Protein 6C6K (pdb70)

GO terms:
  GO:0003723 RNA binding (F, IDA)
  GO:0140374 antiviral innate immune response (P, IDA)
  GO:0140374 antiviral innate immune response (P, IEP)
  GO:0005737 cytoplasm (C, IDA)
  GO:1904972 negative regulation of viral translation (P, IDA)
  GO:0140610 RNA sequestering activity (F, IDA)
  GO:0045071 negative regulation of viral genome replication (P, IMP)
  GO:0009615 response to virus (P, IMP)
  GO:0005515 protein binding (F, IPI)
  GO:0005829 cytosol (C, TAS)
  GO:0004857 enzyme inhibitor activity (F, IDA)
  GO:0045070 positive regulation of viral genome replication (P, IDA)
  GO:0009615 response to virus (P, IDA)
  GO:0019060 intracellular transport of viral protein in host cell (P, IDA)
  GO:0071357 cellular response to type I interferon (P, IDA)
  GO:0071360 cellular response to exogenous dsRNA (P, IDA)
  GO:0005829 cytosol (C, IDA)

B-factor: mean 41.69, std 18.38, range [1.69, 133.26]

Structure (mmCIF, N/CA/C/O backbone):
data_6C6K
#
_entry.id   6C6K
#
_cell.length_a   51.957
_cell.length_b   80.484
_cell.length_c   88.054
_cell.angle_alpha   79.820
_cell.angle_beta   78.810
_cell.angle_gamma   90.040
#
_symmetry.space_group_name_H-M   'P 1'
#
loop_
_entity.id
_entity.type
_entity.pdbx_description
1 polymer 'Interferon-induced protein with tetratricopeptide repeats 1'
2 polymer 'Interferon-induced protein with tetratricopeptide repeats 3'
3 polymer "RNA (5'-R((M7G)*P*AP*UP*AP*GP*GP*CP*GP*GP*CP*G)-3')"
4 non-polymer 'MAGNESIUM ION'
5 water water
#
loop_
_atom_site.group_PDB
_atom_site.id
_atom_site.type_symbol
_atom_site.label_atom_id
_atom_site.label_alt_id
_atom_site.label_comp_id
_atom_site.label_asym_id
_atom_site.label_entity_id
_atom_site.label_seq_id
_atom_site.pdbx_PDB_ins_code
_atom_site.Cartn_x
_atom_site.Cartn_y
_atom_site.Cartn_z
_atom_site.occupancy
_atom_site.B_iso_or_equiv
_atom_site.auth_seq_id
_atom_site.auth_comp_id
_atom_site.auth_asym_id
_atom_site.auth_atom_id
_atom_site.pdbx_PDB_model_num
ATOM 1 N N . GLN A 1 3 ? 43.080 81.982 19.148 1.00 80.48 11 GLN A N 1
ATOM 2 C CA . GLN A 1 3 ? 43.582 83.301 18.645 1.00 86.24 11 GLN A CA 1
ATOM 3 C C . GLN A 1 3 ? 44.715 83.851 19.563 1.00 86.94 11 GLN A C 1
ATOM 4 O O . GLN A 1 3 ? 45.849 83.383 19.468 1.00 84.04 11 GLN A O 1
ATOM 10 N N . VAL A 1 4 ? 44.422 84.844 20.416 1.00 85.78 12 VAL A N 1
ATOM 11 C CA . VAL A 1 4 ? 45.244 85.138 21.612 1.00 83.48 12 VAL A CA 1
ATOM 12 C C . VAL A 1 4 ? 45.182 83.988 22.653 1.00 76.98 12 VAL A C 1
ATOM 13 O O . VAL A 1 4 ? 46.122 83.800 23.429 1.00 65.39 12 VAL A O 1
ATOM 17 N N . LYS A 1 5 ? 44.083 83.223 22.643 1.00 74.00 13 LYS A N 1
ATOM 18 C CA . LYS A 1 5 ? 43.848 82.115 23.591 1.00 72.77 13 LYS A CA 1
ATOM 19 C C . LYS A 1 5 ? 44.872 80.975 23.541 1.00 77.29 13 LYS A C 1
ATOM 20 O O . LYS A 1 5 ? 45.101 80.308 24.546 1.00 79.90 13 LYS A O 1
ATOM 26 N N . ASP A 1 6 ? 45.468 80.740 22.377 1.00 78.63 14 ASP A N 1
ATOM 27 C CA . ASP A 1 6 ? 46.549 79.758 22.255 1.00 76.50 14 ASP A CA 1
ATOM 28 C C . ASP A 1 6 ? 47.863 80.335 22.786 1.00 69.11 14 ASP A C 1
ATOM 29 O O . ASP A 1 6 ? 48.729 79.584 23.212 1.00 69.83 14 ASP A O 1
ATOM 34 N N . SER A 1 7 ? 48.024 81.657 22.724 1.00 66.22 15 SER A N 1
ATOM 35 C CA . SER A 1 7 ? 49.150 82.332 23.361 1.00 64.66 15 SER A CA 1
ATOM 36 C C . SER A 1 7 ? 49.070 82.207 24.888 1.00 68.18 15 SER A C 1
ATOM 37 O O . SER A 1 7 ? 50.091 81.980 25.570 1.00 65.54 15 SER A O 1
ATOM 40 N N . LEU A 1 8 ? 47.851 82.383 25.411 1.00 66.23 16 LEU A N 1
ATOM 41 C CA . LEU A 1 8 ? 47.580 82.344 26.858 1.00 60.92 16 LEU A CA 1
ATOM 42 C C . LEU A 1 8 ? 47.940 80.970 27.450 1.00 58.16 16 LEU A C 1
ATOM 43 O O . LEU A 1 8 ? 48.642 80.883 28.461 1.00 57.50 16 LEU A O 1
ATOM 48 N N . GLU A 1 9 ? 47.500 79.914 26.767 1.00 53.05 17 GLU A N 1
ATOM 49 C CA . GLU A 1 9 ? 47.775 78.533 27.150 1.00 48.96 17 GLU A CA 1
ATOM 50 C C . GLU A 1 9 ? 49.271 78.160 27.193 1.00 47.62 17 GLU A C 1
ATOM 51 O O . GLU A 1 9 ? 49.608 77.127 27.729 1.00 51.86 17 GLU A O 1
ATOM 57 N N . GLN A 1 10 ? 50.162 78.972 26.635 1.00 47.57 18 GLN A N 1
ATOM 58 C CA . GLN A 1 10 ? 51.600 78.748 26.756 1.00 48.01 18 GLN A CA 1
ATOM 59 C C . GLN A 1 10 ? 52.165 79.403 28.006 1.00 46.58 18 GLN A C 1
ATOM 60 O O . GLN A 1 10 ? 53.293 79.120 28.365 1.00 46.31 18 GLN A O 1
ATOM 66 N N . LEU A 1 11 ? 51.407 80.289 28.656 1.00 48.46 19 LEU A N 1
ATOM 67 C CA . LEU A 1 11 ? 51.903 81.044 29.822 1.00 49.65 19 LEU A CA 1
ATOM 68 C C . LEU A 1 11 ? 52.022 80.184 31.066 1.00 51.85 19 LEU A C 1
ATOM 69 O O . LEU A 1 11 ? 51.080 79.444 31.387 1.00 51.85 19 LEU A O 1
ATOM 74 N N . ARG A 1 12 ? 53.135 80.331 31.790 1.00 49.07 20 ARG A N 1
ATOM 75 C CA . ARG A 1 12 ? 53.303 79.675 33.080 1.00 46.74 20 ARG A CA 1
ATOM 76 C C . ARG A 1 12 ? 52.819 80.575 34.226 1.00 45.11 20 ARG A C 1
ATOM 77 O O . ARG A 1 12 ? 53.506 81.504 34.652 1.00 48.45 20 ARG A O 1
ATOM 85 N N . CYS A 1 13 ? 51.621 80.273 34.701 1.00 41.24 21 CYS A N 1
ATOM 86 C CA . CYS A 1 13 ? 50.949 81.031 35.731 1.00 44.08 21 CYS A CA 1
ATOM 87 C C . CYS A 1 13 ? 49.754 80.203 36.306 1.00 43.34 21 CYS A C 1
ATOM 88 O O . CYS A 1 13 ? 49.499 79.059 35.897 1.00 42.13 21 CYS A O 1
ATOM 91 N N . HIS A 1 14 ? 49.017 80.793 37.240 1.00 41.38 22 HIS A N 1
ATOM 92 C CA . HIS A 1 14 ? 47.963 80.067 37.960 1.00 39.98 22 HIS A CA 1
ATOM 93 C C . HIS A 1 14 ? 46.913 79.493 37.033 1.00 38.75 22 HIS A C 1
ATOM 94 O O . HIS A 1 14 ? 46.477 78.380 37.247 1.00 40.72 22 HIS A O 1
ATOM 101 N N . PHE A 1 15 ? 46.575 80.213 35.972 1.00 39.70 23 PHE A N 1
ATOM 102 C CA . PHE A 1 15 ? 45.517 79.784 35.059 1.00 40.87 23 PHE A CA 1
ATOM 103 C C . PHE A 1 15 ? 45.845 78.532 34.262 1.00 40.96 23 PHE A C 1
ATOM 104 O O . PHE A 1 15 ? 44.935 77.866 33.787 1.00 41.13 23 PHE A O 1
ATOM 112 N N . THR A 1 16 ? 47.125 78.208 34.112 1.00 40.73 24 THR A N 1
ATOM 113 C CA . THR A 1 16 ? 47.522 77.033 33.337 1.00 41.17 24 THR A CA 1
ATOM 114 C C . THR A 1 16 ? 48.109 75.879 34.145 1.00 43.74 24 THR A C 1
ATOM 115 O O . THR A 1 16 ? 48.492 74.851 33.563 1.00 47.88 24 THR A O 1
ATOM 119 N N . TRP A 1 17 ? 48.189 76.044 35.467 1.00 44.05 25 TRP A N 1
ATOM 120 C CA . TRP A 1 17 ? 48.803 75.052 36.352 1.00 40.51 25 TRP A CA 1
ATOM 121 C C . TRP A 1 17 ? 47.828 74.007 36.849 1.00 39.86 25 TRP A C 1
ATOM 122 O O . TRP A 1 17 ? 48.243 73.123 37.575 1.00 39.54 25 TRP A O 1
ATOM 133 N N . GLU A 1 18 ? 46.560 74.073 36.447 1.00 44.12 26 GLU A N 1
ATOM 134 C CA . GLU A 1 18 ? 45.570 73.070 36.846 1.00 48.82 26 GLU A CA 1
ATOM 135 C C . GLU A 1 18 ? 45.738 72.818 38.337 1.00 47.88 26 GLU A C 1
ATOM 136 O O . GLU A 1 18 ? 46.180 71.736 38.742 1.00 51.97 26 GLU A O 1
ATOM 142 N N . LEU A 1 19 ? 45.449 73.831 39.147 1.00 44.73 27 LEU A N 1
ATOM 143 C CA . LEU A 1 19 ? 45.452 73.678 40.616 1.00 39.29 27 LEU A CA 1
ATOM 144 C C . LEU A 1 19 ? 44.104 73.047 41.014 1.00 39.33 27 LEU A C 1
ATOM 145 O O . LEU A 1 19 ? 43.047 73.482 40.596 1.00 39.82 27 LEU A O 1
ATOM 150 N N . SER A 1 20 ? 44.152 71.991 41.802 1.00 42.66 28 SER A N 1
ATOM 151 C CA . SER A 1 20 ? 42.983 71.182 42.052 1.00 46.69 28 SER A CA 1
ATOM 152 C C . SER A 1 20 ? 42.243 71.884 43.185 1.00 45.01 28 SER A C 1
ATOM 153 O O . SER A 1 20 ? 42.689 71.855 44.355 1.00 43.88 28 SER A O 1
ATOM 156 N N . ILE A 1 21 ? 41.166 72.591 42.824 1.00 46.87 29 ILE A N 1
ATOM 157 C CA . ILE A 1 21 ? 40.418 73.415 43.790 1.00 44.95 29 ILE A CA 1
ATOM 158 C C . ILE A 1 21 ? 38.939 73.117 43.679 1.00 45.19 29 ILE A C 1
ATOM 159 O O . ILE A 1 21 ? 38.256 73.700 42.825 1.00 46.55 29 ILE A O 1
ATOM 164 N N . ASP A 1 22 ? 38.458 72.217 44.552 1.00 45.64 30 ASP A N 1
ATOM 165 C CA . ASP A 1 22 ? 37.017 71.973 44.738 1.00 46.74 30 ASP A CA 1
ATOM 166 C C . ASP A 1 22 ? 36.342 73.290 45.044 1.00 48.47 30 ASP A C 1
ATOM 167 O O . ASP A 1 22 ? 36.996 74.183 45.560 1.00 52.34 30 ASP A O 1
ATOM 172 N N . ASP A 1 23 ? 35.052 73.423 44.736 1.00 50.31 31 ASP A N 1
ATOM 173 C CA . ASP A 1 23 ? 34.270 74.615 45.139 1.00 49.72 31 ASP A CA 1
ATOM 174 C C . ASP A 1 23 ? 34.109 74.665 46.639 1.00 45.87 31 ASP A C 1
ATOM 175 O O . ASP A 1 23 ? 33.979 75.725 47.250 1.00 47.23 31 ASP A O 1
ATOM 180 N N . ASP A 1 24 ? 34.048 73.481 47.209 1.00 45.82 32 ASP A N 1
ATOM 181 C CA . ASP A 1 24 ? 33.875 73.293 48.628 1.00 45.50 32 ASP A CA 1
ATOM 182 C C . ASP A 1 24 ? 35.029 73.819 49.464 1.00 39.44 32 ASP A C 1
ATOM 183 O O . ASP A 1 24 ? 34.793 74.222 50.598 1.00 37.32 32 ASP A O 1
ATOM 188 N N . GLU A 1 25 ? 36.242 73.809 48.906 1.00 33.77 33 GLU A N 1
ATOM 189 C CA . GLU A 1 25 ? 37.463 74.247 49.584 1.00 33.80 33 GLU A CA 1
ATOM 190 C C . GLU A 1 25 ? 37.821 75.727 49.406 1.00 32.96 33 GLU A C 1
ATOM 191 O O . GLU A 1 25 ? 38.901 76.178 49.854 1.00 32.27 33 GLU A O 1
ATOM 197 N N . MET A 1 26 ? 36.936 76.480 48.743 1.00 33.21 34 MET A N 1
ATOM 198 C CA . MET A 1 26 ? 37.222 77.866 48.319 1.00 32.33 34 MET A CA 1
ATOM 199 C C . MET A 1 26 ? 37.156 78.894 49.455 1.00 28.04 34 MET A C 1
ATOM 200 O O . MET A 1 26 ? 38.075 79.688 49.615 1.00 26.47 34 MET A O 1
ATOM 205 N N . PRO A 1 27 ? 36.080 78.887 50.247 1.00 25.51 35 PRO A N 1
ATOM 206 C CA . PRO A 1 27 ? 36.096 79.757 51.416 1.00 25.23 35 PRO A CA 1
ATOM 207 C C . PRO A 1 27 ? 37.349 79.575 52.253 1.00 23.25 35 PRO A C 1
ATOM 208 O O . PRO A 1 27 ? 37.961 80.549 52.662 1.00 24.25 35 PRO A O 1
ATOM 212 N N . ASP A 1 28 ? 37.697 78.340 52.525 1.00 21.90 36 ASP A N 1
ATOM 213 C CA . ASP A 1 28 ? 38.856 78.039 53.352 1.00 24.88 36 ASP A CA 1
ATOM 214 C C . ASP A 1 28 ? 40.182 78.474 52.746 1.00 25.08 36 ASP A C 1
ATOM 215 O O . ASP A 1 28 ? 41.045 79.014 53.449 1.00 22.59 36 ASP A O 1
ATOM 220 N N . LEU A 1 29 ? 40.346 78.210 51.452 1.00 26.06 37 LEU A N 1
ATOM 221 C CA . LEU A 1 29 ? 41.576 78.562 50.772 1.00 26.88 37 LEU A CA 1
ATOM 222 C C . LEU A 1 29 ? 41.814 80.090 50.801 1.00 27.26 37 LEU A C 1
ATOM 223 O O . LEU A 1 29 ? 42.958 80.532 50.993 1.00 28.02 37 LEU A O 1
ATOM 228 N N . GLU A 1 30 ? 40.751 80.870 50.629 1.00 26.27 38 GLU A N 1
ATOM 229 C CA . GLU A 1 30 ? 40.859 82.320 50.588 1.00 28.51 38 GLU A CA 1
ATOM 230 C C . GLU A 1 30 ? 41.279 82.813 51.942 1.00 27.51 38 GLU A C 1
ATOM 231 O O . GLU A 1 30 ? 42.140 83.690 52.061 1.00 30.85 38 GLU A O 1
ATOM 237 N N . ASN A 1 31 ? 40.667 82.237 52.960 1.00 25.21 39 ASN A N 1
ATOM 238 C CA . ASN A 1 31 ? 41.014 82.526 54.337 1.00 23.64 39 ASN A CA 1
ATOM 239 C C . ASN A 1 31 ? 42.482 82.213 54.663 1.00 22.79 39 ASN A C 1
ATOM 240 O O . ASN A 1 31 ? 43.161 82.976 55.332 1.00 22.12 39 ASN A O 1
ATOM 245 N N . ARG A 1 32 ? 42.964 81.079 54.190 1.00 23.12 40 ARG A N 1
ATOM 246 C CA . ARG A 1 32 ? 44.367 80.762 54.322 1.00 23.62 40 ARG A CA 1
ATOM 247 C C . ARG A 1 32 ? 45.282 81.646 53.485 1.00 23.26 40 ARG A C 1
ATOM 248 O O . ARG A 1 32 ? 46.456 81.857 53.849 1.00 20.63 40 ARG A O 1
ATOM 256 N N . VAL A 1 33 ? 44.779 82.141 52.356 1.00 23.89 41 VAL A N 1
ATOM 257 C CA . VAL A 1 33 ? 45.595 83.059 51.557 1.00 25.01 41 VAL A CA 1
ATOM 258 C C . VAL A 1 33 ? 45.750 84.372 52.349 1.00 24.69 41 VAL A C 1
ATOM 259 O O . VAL A 1 33 ? 46.859 84.800 52.633 1.00 22.73 41 VAL A O 1
ATOM 263 N N . LEU A 1 34 ? 44.640 84.918 52.827 1.00 27.52 42 LEU A N 1
ATOM 264 C CA . LEU A 1 34 ? 44.665 86.176 53.602 1.00 26.65 42 LEU A CA 1
ATOM 265 C C . LEU A 1 34 ? 45.556 86.136 54.844 1.00 27.76 42 LEU A C 1
ATOM 266 O O . LEU A 1 34 ? 46.288 87.120 55.141 1.00 26.33 42 LEU A O 1
ATOM 271 N N . ASP A 1 35 ? 45.504 84.998 55.538 1.00 26.96 43 ASP A N 1
ATOM 272 C CA . ASP A 1 35 ? 46.334 84.743 56.720 1.00 27.60 43 ASP A CA 1
ATOM 273 C C . ASP A 1 35 ? 47.815 84.740 56.390 1.00 26.80 43 ASP A C 1
ATOM 274 O O . ASP A 1 35 ? 48.617 85.275 57.131 1.00 29.79 43 ASP A O 1
ATOM 279 N N . GLN A 1 36 ? 48.180 84.086 55.299 1.00 26.45 44 GLN A N 1
ATOM 280 C CA . GLN A 1 36 ? 49.565 84.007 54.857 1.00 24.65 44 GLN A CA 1
ATOM 281 C C . GLN A 1 36 ? 50.111 85.362 54.525 1.00 22.32 44 GLN A C 1
ATOM 282 O O . GLN A 1 36 ? 51.184 85.719 54.977 1.00 21.17 44 GLN A O 1
ATOM 288 N N . ILE A 1 37 ? 49.342 86.110 53.751 1.00 21.13 45 ILE A N 1
ATOM 289 C CA . ILE A 1 37 ? 49.627 87.503 53.457 1.00 21.54 45 ILE A CA 1
ATOM 290 C C . ILE A 1 37 ? 49.898 88.366 54.683 1.00 22.02 45 ILE A C 1
ATOM 291 O O . ILE A 1 37 ? 50.820 89.176 54.671 1.00 20.07 45 ILE A O 1
ATOM 296 N N . GLU A 1 38 ? 49.057 88.227 55.709 1.00 24.79 46 GLU A N 1
ATOM 297 C CA . GLU A 1 38 ? 49.215 88.947 56.990 1.00 24.63 46 GLU A CA 1
ATOM 298 C C . GLU A 1 38 ? 50.318 88.429 57.890 1.00 21.94 46 GLU A C 1
ATOM 299 O O . GLU A 1 38 ? 50.975 89.231 58.501 1.00 21.33 46 GLU A O 1
ATOM 305 N N . PHE A 1 39 ? 50.505 87.107 57.989 1.00 20.88 47 PHE A N 1
ATOM 306 C CA . PHE A 1 39 ? 51.299 86.488 59.075 1.00 21.49 47 PHE A CA 1
ATOM 307 C C . PHE A 1 39 ? 52.549 85.638 58.702 1.00 22.52 47 PHE A C 1
ATOM 308 O O . PHE A 1 39 ? 53.348 85.299 59.591 1.00 20.56 47 PHE A O 1
ATOM 316 N N . LEU A 1 40 ? 52.709 85.251 57.432 1.00 22.76 48 LEU A N 1
ATOM 317 C CA . LEU A 1 40 ? 53.854 84.436 57.052 1.00 24.96 48 LEU A CA 1
ATOM 318 C C . LEU A 1 40 ? 55.036 85.320 56.727 1.00 25.35 48 LEU A C 1
ATOM 319 O O . LEU A 1 40 ? 54.885 86.215 55.938 1.00 26.09 48 LEU A O 1
ATOM 324 N N . ASP A 1 41 ? 56.188 85.051 57.342 1.00 26.49 49 ASP A N 1
ATOM 325 C CA A ASP A 1 41 ? 57.379 85.840 57.041 0.50 29.13 49 ASP A CA 1
ATOM 326 C CA B ASP A 1 41 ? 57.457 85.745 57.096 0.50 29.18 49 ASP A CA 1
ATOM 327 C C . ASP A 1 41 ? 58.129 85.125 55.902 1.00 31.73 49 ASP A C 1
ATOM 328 O O . ASP A 1 41 ? 58.782 84.110 56.076 1.00 33.80 49 ASP A O 1
ATOM 337 N N . THR A 1 42 ? 57.973 85.679 54.701 1.00 36.90 50 THR A N 1
ATOM 338 C CA . THR A 1 42 ? 58.743 85.207 53.562 1.00 39.77 50 THR A CA 1
ATOM 339 C C . THR A 1 42 ? 59.461 86.328 52.809 1.00 44.31 50 THR A C 1
ATOM 340 O O . THR A 1 42 ? 59.185 87.504 52.992 1.00 51.77 50 THR A O 1
ATOM 344 N N . LYS A 1 43 ? 60.389 85.941 51.955 1.00 52.81 51 LYS A N 1
ATOM 345 C CA . LYS A 1 43 ? 61.216 86.889 51.206 1.00 55.67 51 LYS A CA 1
ATOM 346 C C . LYS A 1 43 ? 60.403 87.609 50.115 1.00 51.41 51 LYS A C 1
ATOM 347 O O . LYS A 1 43 ? 60.509 88.814 49.975 1.00 54.26 51 LYS A O 1
ATOM 353 N N . TYR A 1 44 ? 59.585 86.880 49.364 1.00 51.61 52 TYR A N 1
ATOM 354 C CA . TYR A 1 44 ? 58.723 87.479 48.328 1.00 54.59 52 TYR A CA 1
ATOM 355 C C . TYR A 1 44 ? 57.249 87.106 48.586 1.00 48.29 52 TYR A C 1
ATOM 356 O O . TYR A 1 44 ? 56.880 85.929 48.651 1.00 44.39 52 TYR A O 1
ATOM 365 N N . SER A 1 45 ? 56.415 88.129 48.719 1.00 46.86 53 SER A N 1
ATOM 366 C CA . SER A 1 45 ? 54.978 87.959 48.931 1.00 46.41 53 SER A CA 1
ATOM 367 C C . SER A 1 45 ? 54.180 88.134 47.649 1.00 42.69 53 SER A C 1
ATOM 368 O O . SER A 1 45 ? 52.958 88.246 47.702 1.00 44.13 53 SER A O 1
ATOM 371 N N . VAL A 1 46 ? 54.867 88.130 46.508 1.00 39.20 54 VAL A N 1
ATOM 372 C CA . VAL A 1 46 ? 54.228 88.298 45.200 1.00 39.05 54 VAL A CA 1
ATOM 373 C C . VAL A 1 46 ? 53.366 87.064 44.843 1.00 37.07 54 VAL A C 1
ATOM 374 O O . VAL A 1 46 ? 52.222 87.199 44.366 1.00 35.37 54 VAL A O 1
ATOM 378 N N . GLY A 1 47 ? 53.929 85.877 45.091 1.00 35.75 55 GLY A N 1
ATOM 379 C CA . GLY A 1 47 ? 53.270 84.595 44.843 1.00 34.18 55 GLY A CA 1
ATOM 380 C C . GLY A 1 47 ? 51.883 84.477 45.428 1.00 33.67 55 GLY A C 1
ATOM 381 O O . GLY A 1 47 ? 50.911 84.205 44.707 1.00 33.31 55 GLY A O 1
ATOM 382 N N . ILE A 1 48 ? 51.791 84.730 46.731 1.00 31.45 56 ILE A N 1
ATOM 383 C CA . ILE A 1 48 ? 50.530 84.584 47.450 1.00 29.63 56 ILE A CA 1
ATOM 384 C C . ILE A 1 48 ? 49.422 85.562 47.008 1.00 30.27 56 ILE A C 1
ATOM 385 O O . ILE A 1 48 ? 48.238 85.180 47.007 1.00 32.75 56 ILE A O 1
ATOM 390 N N . HIS A 1 49 ? 49.787 86.794 46.633 1.00 28.95 57 HIS A N 1
ATOM 391 C CA . HIS A 1 49 ? 48.813 87.746 46.043 1.00 30.28 57 HIS A CA 1
ATOM 392 C C . HIS A 1 49 ? 48.390 87.321 44.639 1.00 30.88 57 HIS A C 1
ATOM 393 O O . HIS A 1 49 ? 47.249 87.566 44.226 1.00 29.49 57 HIS A O 1
ATOM 400 N N . ASN A 1 50 ? 49.314 86.718 43.888 1.00 32.60 58 ASN A N 1
ATOM 401 C CA . ASN A 1 50 ? 48.933 86.127 42.590 1.00 32.49 58 ASN A CA 1
ATOM 402 C C . ASN A 1 50 ? 47.915 85.048 42.820 1.00 31.40 58 ASN A C 1
ATOM 403 O O . ASN A 1 50 ? 46.882 85.010 42.151 1.00 34.27 58 ASN A O 1
ATOM 408 N N . LEU A 1 51 ? 48.162 84.202 43.818 1.00 31.22 59 LEU A N 1
ATOM 409 C CA . LEU A 1 51 ? 47.153 83.224 44.204 1.00 29.42 59 LEU A CA 1
ATOM 410 C C . LEU A 1 51 ? 45.882 83.898 44.739 1.00 27.79 59 LEU A C 1
ATOM 411 O O . LEU A 1 51 ? 44.785 83.477 44.359 1.00 25.63 59 LEU A O 1
ATOM 416 N N . LEU A 1 52 ? 45.983 84.966 45.541 1.00 26.85 60 LEU A N 1
ATOM 417 C CA . LEU A 1 52 ? 44.719 85.618 45.972 1.00 28.90 60 LEU A CA 1
ATOM 418 C C . LEU A 1 52 ? 43.865 86.033 44.770 1.00 29.25 60 LEU A C 1
ATOM 419 O O . LEU A 1 52 ? 42.635 85.840 44.765 1.00 26.87 60 LEU A O 1
ATOM 424 N N . ALA A 1 53 ? 44.545 86.577 43.757 1.00 30.44 61 ALA A N 1
ATOM 425 C CA . ALA A 1 53 ? 43.924 86.978 42.491 1.00 31.57 61 ALA A CA 1
ATOM 426 C C . ALA A 1 53 ? 43.182 85.831 41.846 1.00 32.48 61 ALA A C 1
ATOM 427 O O . ALA A 1 53 ? 41.995 85.922 41.571 1.00 29.93 61 ALA A O 1
ATOM 429 N N . TYR A 1 54 ? 43.875 84.722 41.649 1.00 36.33 62 TYR A N 1
ATOM 430 C CA . TYR A 1 54 ? 43.228 83.533 41.066 1.00 37.88 62 TYR A CA 1
ATOM 431 C C . TYR A 1 54 ? 41.939 83.112 41.821 1.00 36.32 62 TYR A C 1
ATOM 432 O O . TYR A 1 54 ? 40.887 82.829 41.211 1.00 36.84 62 TYR A O 1
ATOM 441 N N . VAL A 1 55 ? 42.011 83.105 43.146 1.00 33.79 63 VAL A N 1
ATOM 442 C CA . VAL A 1 55 ? 40.870 82.689 43.959 1.00 31.77 63 VAL A CA 1
ATOM 443 C C . VAL A 1 55 ? 39.713 83.679 43.750 1.00 32.32 63 VAL A C 1
ATOM 444 O O . VAL A 1 55 ? 38.572 83.277 43.606 1.00 32.38 63 VAL A O 1
ATOM 448 N N . LYS A 1 56 ? 39.997 84.975 43.737 1.00 34.77 64 LYS A N 1
ATOM 449 C CA . LYS A 1 56 ? 38.958 85.973 43.455 1.00 34.21 64 LYS A CA 1
ATOM 450 C C . LYS A 1 56 ? 38.308 85.699 42.113 1.00 33.63 64 LYS A C 1
ATOM 451 O O . LYS A 1 56 ? 37.071 85.669 41.999 1.00 31.25 64 LYS A O 1
ATOM 457 N N . HIS A 1 57 ? 39.144 85.450 41.100 1.00 35.70 65 HIS A N 1
ATOM 458 C CA . HIS A 1 57 ? 38.640 85.094 39.781 1.00 36.35 65 HIS A CA 1
ATOM 459 C C . HIS A 1 57 ? 37.741 83.873 39.781 1.00 36.18 65 HIS A C 1
ATOM 460 O O . HIS A 1 57 ? 36.670 83.910 39.176 1.00 39.63 65 HIS A O 1
ATOM 467 N N . LEU A 1 58 ? 38.127 82.807 40.477 1.00 37.42 66 LEU A N 1
ATOM 468 C CA . LEU A 1 58 ? 37.205 81.652 40.646 1.00 37.01 66 LEU A CA 1
ATOM 469 C C . LEU A 1 58 ? 35.927 81.963 41.446 1.00 37.88 66 LEU A C 1
ATOM 470 O O . LEU A 1 58 ? 34.924 81.289 41.298 1.00 38.58 66 LEU A O 1
ATOM 475 N N . LYS A 1 59 ? 35.954 82.982 42.293 1.00 44.14 67 LYS A N 1
ATOM 476 C CA . LYS A 1 59 ? 34.763 83.377 43.051 1.00 47.58 67 LYS A CA 1
ATOM 477 C C . LYS A 1 59 ? 33.772 84.184 42.232 1.00 45.70 67 LYS A C 1
ATOM 478 O O . LYS A 1 59 ? 32.643 84.310 42.636 1.00 39.15 67 LYS A O 1
ATOM 484 N N . GLY A 1 60 ? 34.207 84.737 41.101 1.00 49.79 68 GLY A N 1
ATOM 485 C CA . GLY A 1 60 ? 33.383 85.623 40.277 1.00 49.56 68 GLY A CA 1
ATOM 486 C C . GLY A 1 60 ? 33.543 87.085 40.653 1.00 48.56 68 GLY A C 1
ATOM 487 O O . GLY A 1 60 ? 32.601 87.844 40.534 1.00 51.42 68 GLY A O 1
ATOM 488 N N . GLN A 1 61 ? 34.745 87.474 41.083 1.00 49.26 69 GLN A N 1
ATOM 489 C CA . GLN A 1 61 ? 35.048 88.835 41.542 1.00 46.77 69 GLN A CA 1
ATOM 490 C C . GLN A 1 61 ? 36.302 89.355 40.861 1.00 45.39 69 GLN A C 1
ATOM 491 O O . GLN A 1 61 ? 37.359 89.518 41.489 1.00 45.94 69 GLN A O 1
ATOM 497 N N . ASN A 1 62 ? 36.164 89.674 39.581 1.00 46.14 70 ASN A N 1
ATOM 498 C CA . ASN A 1 62 ? 37.318 90.006 38.731 1.00 47.46 70 ASN A CA 1
ATOM 499 C C . ASN A 1 62 ? 38.045 91.324 39.029 1.00 47.02 70 ASN A C 1
ATOM 500 O O . ASN A 1 62 ? 39.257 91.438 38.774 1.00 44.64 70 ASN A O 1
ATOM 505 N N . GLU A 1 63 ? 37.326 92.299 39.584 1.00 47.47 71 GLU A N 1
ATOM 506 C CA . GLU A 1 63 ? 37.902 93.607 39.858 1.00 48.95 71 GLU A CA 1
ATOM 507 C C . GLU A 1 63 ? 38.719 93.487 41.139 1.00 47.84 71 GLU A C 1
ATOM 508 O O . GLU A 1 63 ? 39.770 94.113 41.267 1.00 47.47 71 GLU A O 1
ATOM 514 N N . GLU A 1 64 ? 38.246 92.670 42.081 1.00 44.83 72 GLU A N 1
ATOM 515 C CA . GLU A 1 64 ? 39.048 92.310 43.248 1.00 44.31 72 GLU A CA 1
ATOM 516 C C . GLU A 1 64 ? 40.291 91.517 42.827 1.00 40.66 72 GLU A C 1
ATOM 517 O O . GLU A 1 64 ? 41.419 91.822 43.250 1.00 39.93 72 GLU A O 1
ATOM 523 N N . ALA A 1 65 ? 40.102 90.522 41.965 1.00 37.16 73 ALA A N 1
ATOM 524 C CA . ALA A 1 65 ? 41.254 89.826 41.364 1.00 35.36 73 ALA A CA 1
ATOM 525 C C . ALA A 1 65 ? 42.226 90.802 40.752 1.00 35.09 73 ALA A C 1
ATOM 526 O O . ALA A 1 65 ? 43.439 90.701 40.967 1.00 33.40 73 ALA A O 1
ATOM 528 N N . LEU A 1 66 ? 41.705 91.762 39.991 1.00 36.06 74 LEU A N 1
ATOM 529 C CA . LEU A 1 66 ? 42.589 92.781 39.418 1.00 39.08 74 LEU A CA 1
ATOM 530 C C . LEU A 1 66 ? 43.323 93.570 40.486 1.00 36.82 74 LEU A C 1
ATOM 531 O O . LEU A 1 66 ? 44.531 93.756 40.365 1.00 40.02 74 LEU A O 1
ATOM 536 N N . LYS A 1 67 ? 42.608 93.998 41.531 1.00 35.58 75 LYS A N 1
ATOM 537 C CA . LYS A 1 67 ? 43.228 94.672 42.669 1.00 34.00 75 LYS A CA 1
ATOM 538 C C . LYS A 1 67 ? 44.425 93.867 43.167 1.00 34.75 75 LYS A C 1
ATOM 539 O O . LYS A 1 67 ? 45.501 94.452 43.330 1.00 30.52 75 LYS A O 1
ATOM 545 N N . SER A 1 68 ? 44.262 92.536 43.358 1.00 33.17 76 SER A N 1
ATOM 546 C CA . SER A 1 68 ? 45.362 91.700 43.928 1.00 32.65 76 SER A CA 1
ATOM 547 C C . SER A 1 68 ? 46.577 91.613 43.005 1.00 32.23 76 SER A C 1
ATOM 548 O O . SER A 1 68 ? 47.733 91.634 43.464 1.00 31.70 76 SER A O 1
ATOM 551 N N . LEU A 1 69 ? 46.325 91.524 41.701 1.00 33.09 77 LEU A N 1
ATOM 552 C CA . LEU A 1 69 ? 47.417 91.550 40.727 1.00 32.48 77 LEU A CA 1
ATOM 553 C C . LEU A 1 69 ? 48.131 92.890 40.755 1.00 32.50 77 LEU A C 1
ATOM 554 O O . LEU A 1 69 ? 49.356 92.902 40.718 1.00 28.76 77 LEU A O 1
ATOM 559 N N . LYS A 1 70 ? 47.388 94.007 40.869 1.00 35.68 78 LYS A N 1
ATOM 560 C CA . LYS A 1 70 ? 48.033 95.350 40.988 1.00 38.26 78 LYS A CA 1
ATOM 561 C C . LYS A 1 70 ? 48.857 95.482 42.285 1.00 37.89 78 LYS A C 1
ATOM 562 O O . LYS A 1 70 ? 49.922 96.089 42.287 1.00 38.62 78 LYS A O 1
ATOM 568 N N . GLU A 1 71 ? 48.401 94.871 43.371 1.00 38.70 79 GLU A N 1
ATOM 569 C CA . GLU A 1 71 ? 49.197 94.854 44.583 1.00 41.95 79 GLU A CA 1
ATOM 570 C C . GLU A 1 71 ? 50.488 94.031 44.432 1.00 40.68 79 GLU A C 1
ATOM 571 O O . GLU A 1 71 ? 51.530 94.407 44.966 1.00 40.86 79 GLU A O 1
ATOM 577 N N . ALA A 1 72 ? 50.411 92.909 43.731 1.00 40.06 80 ALA A N 1
ATOM 578 C CA . ALA A 1 72 ? 51.603 92.089 43.439 1.00 39.57 80 ALA A CA 1
ATOM 579 C C . ALA A 1 72 ? 52.605 92.808 42.540 1.00 41.20 80 ALA A C 1
ATOM 580 O O . ALA A 1 72 ? 53.814 92.673 42.722 1.00 40.07 80 ALA A O 1
ATOM 582 N N . GLU A 1 73 ? 52.083 93.557 41.568 1.00 45.40 81 GLU A N 1
ATOM 583 C CA . GLU A 1 73 ? 52.888 94.358 40.643 1.00 49.64 81 GLU A CA 1
ATOM 584 C C . GLU A 1 73 ? 53.641 95.442 41.400 1.00 51.77 81 GLU A C 1
ATOM 585 O O . GLU A 1 73 ? 54.837 95.625 41.169 1.00 51.96 81 GLU A O 1
ATOM 591 N N . ASN A 1 74 ? 52.925 96.123 42.316 1.00 53.68 82 ASN A N 1
ATOM 592 C CA . ASN A 1 74 ? 53.464 97.174 43.220 1.00 50.63 82 ASN A CA 1
ATOM 593 C C . ASN A 1 74 ? 54.570 96.719 44.169 1.00 45.69 82 ASN A C 1
ATOM 594 O O . ASN A 1 74 ? 55.344 97.535 44.657 1.00 45.78 82 ASN A O 1
ATOM 599 N N . LEU A 1 75 ? 54.618 95.432 44.457 1.00 45.69 83 LEU A N 1
ATOM 600 C CA . LEU A 1 75 ? 55.753 94.837 45.154 1.00 51.11 83 LEU A CA 1
ATOM 601 C C . LEU A 1 75 ? 56.915 94.463 44.209 1.00 56.95 83 LEU A C 1
ATOM 602 O O . LEU A 1 75 ? 58.066 94.543 44.609 1.00 53.73 83 LEU A O 1
ATOM 607 N N . MET A 1 76 ? 56.617 94.063 42.971 1.00 63.78 84 MET A N 1
ATOM 608 C CA . MET A 1 76 ? 57.657 93.846 41.958 1.00 69.91 84 MET A CA 1
ATOM 609 C C . MET A 1 76 ? 57.916 95.116 41.163 1.00 74.59 84 MET A C 1
ATOM 610 O O . MET A 1 76 ? 58.820 95.884 41.484 1.00 80.70 84 MET A O 1
ATOM 615 N N . ALA A 1 84 ? 64.006 87.224 41.959 1.00 119.04 92 ALA A N 1
ATOM 616 C CA . ALA A 1 84 ? 64.316 88.298 41.018 1.00 117.88 92 ALA A CA 1
ATOM 617 C C . ALA A 1 84 ? 63.069 88.777 40.249 1.00 114.19 92 ALA A C 1
ATOM 618 O O . ALA A 1 84 ? 61.965 88.242 40.429 1.00 109.95 92 ALA A O 1
ATOM 620 N N . ASN A 1 85 ? 63.273 89.799 39.413 1.00 105.06 93 ASN A N 1
ATOM 621 C CA . ASN A 1 85 ? 62.253 90.343 38.484 1.00 98.06 93 ASN A CA 1
ATOM 622 C C . ASN A 1 85 ? 61.474 89.320 37.623 1.00 88.28 93 ASN A C 1
ATOM 623 O O . ASN A 1 85 ? 60.325 89.579 37.263 1.00 81.40 93 ASN A O 1
ATOM 628 N N . VAL A 1 86 ? 62.089 88.180 37.298 1.00 80.07 94 VAL A N 1
ATOM 629 C CA . VAL A 1 86 ? 61.438 87.109 36.502 1.00 76.68 94 VAL A CA 1
ATOM 630 C C . VAL A 1 86 ? 60.100 86.590 37.061 1.00 76.77 94 VAL A C 1
ATOM 631 O O . VAL A 1 86 ? 59.239 86.152 36.283 1.00 65.85 94 VAL A O 1
ATOM 635 N N . ARG A 1 87 ? 59.935 86.632 38.394 1.00 77.93 95 ARG A N 1
ATOM 636 C CA . ARG A 1 87 ? 58.660 86.248 39.069 1.00 76.93 95 ARG A CA 1
ATOM 637 C C . ARG A 1 87 ? 57.460 87.127 38.665 1.00 72.28 95 ARG A C 1
ATOM 638 O O . ARG A 1 87 ? 56.297 86.704 38.773 1.00 65.19 95 ARG A O 1
ATOM 646 N N . SER A 1 88 ? 57.755 88.347 38.209 1.00 65.64 96 SER A N 1
ATOM 647 C CA . SER A 1 88 ? 56.751 89.222 37.610 1.00 64.57 96 SER A CA 1
ATOM 648 C C . SER A 1 88 ? 56.007 88.552 36.448 1.00 56.90 96 SER A C 1
ATOM 649 O O . SER A 1 88 ? 54.822 88.825 36.239 1.00 54.33 96 SER A O 1
ATOM 652 N N . LEU A 1 89 ? 56.682 87.655 35.728 1.00 49.66 97 LEU A N 1
ATOM 653 C CA . LEU A 1 89 ? 56.053 86.912 34.625 1.00 49.35 97 LEU A CA 1
ATOM 654 C C . LEU A 1 89 ? 54.783 86.173 34.981 1.00 43.26 97 LEU A C 1
ATOM 655 O O . LEU A 1 89 ? 53.928 86.037 34.125 1.00 43.15 97 LEU A O 1
ATOM 660 N N . VAL A 1 90 ? 54.671 85.679 36.222 1.00 42.37 98 VAL A N 1
ATOM 661 C CA . VAL A 1 90 ? 53.444 84.997 36.704 1.00 41.24 98 VAL A CA 1
ATOM 662 C C . VAL A 1 90 ? 52.334 86.047 36.850 1.00 38.75 98 VAL A C 1
ATOM 663 O O . VAL A 1 90 ? 51.164 85.830 36.432 1.00 29.64 98 VAL A O 1
ATOM 667 N N . THR A 1 91 ? 52.718 87.185 37.454 1.00 38.94 99 THR A N 1
ATOM 668 C CA . THR A 1 91 ? 51.808 88.311 37.558 1.00 39.33 99 THR A CA 1
ATOM 669 C C . THR A 1 91 ? 51.275 88.720 36.187 1.00 40.04 99 THR A C 1
ATOM 670 O O . THR A 1 91 ? 50.055 88.828 35.995 1.00 39.24 99 THR A O 1
ATOM 674 N N . TRP A 1 92 ? 52.189 88.876 35.229 1.00 41.98 100 TRP A N 1
ATOM 675 C CA . TRP A 1 92 ? 51.835 89.325 33.865 1.00 42.87 100 TRP A CA 1
ATOM 676 C C . TRP A 1 92 ? 50.975 88.330 33.099 1.00 41.44 100 TRP A C 1
ATOM 677 O O . TRP A 1 92 ? 49.986 88.729 32.470 1.00 43.70 100 TRP A O 1
ATOM 688 N N . GLY A 1 93 ? 51.294 87.041 33.201 1.00 37.42 101 GLY A N 1
ATOM 689 C CA . GLY A 1 93 ? 50.425 86.005 32.650 1.00 35.81 101 GLY A CA 1
ATOM 690 C C . GLY A 1 93 ? 49.040 85.914 33.280 1.00 35.92 101 GLY A C 1
ATOM 691 O O . GLY A 1 93 ? 48.051 85.622 32.599 1.00 34.07 101 GLY A O 1
ATOM 692 N N . ASN A 1 94 ? 48.965 86.138 34.592 1.00 37.10 102 ASN A N 1
ATOM 693 C CA . ASN A 1 94 ? 47.669 86.233 35.267 1.00 38.97 102 ASN A CA 1
ATOM 694 C C . ASN A 1 94 ? 46.892 87.461 34.798 1.00 36.05 102 ASN A C 1
ATOM 695 O O . ASN A 1 94 ? 45.673 87.406 34.641 1.00 35.45 102 ASN A O 1
ATOM 700 N N . PHE A 1 95 ? 47.598 88.559 34.571 1.00 34.41 103 PHE A N 1
ATOM 701 C CA . PHE A 1 95 ? 46.961 89.758 34.026 1.00 39.08 103 PHE A CA 1
ATOM 702 C C . PHE A 1 95 ? 46.364 89.492 32.653 1.00 40.56 103 PHE A C 1
ATOM 703 O O . PHE A 1 95 ? 45.186 89.802 32.384 1.00 38.21 103 PHE A O 1
ATOM 711 N N . ALA A 1 96 ? 47.192 88.916 31.789 1.00 41.26 104 ALA A N 1
ATOM 712 C CA . ALA A 1 96 ? 46.743 88.489 30.474 1.00 42.68 104 ALA A CA 1
ATOM 713 C C . ALA A 1 96 ? 45.451 87.662 30.539 1.00 43.14 104 ALA A C 1
ATOM 714 O O . ALA A 1 96 ? 44.490 87.914 29.802 1.00 46.38 104 ALA A O 1
ATOM 716 N N . TRP A 1 97 ? 45.404 86.687 31.430 1.00 41.83 105 TRP A N 1
ATOM 717 C CA . TRP A 1 97 ? 44.204 85.875 31.517 1.00 42.64 105 TRP A CA 1
ATOM 718 C C . TRP A 1 97 ? 43.051 86.665 32.108 1.00 46.89 105 TRP A C 1
ATOM 719 O O . TRP A 1 97 ? 41.891 86.511 31.684 1.00 43.99 105 TRP A O 1
ATOM 730 N N . MET A 1 98 ? 43.362 87.499 33.099 1.00 51.81 106 MET A N 1
ATOM 731 C CA . MET A 1 98 ? 42.325 88.319 33.699 1.00 54.01 106 MET A CA 1
ATOM 732 C C . MET A 1 98 ? 41.637 89.116 32.618 1.00 50.56 106 MET A C 1
ATOM 733 O O . MET A 1 98 ? 40.436 88.960 32.413 1.00 47.63 106 MET A O 1
ATOM 738 N N . TYR A 1 99 ? 42.417 89.912 31.889 1.00 51.10 107 TYR A N 1
ATOM 739 C CA . TYR A 1 99 ? 41.842 90.835 30.903 1.00 48.64 107 TYR A CA 1
ATOM 740 C C . TYR A 1 99 ? 41.092 90.077 29.822 1.00 53.67 107 TYR A C 1
ATOM 741 O O . TYR A 1 99 ? 40.018 90.521 29.423 1.00 54.19 107 TYR A O 1
ATOM 750 N N . TYR A 1 100 ? 41.617 88.917 29.399 1.00 56.22 108 TYR A N 1
ATOM 751 C CA . TYR A 1 100 ? 40.890 88.030 28.493 1.00 56.22 108 TYR A CA 1
ATOM 752 C C . TYR A 1 100 ? 39.497 87.730 29.044 1.00 58.61 108 TYR A C 1
ATOM 753 O O . TYR A 1 100 ? 38.507 87.978 28.365 1.00 59.50 108 TYR A O 1
ATOM 762 N N . HIS A 1 101 ? 39.423 87.193 30.264 1.00 63.71 109 HIS A N 1
ATOM 763 C CA . HIS A 1 101 ? 38.143 86.675 30.805 1.00 63.51 109 HIS A CA 1
ATOM 764 C C . HIS A 1 101 ? 37.088 87.770 30.966 1.00 64.43 109 HIS A C 1
ATOM 765 O O . HIS A 1 101 ? 35.888 87.533 30.754 1.00 62.49 109 HIS A O 1
ATOM 772 N N . MET A 1 102 ? 37.557 88.966 31.312 1.00 68.94 110 MET A N 1
ATOM 773 C CA . MET A 1 102 ? 36.726 90.172 31.351 1.00 74.66 110 MET A CA 1
ATOM 774 C C . MET A 1 102 ? 36.297 90.626 29.934 1.00 77.75 110 MET A C 1
ATOM 775 O O . MET A 1 102 ? 35.119 90.933 29.704 1.00 78.39 110 MET A O 1
ATOM 780 N N . GLY A 1 103 ? 37.250 90.629 28.998 1.00 72.56 111 GLY A N 1
ATOM 781 C CA . GLY A 1 103 ? 37.013 90.981 27.600 1.00 64.63 111 GLY A CA 1
ATOM 782 C C . GLY A 1 103 ? 37.678 92.293 27.235 1.00 66.03 111 GLY A C 1
ATOM 783 O O . GLY A 1 103 ? 37.033 93.183 26.684 1.00 74.83 111 GLY A O 1
ATOM 784 N N . ARG A 1 104 ? 38.971 92.405 27.539 1.00 63.02 112 ARG A N 1
ATOM 785 C CA . ARG A 1 104 ? 39.798 93.561 27.187 1.00 62.22 112 ARG A CA 1
ATOM 786 C C . ARG A 1 104 ? 40.976 93.018 26.366 1.00 63.99 112 ARG A C 1
ATOM 787 O O . ARG A 1 104 ? 42.144 93.135 26.752 1.00 62.95 112 ARG A O 1
ATOM 795 N N . LEU A 1 105 ? 40.626 92.435 25.214 1.00 64.23 113 LEU A N 1
ATOM 796 C CA . LEU A 1 105 ? 41.560 91.713 24.330 1.00 64.80 113 LEU A CA 1
ATOM 797 C C . LEU A 1 105 ? 42.831 92.483 23.970 1.00 63.64 113 LEU A C 1
ATOM 798 O O . LEU A 1 105 ? 43.877 91.870 23.728 1.00 67.03 113 LEU A O 1
ATOM 803 N N . ALA A 1 106 ? 42.743 93.811 23.932 1.00 63.35 114 ALA A N 1
ATOM 804 C CA . ALA A 1 106 ? 43.920 94.664 23.729 1.00 66.46 114 ALA A CA 1
ATOM 805 C C . ALA A 1 106 ? 44.829 94.655 24.952 1.00 65.07 114 ALA A C 1
ATOM 806 O O . ALA A 1 106 ? 46.043 94.558 24.822 1.00 64.88 114 ALA A O 1
ATOM 808 N N . GLU A 1 107 ? 44.233 94.771 26.134 1.00 65.86 115 GLU A N 1
ATOM 809 C CA . GLU A 1 107 ? 45.001 94.770 27.380 1.00 68.67 115 GLU A CA 1
ATOM 810 C C . GLU A 1 107 ? 45.665 93.400 27.672 1.00 70.20 115 GLU A C 1
ATOM 811 O O . GLU A 1 107 ? 46.849 93.342 28.040 1.00 65.80 115 GLU A O 1
ATOM 817 N N . ALA A 1 108 ? 44.912 92.311 27.484 1.00 67.80 116 ALA A N 1
ATOM 818 C CA . ALA A 1 108 ? 45.476 90.950 27.519 1.00 65.78 116 ALA A CA 1
ATOM 819 C C . ALA A 1 108 ? 46.718 90.877 26.649 1.00 64.63 116 ALA A C 1
ATOM 820 O O . ALA A 1 108 ? 47.819 90.547 27.120 1.00 61.25 116 ALA A O 1
ATOM 822 N N . GLN A 1 109 ? 46.531 91.241 25.383 1.00 66.35 117 GLN A N 1
ATOM 823 C CA . GLN A 1 109 ? 47.620 91.234 24.413 1.00 70.37 117 GLN A CA 1
ATOM 824 C C . GLN A 1 109 ? 48.790 92.078 24.892 1.00 66.49 117 GLN A C 1
ATOM 825 O O . GLN A 1 109 ? 49.923 91.621 24.784 1.00 73.02 117 GLN A O 1
ATOM 831 N N . THR A 1 110 ? 48.523 93.275 25.430 1.00 62.80 118 THR A N 1
ATOM 832 C CA . THR A 1 110 ? 49.590 94.144 25.985 1.00 68.48 118 THR A CA 1
ATOM 833 C C . THR A 1 110 ? 50.507 93.337 26.903 1.00 71.13 118 THR A C 1
ATOM 834 O O . THR A 1 110 ? 51.746 93.391 26.782 1.00 67.52 118 THR A O 1
ATOM 838 N N . TYR A 1 111 ? 49.866 92.576 27.799 1.00 70.15 119 TYR A N 1
ATOM 839 C CA . TYR A 1 111 ? 50.567 91.810 28.832 1.00 63.96 119 TYR A CA 1
ATOM 840 C C . TYR A 1 111 ? 51.258 90.550 28.250 1.00 59.78 119 TYR A C 1
ATOM 841 O O . TYR A 1 111 ? 52.408 90.265 28.616 1.00 53.57 119 TYR A O 1
ATOM 850 N N . LEU A 1 112 ? 50.605 89.847 27.316 1.00 53.18 120 LEU A N 1
ATOM 851 C CA . LEU A 1 112 ? 51.293 88.780 26.558 1.00 53.49 120 LEU A CA 1
ATOM 852 C C . LEU A 1 112 ? 52.624 89.280 25.952 1.00 57.74 120 LEU A C 1
ATOM 853 O O . LEU A 1 112 ? 53.672 88.623 26.095 1.00 53.74 120 LEU A O 1
ATOM 858 N N . ASP A 1 113 ? 52.576 90.459 25.320 1.00 60.44 121 ASP A N 1
ATOM 859 C CA . ASP A 1 113 ? 53.757 91.056 24.655 1.00 65.58 121 ASP A CA 1
ATOM 860 C C . ASP A 1 113 ? 54.875 91.387 25.638 1.00 64.83 121 ASP A C 1
ATOM 861 O O . ASP A 1 113 ? 56.050 91.291 25.278 1.00 65.03 121 ASP A O 1
ATOM 866 N N . LYS A 1 114 ? 54.511 91.786 26.857 1.00 65.07 122 LYS A N 1
ATOM 867 C CA . LYS A 1 114 ? 55.495 92.014 27.923 1.00 68.73 122 LYS A CA 1
ATOM 868 C C . LYS A 1 114 ? 56.184 90.718 28.367 1.00 67.97 122 LYS A C 1
ATOM 869 O O . LYS A 1 114 ? 57.403 90.705 28.646 1.00 58.35 122 LYS A O 1
ATOM 875 N N . VAL A 1 115 ? 55.391 89.640 28.436 1.00 67.85 123 VAL A N 1
ATOM 876 C CA . VAL A 1 115 ? 55.906 88.297 28.756 1.00 70.25 123 VAL A CA 1
ATOM 877 C C . VAL A 1 115 ? 56.903 87.852 27.679 1.00 70.15 123 VAL A C 1
ATOM 878 O O . VAL A 1 115 ? 58.036 87.464 27.999 1.00 62.55 123 VAL A O 1
ATOM 882 N N . GLU A 1 116 ? 56.476 87.940 26.416 1.00 73.39 124 GLU A N 1
ATOM 883 C CA . GLU A 1 116 ? 57.319 87.583 25.266 1.00 79.55 124 GLU A CA 1
ATOM 884 C C . GLU A 1 116 ? 58.673 88.321 25.262 1.00 79.19 124 GLU A C 1
ATOM 885 O O . GLU A 1 116 ? 59.709 87.700 24.999 1.00 80.05 124 GLU A O 1
ATOM 891 N N . ASN A 1 117 ? 58.669 89.615 25.579 1.00 77.66 125 ASN A N 1
ATOM 892 C CA . ASN A 1 117 ? 59.897 90.427 25.499 1.00 81.09 125 ASN A CA 1
ATOM 893 C C . ASN A 1 117 ? 60.918 90.015 26.560 1.00 82.15 125 ASN A C 1
ATOM 894 O O . ASN A 1 117 ? 62.127 90.038 26.312 1.00 86.74 125 ASN A O 1
ATOM 899 N N . ILE A 1 118 ? 60.425 89.617 27.728 1.00 82.17 126 ILE A N 1
ATOM 900 C CA . ILE A 1 118 ? 61.283 89.089 28.787 1.00 77.74 126 ILE A CA 1
ATOM 901 C C . ILE A 1 118 ? 61.705 87.652 28.456 1.00 75.07 126 ILE A C 1
ATOM 902 O O . ILE A 1 118 ? 62.802 87.232 28.800 1.00 60.54 126 ILE A O 1
ATOM 907 N N . CYS A 1 119 ? 60.839 86.916 27.764 1.00 84.31 127 CYS A N 1
ATOM 908 C CA . CYS A 1 119 ? 61.175 85.576 27.238 1.00 91.70 127 CYS A CA 1
ATOM 909 C C . CYS A 1 119 ? 62.163 85.541 26.041 1.00 97.21 127 CYS A C 1
ATOM 910 O O . CYS A 1 119 ? 62.334 84.485 25.423 1.00 99.52 127 CYS A O 1
ATOM 913 N N . LYS A 1 120 ? 62.788 86.672 25.694 1.00 101.99 128 LYS A N 1
ATOM 914 C CA . LYS A 1 120 ? 63.884 86.696 24.721 1.00 94.84 128 LYS A CA 1
ATOM 915 C C . LYS A 1 120 ? 65.208 87.045 25.399 1.00 92.23 128 LYS A C 1
ATOM 916 O O . LYS A 1 120 ? 65.946 87.865 24.891 1.00 89.10 128 LYS A O 1
ATOM 922 N N . LYS A 1 121 ? 65.498 86.421 26.546 1.00 94.61 129 LYS A N 1
ATOM 923 C CA . LYS A 1 121 ? 66.804 86.558 27.230 1.00 95.36 129 LYS A CA 1
ATOM 924 C C . LYS A 1 121 ? 67.075 85.358 28.181 1.00 93.57 129 LYS A C 1
ATOM 925 O O . LYS A 1 121 ? 67.021 85.534 29.399 1.00 90.51 129 LYS A O 1
ATOM 931 N N . LEU A 1 122 ? 67.375 84.150 27.691 1.00 92.09 130 LEU A N 1
ATOM 932 C CA . LEU A 1 122 ? 67.457 83.762 26.276 1.00 91.27 130 LEU A CA 1
ATOM 933 C C . LEU A 1 122 ? 66.674 82.429 26.142 1.00 85.27 130 LEU A C 1
ATOM 934 O O . LEU A 1 122 ? 67.262 81.341 26.077 1.00 77.06 130 LEU A O 1
ATOM 939 N N . SER A 1 123 ? 65.343 82.532 26.125 1.00 79.80 131 SER A N 1
ATOM 940 C CA . SER A 1 123 ? 64.465 81.385 26.421 1.00 82.25 131 SER A CA 1
ATOM 941 C C . SER A 1 123 ? 64.239 80.457 25.219 1.00 86.77 131 SER A C 1
ATOM 942 O O . SER A 1 123 ? 64.160 80.899 24.073 1.00 82.06 131 SER A O 1
ATOM 945 N N . ASN A 1 124 ? 64.088 79.170 25.515 1.00 89.32 132 ASN A N 1
ATOM 946 C CA . ASN A 1 124 ? 64.091 78.130 24.498 1.00 90.83 132 ASN A CA 1
ATOM 947 C C . ASN A 1 124 ? 62.714 78.022 23.822 1.00 91.27 132 ASN A C 1
ATOM 948 O O . ASN A 1 124 ? 62.626 78.272 22.619 1.00 81.57 132 ASN A O 1
ATOM 953 N N . PRO A 1 125 ? 61.639 77.641 24.568 1.00 107.57 133 PRO A N 1
ATOM 954 C CA . PRO A 1 125 ? 60.363 78.137 24.041 1.00 107.09 133 PRO A CA 1
ATOM 955 C C . PRO A 1 125 ? 60.368 79.661 24.185 1.00 107.97 133 PRO A C 1
ATOM 956 O O . PRO A 1 125 ? 60.195 80.185 25.278 1.00 100.04 133 PRO A O 1
ATOM 960 N N . PHE A 1 126 ? 60.642 80.355 23.081 1.00 128.27 134 PHE A N 1
ATOM 961 C CA . PHE A 1 126 ? 60.839 81.822 23.099 1.00 133.26 134 PHE A CA 1
ATOM 962 C C . PHE A 1 126 ? 59.531 82.586 23.345 1.00 127.07 134 PHE A C 1
ATOM 963 O O . PHE A 1 126 ? 59.563 83.761 23.752 1.00 123.84 134 PHE A O 1
ATOM 971 N N . ARG A 1 127 ? 58.396 81.912 23.122 1.00 108.23 135 ARG A N 1
ATOM 972 C CA . ARG A 1 127 ? 57.131 82.598 22.953 1.00 104.15 135 ARG A CA 1
ATOM 973 C C . ARG A 1 127 ? 56.602 83.128 24.293 1.00 101.28 135 ARG A C 1
ATOM 974 O O . ARG A 1 127 ? 56.696 84.326 24.545 1.00 111.16 135 ARG A O 1
ATOM 982 N N . TYR A 1 128 ? 56.098 82.257 25.161 1.00 90.03 136 TYR A N 1
ATOM 983 C CA . TYR A 1 128 ? 55.404 82.706 26.382 1.00 84.02 136 TYR A CA 1
ATOM 984 C C . TYR A 1 128 ? 55.804 81.974 27.667 1.00 78.78 136 TYR A C 1
ATOM 985 O O . TYR A 1 128 ? 55.893 82.579 28.733 1.00 86.29 136 TYR A O 1
ATOM 994 N N . ARG A 1 129 ? 55.994 80.665 27.564 1.00 75.32 137 ARG A N 1
ATOM 995 C CA . ARG A 1 129 ? 56.647 79.859 28.595 1.00 68.66 137 ARG A CA 1
ATOM 996 C C . ARG A 1 129 ? 58.086 80.361 28.802 1.00 64.95 137 ARG A C 1
ATOM 997 O O . ARG A 1 129 ? 58.719 80.813 27.849 1.00 67.49 137 ARG A O 1
ATOM 1005 N N . MET A 1 130 ? 58.584 80.355 30.037 1.00 62.18 138 MET A N 1
ATOM 1006 C CA . MET A 1 130 ? 60.030 80.500 30.270 1.00 66.18 138 MET A CA 1
ATOM 1007 C C . MET A 1 130 ? 60.402 79.608 31.409 1.00 65.75 138 MET A C 1
ATOM 1008 O O . MET A 1 130 ? 59.686 79.565 32.406 1.00 75.71 138 MET A O 1
ATOM 1013 N N . GLU A 1 131 ? 61.548 78.944 31.264 1.00 62.21 139 GLU A N 1
ATOM 1014 C CA . GLU A 1 131 ? 61.971 77.886 32.159 1.00 63.47 139 GLU A CA 1
ATOM 1015 C C . GLU A 1 131 ? 63.086 78.425 33.025 1.00 62.42 139 GLU A C 1
ATOM 1016 O O . GLU A 1 131 ? 64.181 78.672 32.529 1.00 63.34 139 GLU A O 1
ATOM 1022 N N . CYS A 1 132 ? 62.788 78.634 34.310 1.00 61.50 140 CYS A N 1
ATOM 1023 C CA . CYS A 1 132 ? 63.786 79.068 35.315 1.00 59.40 140 CYS A CA 1
ATOM 1024 C C . CYS A 1 132 ? 63.441 78.533 36.697 1.00 53.39 140 CYS A C 1
ATOM 1025 O O . CYS A 1 132 ? 62.298 78.193 36.946 1.00 52.39 140 CYS A O 1
ATOM 1028 N N . PRO A 1 133 ? 64.417 78.479 37.610 1.00 55.72 141 PRO A N 1
ATOM 1029 C CA . PRO A 1 133 ? 64.074 77.969 38.946 1.00 57.90 141 PRO A CA 1
ATOM 1030 C C . PRO A 1 133 ? 62.894 78.705 39.602 1.00 56.61 141 PRO A C 1
ATOM 1031 O O . PRO A 1 133 ? 61.996 78.064 40.165 1.00 54.11 141 PRO A O 1
ATOM 1035 N N . GLU A 1 134 ? 62.882 80.028 39.481 1.00 53.52 142 GLU A N 1
ATOM 1036 C CA . GLU A 1 134 ? 61.896 80.862 40.167 1.00 54.64 142 GLU A CA 1
ATOM 1037 C C . GLU A 1 134 ? 60.440 80.507 39.833 1.00 51.62 142 GLU A C 1
ATOM 1038 O O . GLU A 1 134 ? 59.623 80.420 40.745 1.00 51.11 142 GLU A O 1
ATOM 1044 N N . ILE A 1 135 ? 60.128 80.278 38.552 1.00 47.12 143 ILE A N 1
ATOM 1045 C CA . ILE A 1 135 ? 58.752 79.981 38.123 1.00 43.81 143 ILE A CA 1
ATOM 1046 C C . ILE A 1 135 ? 58.426 78.543 38.534 1.00 44.31 143 ILE A C 1
ATOM 1047 O O . ILE A 1 135 ? 57.242 78.230 38.766 1.00 47.04 143 ILE A O 1
ATOM 1052 N N . ASP A 1 136 ? 59.447 77.678 38.632 1.00 40.12 144 ASP A N 1
ATOM 1053 C CA . ASP A 1 136 ? 59.256 76.321 39.169 1.00 42.33 144 ASP A CA 1
ATOM 1054 C C . ASP A 1 136 ? 58.782 76.339 40.632 1.00 41.21 144 ASP A C 1
ATOM 1055 O O . ASP A 1 136 ? 57.714 75.803 40.924 1.00 41.51 144 ASP A O 1
ATOM 1060 N N . CYS A 1 137 ? 59.574 76.963 41.513 1.00 41.59 145 CYS A N 1
ATOM 1061 C CA . CYS A 1 137 ? 59.196 77.275 42.909 1.00 40.80 145 CYS A CA 1
ATOM 1062 C C . CYS A 1 137 ? 57.830 77.907 42.994 1.00 41.46 145 CYS A C 1
ATOM 1063 O O . CYS A 1 137 ? 57.014 77.503 43.823 1.00 42.00 145 CYS A O 1
ATOM 1066 N N . GLU A 1 138 ? 57.569 78.895 42.141 1.00 40.64 146 GLU A N 1
ATOM 1067 C CA . GLU A 1 138 ? 56.254 79.547 42.134 1.00 42.23 146 GLU A CA 1
ATOM 1068 C C . GLU A 1 138 ? 55.100 78.577 41.850 1.00 39.31 146 GLU A C 1
ATOM 1069 O O . GLU A 1 138 ? 54.014 78.752 42.394 1.00 42.38 146 GLU A O 1
ATOM 1075 N N . GLU A 1 139 ? 55.326 77.563 41.020 1.00 35.40 147 GLU A N 1
ATOM 1076 C CA . GLU A 1 139 ? 54.306 76.560 40.785 1.00 34.92 147 GLU A CA 1
ATOM 1077 C C . GLU A 1 139 ? 54.213 75.630 41.988 1.00 31.98 147 GLU A C 1
ATOM 1078 O O . GLU A 1 139 ? 53.130 75.190 42.366 1.00 30.67 147 GLU A O 1
ATOM 1084 N N . GLY A 1 140 ? 55.361 75.313 42.564 1.00 29.08 148 GLY A N 1
ATOM 1085 C CA . GLY A 1 140 ? 55.425 74.537 43.792 1.00 28.14 148 GLY A CA 1
ATOM 1086 C C . GLY A 1 140 ? 54.552 75.095 44.916 1.00 25.76 148 GLY A C 1
ATOM 1087 O O . GLY A 1 140 ? 53.633 74.415 45.380 1.00 24.54 148 GLY A O 1
ATOM 1088 N N . TRP A 1 141 ? 54.836 76.333 45.325 1.00 24.08 149 TRP A N 1
ATOM 1089 C CA . TRP A 1 141 ? 54.074 76.982 46.393 1.00 24.88 149 TRP A CA 1
ATOM 1090 C C . TRP A 1 141 ? 52.551 77.072 46.061 1.00 23.99 149 TRP A C 1
ATOM 1091 O O . TRP A 1 141 ? 51.731 76.719 46.911 1.00 22.80 149 TRP A O 1
ATOM 1102 N N . ALA A 1 142 ? 52.161 77.433 44.843 1.00 22.96 150 ALA A N 1
ATOM 1103 C CA . ALA A 1 142 ? 50.720 77.448 44.550 1.00 25.31 150 ALA A CA 1
ATOM 1104 C C . ALA A 1 142 ? 50.092 76.068 44.746 1.00 25.06 150 ALA A C 1
ATOM 1105 O O . ALA A 1 142 ? 49.017 75.951 45.313 1.00 24.84 150 ALA A O 1
ATOM 1107 N N . LEU A 1 143 ? 50.761 75.031 44.263 1.00 24.79 151 LEU A N 1
ATOM 1108 C CA . LEU A 1 143 ? 50.240 73.677 44.397 1.00 24.94 151 LEU A CA 1
ATOM 1109 C C . LEU A 1 143 ? 50.237 73.314 45.859 1.00 23.35 151 LEU A C 1
ATOM 1110 O O . LEU A 1 143 ? 49.300 72.748 46.346 1.00 23.26 151 LEU A O 1
ATOM 1115 N N . LEU A 1 144 ? 51.281 73.691 46.567 1.00 21.35 152 LEU A N 1
ATOM 1116 C CA . LEU A 1 144 ? 51.403 73.335 47.971 1.00 21.01 152 LEU A CA 1
ATOM 1117 C C . LEU A 1 144 ? 50.338 73.994 48.878 1.00 21.47 152 LEU A C 1
ATOM 1118 O O . LEU A 1 144 ? 49.989 73.450 49.910 1.00 22.21 152 LEU A O 1
ATOM 1123 N N . LYS A 1 145 ? 49.787 75.131 48.467 1.00 22.30 153 LYS A N 1
ATOM 1124 C CA . LYS A 1 145 ? 48.689 75.836 49.182 1.00 22.35 153 LYS A CA 1
ATOM 1125 C C . LYS A 1 145 ? 47.262 75.360 48.779 1.00 23.10 153 LYS A C 1
ATOM 1126 O O . LYS A 1 145 ? 46.274 75.678 49.459 1.00 23.57 153 LYS A O 1
ATOM 1132 N N . CYS A 1 146 ? 47.140 74.620 47.681 1.00 24.83 154 CYS A N 1
ATOM 1133 C CA . CYS A 1 146 ? 45.828 74.251 47.149 1.00 27.23 154 CYS A CA 1
ATOM 1134 C C . CYS A 1 146 ? 45.319 72.846 47.587 1.00 28.26 154 CYS A C 1
ATOM 1135 O O . CYS A 1 146 ? 44.351 72.292 47.038 1.00 35.28 154 CYS A O 1
ATOM 1138 N N . GLY A 1 147 ? 45.903 72.305 48.634 1.00 27.21 155 GLY A N 1
ATOM 1139 C CA . GLY A 1 147 ? 45.418 71.063 49.195 1.00 27.67 155 GLY A CA 1
ATOM 1140 C C . GLY A 1 147 ? 46.247 69.837 48.796 1.00 28.77 155 GLY A C 1
ATOM 1141 O O . GLY A 1 147 ? 46.966 69.799 47.762 1.00 27.02 155 GLY A O 1
ATOM 1142 N N . GLY A 1 148 ? 46.109 68.832 49.645 1.00 27.81 156 GLY A N 1
ATOM 1143 C CA . GLY A 1 148 ? 46.857 67.606 49.586 1.00 30.32 156 GLY A CA 1
ATOM 1144 C C . GLY A 1 148 ? 46.970 66.865 48.283 1.00 28.47 156 GLY A C 1
ATOM 1145 O O . GLY A 1 148 ? 48.005 66.297 48.020 1.00 29.05 156 GLY A O 1
ATOM 1146 N N . LYS A 1 149 ? 45.919 66.853 47.485 1.00 29.60 157 LYS A N 1
ATOM 1147 C CA . LYS A 1 149 ? 46.009 66.216 46.185 1.00 32.98 157 LYS A CA 1
ATOM 1148 C C . LYS A 1 149 ? 47.079 66.807 45.231 1.00 28.41 157 LYS A C 1
ATOM 1149 O O . LYS A 1 149 ? 47.597 66.102 44.400 1.00 25.19 157 LYS A O 1
ATOM 1155 N N . ASN A 1 150 ? 47.482 68.059 45.417 1.00 29.38 158 ASN A N 1
ATOM 1156 C CA . ASN A 1 150 ? 48.502 68.705 44.570 1.00 27.46 158 ASN A CA 1
ATOM 1157 C C . ASN A 1 150 ? 49.930 68.495 45.086 1.00 25.17 158 ASN A C 1
ATOM 1158 O O . ASN A 1 150 ? 50.879 69.081 44.575 1.00 27.37 158 ASN A O 1
ATOM 1163 N N . TYR A 1 151 ? 50.114 67.666 46.087 1.00 24.62 159 TYR A N 1
ATOM 1164 C CA . TYR A 1 151 ? 51.383 67.660 46.830 1.00 25.85 159 TYR A CA 1
ATOM 1165 C C . TYR A 1 151 ? 52.513 66.912 46.130 1.00 26.52 159 TYR A C 1
ATOM 1166 O O . TYR A 1 151 ? 53.681 67.377 46.154 1.00 28.34 159 TYR A O 1
ATOM 1175 N N . GLU A 1 152 ? 52.191 65.779 45.515 1.00 27.57 160 GLU A N 1
ATOM 1176 C CA . GLU A 1 152 ? 53.202 65.048 44.738 1.00 30.05 160 GLU A CA 1
ATOM 1177 C C . GLU A 1 152 ? 53.735 65.978 43.633 1.00 30.51 160 GLU A C 1
ATOM 1178 O O . GLU A 1 152 ? 54.946 66.084 43.455 1.00 30.38 160 GLU A O 1
ATOM 1184 N N . ARG A 1 153 ? 52.841 66.682 42.941 1.00 30.46 161 ARG A N 1
ATOM 1185 C CA . ARG A 1 153 ? 53.258 67.655 41.939 1.00 33.28 161 ARG A CA 1
ATOM 1186 C C . ARG A 1 153 ? 54.112 68.781 42.501 1.00 33.74 161 ARG A C 1
ATOM 1187 O O . ARG A 1 153 ? 55.132 69.140 41.902 1.00 33.61 161 ARG A O 1
ATOM 1195 N N . ALA A 1 154 ? 53.705 69.347 43.639 1.00 33.07 162 ALA A N 1
ATOM 1196 C CA . ALA A 1 154 ? 54.460 70.457 44.222 1.00 31.18 162 ALA A CA 1
ATOM 1197 C C . ALA A 1 154 ? 55.869 69.992 44.584 1.00 31.14 162 ALA A C 1
ATOM 1198 O O . ALA A 1 154 ? 56.851 70.714 44.375 1.00 30.53 162 ALA A O 1
ATOM 1200 N N . LYS A 1 155 ? 55.969 68.785 45.138 1.00 32.70 163 LYS A N 1
ATOM 1201 C CA . LYS A 1 155 ? 57.292 68.185 45.481 1.00 31.74 163 LYS A CA 1
ATOM 1202 C C . LYS A 1 155 ? 58.189 68.062 44.272 1.00 28.85 163 LYS A C 1
ATOM 1203 O O . LYS A 1 155 ? 59.367 68.335 44.353 1.00 26.41 163 LYS A O 1
ATOM 1209 N N . ALA A 1 156 ? 57.605 67.635 43.161 1.00 30.25 164 ALA A N 1
ATOM 1210 C CA . ALA A 1 156 ? 58.341 67.435 41.933 1.00 30.12 164 ALA A CA 1
ATOM 1211 C C . ALA A 1 156 ? 58.853 68.786 41.472 1.00 29.90 164 ALA A C 1
ATOM 1212 O O . ALA A 1 156 ? 60.036 68.881 41.211 1.00 33.89 164 ALA A O 1
ATOM 1214 N N . CYS A 1 157 ? 58.015 69.843 41.450 1.00 30.43 165 CYS A N 1
ATOM 1215 C CA . CYS A 1 157 ? 58.502 71.212 41.115 1.00 29.43 165 CYS A CA 1
ATOM 1216 C C . CYS A 1 157 ? 59.752 71.607 41.889 1.00 31.01 165 CYS A C 1
ATOM 1217 O O . CYS A 1 157 ? 60.731 72.008 41.291 1.00 32.94 165 CYS A O 1
ATOM 1220 N N . PHE A 1 158 ? 59.728 71.519 43.212 1.00 31.59 166 PHE A N 1
ATOM 1221 C CA . PHE A 1 158 ? 60.881 71.967 43.985 1.00 33.82 166 PHE A CA 1
ATOM 1222 C C . PHE A 1 158 ? 62.088 71.086 43.707 1.00 38.07 166 PHE A C 1
ATOM 1223 O O . PHE A 1 158 ? 63.227 71.551 43.692 1.00 37.42 166 PHE A O 1
ATOM 1231 N N . GLU A 1 159 ? 61.809 69.800 43.527 1.00 43.47 167 GLU A N 1
ATOM 1232 C CA . GLU A 1 159 ? 62.822 68.766 43.330 1.00 45.74 167 GLU A CA 1
ATOM 1233 C C . GLU A 1 159 ? 63.547 68.972 41.996 1.00 45.12 167 GLU A C 1
ATOM 1234 O O . GLU A 1 159 ? 64.773 68.832 41.919 1.00 42.75 167 GLU A O 1
ATOM 1240 N N . LYS A 1 160 ? 62.782 69.342 40.970 1.00 43.22 168 LYS A N 1
ATOM 1241 C CA . LYS A 1 160 ? 63.321 69.748 39.670 1.00 45.24 168 LYS A CA 1
ATOM 1242 C C . LYS A 1 160 ? 64.447 70.762 39.855 1.00 45.22 168 LYS A C 1
ATOM 1243 O O . LYS A 1 160 ? 65.560 70.576 39.357 1.00 48.88 168 LYS A O 1
ATOM 1249 N N . VAL A 1 161 ? 64.167 71.792 40.643 1.00 41.27 169 VAL A N 1
ATOM 1250 C CA . VAL A 1 161 ? 65.121 72.855 40.896 1.00 39.28 169 VAL A CA 1
ATOM 1251 C C . VAL A 1 161 ? 66.299 72.387 41.729 1.00 41.71 169 VAL A C 1
ATOM 1252 O O . VAL A 1 161 ? 67.387 72.904 41.556 1.00 52.58 169 VAL A O 1
ATOM 1256 N N . LEU A 1 162 ? 66.098 71.470 42.669 1.00 44.09 170 LEU A N 1
ATOM 1257 C CA . LEU A 1 162 ? 67.222 70.961 43.491 1.00 46.60 170 LEU A CA 1
ATOM 1258 C C . LEU A 1 162 ? 68.116 69.916 42.780 1.00 50.88 170 LEU A C 1
ATOM 1259 O O . LEU A 1 162 ? 69.250 69.649 43.239 1.00 40.46 170 LEU A O 1
ATOM 1264 N N . GLU A 1 163 ? 67.569 69.306 41.711 1.00 57.48 171 GLU A N 1
ATOM 1265 C CA . GLU A 1 163 ? 68.338 68.458 40.760 1.00 63.67 171 GLU A CA 1
ATOM 1266 C C . GLU A 1 163 ? 69.469 69.307 40.142 1.00 65.55 171 GLU A C 1
ATOM 1267 O O . GLU A 1 163 ? 70.637 68.924 40.212 1.00 62.08 171 GLU A O 1
ATOM 1273 N N . VAL A 1 164 ? 69.106 70.479 39.607 1.00 68.38 172 VAL A N 1
ATOM 1274 C CA . VAL A 1 164 ? 70.078 71.485 39.121 1.00 66.79 172 VAL A CA 1
ATOM 1275 C C . VAL A 1 164 ? 70.898 72.090 40.285 1.00 66.02 172 VAL A C 1
ATOM 1276 O O . VAL A 1 164 ? 72.086 71.815 40.397 1.00 70.49 172 VAL A O 1
ATOM 1280 N N . ASP A 1 165 ? 70.261 72.887 41.150 1.00 66.04 173 ASP A N 1
ATOM 1281 C CA . ASP A 1 165 ? 70.944 73.634 42.235 1.00 62.66 173 ASP A CA 1
ATOM 1282 C C . ASP A 1 165 ? 70.560 73.027 43.592 1.00 59.16 173 ASP A C 1
ATOM 1283 O O . ASP A 1 165 ? 69.595 73.453 44.209 1.00 56.41 173 ASP A O 1
ATOM 1288 N N . PRO A 1 166 ? 71.332 72.043 44.066 1.00 60.06 174 PRO A N 1
ATOM 1289 C CA . PRO A 1 166 ? 71.010 71.398 45.337 1.00 59.59 174 PRO A CA 1
ATOM 1290 C C . PRO A 1 166 ? 71.115 72.239 46.628 1.00 60.19 174 PRO A C 1
ATOM 1291 O O . PRO A 1 166 ? 70.739 71.752 47.693 1.00 69.30 174 PRO A O 1
ATOM 1295 N N . GLU A 1 167 ? 71.618 73.466 46.557 1.00 56.21 175 GLU A N 1
ATOM 1296 C CA . GLU A 1 167 ? 71.737 74.328 47.737 1.00 52.05 175 GLU A CA 1
ATOM 1297 C C . GLU A 1 167 ? 70.874 75.576 47.615 1.00 46.43 175 GLU A C 1
ATOM 1298 O O . GLU A 1 167 ? 71.087 76.551 48.334 1.00 44.56 175 GLU A O 1
ATOM 1304 N N . ASN A 1 168 ? 69.924 75.554 46.689 1.00 41.48 176 ASN A N 1
ATOM 1305 C CA . ASN A 1 168 ? 68.954 76.610 46.577 1.00 41.46 176 ASN A CA 1
ATOM 1306 C C . ASN A 1 168 ? 68.161 76.671 47.893 1.00 41.37 176 ASN A C 1
ATOM 1307 O O . ASN A 1 168 ? 67.533 75.677 48.267 1.00 38.42 176 ASN A O 1
ATOM 1312 N N . PRO A 1 169 ? 68.232 77.811 48.630 1.00 42.50 177 PRO A N 1
ATOM 1313 C CA . PRO A 1 169 ? 67.466 77.880 49.885 1.00 39.74 177 PRO A CA 1
ATOM 1314 C C . PRO A 1 169 ? 65.945 77.802 49.717 1.00 36.73 177 PRO A C 1
ATOM 1315 O O . PRO A 1 169 ? 65.308 76.981 50.366 1.00 36.68 177 PRO A O 1
ATOM 1319 N N . GLU A 1 170 ? 65.371 78.585 48.822 1.00 34.92 178 GLU A N 1
ATOM 1320 C CA . GLU A 1 170 ? 63.930 78.525 48.615 1.00 35.85 178 GLU A CA 1
ATOM 1321 C C . GLU A 1 170 ? 63.389 77.121 48.351 1.00 39.49 178 GLU A C 1
ATOM 1322 O O . GLU A 1 170 ? 62.534 76.648 49.087 1.00 44.66 178 GLU A O 1
ATOM 1328 N N . SER A 1 171 ? 63.884 76.465 47.305 1.00 42.03 179 SER A N 1
ATOM 1329 C CA . SER A 1 171 ? 63.316 75.185 46.829 1.00 37.66 179 SER A CA 1
ATOM 1330 C C . SER A 1 171 ? 63.622 74.030 47.784 1.00 31.87 179 SER A C 1
ATOM 1331 O O . SER A 1 171 ? 62.889 73.064 47.867 1.00 30.89 179 SER A O 1
ATOM 1334 N N . SER A 1 172 ? 64.721 74.132 48.497 1.00 29.83 180 SER A N 1
ATOM 1335 C CA . SER A 1 172 ? 64.988 73.227 49.601 1.00 30.41 180 SER A CA 1
ATOM 1336 C C . SER A 1 172 ? 63.859 73.309 50.715 1.00 31.26 180 SER A C 1
ATOM 1337 O O . SER A 1 172 ? 63.468 72.294 51.324 1.00 28.29 180 SER A O 1
ATOM 1340 N N . ALA A 1 173 ? 63.344 74.522 50.958 1.00 28.88 181 ALA A N 1
ATOM 1341 C CA . ALA A 1 173 ? 62.244 74.717 51.889 1.00 28.50 181 ALA A CA 1
ATOM 1342 C C . ALA A 1 173 ? 60.978 74.064 51.346 1.00 26.87 181 ALA A C 1
ATOM 1343 O O . ALA A 1 173 ? 60.370 73.216 52.019 1.00 24.71 181 ALA A O 1
ATOM 1345 N N . GLY A 1 174 ? 60.617 74.454 50.130 1.00 24.71 182 GLY A N 1
ATOM 1346 C CA . GLY A 1 174 ? 59.460 73.916 49.452 1.00 25.84 182 GLY A CA 1
ATOM 1347 C C . GLY A 1 174 ? 59.472 72.394 49.383 1.00 26.66 182 GLY A C 1
ATOM 1348 O O . GLY A 1 174 ? 58.421 71.720 49.530 1.00 25.06 182 GLY A O 1
ATOM 1349 N N . TYR A 1 175 ? 60.667 71.851 49.174 1.00 27.12 183 TYR A N 1
ATOM 1350 C CA . TYR A 1 175 ? 60.806 70.421 48.968 1.00 27.07 183 TYR A CA 1
ATOM 1351 C C . TYR A 1 175 ? 60.571 69.756 50.314 1.00 24.74 183 TYR A C 1
ATOM 1352 O O . TYR A 1 175 ? 59.756 68.839 50.409 1.00 22.01 183 TYR A O 1
ATOM 1361 N N . ALA A 1 176 ? 61.243 70.276 51.339 1.00 24.01 184 ALA A N 1
ATOM 1362 C CA . ALA A 1 176 ? 61.131 69.751 52.717 1.00 25.79 184 ALA A CA 1
ATOM 1363 C C . ALA A 1 176 ? 59.731 69.817 53.341 1.00 24.97 184 ALA A C 1
ATOM 1364 O O . ALA A 1 176 ? 59.398 68.958 54.149 1.00 25.79 184 ALA A O 1
ATOM 1366 N N . ILE A 1 177 ? 58.933 70.825 52.971 1.00 24.09 185 ILE A N 1
ATOM 1367 C CA . ILE A 1 177 ? 57.572 70.978 53.493 1.00 22.42 185 ILE A CA 1
ATOM 1368 C C . ILE A 1 177 ? 56.593 70.051 52.819 1.00 23.49 185 ILE A C 1
ATOM 1369 O O . ILE A 1 177 ? 55.773 69.410 53.519 1.00 25.35 185 ILE A O 1
ATOM 1374 N N . SER A 1 178 ? 56.666 69.982 51.484 1.00 23.67 186 SER A N 1
ATOM 1375 C CA . SER A 1 178 ? 55.948 68.965 50.698 1.00 24.86 186 SER A CA 1
ATOM 1376 C C . SER A 1 178 ? 56.242 67.517 51.178 1.00 24.15 186 SER A C 1
ATOM 1377 O O . SER A 1 178 ? 55.328 66.697 51.357 1.00 26.03 186 SER A O 1
ATOM 1380 N N . ALA A 1 179 ? 57.511 67.223 51.402 1.00 22.86 187 ALA A N 1
ATOM 1381 C CA . ALA A 1 179 ? 57.909 65.914 51.876 1.00 23.73 187 ALA A CA 1
ATOM 1382 C C . ALA A 1 179 ? 57.342 65.636 53.262 1.00 23.59 187 ALA A C 1
ATOM 1383 O O . ALA A 1 179 ? 56.906 64.485 53.538 1.00 23.13 187 ALA A O 1
ATOM 1385 N N . TYR A 1 180 ? 57.359 66.651 54.137 1.00 22.63 188 TYR A N 1
ATOM 1386 C CA . TYR A 1 180 ? 56.880 66.438 55.531 1.00 22.16 188 TYR A CA 1
ATOM 1387 C C . TYR A 1 180 ? 55.387 66.150 55.492 1.00 21.43 188 TYR A C 1
ATOM 1388 O O . TYR A 1 180 ? 54.899 65.286 56.220 1.00 21.24 188 TYR A O 1
ATOM 1397 N N . ARG A 1 181 ? 54.680 66.835 54.600 1.00 20.43 189 ARG A N 1
ATOM 1398 C CA . ARG A 1 181 ? 53.281 66.635 54.503 1.00 21.79 189 ARG A CA 1
ATOM 1399 C C . ARG A 1 181 ? 52.943 65.295 53.876 1.00 24.53 189 ARG A C 1
ATOM 1400 O O . ARG A 1 181 ? 51.995 64.634 54.321 1.00 25.93 189 ARG A O 1
ATOM 1408 N N . LEU A 1 182 ? 53.678 64.884 52.853 1.00 25.52 190 LEU A N 1
ATOM 1409 C CA . LEU A 1 182 ? 53.501 63.502 52.314 1.00 27.76 190 LEU A CA 1
ATOM 1410 C C . LEU A 1 182 ? 53.871 62.419 53.325 1.00 26.98 190 LEU A C 1
ATOM 1411 O O . LEU A 1 182 ? 53.162 61.440 53.443 1.00 28.78 190 LEU A O 1
ATOM 1416 N N . ASP A 1 183 ? 54.970 62.593 54.056 1.00 29.01 191 ASP A N 1
ATOM 1417 C CA . ASP A 1 183 ? 55.263 61.745 55.229 1.00 30.70 191 ASP A CA 1
ATOM 1418 C C . ASP A 1 183 ? 54.055 61.647 56.131 1.00 28.39 191 ASP A C 1
ATOM 1419 O O . ASP A 1 183 ? 53.781 60.598 56.664 1.00 26.04 191 ASP A O 1
ATOM 1424 N N . GLY A 1 184 ? 53.382 62.776 56.330 1.00 29.00 192 GLY A N 1
ATOM 1425 C CA . GLY A 1 184 ? 52.163 62.857 57.148 1.00 26.87 192 GLY A CA 1
ATOM 1426 C C . GLY A 1 184 ? 51.085 61.884 56.781 1.00 24.48 192 GLY A C 1
ATOM 1427 O O . GLY A 1 184 ? 50.420 61.319 57.640 1.00 24.83 192 GLY A O 1
ATOM 1428 N N . PHE A 1 185 ? 50.947 61.658 55.499 1.00 24.16 193 PHE A N 1
ATOM 1429 C CA . PHE A 1 185 ? 49.908 60.800 54.986 1.00 25.76 193 PHE A CA 1
ATOM 1430 C C . PHE A 1 185 ? 50.185 59.331 55.259 1.00 27.97 193 PHE A C 1
ATOM 1431 O O . PHE A 1 185 ? 49.252 58.497 55.247 1.00 33.17 193 PHE A O 1
ATOM 1439 N N . LYS A 1 186 ? 51.457 59.014 55.481 1.00 28.79 194 LYS A N 1
ATOM 1440 C CA . LYS A 1 186 ? 51.921 57.651 55.775 1.00 31.99 194 LYS A CA 1
ATOM 1441 C C . LYS A 1 186 ? 52.194 57.348 57.245 1.00 31.72 194 LYS A C 1
ATOM 1442 O O . LYS A 1 186 ? 52.607 56.234 57.573 1.00 30.53 194 LYS A O 1
ATOM 1448 N N . LEU A 1 187 ? 51.957 58.281 58.157 1.00 32.60 195 LEU A N 1
ATOM 1449 C CA . LEU A 1 187 ? 52.184 57.937 59.568 1.00 35.65 195 LEU A CA 1
ATOM 1450 C C . LEU A 1 187 ? 51.291 56.809 60.061 1.00 39.18 195 LEU A C 1
ATOM 1451 O O . LEU A 1 187 ? 51.680 56.094 60.966 1.00 49.02 195 LEU A O 1
ATOM 1456 N N . ALA A 1 188 ? 50.110 56.654 59.465 1.00 41.84 196 ALA A N 1
ATOM 1457 C CA . ALA A 1 188 ? 49.180 55.590 59.812 1.00 43.64 196 ALA A CA 1
ATOM 1458 C C . ALA A 1 188 ? 49.567 54.226 59.185 1.00 48.95 196 ALA A C 1
ATOM 1459 O O . ALA A 1 188 ? 49.381 53.163 59.803 1.00 53.94 196 ALA A O 1
ATOM 1461 N N . THR A 1 189 ? 50.133 54.238 57.983 1.00 49.21 197 THR A N 1
ATOM 1462 C CA . THR A 1 189 ? 50.700 53.020 57.417 1.00 50.13 197 THR A CA 1
ATOM 1463 C C . THR A 1 189 ? 51.784 52.441 58.322 1.00 50.07 197 THR A C 1
ATOM 1464 O O . THR A 1 189 ? 52.466 53.174 59.040 1.00 52.22 197 THR A O 1
ATOM 1468 N N . LYS A 1 190 ? 51.923 51.120 58.300 1.00 50.78 198 LYS A N 1
ATOM 1469 C CA . LYS A 1 190 ? 53.110 50.465 58.844 1.00 54.27 198 LYS A CA 1
ATOM 1470 C C . LYS A 1 190 ? 54.309 50.770 57.952 1.00 63.03 198 LYS A C 1
ATOM 1471 O O . LYS A 1 190 ? 54.151 51.086 56.768 1.00 66.49 198 LYS A O 1
ATOM 1477 N N . ASN A 1 191 ? 55.504 50.662 58.537 1.00 65.78 199 ASN A N 1
ATOM 1478 C CA . ASN A 1 191 ? 56.788 50.775 57.823 1.00 64.93 199 ASN A CA 1
ATOM 1479 C C . ASN A 1 191 ? 56.957 52.106 57.089 1.00 64.78 199 ASN A C 1
ATOM 1480 O O . ASN A 1 191 ? 57.594 52.184 56.014 1.00 61.60 199 ASN A O 1
ATOM 1485 N N . HIS A 1 192 ? 56.375 53.143 57.689 1.00 62.68 200 HIS A N 1
ATOM 1486 C CA . HIS A 1 192 ? 56.649 54.518 57.318 1.00 58.40 200 HIS A CA 1
ATOM 1487 C C . HIS A 1 192 ? 58.094 54.890 57.730 1.00 57.86 200 HIS A C 1
ATOM 1488 O O . HIS A 1 192 ? 58.557 54.558 58.833 1.00 52.75 200 HIS A O 1
ATOM 1495 N N . LYS A 1 193 ? 58.802 55.542 56.807 1.00 60.84 201 LYS A N 1
ATOM 1496 C CA . LYS A 1 193 ? 60.164 56.026 57.027 1.00 60.72 201 LYS A CA 1
ATOM 1497 C C . LYS A 1 193 ? 60.165 57.560 57.025 1.00 57.92 201 LYS A C 1
ATOM 1498 O O . LYS A 1 193 ? 59.395 58.201 56.272 1.00 49.86 201 LYS A O 1
ATOM 1504 N N . PRO A 1 194 ? 61.036 58.161 57.857 1.00 51.98 202 PRO A N 1
ATOM 1505 C CA . PRO A 1 194 ? 61.149 59.606 57.908 1.00 48.28 202 PRO A CA 1
ATOM 1506 C C . PRO A 1 194 ? 61.917 60.181 56.703 1.00 46.38 202 PRO A C 1
ATOM 1507 O O . PRO A 1 194 ? 63.030 60.675 56.857 1.00 44.48 202 PRO A O 1
ATOM 1511 N N . PHE A 1 195 ? 61.279 60.131 55.523 1.00 47.05 203 PHE A N 1
ATOM 1512 C CA . PHE A 1 195 ? 61.815 60.618 54.236 1.00 45.20 203 PHE A CA 1
ATOM 1513 C C . PHE A 1 195 ? 62.092 62.147 54.250 1.00 45.63 203 PHE A C 1
ATOM 1514 O O . PHE A 1 195 ? 62.941 62.630 53.500 1.00 45.28 203 PHE A O 1
ATOM 1522 N N . SER A 1 196 ? 61.375 62.895 55.098 1.00 40.65 204 SER A N 1
ATOM 1523 C CA . SER A 1 196 ? 61.525 64.341 55.224 1.00 35.47 204 SER A CA 1
ATOM 1524 C C . SER A 1 196 ? 62.515 64.784 56.282 1.00 32.48 204 SER A C 1
ATOM 1525 O O . SER A 1 196 ? 62.829 65.960 56.332 1.00 34.32 204 SER A O 1
ATOM 1528 N N . LEU A 1 197 ? 63.032 63.889 57.110 1.00 33.71 205 LEU A N 1
ATOM 1529 C CA . LEU A 1 197 ? 63.983 64.311 58.153 1.00 35.84 205 LEU A CA 1
ATOM 1530 C C . LEU A 1 197 ? 65.234 64.977 57.558 1.00 37.58 205 LEU A C 1
ATOM 1531 O O . LEU A 1 197 ? 65.537 66.130 57.899 1.00 40.05 205 LEU A O 1
ATOM 1536 N N . LEU A 1 198 ? 65.937 64.309 56.644 1.00 38.79 206 LEU A N 1
ATOM 1537 C CA . LEU A 1 198 ? 67.165 64.933 56.083 1.00 38.25 206 LEU A CA 1
ATOM 1538 C C . LEU A 1 198 ? 66.892 66.209 55.255 1.00 33.19 206 LEU A C 1
ATOM 1539 O O . LEU A 1 198 ? 67.626 67.186 55.384 1.00 30.98 206 LEU A O 1
ATOM 1544 N N . PRO A 1 199 ? 65.811 66.222 54.460 1.00 30.36 207 PRO A N 1
ATOM 1545 C CA . PRO A 1 199 ? 65.430 67.479 53.762 1.00 29.74 207 PRO A CA 1
ATOM 1546 C C . PRO A 1 199 ? 65.135 68.663 54.676 1.00 30.22 207 PRO A C 1
ATOM 1547 O O . PRO A 1 199 ? 65.563 69.782 54.382 1.00 27.98 207 PRO A O 1
ATOM 1551 N N . LEU A 1 200 ? 64.435 68.411 55.787 1.00 30.57 208 LEU A N 1
ATOM 1552 C CA . LEU A 1 200 ? 64.167 69.473 56.755 1.00 30.49 208 LEU A CA 1
ATOM 1553 C C . LEU A 1 200 ? 65.463 69.997 57.393 1.00 29.57 208 LEU A C 1
ATOM 1554 O O . LEU A 1 200 ? 65.636 71.196 57.500 1.00 26.89 208 LEU A O 1
ATOM 1559 N N . ARG A 1 201 ? 66.366 69.110 57.804 1.00 28.58 209 ARG A N 1
ATOM 1560 C CA . ARG A 1 201 ? 67.717 69.544 58.254 1.00 27.81 209 ARG A CA 1
ATOM 1561 C C . ARG A 1 201 ? 68.457 70.386 57.191 1.00 26.52 209 ARG A C 1
ATOM 1562 O O . ARG A 1 201 ? 68.951 71.499 57.437 1.00 23.57 209 ARG A O 1
ATOM 1570 N N . GLN A 1 202 ? 68.473 69.885 55.982 1.00 29.60 210 GLN A N 1
ATOM 1571 C CA . GLN A 1 202 ? 68.961 70.709 54.905 1.00 33.70 210 GLN A CA 1
ATOM 1572 C C . GLN A 1 202 ? 68.263 72.079 54.895 1.00 35.22 210 GLN A C 1
ATOM 1573 O O . GLN A 1 202 ? 68.949 73.111 54.907 1.00 36.44 210 GLN A O 1
ATOM 1579 N N . ALA A 1 203 ? 66.919 72.083 54.887 1.00 33.72 211 ALA A N 1
ATOM 1580 C CA . ALA A 1 203 ? 66.138 73.321 54.772 1.00 30.67 211 ALA A CA 1
ATOM 1581 C C . ALA A 1 203 ? 66.406 74.353 55.893 1.00 29.85 211 ALA A C 1
ATOM 1582 O O . ALA A 1 203 ? 66.476 75.554 55.608 1.00 33.08 211 ALA A O 1
ATOM 1584 N N . VAL A 1 204 ? 66.570 73.895 57.136 1.00 28.81 212 VAL A N 1
ATOM 1585 C CA . VAL A 1 204 ? 66.885 74.760 58.286 1.00 30.19 212 VAL A CA 1
ATOM 1586 C C . VAL A 1 204 ? 68.306 75.350 58.148 1.00 32.45 212 VAL A C 1
ATOM 1587 O O . VAL A 1 204 ? 68.516 76.527 58.412 1.00 32.48 212 VAL A O 1
ATOM 1591 N N . ARG A 1 205 ? 69.262 74.522 57.722 1.00 34.77 213 ARG A N 1
ATOM 1592 C CA . ARG A 1 205 ? 70.624 74.970 57.452 1.00 35.74 213 ARG A CA 1
ATOM 1593 C C . ARG A 1 205 ? 70.643 76.118 56.506 1.00 34.60 213 ARG A C 1
ATOM 1594 O O . ARG A 1 205 ? 71.296 77.116 56.783 1.00 41.11 213 ARG A O 1
ATOM 1602 N N . LEU A 1 206 ? 69.919 75.999 55.405 1.00 32.46 214 LEU A N 1
ATOM 1603 C CA . LEU A 1 206 ? 69.926 77.039 54.368 1.00 33.71 214 LEU A CA 1
ATOM 1604 C C . LEU A 1 206 ? 68.964 78.215 54.539 1.00 35.86 214 LEU A C 1
ATOM 1605 O O . LEU A 1 206 ? 69.049 79.215 53.793 1.00 36.14 214 LEU A O 1
ATOM 1610 N N . ASN A 1 207 ? 68.015 78.069 55.461 1.00 35.91 215 ASN A N 1
ATOM 1611 C CA . ASN A 1 207 ? 67.064 79.120 55.791 1.00 34.07 215 ASN A CA 1
ATOM 1612 C C . ASN A 1 207 ? 67.080 79.179 57.297 1.00 39.16 215 ASN A C 1
ATOM 1613 O O . ASN A 1 207 ? 66.121 78.748 57.951 1.00 42.07 215 ASN A O 1
ATOM 1618 N N . PRO A 1 208 ? 68.180 79.692 57.861 1.00 40.81 216 PRO A N 1
ATOM 1619 C CA . PRO A 1 208 ? 68.396 79.619 59.303 1.00 39.87 216 PRO A CA 1
ATOM 1620 C C . PRO A 1 208 ? 67.465 80.538 60.097 1.00 39.54 216 PRO A C 1
ATOM 1621 O O . PRO A 1 208 ? 67.368 80.381 61.308 1.00 42.44 216 PRO A O 1
ATOM 1625 N N . ASP A 1 209 ? 66.840 81.512 59.439 1.00 39.91 217 ASP A N 1
ATOM 1626 C CA . ASP A 1 209 ? 65.918 82.435 60.104 1.00 46.05 217 ASP A CA 1
ATOM 1627 C C . ASP A 1 209 ? 64.420 81.985 60.063 1.00 41.04 217 ASP A C 1
ATOM 1628 O O . ASP A 1 209 ? 63.560 82.587 60.715 1.00 41.09 217 ASP A O 1
ATOM 1633 N N . ASN A 1 210 ? 64.123 80.928 59.314 1.00 36.16 218 ASN A N 1
ATOM 1634 C CA . ASN A 1 210 ? 62.751 80.551 58.989 1.00 33.75 218 ASN A CA 1
ATOM 1635 C C . ASN A 1 210 ? 62.135 79.633 60.048 1.00 30.10 218 ASN A C 1
ATOM 1636 O O . ASN A 1 210 ? 62.352 78.431 60.040 1.00 26.21 218 ASN A O 1
ATOM 1641 N N . GLY A 1 211 ? 61.368 80.219 60.959 1.00 29.29 219 GLY A N 1
ATOM 1642 C CA . GLY A 1 211 ? 60.741 79.462 62.042 1.00 29.26 219 GLY A CA 1
ATOM 1643 C C . GLY A 1 211 ? 59.723 78.409 61.589 1.00 27.49 219 GLY A C 1
ATOM 1644 O O . GLY A 1 211 ? 59.612 77.344 62.218 1.00 24.97 219 GLY A O 1
ATOM 1645 N N . TYR A 1 212 ? 59.008 78.676 60.494 1.00 25.40 220 TYR A N 1
ATOM 1646 C CA . TYR A 1 212 ? 58.050 77.714 59.980 1.00 25.94 220 TYR A CA 1
ATOM 1647 C C . TYR A 1 212 ? 58.758 76.387 59.817 1.00 24.92 220 TYR A C 1
ATOM 1648 O O . TYR A 1 212 ? 58.325 75.384 60.369 1.00 26.17 220 TYR A O 1
ATOM 1657 N N . ILE A 1 213 ? 59.878 76.393 59.129 1.00 25.09 221 ILE A N 1
ATOM 1658 C CA . ILE A 1 213 ? 60.626 75.155 58.886 1.00 27.08 221 ILE A CA 1
ATOM 1659 C C . ILE A 1 213 ? 61.265 74.522 60.151 1.00 24.19 221 ILE A C 1
ATOM 1660 O O . ILE A 1 213 ? 61.415 73.322 60.241 1.00 24.57 221 ILE A O 1
ATOM 1665 N N . LYS A 1 214 ? 61.624 75.319 61.127 1.00 23.43 222 LYS A N 1
ATOM 1666 C CA . LYS A 1 214 ? 62.136 74.792 62.393 1.00 24.08 222 LYS A CA 1
ATOM 1667 C C . LYS A 1 214 ? 61.145 73.959 63.150 1.00 21.79 222 LYS A C 1
ATOM 1668 O O . LYS A 1 214 ? 61.514 72.979 63.744 1.00 20.94 222 LYS A O 1
ATOM 1674 N N . VAL A 1 215 ? 59.889 74.371 63.139 1.00 22.02 223 VAL A N 1
ATOM 1675 C CA . VAL A 1 215 ? 58.864 73.728 63.944 1.00 20.61 223 VAL A CA 1
ATOM 1676 C C . VAL A 1 215 ? 58.462 72.420 63.311 1.00 20.20 223 VAL A C 1
ATOM 1677 O O . VAL A 1 215 ? 58.244 71.457 64.055 1.00 20.71 223 VAL A O 1
ATOM 1681 N N . LEU A 1 216 ? 58.423 72.344 61.977 1.00 19.63 224 LEU A N 1
ATOM 1682 C CA . LEU A 1 216 ? 58.175 71.051 61.301 1.00 20.28 224 LEU A CA 1
ATOM 1683 C C . LEU A 1 216 ? 59.308 70.081 61.525 1.00 23.52 224 LEU A C 1
ATOM 1684 O O . LEU A 1 216 ? 59.072 68.897 61.681 1.00 27.37 224 LEU A O 1
ATOM 1689 N N . LEU A 1 217 ? 60.543 70.576 61.545 1.00 25.93 225 LEU A N 1
ATOM 1690 C CA . LEU A 1 217 ? 61.689 69.745 61.879 1.00 26.44 225 LEU A CA 1
ATOM 1691 C C . LEU A 1 217 ? 61.540 69.215 63.308 1.00 25.36 225 LEU A C 1
ATOM 1692 O O . LEU A 1 217 ? 61.715 68.033 63.570 1.00 26.08 225 LEU A O 1
ATOM 1697 N N . ALA A 1 218 ? 61.172 70.087 64.233 1.00 25.05 226 ALA A N 1
ATOM 1698 C CA . ALA A 1 218 ? 60.933 69.653 65.613 1.00 24.92 226 ALA A CA 1
ATOM 1699 C C . ALA A 1 218 ? 59.855 68.551 65.683 1.00 25.32 226 ALA A C 1
ATOM 1700 O O . ALA A 1 218 ? 59.956 67.645 66.509 1.00 25.20 226 ALA A O 1
ATOM 1702 N N . LEU A 1 219 ? 58.821 68.654 64.837 1.00 23.71 227 LEU A N 1
ATOM 1703 C CA . LEU A 1 219 ? 57.759 67.686 64.860 1.00 23.39 227 LEU A CA 1
ATOM 1704 C C . LEU A 1 219 ? 58.256 66.374 64.288 1.00 24.14 227 LEU A C 1
ATOM 1705 O O . LEU A 1 219 ? 57.841 65.329 64.763 1.00 20.52 227 LEU A O 1
ATOM 1710 N N . LYS A 1 220 ? 59.125 66.436 63.270 1.00 25.90 228 LYS A N 1
ATOM 1711 C CA . LYS A 1 220 ? 59.664 65.217 62.672 1.00 28.21 228 LYS A CA 1
ATOM 1712 C C . LYS A 1 220 ? 60.593 64.521 63.648 1.00 28.30 228 LYS A C 1
ATOM 1713 O O . LYS A 1 220 ? 60.473 63.310 63.880 1.00 27.87 228 LYS A O 1
ATOM 1719 N N . LEU A 1 221 ? 61.448 65.304 64.286 1.00 28.50 229 LEU A N 1
ATOM 1720 C CA . LEU A 1 221 ? 62.309 64.776 65.341 1.00 27.07 229 LEU A CA 1
ATOM 1721 C C . LEU A 1 221 ? 61.479 64.048 66.416 1.00 27.36 229 LEU A C 1
ATOM 1722 O O . LEU A 1 221 ? 61.758 62.897 66.749 1.00 29.10 229 LEU A O 1
ATOM 1727 N N . GLN A 1 222 ? 60.429 64.693 66.908 1.00 26.91 230 GLN A N 1
ATOM 1728 C CA . GLN A 1 222 ? 59.531 64.084 67.878 1.00 26.32 230 GLN A CA 1
ATOM 1729 C C . GLN A 1 222 ? 58.930 62.754 67.417 1.00 27.57 230 GLN A C 1
ATOM 1730 O O . GLN A 1 222 ? 58.838 61.821 68.223 1.00 27.77 230 GLN A O 1
ATOM 1736 N N . ASP A 1 223 ? 58.517 62.665 66.145 1.00 28.82 231 ASP A N 1
ATOM 1737 C CA . ASP A 1 223 ? 57.973 61.425 65.595 1.00 32.43 231 ASP A CA 1
ATOM 1738 C C . ASP A 1 223 ? 59.013 60.329 65.644 1.00 34.96 231 ASP A C 1
ATOM 1739 O O . ASP A 1 223 ? 58.709 59.226 65.998 1.00 37.93 231 ASP A O 1
ATOM 1744 N N . GLU A 1 224 ? 60.251 60.647 65.301 1.00 38.16 232 GLU A N 1
ATOM 1745 C CA . GLU A 1 224 ? 61.334 59.691 65.418 1.00 38.44 232 GLU A CA 1
ATOM 1746 C C . GLU A 1 224 ? 61.899 59.546 66.831 1.00 39.99 232 GLU A C 1
ATOM 1747 O O . GLU A 1 224 ? 63.014 59.054 66.953 1.00 48.79 232 GLU A O 1
ATOM 1753 N N . GLY A 1 225 ? 61.174 59.934 67.893 1.00 39.18 233 GLY A N 1
ATOM 1754 C CA . GLY A 1 225 ? 61.651 59.733 69.300 1.00 39.49 233 GLY A CA 1
ATOM 1755 C C . GLY A 1 225 ? 62.667 60.724 69.907 1.00 38.66 233 GLY A C 1
ATOM 1756 O O . GLY A 1 225 ? 62.976 60.660 71.112 1.00 36.48 233 GLY A O 1
ATOM 1757 N N . GLN A 1 226 ? 63.109 61.684 69.098 1.00 38.22 234 GLN A N 1
ATOM 1758 C CA . GLN A 1 226 ? 64.105 62.673 69.483 1.00 40.15 234 GLN A CA 1
ATOM 1759 C C . GLN A 1 226 ? 63.515 63.975 70.131 1.00 38.39 234 GLN A C 1
ATOM 1760 O O . GLN A 1 226 ? 63.664 65.100 69.639 1.00 34.90 234 GLN A O 1
ATOM 1766 N N . GLU A 1 227 ? 62.868 63.811 71.281 1.00 39.64 235 GLU A N 1
ATOM 1767 C CA . GLU A 1 227 ? 62.105 64.916 71.887 1.00 38.75 235 GLU A CA 1
ATOM 1768 C C . GLU A 1 227 ? 62.979 66.112 72.293 1.00 35.77 235 GLU A C 1
ATOM 1769 O O . GLU A 1 227 ? 62.520 67.264 72.149 1.00 36.68 235 GLU A O 1
ATOM 1775 N N . ALA A 1 228 ? 64.189 65.852 72.810 1.00 31.00 236 ALA A N 1
ATOM 1776 C CA . ALA A 1 228 ? 65.079 66.925 73.332 1.00 29.61 236 ALA A CA 1
ATOM 1777 C C . ALA A 1 228 ? 65.530 67.882 72.260 1.00 26.63 236 ALA A C 1
ATOM 1778 O O . ALA A 1 228 ? 65.492 69.093 72.414 1.00 26.46 236 ALA A O 1
ATOM 1780 N N . GLU A 1 229 ? 65.980 67.306 71.169 1.00 26.45 237 GLU A N 1
ATOM 1781 C CA . GLU A 1 229 ? 66.417 68.072 70.048 1.00 27.65 237 GLU A CA 1
ATOM 1782 C C . GLU A 1 229 ? 65.269 68.869 69.461 1.00 25.66 237 GLU A C 1
ATOM 1783 O O . GLU A 1 229 ? 65.448 70.047 69.166 1.00 25.77 237 GLU A O 1
ATOM 1789 N N . GLY A 1 230 ? 64.119 68.220 69.268 1.00 24.02 238 GLY A N 1
ATOM 1790 C CA . GLY A 1 230 ? 62.930 68.895 68.757 1.00 23.06 238 GLY A CA 1
ATOM 1791 C C . GLY A 1 230 ? 62.515 70.075 69.622 1.00 23.22 238 GLY A C 1
ATOM 1792 O O . GLY A 1 230 ? 62.222 71.157 69.107 1.00 21.30 238 GLY A O 1
ATOM 1793 N N . GLU A 1 231 ? 62.511 69.867 70.942 1.00 25.47 239 GLU A N 1
ATOM 1794 C CA . GLU A 1 231 ? 62.115 70.913 71.869 1.00 27.32 239 GLU A CA 1
ATOM 1795 C C . GLU A 1 231 ? 63.014 72.150 71.795 1.00 30.77 239 GLU A C 1
ATOM 1796 O O . GLU A 1 231 ? 62.505 73.284 71.941 1.00 32.04 239 GLU A O 1
ATOM 1802 N N . LYS A 1 232 ? 64.321 71.961 71.514 1.00 34.87 240 LYS A N 1
ATOM 1803 C CA . LYS A 1 232 ? 65.237 73.101 71.280 1.00 35.25 240 LYS A CA 1
ATOM 1804 C C . LYS A 1 232 ? 64.775 73.918 70.083 1.00 30.14 240 LYS A C 1
ATOM 1805 O O . LYS A 1 232 ? 64.749 75.123 70.156 1.00 29.10 240 LYS A O 1
ATOM 1811 N N . TYR A 1 233 ? 64.421 73.255 68.985 1.00 30.35 241 TYR A N 1
ATOM 1812 C CA . TYR A 1 233 ? 63.864 73.931 67.797 1.00 31.09 241 TYR A CA 1
ATOM 1813 C C . TYR A 1 233 ? 62.531 74.675 68.107 1.00 30.31 241 TYR A C 1
ATOM 1814 O O . TYR A 1 233 ? 62.331 75.779 67.601 1.00 28.58 241 TYR A O 1
ATOM 1823 N N . ILE A 1 234 ? 61.652 74.091 68.949 1.00 27.57 242 ILE A N 1
ATOM 1824 C CA . ILE A 1 234 ? 60.404 74.766 69.359 1.00 25.91 242 ILE A CA 1
ATOM 1825 C C . ILE A 1 234 ? 60.758 76.022 70.128 1.00 26.32 242 ILE A C 1
ATOM 1826 O O . ILE A 1 234 ? 60.312 77.124 69.767 1.00 25.60 242 ILE A O 1
ATOM 1831 N N . GLU A 1 235 ? 61.577 75.861 71.160 1.00 26.59 243 GLU A N 1
ATOM 1832 C CA . GLU A 1 235 ? 62.032 77.018 71.921 1.00 29.26 243 GLU A CA 1
ATOM 1833 C C . GLU A 1 235 ? 62.751 78.094 71.083 1.00 27.46 243 GLU A C 1
ATOM 1834 O O . GLU A 1 235 ? 62.483 79.291 71.252 1.00 27.93 243 GLU A O 1
ATOM 1840 N N . GLU A 1 236 ? 63.593 77.683 70.148 1.00 25.33 244 GLU A N 1
ATOM 1841 C CA . GLU A 1 236 ? 64.198 78.647 69.258 1.00 26.29 244 GLU A CA 1
ATOM 1842 C C . GLU A 1 236 ? 63.113 79.412 68.497 1.00 23.45 244 GLU A C 1
ATOM 1843 O O . GLU A 1 236 ? 63.032 80.617 68.575 1.00 21.80 244 GLU A O 1
ATOM 1849 N N . ALA A 1 237 ? 62.287 78.674 67.772 1.00 24.27 245 ALA A N 1
ATOM 1850 C CA . ALA A 1 237 ? 61.255 79.217 66.876 1.00 24.57 245 ALA A CA 1
ATOM 1851 C C . ALA A 1 237 ? 60.326 80.206 67.570 1.00 23.28 245 ALA A C 1
ATOM 1852 O O . ALA A 1 237 ? 59.994 81.254 66.991 1.00 20.61 245 ALA A O 1
ATOM 1854 N N . LEU A 1 238 ? 59.935 79.848 68.800 1.00 22.43 246 LEU A N 1
ATOM 1855 C CA . LEU A 1 238 ? 59.097 80.704 69.664 1.00 23.66 246 LEU A CA 1
ATOM 1856 C C . LEU A 1 238 ? 59.743 82.004 70.128 1.00 25.72 246 LEU A C 1
ATOM 1857 O O . LEU A 1 238 ? 59.043 82.928 70.504 1.00 26.05 246 LEU A O 1
ATOM 1862 N N . ALA A 1 239 ? 61.069 82.053 70.150 1.00 28.89 247 ALA A N 1
ATOM 1863 C CA . ALA A 1 239 ? 61.805 83.245 70.521 1.00 29.14 247 ALA A CA 1
ATOM 1864 C C . ALA A 1 239 ? 62.054 84.216 69.349 1.00 31.31 247 ALA A C 1
ATOM 1865 O O . ALA A 1 239 ? 62.521 85.317 69.604 1.00 33.87 247 ALA A O 1
ATOM 1867 N N . ASN A 1 240 ? 61.762 83.828 68.090 1.00 30.94 248 ASN A N 1
ATOM 1868 C CA . ASN A 1 240 ? 61.885 84.719 66.903 1.00 28.07 248 ASN A CA 1
ATOM 1869 C C . ASN A 1 240 ? 60.540 85.173 66.319 1.00 28.98 248 ASN A C 1
ATOM 1870 O O . ASN A 1 240 ? 59.569 84.425 66.381 1.00 29.12 248 ASN A O 1
ATOM 1875 N N . MET A 1 241 ? 60.480 86.390 65.760 1.00 29.98 249 MET A N 1
ATOM 1876 C CA A MET A 1 241 ? 59.275 86.889 65.122 0.50 30.18 249 MET A CA 1
ATOM 1877 C CA B MET A 1 241 ? 59.256 86.874 65.129 0.50 30.23 249 MET A CA 1
ATOM 1878 C C . MET A 1 241 ? 58.824 85.975 63.991 1.00 30.98 249 MET A C 1
ATOM 1879 O O . MET A 1 241 ? 57.622 85.760 63.823 1.00 34.50 249 MET A O 1
ATOM 1888 N N . SER A 1 242 ? 59.783 85.470 63.199 1.00 30.93 250 SER A N 1
ATOM 1889 C CA . SER A 1 242 ? 59.438 84.732 61.974 1.00 30.81 250 SER A CA 1
ATOM 1890 C C . SER A 1 242 ? 58.208 83.811 62.148 1.00 27.76 250 SER A C 1
ATOM 1891 O O . SER A 1 242 ? 58.250 82.842 62.901 1.00 24.76 250 SER A O 1
ATOM 1894 N N . SER A 1 243 ? 57.139 84.157 61.448 1.00 24.07 251 SER A N 1
ATOM 1895 C CA . SER A 1 243 ? 55.924 83.362 61.377 1.00 25.10 251 SER A CA 1
ATOM 1896 C C . SER A 1 243 ? 55.364 82.967 62.735 1.00 25.15 251 SER A C 1
ATOM 1897 O O . SER A 1 243 ? 54.883 81.841 62.895 1.00 27.94 251 SER A O 1
ATOM 1900 N N . GLN A 1 244 ? 55.411 83.891 63.698 1.00 24.54 252 GLN A N 1
ATOM 1901 C CA A GLN A 1 244 ? 54.932 83.649 65.079 0.50 25.39 252 GLN A CA 1
ATOM 1902 C CA B GLN A 1 244 ? 55.008 83.571 65.053 0.50 25.20 252 GLN A CA 1
ATOM 1903 C C . GLN A 1 244 ? 53.673 82.756 65.067 1.00 24.53 252 GLN A C 1
ATOM 1904 O O . GLN A 1 244 ? 53.643 81.680 65.652 1.00 23.51 252 GLN A O 1
ATOM 1915 N N . THR A 1 245 ? 52.628 83.212 64.374 1.00 22.33 253 THR A N 1
ATOM 1916 C CA . THR A 1 245 ? 51.319 82.547 64.423 1.00 22.16 253 THR A CA 1
ATOM 1917 C C . THR A 1 245 ? 51.366 81.064 63.988 1.00 21.74 253 THR A C 1
ATOM 1918 O O . THR A 1 245 ? 50.756 80.200 64.638 1.00 19.37 253 THR A O 1
ATOM 1922 N N . TYR A 1 246 ? 52.132 80.772 62.927 1.00 22.81 254 TYR A N 1
ATOM 1923 C CA . TYR A 1 246 ? 52.364 79.377 62.462 1.00 22.91 254 TYR A CA 1
ATOM 1924 C C . TYR A 1 246 ? 53.223 78.549 63.457 1.00 22.36 254 TYR A C 1
ATOM 1925 O O . TYR A 1 246 ? 52.918 77.378 63.754 1.00 23.14 254 TYR A O 1
ATOM 1934 N N . VAL A 1 247 ? 54.247 79.171 64.017 1.00 21.04 255 VAL A N 1
ATOM 1935 C CA . VAL A 1 247 ? 55.091 78.519 65.026 1.00 20.92 255 VAL A CA 1
ATOM 1936 C C . VAL A 1 247 ? 54.230 78.113 66.208 1.00 21.93 255 VAL A C 1
ATOM 1937 O O . VAL A 1 247 ? 54.389 77.034 66.754 1.00 24.20 255 VAL A O 1
ATOM 1941 N N . PHE A 1 248 ? 53.309 78.985 66.597 1.00 24.08 256 PHE A N 1
ATOM 1942 C CA . PHE A 1 248 ? 52.280 78.653 67.602 1.00 24.50 256 PHE A CA 1
ATOM 1943 C C . PHE A 1 248 ? 51.506 77.389 67.345 1.00 22.40 256 PHE A C 1
ATOM 1944 O O . PHE A 1 248 ? 51.229 76.687 68.290 1.00 23.69 256 PHE A O 1
ATOM 1952 N N . ARG A 1 249 ? 51.169 77.075 66.106 1.00 22.35 257 ARG A N 1
ATOM 1953 C CA . ARG A 1 249 ? 50.322 75.876 65.809 1.00 21.45 257 ARG A CA 1
ATOM 1954 C C . ARG A 1 249 ? 51.103 74.590 66.002 1.00 21.68 257 ARG A C 1
ATOM 1955 O O . ARG A 1 249 ? 50.585 73.626 66.561 1.00 23.25 257 ARG A O 1
ATOM 1963 N N . TYR A 1 250 ? 52.348 74.580 65.520 1.00 20.46 258 TYR A N 1
ATOM 1964 C CA . TYR A 1 250 ? 53.162 73.358 65.493 1.00 19.42 258 TYR A CA 1
ATOM 1965 C C . TYR A 1 250 ? 53.840 73.196 66.836 1.00 19.01 258 TYR A C 1
ATOM 1966 O O . TYR A 1 250 ? 54.016 72.089 67.319 1.00 19.96 258 TYR A O 1
ATOM 1975 N N . ALA A 1 251 ? 54.144 74.291 67.490 1.00 18.92 259 ALA A N 1
ATOM 1976 C CA . ALA A 1 251 ? 54.628 74.203 68.874 1.00 19.80 259 ALA A CA 1
ATOM 1977 C C . ALA A 1 251 ? 53.537 73.575 69.741 1.00 18.49 259 ALA A C 1
ATOM 1978 O O . ALA A 1 251 ? 53.813 72.680 70.525 1.00 19.17 259 ALA A O 1
ATOM 1980 N N . ALA A 1 252 ? 52.295 74.003 69.545 1.00 18.30 260 ALA A N 1
ATOM 1981 C CA . ALA A 1 252 ? 51.139 73.452 70.282 1.00 17.57 260 ALA A CA 1
ATOM 1982 C C . ALA A 1 252 ? 51.000 71.983 70.001 1.00 16.28 260 ALA A C 1
ATOM 1983 O O . ALA A 1 252 ? 50.807 71.201 70.927 1.00 15.94 260 ALA A O 1
ATOM 1985 N N . LYS A 1 253 ? 51.118 71.588 68.739 1.00 15.20 261 LYS A N 1
ATOM 1986 C CA . LYS A 1 253 ? 51.054 70.148 68.437 1.00 15.25 261 LYS A CA 1
ATOM 1987 C C . LYS A 1 253 ? 52.177 69.376 69.153 1.00 17.16 261 LYS A C 1
ATOM 1988 O O . LYS A 1 253 ? 51.935 68.313 69.710 1.00 15.99 261 LYS A O 1
ATOM 1994 N N . PHE A 1 254 ? 53.409 69.920 69.120 1.00 19.53 262 PHE A N 1
ATOM 1995 C CA . PHE A 1 254 ? 54.543 69.330 69.823 1.00 20.71 262 PHE A CA 1
ATOM 1996 C C . PHE A 1 254 ? 54.240 69.134 71.309 1.00 22.24 262 PHE A C 1
ATOM 1997 O O . PHE A 1 254 ? 54.480 68.033 71.845 1.00 21.53 262 PHE A O 1
ATOM 2005 N N . TYR A 1 255 ? 53.751 70.180 71.984 1.00 22.64 263 TYR A N 1
ATOM 2006 C CA . TYR A 1 255 ? 53.531 70.050 73.430 1.00 23.82 263 TYR A CA 1
ATOM 2007 C C . TYR A 1 255 ? 52.347 69.120 73.725 1.00 24.43 263 TYR A C 1
ATOM 2008 O O . TYR A 1 255 ? 52.392 68.392 74.681 1.00 27.37 263 TYR A O 1
ATOM 2017 N N . ARG A 1 256 ? 51.310 69.089 72.904 1.00 23.22 264 ARG A N 1
ATOM 2018 C CA . ARG A 1 256 ? 50.255 68.126 73.128 1.00 22.75 264 ARG A CA 1
ATOM 2019 C C . ARG A 1 256 ? 50.763 66.668 73.076 1.00 22.83 264 ARG A C 1
ATOM 2020 O O . ARG A 1 256 ? 50.475 65.867 73.977 1.00 20.73 264 ARG A O 1
ATOM 2028 N N . ARG A 1 257 ? 51.460 66.321 72.005 1.00 22.47 265 ARG A N 1
ATOM 2029 C CA . ARG A 1 257 ? 52.015 65.005 71.884 1.00 24.73 265 ARG A CA 1
ATOM 2030 C C . ARG A 1 257 ? 53.048 64.644 72.922 1.00 26.37 265 ARG A C 1
ATOM 2031 O O . ARG A 1 257 ? 53.366 63.495 73.066 1.00 31.00 265 ARG A O 1
ATOM 2039 N N . LYS A 1 258 ? 53.629 65.630 73.577 1.00 29.46 266 LYS A N 1
ATOM 2040 C CA . LYS A 1 258 ? 54.510 65.437 74.719 1.00 30.65 266 LYS A CA 1
ATOM 2041 C C . LYS A 1 258 ? 53.689 65.217 76.009 1.00 30.13 266 LYS A C 1
ATOM 2042 O O . LYS A 1 258 ? 54.168 64.663 76.978 1.00 31.17 266 LYS A O 1
ATOM 2048 N N . GLY A 1 259 ? 52.440 65.661 76.008 1.00 31.43 267 GLY A N 1
ATOM 2049 C CA . GLY A 1 259 ? 51.529 65.520 77.136 1.00 29.60 267 GLY A CA 1
ATOM 2050 C C . GLY A 1 259 ? 51.380 66.783 77.958 1.00 29.17 267 GLY A C 1
ATOM 2051 O O . GLY A 1 259 ? 50.836 66.705 79.051 1.00 31.95 267 GLY A O 1
ATOM 2052 N N . SER A 1 260 ? 51.885 67.925 77.464 1.00 25.42 268 SER A N 1
ATOM 2053 C CA . SER A 1 260 ? 51.590 69.233 78.024 1.00 24.77 268 SER A CA 1
ATOM 2054 C C . SER A 1 260 ? 50.387 69.801 77.293 1.00 24.45 268 SER A C 1
ATOM 2055 O O . SER A 1 260 ? 50.514 70.729 76.507 1.00 24.09 268 SER A O 1
ATOM 2058 N N . VAL A 1 261 ? 49.216 69.258 77.566 1.00 24.05 269 VAL A N 1
ATOM 2059 C CA . VAL A 1 261 ? 48.009 69.710 76.900 1.00 26.31 269 VAL A CA 1
ATOM 2060 C C . VAL A 1 261 ? 47.630 71.160 77.250 1.00 29.91 269 VAL A C 1
ATOM 2061 O O . VAL A 1 261 ? 47.273 71.919 76.358 1.00 30.44 269 VAL A O 1
ATOM 2065 N N . ASP A 1 262 ? 47.752 71.568 78.510 1.00 33.32 270 ASP A N 1
ATOM 2066 C CA . ASP A 1 262 ? 47.382 72.941 78.879 1.00 34.10 270 ASP A CA 1
ATOM 2067 C C . ASP A 1 262 ? 48.278 73.968 78.208 1.00 32.60 270 ASP A C 1
ATOM 2068 O O . ASP A 1 262 ? 47.814 74.993 77.773 1.00 33.70 270 ASP A O 1
ATOM 2073 N N . LYS A 1 263 ? 49.570 73.695 78.150 1.00 30.56 271 LYS A N 1
ATOM 2074 C CA . LYS A 1 263 ? 50.520 74.543 77.426 1.00 29.29 271 LYS A CA 1
ATOM 2075 C C . LYS A 1 263 ? 50.149 74.679 75.939 1.00 27.21 271 LYS A C 1
ATOM 2076 O O . LYS A 1 263 ? 50.247 75.755 75.352 1.00 28.94 271 LYS A O 1
ATOM 2082 N N . ALA A 1 264 ? 49.718 73.582 75.341 1.00 25.40 272 ALA A N 1
ATOM 2083 C CA . ALA A 1 264 ? 49.217 73.576 73.985 1.00 24.38 272 ALA A CA 1
ATOM 2084 C C . ALA A 1 264 ? 48.029 74.485 73.813 1.00 25.37 272 ALA A C 1
ATOM 2085 O O . ALA A 1 264 ? 47.983 75.262 72.861 1.00 27.75 272 ALA A O 1
ATOM 2087 N N . LEU A 1 265 ? 47.048 74.365 74.702 1.00 25.47 273 LEU A N 1
ATOM 2088 C CA . LEU A 1 265 ? 45.850 75.155 74.592 1.00 25.59 273 LEU A CA 1
ATOM 2089 C C . LEU A 1 265 ? 46.179 76.612 74.607 1.00 26.33 273 LEU A C 1
ATOM 2090 O O . LEU A 1 265 ? 45.610 77.337 73.836 1.00 30.18 273 LEU A O 1
ATOM 2095 N N . GLU A 1 266 ? 47.107 77.015 75.471 1.00 27.10 274 GLU A N 1
ATOM 2096 C CA . GLU A 1 266 ? 47.511 78.410 75.637 1.00 29.09 274 GLU A CA 1
ATOM 2097 C C . GLU A 1 266 ? 48.002 78.964 74.328 1.00 25.25 274 GLU A C 1
ATOM 2098 O O . GLU A 1 266 ? 47.653 80.065 73.958 1.00 26.85 274 GLU A O 1
ATOM 2104 N N . LEU A 1 267 ? 48.837 78.194 73.647 1.00 22.20 275 LEU A N 1
ATOM 2105 C CA . LEU A 1 267 ? 49.419 78.617 72.395 1.00 19.34 275 LEU A CA 1
ATOM 2106 C C . LEU A 1 267 ? 48.365 78.693 71.320 1.00 18.09 275 LEU A C 1
ATOM 2107 O O . LEU A 1 267 ? 48.365 79.640 70.531 1.00 16.65 275 LEU A O 1
ATOM 2112 N N . LEU A 1 268 ? 47.479 77.695 71.296 1.00 18.10 276 LEU A N 1
ATOM 2113 C CA . LEU A 1 268 ? 46.454 77.609 70.284 1.00 18.72 276 LEU A CA 1
ATOM 2114 C C . LEU A 1 268 ? 45.449 78.754 70.407 1.00 18.79 276 LEU A C 1
ATOM 2115 O O . LEU A 1 268 ? 45.109 79.426 69.407 1.00 17.34 276 LEU A O 1
ATOM 2120 N N . LYS A 1 269 ? 45.020 78.994 71.630 1.00 19.69 277 LYS A N 1
ATOM 2121 C CA . LYS A 1 269 ? 44.108 80.099 71.917 1.00 21.92 277 LYS A CA 1
ATOM 2122 C C . LY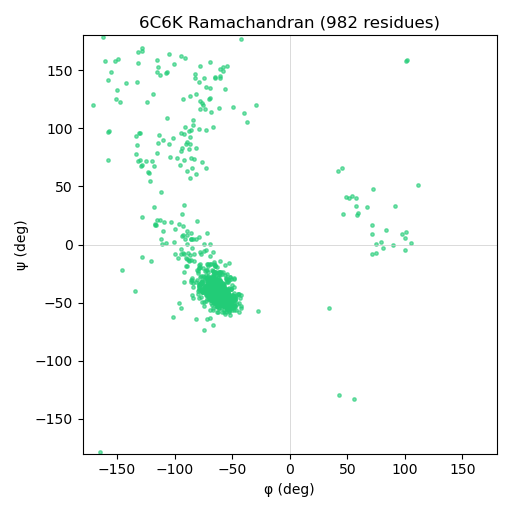S A 1 269 ? 44.711 81.463 71.592 1.00 24.47 277 LYS A C 1
ATOM 2123 O O . LYS A 1 269 ? 44.062 82.264 70.884 1.00 23.45 277 LYS A O 1
ATOM 2129 N N . LYS A 1 270 ? 45.967 81.715 72.010 1.00 29.35 278 LYS A N 1
ATOM 2130 C CA . LYS A 1 270 ? 46.705 82.918 71.515 1.00 29.32 278 LYS A CA 1
ATOM 2131 C C . LYS A 1 270 ? 46.729 82.989 69.975 1.00 24.98 278 LYS A C 1
ATOM 2132 O O . LYS A 1 270 ? 46.453 84.035 69.397 1.00 24.70 278 LYS A O 1
ATOM 2138 N N . ALA A 1 271 ? 47.014 81.879 69.304 1.00 21.96 279 ALA A N 1
ATOM 2139 C CA . ALA A 1 271 ? 47.044 81.898 67.825 1.00 20.87 279 ALA A CA 1
ATOM 2140 C C . ALA A 1 271 ? 45.656 82.145 67.188 1.00 20.09 279 ALA A C 1
ATOM 2141 O O . ALA A 1 271 ? 45.566 82.717 66.102 1.00 18.52 279 ALA A O 1
ATOM 2143 N N . LEU A 1 272 ? 44.594 81.728 67.873 1.00 19.35 280 LEU A N 1
ATOM 2144 C CA . LEU A 1 272 ? 43.239 81.946 67.406 1.00 20.73 280 LEU A CA 1
ATOM 2145 C C . LEU A 1 272 ? 42.841 83.426 67.344 1.00 21.68 280 LEU A C 1
ATOM 2146 O O . LEU A 1 272 ? 41.908 83.776 66.647 1.00 22.55 280 LEU A O 1
ATOM 2151 N N . GLN A 1 273 ? 43.567 84.313 68.015 1.00 24.43 281 GLN A N 1
ATOM 2152 C CA . GLN A 1 273 ? 43.296 85.762 67.923 1.00 26.74 281 GLN A CA 1
ATOM 2153 C C . GLN A 1 273 ? 43.748 86.331 66.596 1.00 25.03 281 GLN A C 1
ATOM 2154 O O . GLN A 1 273 ? 43.094 87.166 65.988 1.00 23.84 281 GLN A O 1
ATOM 2160 N N . GLU A 1 274 ? 44.885 85.858 66.158 1.00 26.69 282 GLU A N 1
ATOM 2161 C CA . GLU A 1 274 ? 45.449 86.255 64.882 1.00 29.75 282 GLU A CA 1
ATOM 2162 C C . GLU A 1 274 ? 44.668 85.653 63.711 1.00 24.65 282 GLU A C 1
ATOM 2163 O O . GLU A 1 274 ? 44.407 86.315 62.730 1.00 22.01 282 GLU A O 1
ATOM 2169 N N . THR A 1 275 ? 44.230 84.412 63.866 1.00 24.11 283 THR A N 1
ATOM 2170 C CA A THR A 1 275 ? 43.734 83.635 62.733 0.50 23.47 283 THR A CA 1
ATOM 2171 C CA B THR A 1 275 ? 43.781 83.606 62.745 0.50 23.20 283 THR A CA 1
ATOM 2172 C C . THR A 1 275 ? 42.478 82.844 63.090 1.00 21.58 283 THR A C 1
ATOM 2173 O O . THR A 1 275 ? 42.439 81.643 62.986 1.00 22.00 283 THR A O 1
ATOM 2180 N N . PRO A 1 276 ? 41.402 83.546 63.477 1.00 19.84 284 PRO A N 1
ATOM 2181 C CA . PRO A 1 276 ? 40.142 82.886 63.997 1.00 20.72 284 PRO A CA 1
ATOM 2182 C C . PRO A 1 276 ? 39.483 81.796 63.162 1.00 19.63 284 PRO A C 1
ATOM 2183 O O . PRO A 1 276 ? 38.705 80.976 63.676 1.00 19.84 284 PRO A O 1
ATOM 2187 N N . THR A 1 277 ? 39.892 81.765 61.907 1.00 19.74 285 THR A N 1
ATOM 2188 C CA . THR A 1 277 ? 39.292 81.073 60.799 1.00 19.58 285 THR A CA 1
ATOM 2189 C C . THR A 1 277 ? 40.007 79.724 60.486 1.00 19.21 285 THR A C 1
ATOM 2190 O O . THR A 1 277 ? 39.530 78.923 59.674 1.00 21.72 285 THR A O 1
ATOM 2194 N N . SER A 1 278 ? 41.143 79.455 61.143 1.00 17.52 286 SER A N 1
ATOM 2195 C CA . SER A 1 278 ? 42.014 78.361 60.771 1.00 16.07 286 SER A CA 1
ATOM 2196 C C . SER A 1 278 ? 41.432 77.022 61.172 1.00 14.94 286 SER A C 1
ATOM 2197 O O . SER A 1 278 ? 41.221 76.735 62.349 1.00 14.72 286 SER A O 1
ATOM 2200 N N . VAL A 1 279 ? 41.138 76.194 60.194 1.00 14.64 287 VAL A N 1
ATOM 2201 C CA . VAL A 1 279 ? 40.577 74.884 60.520 1.00 14.53 287 VAL A CA 1
ATOM 2202 C C . VAL A 1 279 ? 41.648 74.053 61.213 1.00 14.36 287 VAL A C 1
ATOM 2203 O O . VAL A 1 279 ? 41.318 73.268 62.090 1.00 13.80 287 VAL A O 1
ATOM 2207 N N . LEU A 1 280 ? 42.939 74.302 60.903 1.00 14.55 288 LEU A N 1
ATOM 2208 C CA . LEU A 1 280 ? 44.026 73.661 61.639 1.00 13.89 288 LEU A CA 1
ATOM 2209 C C . LEU A 1 280 ? 43.910 73.941 63.125 1.00 15.31 288 LEU A C 1
ATOM 2210 O O . LEU A 1 280 ? 43.971 73.001 63.960 1.00 16.76 288 LEU A O 1
ATOM 2215 N N . LEU A 1 281 ? 43.707 75.210 63.474 1.00 15.23 289 LEU A N 1
ATOM 2216 C CA . LEU A 1 281 ? 43.567 75.575 64.862 1.00 15.13 289 LEU A CA 1
ATOM 2217 C C . LEU A 1 281 ? 42.388 74.872 65.468 1.00 15.58 289 LEU A C 1
ATOM 2218 O O . LEU A 1 281 ? 42.534 74.273 66.528 1.00 15.55 289 LEU A O 1
ATOM 2223 N N . HIS A 1 282 ? 41.220 74.972 64.841 1.00 15.34 290 HIS A N 1
ATOM 2224 C CA . HIS A 1 282 ? 40.027 74.436 65.472 1.00 15.48 290 HIS A CA 1
ATOM 2225 C C . HIS A 1 282 ? 40.135 72.974 65.727 1.00 15.31 290 HIS A C 1
ATOM 2226 O O . HIS A 1 282 ? 39.886 72.508 66.870 1.00 15.81 290 HIS A O 1
ATOM 2233 N N . HIS A 1 283 ? 40.541 72.256 64.687 1.00 16.07 291 HIS A N 1
ATOM 2234 C CA . HIS A 1 283 ? 40.837 70.832 64.831 1.00 16.55 291 HIS A CA 1
ATOM 2235 C C . HIS A 1 283 ? 41.811 70.552 65.959 1.00 16.17 291 HIS A C 1
ATOM 2236 O O . HIS A 1 283 ? 41.519 69.703 66.769 1.00 17.59 291 HIS A O 1
ATOM 2243 N N . GLN A 1 284 ? 42.937 71.258 66.023 1.00 16.05 292 GLN A N 1
ATOM 2244 C CA . GLN A 1 284 ? 43.955 70.949 67.029 1.00 17.61 292 GLN A CA 1
ATOM 2245 C C . GLN A 1 284 ? 43.503 71.288 68.464 1.00 18.20 292 GLN A C 1
ATOM 2246 O O . GLN A 1 284 ? 43.938 70.649 69.437 1.00 18.56 292 GLN A O 1
ATOM 2252 N N . ILE A 1 285 ? 42.695 72.338 68.587 1.00 17.07 293 ILE A N 1
ATOM 2253 C CA . ILE A 1 285 ? 42.086 72.705 69.834 1.00 16.98 293 ILE A CA 1
ATOM 2254 C C . ILE A 1 285 ? 41.061 71.639 70.188 1.00 17.39 293 ILE A C 1
ATOM 2255 O O . ILE A 1 285 ? 40.980 71.241 71.332 1.00 17.95 293 ILE A O 1
ATOM 2260 N N . GLY A 1 286 ? 40.310 71.138 69.224 1.00 17.15 294 GLY A N 1
ATOM 2261 C CA . GLY A 1 286 ? 39.502 69.948 69.495 1.00 18.31 294 GLY A CA 1
ATOM 2262 C C . GLY A 1 286 ? 40.302 68.817 70.120 1.00 18.21 294 GLY A C 1
ATOM 2263 O O . GLY A 1 286 ? 39.906 68.236 71.131 1.00 17.92 294 GLY A O 1
ATOM 2264 N N . LEU A 1 287 ? 41.441 68.501 69.518 1.00 19.08 295 LEU A N 1
ATOM 2265 C CA . LEU A 1 287 ? 42.312 67.414 70.031 1.00 18.73 295 LEU A CA 1
ATOM 2266 C C . LEU A 1 287 ? 42.829 67.642 71.453 1.00 17.99 295 LEU A C 1
ATOM 2267 O O . LEU A 1 287 ? 43.037 66.680 72.184 1.00 18.06 295 LEU A O 1
ATOM 2272 N N . CYS A 1 288 ? 43.019 68.897 71.846 1.00 18.74 296 CYS A N 1
ATOM 2273 C CA . CYS A 1 288 ? 43.413 69.226 73.220 1.00 19.53 296 CYS A CA 1
ATOM 2274 C C . CYS A 1 288 ? 42.324 68.861 74.204 1.00 19.91 296 CYS A C 1
ATOM 2275 O O . CYS A 1 288 ? 42.615 68.200 75.212 1.00 17.59 296 CYS A O 1
ATOM 2278 N N . TYR A 1 289 ? 41.078 69.242 73.875 1.00 21.18 297 TYR A N 1
ATOM 2279 C CA . TYR A 1 289 ? 39.911 68.924 74.703 1.00 22.17 297 TYR A CA 1
ATOM 2280 C C . TYR A 1 289 ? 39.646 67.437 74.722 1.00 21.93 297 TYR A C 1
ATOM 2281 O O . TYR A 1 289 ? 39.403 66.863 75.765 1.00 19.77 297 TYR A O 1
ATOM 2290 N N . LYS A 1 290 ? 39.756 66.798 73.576 1.00 24.50 298 LYS A N 1
ATOM 2291 C CA . LYS A 1 290 ? 39.675 65.349 73.535 1.00 27.92 298 LYS A CA 1
ATOM 2292 C C . LYS A 1 290 ? 40.706 64.706 74.514 1.00 31.01 298 LYS A C 1
ATOM 2293 O O . LYS A 1 290 ? 40.343 63.770 75.265 1.00 33.55 298 LYS A O 1
ATOM 2299 N N . ALA A 1 291 ? 41.958 65.188 74.514 1.00 29.29 299 ALA A N 1
ATOM 2300 C CA . ALA A 1 291 ? 43.002 64.587 75.366 1.00 31.11 299 ALA A CA 1
ATOM 2301 C C . ALA A 1 291 ? 42.713 64.833 76.856 1.00 32.18 299 ALA A C 1
ATOM 2302 O O . ALA A 1 291 ? 43.022 63.990 77.691 1.00 35.24 299 ALA A O 1
ATOM 2304 N N . GLN A 1 292 ? 42.103 65.970 77.178 1.00 32.17 300 GLN A N 1
ATOM 2305 C CA . GLN A 1 292 ? 41.724 66.285 78.550 1.00 33.53 300 GLN A CA 1
ATOM 2306 C C . GLN A 1 292 ? 40.514 65.434 78.980 1.00 34.36 300 GLN A C 1
ATOM 2307 O O . GLN A 1 292 ? 40.471 64.968 80.120 1.00 35.77 300 GLN A O 1
ATOM 2313 N N . MET A 1 293 ? 39.562 65.217 78.072 1.00 33.73 301 MET A N 1
ATOM 2314 C CA . MET A 1 293 ? 38.463 64.263 78.284 1.00 35.73 301 MET A CA 1
ATOM 2315 C C . MET A 1 293 ? 39.017 62.857 78.607 1.00 35.10 301 MET A C 1
ATOM 2316 O O . MET A 1 293 ? 38.634 62.234 79.601 1.00 39.39 301 MET A O 1
ATOM 2321 N N . ILE A 1 294 ? 39.950 62.381 77.809 1.00 33.41 302 ILE A N 1
ATOM 2322 C CA . ILE A 1 294 ? 40.617 61.108 78.097 1.00 31.57 302 ILE A CA 1
ATOM 2323 C C . ILE A 1 294 ? 41.372 61.098 79.443 1.00 32.89 302 ILE A C 1
ATOM 2324 O O . ILE A 1 294 ? 41.435 60.068 80.065 1.00 36.24 302 ILE A O 1
ATOM 2329 N N . GLN A 1 295 ? 41.958 62.212 79.885 1.00 35.43 303 GLN A N 1
ATOM 2330 C CA . GLN A 1 295 ? 42.682 62.216 81.173 1.00 38.29 303 GLN A CA 1
ATOM 2331 C C . GLN A 1 295 ? 41.665 61.939 82.280 1.00 38.17 303 GLN A C 1
ATOM 2332 O O . GLN A 1 295 ? 41.849 61.002 83.053 1.00 37.39 303 GLN A O 1
ATOM 2338 N N . ILE A 1 296 ? 40.580 62.722 82.301 1.00 38.20 304 ILE A N 1
ATOM 2339 C CA . ILE A 1 296 ? 39.524 62.621 83.323 1.00 39.57 304 ILE A CA 1
ATOM 2340 C C . ILE A 1 296 ? 38.854 61.268 83.327 1.00 40.39 304 ILE A C 1
ATOM 2341 O O . ILE A 1 296 ? 38.647 60.677 84.403 1.00 35.62 304 ILE A O 1
ATOM 2346 N N . LYS A 1 297 ? 38.486 60.797 82.139 1.00 40.82 305 LYS A N 1
ATOM 2347 C CA . LYS A 1 297 ? 37.942 59.453 82.024 1.00 47.01 305 LYS A CA 1
ATOM 2348 C C . LYS A 1 297 ? 38.900 58.397 82.631 1.00 49.64 305 LYS A C 1
ATOM 2349 O O . LYS A 1 297 ? 38.421 57.478 83.286 1.00 53.36 305 LYS A O 1
ATOM 2355 N N . GLU A 1 298 ? 40.218 58.536 82.438 1.00 46.44 306 GLU A N 1
ATOM 2356 C CA . GLU A 1 298 ? 41.181 57.593 83.029 1.00 47.24 306 GLU A CA 1
ATOM 2357 C C . GLU A 1 298 ? 41.254 57.763 84.553 1.00 45.57 306 GLU A C 1
ATOM 2358 O O . GLU A 1 298 ? 41.176 56.783 85.285 1.00 51.09 306 GLU A O 1
ATOM 2364 N N . ALA A 1 299 ? 41.360 58.996 85.034 1.00 40.71 307 ALA A N 1
ATOM 2365 C CA . ALA A 1 299 ? 41.514 59.254 86.481 1.00 37.77 307 ALA A CA 1
ATOM 2366 C C . ALA A 1 299 ? 40.275 58.932 87.315 1.00 39.82 307 ALA A C 1
ATOM 2367 O O . ALA A 1 299 ? 40.368 58.876 88.524 1.00 39.04 307 ALA A O 1
ATOM 2369 N N . THR A 1 300 ? 39.118 58.798 86.675 1.00 42.51 308 THR A N 1
ATOM 2370 C CA . THR A 1 300 ? 37.861 58.524 87.363 1.00 45.88 308 THR A CA 1
ATOM 2371 C C . THR A 1 300 ? 37.303 57.171 86.923 1.00 51.02 308 THR A C 1
ATOM 2372 O O . THR A 1 300 ? 36.108 56.906 87.098 1.00 54.76 308 THR A O 1
ATOM 2376 N N . LYS A 1 301 ? 38.156 56.345 86.319 1.00 54.74 309 LYS A N 1
ATOM 2377 C CA . LYS A 1 301 ? 37.822 54.958 85.970 1.00 60.58 309 LYS A CA 1
ATOM 2378 C C . LYS A 1 301 ? 36.470 54.816 85.244 1.00 54.80 309 LYS A C 1
ATOM 2379 O O . LYS A 1 301 ? 35.672 53.911 85.514 1.00 49.11 309 LYS A O 1
ATOM 2385 N N . GLY A 1 302 ? 36.229 55.756 84.329 1.00 52.79 310 GLY A N 1
ATOM 2386 C CA . GLY A 1 302 ? 34.987 55.827 83.575 1.00 52.13 310 GLY A CA 1
ATOM 2387 C C . GLY A 1 302 ? 33.756 56.338 84.304 1.00 51.61 310 GLY A C 1
ATOM 2388 O O . GLY A 1 302 ? 32.730 56.565 83.646 1.00 50.57 310 GLY A O 1
ATOM 2389 N N . GLN A 1 303 ? 33.850 56.554 85.627 1.00 52.17 311 GLN A N 1
ATOM 2390 C CA . GLN A 1 303 ? 32.710 56.980 86.458 1.00 56.99 311 GLN A CA 1
ATOM 2391 C C . GLN A 1 303 ? 32.928 58.355 87.121 1.00 52.63 311 GLN A C 1
ATOM 2392 O O . GLN A 1 303 ? 33.045 58.460 88.347 1.00 56.25 311 GLN A O 1
ATOM 2398 N N . PRO A 1 304 ? 32.961 59.419 86.304 1.00 44.55 312 PRO A N 1
ATOM 2399 C CA . PRO A 1 304 ? 33.152 60.732 86.867 1.00 43.35 312 PRO A CA 1
ATOM 2400 C C . PRO A 1 304 ? 31.850 61.232 87.454 1.00 41.97 312 PRO A C 1
ATOM 2401 O O . PRO A 1 304 ? 30.776 61.026 86.853 1.00 39.63 312 PRO A O 1
ATOM 2405 N N . ARG A 1 305 ? 31.965 61.881 88.616 1.00 39.92 313 ARG A N 1
ATOM 2406 C CA . ARG A 1 305 ? 30.826 62.437 89.344 1.00 37.89 313 ARG A CA 1
ATOM 2407 C C . ARG A 1 305 ? 31.115 63.867 89.755 1.00 35.07 313 ARG A C 1
ATOM 2408 O O . ARG A 1 305 ? 32.274 64.316 89.699 1.00 34.52 313 ARG A O 1
ATOM 2416 N N . GLY A 1 306 ? 30.071 64.587 90.166 1.00 33.22 314 GLY A N 1
ATOM 2417 C CA . GLY A 1 306 ? 30.253 65.927 90.723 1.00 34.29 314 GLY A CA 1
ATOM 2418 C C . GLY A 1 306 ? 31.006 66.815 89.750 1.00 34.77 314 GLY A C 1
ATOM 2419 O O . GLY A 1 306 ? 30.685 66.782 88.570 1.00 30.40 314 GLY A O 1
ATOM 2420 N N . GLN A 1 307 ? 32.021 67.542 90.249 1.00 37.85 315 GLN A N 1
ATOM 2421 C CA . GLN A 1 307 ? 32.858 68.480 89.460 1.00 43.61 315 GLN A CA 1
ATOM 2422 C C . GLN A 1 307 ? 33.567 67.793 88.283 1.00 42.42 315 GLN A C 1
ATOM 2423 O O . GLN A 1 307 ? 33.641 68.370 87.189 1.00 38.86 315 GLN A O 1
ATOM 2429 N N . ASN A 1 308 ? 34.088 66.583 88.491 1.00 40.16 316 ASN A N 1
ATOM 2430 C CA . ASN A 1 308 ? 34.730 65.872 87.394 1.00 38.08 316 ASN A CA 1
ATOM 2431 C C . ASN A 1 308 ? 33.805 65.690 86.207 1.00 33.94 316 ASN A C 1
ATOM 2432 O O . ASN A 1 308 ? 34.186 65.989 85.095 1.00 30.81 316 ASN A O 1
ATOM 2437 N N . ARG A 1 309 ? 32.577 65.255 86.449 1.00 35.04 317 ARG A N 1
ATOM 2438 C CA . ARG A 1 309 ? 31.585 65.100 85.384 1.00 34.42 317 ARG A CA 1
ATOM 2439 C C . ARG A 1 309 ? 31.297 66.413 84.684 1.00 31.67 317 ARG A C 1
ATOM 2440 O O . ARG A 1 309 ? 31.320 66.474 83.466 1.00 32.66 317 ARG A O 1
ATOM 2448 N N . GLU A 1 310 ? 31.032 67.448 85.461 1.00 30.30 318 GLU A N 1
ATOM 2449 C CA . GLU A 1 310 ? 30.969 68.845 84.987 1.00 33.26 318 GLU A CA 1
ATOM 2450 C C . GLU A 1 310 ? 32.109 69.197 83.997 1.00 32.19 318 GLU A C 1
ATOM 2451 O O . GLU A 1 310 ? 31.837 69.663 82.897 1.00 28.11 318 GLU A O 1
ATOM 2457 N N . LYS A 1 311 ? 33.367 68.943 84.388 1.00 32.03 319 LYS A N 1
ATOM 2458 C CA . LYS A 1 311 ? 34.520 69.255 83.557 1.00 32.84 319 LYS A CA 1
ATOM 2459 C C . LYS A 1 311 ? 34.600 68.380 82.319 1.00 30.67 319 LYS A C 1
ATOM 2460 O O . LYS A 1 311 ? 34.849 68.877 81.240 1.00 28.60 319 LYS A O 1
ATOM 2466 N N . LEU A 1 312 ? 34.367 67.081 82.467 1.00 29.73 320 LEU A N 1
ATOM 2467 C CA . LEU A 1 312 ? 34.248 66.179 81.334 1.00 28.28 320 LEU A CA 1
ATOM 2468 C C . LEU A 1 312 ? 33.183 66.660 80.352 1.00 29.44 320 LEU A C 1
ATOM 2469 O O . LEU A 1 312 ? 33.446 66.729 79.159 1.00 30.71 320 LEU A O 1
ATOM 2474 N N . ASP A 1 313 ? 31.975 66.973 80.829 1.00 32.14 321 ASP A N 1
ATOM 2475 C CA . ASP A 1 313 ? 30.917 67.515 79.941 1.00 33.30 321 ASP A CA 1
ATOM 2476 C C . ASP A 1 313 ? 31.375 68.788 79.191 1.00 31.30 321 ASP A C 1
ATOM 2477 O O . ASP A 1 313 ? 31.212 68.880 77.987 1.00 31.36 321 ASP A O 1
ATOM 2482 N N . LYS A 1 314 ? 31.979 69.744 79.887 1.00 30.64 322 LYS A N 1
ATOM 2483 C CA . LYS A 1 314 ? 32.461 70.977 79.259 1.00 34.21 322 LYS A CA 1
ATOM 2484 C C . LYS A 1 314 ? 33.496 70.679 78.128 1.00 33.46 322 LYS A C 1
ATOM 2485 O O . LYS A 1 314 ? 33.502 71.304 77.064 1.00 32.51 322 LYS A O 1
ATOM 2491 N N . MET A 1 315 ? 34.338 69.683 78.340 1.00 30.41 323 MET A N 1
ATOM 2492 C CA . MET A 1 315 ? 35.340 69.387 77.379 1.00 30.54 323 MET A CA 1
ATOM 2493 C C . MET A 1 315 ? 34.847 68.649 76.186 1.00 31.65 323 MET A C 1
ATOM 2494 O O . MET A 1 315 ? 35.370 68.854 75.087 1.00 30.52 323 MET A O 1
ATOM 2499 N N . ILE A 1 316 ? 33.831 67.815 76.390 1.00 32.30 324 ILE A N 1
ATOM 2500 C CA . ILE A 1 316 ? 33.119 67.187 75.279 1.00 32.09 324 ILE A CA 1
ATOM 2501 C C . ILE A 1 316 ? 32.396 68.246 74.432 1.00 31.58 324 ILE A C 1
ATOM 2502 O O . ILE A 1 316 ? 32.477 68.194 73.202 1.00 31.17 324 ILE A O 1
ATOM 2507 N N . ARG A 1 317 ? 31.692 69.181 75.076 1.00 32.94 325 ARG A N 1
ATOM 2508 C CA . ARG A 1 317 ? 31.068 70.312 74.350 1.00 35.80 325 ARG A CA 1
ATOM 2509 C C . ARG A 1 317 ? 32.124 71.159 73.600 1.00 32.06 325 ARG A C 1
ATOM 2510 O O . ARG A 1 317 ? 31.929 71.554 72.430 1.00 26.34 325 ARG A O 1
ATOM 2518 N N . SER A 1 318 ? 33.260 71.390 74.257 1.00 30.14 326 SER A N 1
ATOM 2519 C CA . SER A 1 318 ? 34.300 72.219 73.671 1.00 27.80 326 SER A CA 1
ATOM 2520 C C . SER A 1 318 ? 34.909 71.561 72.429 1.00 25.58 326 SER A C 1
ATOM 2521 O O . SER A 1 318 ? 35.006 72.220 71.384 1.00 25.89 326 SER A O 1
ATOM 2524 N N . ALA A 1 319 ? 35.210 70.269 72.498 1.00 21.75 327 ALA A N 1
ATOM 2525 C CA . ALA A 1 319 ? 35.732 69.560 71.343 1.00 20.77 327 ALA A CA 1
ATOM 2526 C C . ALA A 1 319 ? 34.766 69.578 70.171 1.00 21.15 327 ALA A C 1
ATOM 2527 O O . ALA A 1 319 ? 35.176 69.859 69.032 1.00 22.00 327 ALA A O 1
ATOM 2529 N N . ILE A 1 320 ? 33.487 69.285 70.455 1.00 22.37 328 ILE A N 1
ATOM 2530 C CA . ILE A 1 320 ? 32.420 69.296 69.471 1.00 21.15 328 ILE A CA 1
ATOM 2531 C C . ILE A 1 320 ? 32.326 70.687 68.880 1.00 20.58 328 ILE A C 1
ATOM 2532 O O . ILE A 1 320 ? 32.263 70.842 67.658 1.00 21.15 328 ILE A O 1
ATOM 2537 N N . PHE A 1 321 ? 32.344 71.714 69.713 1.00 19.61 329 PHE A N 1
ATOM 2538 C CA . PHE A 1 321 ? 32.338 73.099 69.154 1.00 20.17 329 PHE A CA 1
ATOM 2539 C C . PHE A 1 321 ? 33.424 73.360 68.086 1.00 18.14 329 PHE A C 1
ATOM 2540 O O . PHE A 1 321 ? 33.144 73.906 67.028 1.00 16.76 329 PHE A O 1
ATOM 2548 N N . HIS A 1 322 ? 34.649 72.945 68.382 1.00 16.63 330 HIS A N 1
ATOM 2549 C CA . HIS A 1 322 ? 35.783 73.203 67.523 1.00 15.56 330 HIS A CA 1
ATOM 2550 C C . HIS A 1 322 ? 35.883 72.275 66.324 1.00 15.85 330 HIS A C 1
ATOM 2551 O O . HIS A 1 322 ? 36.351 72.725 65.243 1.00 14.17 330 HIS A O 1
ATOM 2558 N N . PHE A 1 323 ? 35.484 70.994 66.499 1.00 16.49 331 PHE A N 1
ATOM 2559 C CA . PHE A 1 323 ? 35.438 70.078 65.353 1.00 16.94 331 PHE A CA 1
ATOM 2560 C C . PHE A 1 323 ? 34.313 70.537 64.426 1.00 17.92 331 PHE A C 1
ATOM 2561 O O . PHE A 1 323 ? 34.529 70.632 63.213 1.00 18.82 331 PHE A O 1
ATOM 2569 N N . GLU A 1 324 ? 33.121 70.816 64.961 1.00 19.04 332 GLU A N 1
ATOM 2570 C CA . GLU A 1 324 ? 32.086 71.565 64.175 1.00 20.29 332 GLU A CA 1
ATOM 2571 C C . GLU A 1 324 ? 32.621 72.842 63.502 1.00 18.13 332 GLU A C 1
ATOM 2572 O O . GLU A 1 324 ? 32.329 73.123 62.330 1.00 16.04 332 GLU A O 1
ATOM 2578 N N . SER A 1 325 ? 33.394 73.632 64.228 1.00 18.07 333 SER A N 1
ATOM 2579 C CA . SER A 1 325 ? 33.893 74.857 63.617 1.00 19.33 333 SER A CA 1
ATOM 2580 C C . SER A 1 325 ? 34.845 74.484 62.417 1.00 20.66 333 SER A C 1
ATOM 2581 O O . SER A 1 325 ? 34.684 74.974 61.288 1.00 20.43 333 SER A O 1
ATOM 2584 N N . ALA A 1 326 ? 35.753 73.539 62.637 1.00 21.29 334 ALA A N 1
ATOM 2585 C CA . ALA A 1 326 ? 36.556 73.000 61.549 1.00 22.73 334 ALA A CA 1
ATOM 2586 C C . ALA A 1 326 ? 35.774 72.539 60.294 1.00 24.88 334 ALA A C 1
ATOM 2587 O O . ALA A 1 326 ? 36.117 72.992 59.206 1.00 26.76 334 ALA A O 1
ATOM 2589 N N . VAL A 1 327 ? 34.773 71.648 60.399 1.00 26.94 335 VAL A N 1
ATOM 2590 C CA . VAL A 1 327 ? 34.087 71.142 59.162 1.00 28.68 335 VAL A CA 1
ATOM 2591 C C . VAL A 1 327 ? 33.130 72.126 58.518 1.00 28.69 335 VAL A C 1
ATOM 2592 O O . VAL A 1 327 ? 32.884 72.032 57.330 1.00 31.23 335 VAL A O 1
ATOM 2596 N N . GLU A 1 328 ? 32.551 73.041 59.277 1.00 30.70 336 GLU A N 1
ATOM 2597 C CA . GLU A 1 328 ? 31.802 74.119 58.654 1.00 32.57 336 GLU A CA 1
ATOM 2598 C C . GLU A 1 328 ? 32.732 74.882 57.713 1.00 30.03 336 GLU A C 1
ATOM 2599 O O . GLU A 1 328 ? 32.364 75.177 56.586 1.00 30.14 336 GLU A O 1
ATOM 2605 N N . LYS A 1 329 ? 33.939 75.184 58.163 1.00 27.11 337 LYS A N 1
ATOM 2606 C CA . LYS A 1 329 ? 34.828 75.961 57.361 1.00 27.85 337 LYS A CA 1
ATOM 2607 C C . LYS A 1 329 ? 35.452 75.166 56.227 1.00 25.98 337 LYS A C 1
ATOM 2608 O O . LYS A 1 329 ? 35.709 75.730 55.188 1.00 25.88 337 LYS A O 1
ATOM 2614 N N . LYS A 1 330 ? 35.710 73.873 56.439 1.00 27.07 338 LYS A N 1
ATOM 2615 C CA . LYS A 1 330 ? 36.247 72.959 55.417 1.00 26.22 338 LYS A CA 1
ATOM 2616 C C . LYS A 1 330 ? 35.480 71.649 55.369 1.00 25.27 338 LYS A C 1
ATOM 2617 O O . LYS A 1 330 ? 35.878 70.705 55.999 1.00 26.03 338 LYS A O 1
ATOM 2623 N N . PRO A 1 331 ? 34.365 71.586 54.621 1.00 25.83 339 PRO A N 1
ATOM 2624 C CA . PRO A 1 331 ? 33.556 70.371 54.508 1.00 26.32 339 PRO A CA 1
ATOM 2625 C C . PRO A 1 331 ? 34.276 69.075 54.068 1.00 27.77 339 PRO A C 1
ATOM 2626 O O . PRO A 1 331 ? 33.834 67.986 54.424 1.00 30.80 339 PRO A O 1
ATOM 2630 N N . THR A 1 332 ? 35.383 69.192 53.344 1.00 31.20 340 THR A N 1
ATOM 2631 C CA . THR A 1 332 ? 36.211 68.034 52.922 1.00 33.16 340 THR A CA 1
ATOM 2632 C C . THR A 1 332 ? 37.333 67.617 53.923 1.00 31.13 340 THR A C 1
ATOM 2633 O O . THR A 1 332 ? 38.218 66.798 53.604 1.00 27.77 340 THR A O 1
ATOM 2637 N N . PHE A 1 333 ? 37.272 68.166 55.129 1.00 29.59 341 PHE A N 1
ATOM 2638 C CA . PHE A 1 333 ? 38.266 67.912 56.144 1.00 28.38 341 PHE A CA 1
ATOM 2639 C C . PHE A 1 333 ? 37.908 66.584 56.778 1.00 27.16 341 PHE A C 1
ATOM 2640 O O . PHE A 1 333 ? 37.341 66.544 57.840 1.00 27.67 341 PHE A O 1
ATOM 2648 N N . GLU A 1 334 ? 38.315 65.493 56.151 1.00 26.94 342 GLU A N 1
ATOM 2649 C CA . GLU A 1 334 ? 37.870 64.172 56.616 1.00 28.44 342 GLU A CA 1
ATOM 2650 C C . GLU A 1 334 ? 38.162 63.854 58.118 1.00 25.58 342 GLU A C 1
ATOM 2651 O O . GLU A 1 334 ? 37.261 63.527 58.885 1.00 25.94 342 GLU A O 1
ATOM 2657 N N . VAL A 1 335 ? 39.395 64.025 58.548 1.00 22.43 343 VAL A N 1
ATOM 2658 C CA . VAL A 1 335 ? 39.793 63.612 59.871 1.00 21.31 343 VAL A CA 1
ATOM 2659 C C . VAL A 1 335 ? 39.009 64.345 60.934 1.00 21.50 343 VAL A C 1
ATOM 2660 O O . VAL A 1 335 ? 38.688 63.762 61.971 1.00 22.36 343 VAL A O 1
ATOM 2664 N N . ALA A 1 336 ? 38.736 65.629 60.682 1.00 21.51 344 ALA A N 1
ATOM 2665 C CA . ALA A 1 336 ? 37.916 66.474 61.559 1.00 19.52 344 ALA A CA 1
ATOM 2666 C C . ALA A 1 336 ? 36.455 65.985 61.613 1.00 19.51 344 ALA A C 1
ATOM 2667 O O . ALA A 1 336 ? 35.853 65.925 62.683 1.00 19.48 344 ALA A O 1
ATOM 2669 N N . HIS A 1 337 ? 35.891 65.567 60.489 1.00 20.86 345 HIS A N 1
ATOM 2670 C CA . HIS A 1 337 ? 34.582 64.888 60.546 1.00 24.11 345 HIS A CA 1
ATOM 2671 C C . HIS A 1 337 ? 34.532 63.597 61.394 1.00 23.20 345 HIS A C 1
ATOM 2672 O O . HIS A 1 337 ? 33.513 63.258 61.972 1.00 21.20 345 HIS A O 1
ATOM 2679 N N . LEU A 1 338 ? 35.621 62.846 61.388 1.00 24.17 346 LEU A N 1
ATOM 2680 C CA . LEU A 1 338 ? 35.671 61.549 62.048 1.00 25.16 346 LEU A CA 1
ATOM 2681 C C . LEU A 1 338 ? 35.786 61.741 63.545 1.00 25.55 346 LEU A C 1
ATOM 2682 O O . LEU A 1 338 ? 35.136 61.031 64.338 1.00 28.33 346 LEU A O 1
ATOM 2687 N N . ASP A 1 339 ? 36.603 62.711 63.928 1.00 23.79 347 ASP A N 1
ATOM 2688 C CA . ASP A 1 339 ? 36.757 63.101 65.298 1.00 24.76 347 ASP A CA 1
ATOM 2689 C C . ASP A 1 339 ? 35.454 63.662 65.857 1.00 24.70 347 ASP A C 1
ATOM 2690 O O . ASP A 1 339 ? 35.094 63.368 66.986 1.00 24.92 347 ASP A O 1
ATOM 2695 N N . LEU A 1 340 ? 34.759 64.481 65.074 1.00 23.45 348 LEU A N 1
ATOM 2696 C CA . LEU A 1 340 ? 33.426 64.946 65.441 1.00 23.46 348 LEU A CA 1
ATOM 2697 C C . LEU A 1 340 ? 32.453 63.759 65.567 1.00 22.05 348 LEU A C 1
ATOM 2698 O O . LEU A 1 340 ? 31.785 63.618 66.583 1.00 20.79 348 LEU A O 1
ATOM 2703 N N . ALA A 1 341 ? 32.427 62.848 64.597 1.00 23.36 349 ALA A N 1
ATOM 2704 C CA . ALA A 1 341 ? 31.535 61.668 64.724 1.00 24.96 349 ALA A CA 1
ATOM 2705 C C . ALA A 1 341 ? 31.724 61.008 66.075 1.00 26.50 349 ALA A C 1
ATOM 2706 O O . ALA A 1 341 ? 30.752 60.776 66.811 1.00 26.19 349 ALA A O 1
ATOM 2708 N N . ARG A 1 342 ? 32.988 60.785 66.407 1.00 27.56 350 ARG A N 1
ATOM 2709 C CA . ARG A 1 342 ? 33.383 60.071 67.616 1.00 27.68 350 ARG A CA 1
ATOM 2710 C C . ARG A 1 342 ? 33.143 60.868 68.885 1.00 24.33 350 ARG A C 1
ATOM 2711 O O . ARG A 1 342 ? 32.825 60.280 69.893 1.00 22.48 350 ARG A O 1
ATOM 2719 N N . MET A 1 343 ? 33.317 62.188 68.854 1.00 22.94 351 MET A N 1
ATOM 2720 C CA . MET A 1 343 ? 32.902 63.002 69.990 1.00 24.55 351 MET A CA 1
ATOM 2721 C C . MET A 1 343 ? 31.398 62.953 70.235 1.00 23.60 351 MET A C 1
ATOM 2722 O O . MET A 1 343 ? 30.983 62.948 71.408 1.00 21.21 351 MET A O 1
ATOM 2727 N N . TYR A 1 344 ? 30.621 62.964 69.145 1.00 21.54 352 TYR A N 1
ATOM 2728 C CA . TYR A 1 344 ? 29.177 62.789 69.230 1.00 22.58 352 TYR A CA 1
ATOM 2729 C C . TYR A 1 344 ? 28.774 61.473 69.908 1.00 24.70 352 TYR A C 1
ATOM 2730 O O . TYR A 1 344 ? 27.914 61.480 70.801 1.00 24.96 352 TYR A O 1
ATOM 2739 N N . ILE A 1 345 ? 29.452 60.371 69.535 1.00 27.39 353 ILE A N 1
ATOM 2740 C CA . ILE A 1 345 ? 29.278 59.032 70.171 1.00 25.27 353 ILE A CA 1
ATOM 2741 C C . ILE A 1 345 ? 29.551 59.194 71.640 1.00 27.20 353 ILE A C 1
ATOM 2742 O O . ILE A 1 345 ? 28.748 58.821 72.466 1.00 30.03 353 ILE A O 1
ATOM 2747 N N . GLU A 1 346 ? 30.672 59.809 71.959 1.00 29.08 354 GLU A N 1
ATOM 2748 C CA . GLU A 1 346 ? 31.055 59.993 73.345 1.00 30.29 354 GLU A CA 1
ATOM 2749 C C . GLU A 1 346 ? 29.975 60.753 74.129 1.00 30.51 354 GLU A C 1
ATOM 2750 O O . GLU A 1 346 ? 29.664 60.387 75.258 1.00 31.87 354 GLU A O 1
ATOM 2756 N N . ALA A 1 347 ? 29.398 61.786 73.509 1.00 29.47 355 ALA A N 1
ATOM 2757 C CA . ALA A 1 347 ? 28.342 62.601 74.117 1.00 27.57 355 ALA A CA 1
ATOM 2758 C C . ALA A 1 347 ? 26.943 61.944 74.104 1.00 28.43 355 ALA A C 1
ATOM 2759 O O . ALA A 1 347 ? 26.012 62.509 74.658 1.00 26.94 355 ALA A O 1
ATOM 2761 N N . GLY A 1 348 ? 26.783 60.792 73.450 1.00 29.56 356 GLY A N 1
ATOM 2762 C CA . GLY A 1 348 ? 25.485 60.123 73.390 1.00 30.96 356 GLY A CA 1
ATOM 2763 C C . GLY A 1 348 ? 24.585 60.504 72.227 1.00 30.97 356 GLY A C 1
ATOM 2764 O O . GLY A 1 348 ? 23.519 59.934 72.077 1.00 34.49 356 GLY A O 1
ATOM 2765 N N . ASN A 1 349 ? 25.041 61.406 71.372 1.00 31.97 357 ASN A N 1
ATOM 2766 C CA . ASN A 1 349 ? 24.311 61.812 70.191 1.00 32.76 357 ASN A CA 1
ATOM 2767 C C . ASN A 1 349 ? 24.561 60.929 68.946 1.00 32.58 357 ASN A C 1
ATOM 2768 O O . ASN A 1 349 ? 25.345 61.282 68.088 1.00 34.34 357 ASN A O 1
ATOM 2773 N N . HIS A 1 350 ? 23.814 59.831 68.802 1.00 33.79 358 HIS A N 1
ATOM 2774 C CA . HIS A 1 350 ? 24.021 58.894 67.707 1.00 32.29 358 HIS A CA 1
ATOM 2775 C C . HIS A 1 350 ? 23.547 59.367 66.331 1.00 32.71 358 HIS A C 1
ATOM 2776 O O . HIS A 1 350 ? 24.118 58.962 65.309 1.00 29.23 358 HIS A O 1
ATOM 2783 N N . ARG A 1 351 ? 22.513 60.202 66.267 1.00 36.40 359 ARG A N 1
ATOM 2784 C CA . ARG A 1 351 ? 22.076 60.710 64.962 1.00 37.97 359 ARG A CA 1
ATOM 2785 C C . ARG A 1 351 ? 23.151 61.644 64.457 1.00 37.01 359 ARG A C 1
ATOM 2786 O O . ARG A 1 351 ? 23.519 61.569 63.279 1.00 34.32 359 ARG A O 1
ATOM 2794 N N . LYS A 1 352 ? 23.641 62.530 65.331 1.00 34.08 360 LYS A N 1
ATOM 2795 C CA . LYS A 1 352 ? 24.706 63.444 64.903 1.00 36.36 360 LYS A CA 1
ATOM 2796 C C . LYS A 1 352 ? 25.963 62.659 64.485 1.00 33.01 360 LYS A C 1
ATOM 2797 O O . LYS A 1 352 ? 26.585 63.000 63.463 1.00 30.17 360 LYS A O 1
ATOM 2803 N N . ALA A 1 353 ? 26.287 61.591 65.221 1.00 29.24 361 ALA A N 1
ATOM 2804 C CA . ALA A 1 353 ? 27.376 60.703 64.825 1.00 31.52 361 ALA A CA 1
ATOM 2805 C C . ALA A 1 353 ? 27.176 60.197 63.433 1.00 32.38 361 ALA A C 1
ATOM 2806 O O . ALA A 1 353 ? 28.053 60.346 62.606 1.00 33.48 361 ALA A O 1
ATOM 2808 N N . GLU A 1 354 ? 25.996 59.615 63.217 1.00 37.13 362 GLU A N 1
ATOM 2809 C CA . GLU A 1 354 ? 25.582 58.943 61.999 1.00 38.59 362 GLU A CA 1
ATOM 2810 C C . GLU A 1 354 ? 25.632 59.872 60.821 1.00 38.62 362 GLU A C 1
ATOM 2811 O O . GLU A 1 354 ? 26.107 59.511 59.730 1.00 38.87 362 GLU A O 1
ATOM 2817 N N . GLU A 1 355 ? 25.118 61.070 61.043 1.00 39.86 363 GLU A N 1
ATOM 2818 C CA . GLU A 1 355 ? 25.047 62.087 59.996 1.00 41.10 363 GLU A CA 1
ATOM 2819 C C . GLU A 1 355 ? 26.451 62.406 59.502 1.00 36.00 363 GLU A C 1
ATOM 2820 O O . GLU A 1 355 ? 26.695 62.393 58.312 1.00 41.29 363 GLU A O 1
ATOM 2826 N N . ASN A 1 356 ? 27.382 62.635 60.417 1.00 33.67 364 ASN A N 1
ATOM 2827 C CA . ASN A 1 356 ? 28.807 62.791 60.074 1.00 30.98 364 ASN A CA 1
ATOM 2828 C C . ASN A 1 356 ? 29.440 61.545 59.448 1.00 30.25 364 ASN A C 1
ATOM 2829 O O . ASN A 1 356 ? 30.247 61.649 58.523 1.00 32.33 364 ASN A O 1
ATOM 2834 N N . PHE A 1 357 ? 29.075 60.361 59.919 1.00 29.72 365 PHE A N 1
ATOM 2835 C CA . PHE A 1 357 ? 29.491 59.120 59.216 1.00 28.44 365 PHE A CA 1
ATOM 2836 C C . PHE A 1 357 ? 29.007 59.005 57.751 1.00 30.54 365 PHE A C 1
ATOM 2837 O O . PHE A 1 357 ? 29.752 58.534 56.916 1.00 32.96 365 PHE A O 1
ATOM 2845 N N . GLN A 1 358 ? 27.797 59.468 57.432 1.00 33.52 366 GLN A N 1
ATOM 2846 C CA . GLN A 1 358 ? 27.267 59.380 56.052 1.00 35.06 366 GLN A CA 1
ATOM 2847 C C . GLN A 1 358 ? 27.964 60.336 55.091 1.00 34.25 366 GLN A C 1
ATOM 2848 O O . GLN A 1 358 ? 28.137 60.013 53.918 1.00 36.25 366 GLN A O 1
ATOM 2854 N N . LYS A 1 359 ? 28.357 61.514 55.574 1.00 36.08 367 LYS A N 1
ATOM 2855 C CA . LYS A 1 359 ? 29.152 62.454 54.768 1.00 35.07 367 LYS A CA 1
ATOM 2856 C C . LYS A 1 359 ? 30.535 61.915 54.538 1.00 33.97 367 LYS A C 1
ATOM 2857 O O . LYS A 1 359 ? 31.122 62.151 53.472 1.00 37.37 367 LYS A O 1
ATOM 2863 N N . LEU A 1 360 ? 31.069 61.227 55.549 1.00 31.96 368 LEU A N 1
ATOM 2864 C CA . LEU A 1 360 ? 32.392 60.579 55.460 1.00 31.24 368 LEU A CA 1
ATOM 2865 C C . LEU A 1 360 ? 32.445 59.465 54.386 1.00 32.79 368 LEU A C 1
ATOM 2866 O O . LEU A 1 360 ? 33.471 59.310 53.650 1.00 31.58 368 LEU A O 1
ATOM 2871 N N . LEU A 1 361 ? 31.331 58.754 54.257 1.00 31.17 369 LEU A N 1
ATOM 2872 C CA . LEU A 1 361 ? 31.232 57.654 53.293 1.00 33.32 369 LEU A CA 1
ATOM 2873 C C . LEU A 1 361 ? 31.219 58.043 51.822 1.00 33.94 369 LEU A C 1
ATOM 2874 O O . LEU A 1 361 ? 31.333 57.168 51.003 1.00 35.88 369 LEU A O 1
ATOM 2879 N N . CYS A 1 362 ? 31.090 59.331 51.502 1.00 38.59 370 CYS A N 1
ATOM 2880 C CA . CYS A 1 362 ? 31.004 59.841 50.119 1.00 41.80 370 CYS A CA 1
ATOM 2881 C C . CYS A 1 362 ? 32.252 60.610 49.710 1.00 41.57 370 CYS A C 1
ATOM 2882 O O . CYS A 1 362 ? 32.260 61.255 48.670 1.00 42.06 370 CYS A O 1
ATOM 2885 N N . MET A 1 363 ? 33.317 60.522 50.499 1.00 41.01 371 MET A N 1
ATOM 2886 C CA . MET A 1 363 ? 34.465 61.377 50.273 1.00 38.97 371 MET A CA 1
ATOM 2887 C C . MET A 1 363 ? 35.475 60.565 49.555 1.00 35.50 371 MET A C 1
ATOM 2888 O O . MET A 1 363 ? 35.434 59.362 49.629 1.00 33.87 371 MET A O 1
ATOM 2893 N N . LYS A 1 364 ? 36.355 61.230 48.824 1.00 34.54 372 LYS A N 1
ATOM 2894 C CA A LYS A 1 364 ? 37.448 60.573 48.137 0.50 35.64 372 LYS A CA 1
ATOM 2895 C CA B LYS A 1 364 ? 37.457 60.549 48.154 0.50 35.44 372 LYS A CA 1
ATOM 2896 C C . LYS A 1 364 ? 38.755 61.061 48.786 1.00 34.84 372 LYS A C 1
ATOM 2897 O O . LYS A 1 364 ? 39.360 61.979 48.283 1.00 33.35 372 LYS A O 1
ATOM 2908 N N . PRO A 1 365 ? 39.176 60.459 49.940 1.00 33.11 373 PRO A N 1
ATOM 2909 C CA . PRO A 1 365 ? 40.360 61.003 50.604 1.00 32.22 373 PRO A CA 1
ATOM 2910 C C . PRO A 1 365 ? 41.578 60.845 49.779 1.00 31.16 373 PRO A C 1
ATOM 2911 O O . PRO A 1 365 ? 41.706 59.866 49.089 1.00 34.75 373 PRO A O 1
ATOM 2915 N N . VAL A 1 366 ? 42.452 61.824 49.847 1.00 32.04 374 VAL A N 1
ATOM 2916 C CA . VAL A 1 366 ? 43.775 61.717 49.259 1.00 35.10 374 VAL A CA 1
ATOM 2917 C C . VAL A 1 366 ? 44.548 60.598 49.949 1.00 35.59 374 VAL A C 1
ATOM 2918 O O . VAL A 1 366 ? 45.311 59.883 49.324 1.00 37.31 374 VAL A O 1
ATOM 2922 N N . VAL A 1 367 ? 44.330 60.481 51.255 1.00 37.64 375 VAL A N 1
ATOM 2923 C CA . VAL A 1 367 ? 45.003 59.538 52.130 1.00 38.63 375 VAL A CA 1
ATOM 2924 C C . VAL A 1 367 ? 44.139 58.268 52.171 1.00 40.00 375 VAL A C 1
ATOM 2925 O O . VAL A 1 367 ? 43.167 58.204 52.965 1.00 33.41 375 VAL A O 1
ATOM 2929 N N . GLU A 1 368 ? 44.450 57.264 51.327 1.00 41.99 376 GLU A N 1
ATOM 2930 C CA . GLU A 1 368 ? 43.583 56.035 51.251 1.00 44.54 376 GLU A CA 1
ATOM 2931 C C . GLU A 1 368 ? 43.288 55.378 52.642 1.00 41.55 376 GLU A C 1
ATOM 2932 O O . GLU A 1 368 ? 42.171 54.951 52.940 1.00 39.68 376 GLU A O 1
ATOM 2938 N N . GLU A 1 369 ? 44.281 55.373 53.508 1.00 41.54 377 GLU A N 1
ATOM 2939 C CA . GLU A 1 369 ? 44.122 54.887 54.864 1.00 40.76 377 GLU A CA 1
ATOM 2940 C C . GLU A 1 369 ? 42.984 55.583 55.623 1.00 36.67 377 GLU A C 1
ATOM 2941 O O . GLU A 1 369 ? 42.407 55.009 56.550 1.00 33.31 377 GLU A O 1
ATOM 2947 N N . THR A 1 370 ? 42.689 56.832 55.278 1.00 34.14 378 THR A N 1
ATOM 2948 C CA . THR A 1 370 ? 41.587 57.519 55.932 1.00 31.81 378 THR A CA 1
ATOM 2949 C C . THR A 1 370 ? 40.249 56.861 55.649 1.00 28.41 378 THR A C 1
ATOM 2950 O O . THR A 1 370 ? 39.422 56.867 56.511 1.00 28.01 378 THR A O 1
ATOM 2954 N N . MET A 1 371 ? 40.054 56.254 54.486 1.00 28.35 379 MET A N 1
ATOM 2955 C CA . MET A 1 371 ? 38.836 55.483 54.251 1.00 29.79 379 MET A CA 1
ATOM 2956 C C . MET A 1 371 ? 38.778 54.229 55.121 1.00 28.70 379 MET A C 1
ATOM 2957 O O . MET A 1 371 ? 37.688 53.901 55.603 1.00 31.60 379 MET A O 1
ATOM 2962 N N . GLN A 1 372 ? 39.914 53.561 55.372 1.00 27.41 380 GLN A N 1
ATOM 2963 C CA . GLN A 1 372 ? 39.954 52.420 56.335 1.00 28.06 380 GLN A CA 1
ATOM 2964 C C . GLN A 1 372 ? 39.447 52.808 57.730 1.00 29.41 380 GLN A C 1
ATOM 2965 O O . GLN A 1 372 ? 38.606 52.102 58.295 1.00 27.87 380 GLN A O 1
ATOM 2971 N N . ASP A 1 373 ? 39.997 53.909 58.264 1.00 29.49 381 ASP A N 1
ATOM 2972 C CA . ASP A 1 373 ? 39.543 54.544 59.504 1.00 32.73 381 ASP A CA 1
ATOM 2973 C C . ASP A 1 373 ? 38.052 54.879 59.467 1.00 29.85 381 ASP A C 1
ATOM 2974 O O . ASP A 1 373 ? 37.362 54.725 60.479 1.00 28.00 381 ASP A O 1
ATOM 2979 N N . ILE A 1 374 ? 37.567 55.365 58.329 1.00 26.26 382 ILE A N 1
ATOM 2980 C CA . ILE A 1 374 ? 36.153 55.701 58.212 1.00 27.15 382 ILE A CA 1
ATOM 2981 C C . ILE A 1 374 ? 35.324 54.419 58.370 1.00 27.54 382 ILE A C 1
ATOM 2982 O O . ILE A 1 374 ? 34.381 54.357 59.181 1.00 25.89 382 ILE A O 1
ATOM 2987 N N . HIS A 1 375 ? 35.699 53.377 57.649 1.00 27.53 383 HIS A N 1
ATOM 2988 C CA . HIS A 1 375 ? 34.914 52.142 57.743 1.00 27.67 383 HIS A CA 1
ATOM 2989 C C . HIS A 1 375 ? 35.094 51.479 59.112 1.00 27.63 383 HIS A C 1
ATOM 2990 O O . HIS A 1 375 ? 34.141 51.031 59.712 1.00 29.92 383 HIS A O 1
ATOM 2997 N N . PHE A 1 376 ? 36.310 51.467 59.634 1.00 27.79 384 PHE A N 1
ATOM 2998 C CA . PHE A 1 376 ? 36.571 50.832 60.892 1.00 25.60 384 PHE A CA 1
ATOM 2999 C C . PHE A 1 376 ? 35.662 51.426 61.919 1.00 26.44 384 PHE A C 1
ATOM 3000 O O . PHE A 1 376 ? 34.984 50.715 62.667 1.00 27.65 384 PHE A O 1
ATOM 3008 N N . HIS A 1 377 ? 35.645 52.748 61.971 1.00 29.17 385 HIS A N 1
ATOM 3009 C CA . HIS A 1 377 ? 34.913 53.425 63.051 1.00 28.78 385 HIS A CA 1
ATOM 3010 C C . HIS A 1 377 ? 33.418 53.410 62.793 1.00 26.93 385 HIS A C 1
ATOM 3011 O O . HIS A 1 377 ? 32.678 53.454 63.719 1.00 24.99 385 HIS A O 1
ATOM 3018 N N . TYR A 1 378 ? 32.973 53.349 61.548 1.00 28.90 386 TYR A N 1
ATOM 3019 C CA . TYR A 1 378 ? 31.548 53.190 61.297 1.00 32.43 386 TYR A CA 1
ATOM 3020 C C . TYR A 1 378 ? 31.086 51.821 61.707 1.00 34.10 386 TYR A C 1
ATOM 3021 O O . TYR A 1 378 ? 29.980 51.663 62.231 1.00 32.45 386 TYR A O 1
ATOM 3030 N N . GLY A 1 379 ? 31.937 50.830 61.450 1.00 34.15 387 GLY A N 1
ATOM 3031 C CA . GLY A 1 379 ? 31.628 49.456 61.805 1.00 35.42 387 GLY A CA 1
ATOM 3032 C C . GLY A 1 379 ? 31.464 49.333 63.301 1.00 36.08 387 GLY A C 1
ATOM 3033 O O . GLY A 1 379 ? 30.502 48.719 63.753 1.00 36.84 387 GLY A O 1
ATOM 3034 N N . ARG A 1 380 ? 32.379 49.935 64.065 1.00 35.42 388 ARG A N 1
ATOM 3035 C CA . ARG A 1 380 ? 32.228 49.936 65.513 1.00 39.70 388 ARG A CA 1
ATOM 3036 C C . ARG A 1 380 ? 30.996 50.688 65.942 1.00 41.49 388 ARG A C 1
ATOM 3037 O O . ARG A 1 380 ? 30.402 50.318 66.940 1.00 48.70 388 ARG A O 1
ATOM 3045 N N . PHE A 1 381 ? 30.655 51.772 65.246 1.00 36.63 389 PHE A N 1
ATOM 3046 C CA . PHE A 1 381 ? 29.405 52.480 65.533 1.00 36.58 389 PHE A CA 1
ATOM 3047 C C . PHE A 1 381 ? 28.200 51.522 65.308 1.00 33.84 389 PHE A C 1
ATOM 3048 O O . PHE A 1 381 ? 27.351 51.360 66.192 1.00 33.66 389 PHE A O 1
ATOM 3056 N N . GLN A 1 382 ? 28.180 50.851 64.165 1.00 33.41 390 GLN A N 1
ATOM 3057 C CA . GLN A 1 382 ? 27.177 49.815 63.882 1.00 34.97 390 GLN A CA 1
ATOM 3058 C C . GLN A 1 382 ? 27.182 48.625 64.844 1.00 36.26 390 GLN A C 1
ATOM 3059 O O . GLN A 1 382 ? 26.125 48.142 65.184 1.00 40.13 390 GLN A O 1
ATOM 3065 N N . GLU A 1 383 ? 28.328 48.163 65.327 1.00 38.66 391 GLU A N 1
ATOM 3066 C CA . GLU A 1 383 ? 28.305 47.082 66.329 1.00 41.40 391 GLU A CA 1
ATOM 3067 C C . GLU A 1 383 ? 27.750 47.603 67.664 1.00 40.50 391 GLU A C 1
ATOM 3068 O O . GLU A 1 383 ? 26.670 47.213 68.072 1.00 43.35 391 GLU A O 1
ATOM 3074 N N . PHE A 1 384 ? 28.436 48.555 68.287 1.00 42.21 392 PHE A N 1
ATOM 3075 C CA . PHE A 1 384 ? 28.152 48.955 69.693 1.00 42.42 392 PHE A CA 1
ATOM 3076 C C . PHE A 1 384 ? 27.063 50.012 69.927 1.00 42.35 392 PHE A C 1
ATOM 3077 O O . PHE A 1 384 ? 26.373 49.969 70.934 1.00 43.72 392 PHE A O 1
ATOM 3085 N N . GLN A 1 385 ? 26.866 50.931 69.003 1.00 41.81 393 GLN A N 1
ATOM 3086 C CA . GLN A 1 385 ? 25.821 51.917 69.209 1.00 41.39 393 GLN A CA 1
ATOM 3087 C C . GLN A 1 385 ? 24.541 51.464 68.531 1.00 42.27 393 GLN A C 1
ATOM 3088 O O . GLN A 1 385 ? 23.534 51.371 69.200 1.00 41.68 393 GLN A O 1
ATOM 3094 N N . LYS A 1 386 ? 24.595 51.156 67.234 1.00 43.76 394 LYS A N 1
ATOM 3095 C CA . LYS A 1 386 ? 23.401 50.757 66.465 1.00 49.33 394 LYS A CA 1
ATOM 3096 C C . LYS A 1 386 ? 22.965 49.246 66.554 1.00 52.59 394 LYS A C 1
ATOM 3097 O O . LYS A 1 386 ? 21.879 48.875 66.056 1.00 50.35 394 LYS A O 1
ATOM 3103 N N . LYS A 1 387 ? 23.798 48.404 67.183 1.00 51.27 395 LYS A N 1
ATOM 3104 C CA . LYS A 1 387 ? 23.515 46.978 67.434 1.00 49.27 395 LYS A CA 1
ATOM 3105 C C . LYS A 1 387 ? 23.244 46.067 66.214 1.00 46.71 395 LYS A C 1
ATOM 3106 O O . LYS A 1 387 ? 22.596 45.007 66.325 1.00 46.01 395 LYS A O 1
ATOM 3112 N N . SER A 1 388 ? 23.823 46.471 65.084 1.00 41.98 396 SER A N 1
ATOM 3113 C CA . SER A 1 388 ? 23.625 45.865 63.778 1.00 41.30 396 SER A CA 1
ATOM 3114 C C . SER A 1 388 ? 24.951 45.211 63.310 1.00 46.49 396 SER A C 1
ATOM 3115 O O . SER A 1 388 ? 25.842 45.856 62.698 1.00 46.35 396 SER A O 1
ATOM 3118 N N . ASP A 1 389 ? 25.065 43.914 63.589 1.00 50.28 397 ASP A N 1
ATOM 3119 C CA . ASP A 1 389 ? 26.237 43.133 63.192 1.00 47.10 397 ASP A CA 1
ATOM 3120 C C . ASP A 1 389 ? 26.468 43.084 61.718 1.00 42.28 397 ASP A C 1
ATOM 3121 O O . ASP A 1 389 ? 27.598 43.144 61.268 1.00 46.03 397 ASP A O 1
ATOM 3126 N N . VAL A 1 390 ? 25.406 42.970 60.955 1.00 39.89 398 VAL A N 1
ATOM 3127 C CA . VAL A 1 390 ? 25.583 42.883 59.527 1.00 40.09 398 VAL A CA 1
ATOM 3128 C C . VAL A 1 390 ? 26.345 44.136 59.056 1.00 37.47 398 VAL A C 1
ATOM 3129 O O . VAL A 1 390 ? 27.341 44.020 58.354 1.00 35.00 398 VAL A O 1
ATOM 3133 N N . ASN A 1 391 ? 25.934 45.319 59.497 1.00 36.90 399 ASN A N 1
ATOM 3134 C CA . ASN A 1 391 ? 26.620 46.542 59.047 1.00 35.54 399 ASN A CA 1
ATOM 3135 C C . ASN A 1 391 ? 28.061 46.707 59.630 1.00 32.68 399 ASN A C 1
ATOM 3136 O O . ASN A 1 391 ? 28.956 47.129 58.908 1.00 33.05 399 ASN A O 1
ATOM 3141 N N . ALA A 1 392 ? 28.279 46.335 60.892 1.00 28.78 400 ALA A N 1
ATOM 3142 C CA . ALA A 1 392 ? 29.627 46.213 61.429 1.00 29.12 400 ALA A CA 1
ATOM 3143 C C . ALA A 1 392 ? 30.528 45.402 60.503 1.00 31.31 400 ALA A C 1
ATOM 3144 O O . ALA A 1 392 ? 31.632 45.856 60.112 1.00 27.21 400 ALA A O 1
ATOM 3146 N N . ILE A 1 393 ? 30.030 44.212 60.146 1.00 30.30 401 ILE A N 1
ATOM 3147 C CA . ILE A 1 393 ? 30.773 43.308 59.304 1.00 29.00 401 ILE A CA 1
ATOM 3148 C C . ILE A 1 393 ? 30.920 43.902 57.921 1.00 28.03 401 ILE A C 1
ATOM 3149 O O . ILE A 1 393 ? 31.973 43.851 57.332 1.00 29.28 401 ILE A O 1
ATOM 3154 N N . ILE A 1 394 ? 29.881 44.499 57.391 1.00 28.46 402 ILE A N 1
ATOM 3155 C CA . ILE A 1 394 ? 30.014 45.054 56.066 1.00 30.04 402 ILE A CA 1
ATOM 3156 C C . ILE A 1 394 ? 31.225 46.016 56.064 1.00 32.62 402 ILE A C 1
ATOM 3157 O O . ILE A 1 394 ? 32.076 45.981 55.166 1.00 30.88 402 ILE A O 1
ATOM 3162 N N . HIS A 1 395 ? 31.295 46.842 57.107 1.00 31.02 403 HIS A N 1
ATOM 3163 C CA . HIS A 1 395 ? 32.206 47.948 57.117 1.00 30.81 403 HIS A CA 1
ATOM 3164 C C . HIS A 1 395 ? 33.616 47.534 57.580 1.00 30.14 403 HIS A C 1
ATOM 3165 O O . HIS A 1 395 ? 34.590 48.002 57.024 1.00 30.23 403 HIS A O 1
ATOM 3172 N N . TYR A 1 396 ? 33.720 46.619 58.543 1.00 29.12 404 TYR A N 1
ATOM 3173 C CA . TYR A 1 396 ? 34.996 46.002 58.860 1.00 26.91 404 TYR A CA 1
ATOM 3174 C C . TYR A 1 396 ? 35.563 45.298 57.631 1.00 28.20 404 TYR A C 1
ATOM 3175 O O . TYR A 1 396 ? 36.744 45.368 57.404 1.00 33.21 404 TYR A O 1
ATOM 3184 N N . LEU A 1 397 ? 34.742 44.631 56.830 1.00 29.65 405 LEU A N 1
ATOM 3185 C CA . LEU A 1 397 ? 35.218 44.020 55.575 1.00 30.87 405 LEU A CA 1
ATOM 3186 C C . LEU A 1 397 ? 35.704 45.062 54.586 1.00 32.75 405 LEU A C 1
ATOM 3187 O O . LEU A 1 397 ? 36.746 44.862 53.952 1.00 35.59 405 LEU A O 1
ATOM 3192 N N . LYS A 1 398 ? 34.959 46.166 54.472 1.00 33.80 406 LYS A N 1
ATOM 3193 C CA . LYS A 1 398 ? 35.300 47.256 53.569 1.00 33.56 406 LYS A CA 1
ATOM 3194 C C . LYS A 1 398 ? 36.629 47.921 53.939 1.00 33.29 406 LYS A C 1
ATOM 3195 O O . LYS A 1 398 ? 37.427 48.217 53.061 1.00 35.39 406 LYS A O 1
ATOM 3201 N N . ALA A 1 399 ? 36.863 48.133 55.231 1.00 31.82 407 ALA A N 1
ATOM 3202 C CA . ALA A 1 399 ? 38.157 48.586 55.730 1.00 32.41 407 ALA A CA 1
ATOM 3203 C C . ALA A 1 399 ? 39.306 47.569 55.439 1.00 37.46 407 ALA A C 1
ATOM 3204 O O . ALA A 1 399 ? 40.427 47.952 55.060 1.00 40.27 407 ALA A O 1
ATOM 3206 N N . ILE A 1 400 ? 39.015 46.281 55.631 1.00 39.26 408 ILE A N 1
ATOM 3207 C CA . ILE A 1 400 ? 39.956 45.196 55.352 1.00 39.18 408 ILE A CA 1
ATOM 3208 C C . ILE A 1 400 ? 40.299 45.109 53.881 1.00 38.72 408 ILE A C 1
ATOM 3209 O O . ILE A 1 400 ? 41.422 44.803 53.520 1.00 38.74 408 ILE A O 1
ATOM 3214 N N . LYS A 1 401 ? 39.323 45.401 53.038 1.00 42.66 409 LYS A N 1
ATOM 3215 C CA . LYS A 1 401 ? 39.483 45.308 51.585 1.00 43.35 409 LYS A CA 1
ATOM 3216 C C . LYS A 1 401 ? 40.459 46.330 51.025 1.00 43.16 409 LYS A C 1
ATOM 3217 O O . LYS A 1 401 ? 41.089 46.070 50.016 1.00 42.49 409 LYS A O 1
ATOM 3223 N N . ILE A 1 402 ? 40.570 47.496 51.660 1.00 43.76 410 ILE A N 1
ATOM 3224 C CA . ILE A 1 402 ? 41.582 48.494 51.263 1.00 43.00 410 ILE A CA 1
ATOM 3225 C C . ILE A 1 402 ? 42.989 47.982 51.595 1.00 43.88 410 ILE A C 1
ATOM 3226 O O . ILE A 1 402 ? 43.344 47.843 52.758 1.00 35.57 410 ILE A O 1
ATOM 3231 N N . GLU A 1 403 ? 43.777 47.735 50.546 1.00 55.64 411 GLU A N 1
ATOM 3232 C CA . GLU A 1 403 ? 44.967 46.856 50.619 1.00 63.78 411 GLU A CA 1
ATOM 3233 C C . GLU A 1 403 ? 46.058 47.261 51.641 1.00 61.37 411 GLU A C 1
ATOM 3234 O O . GLU A 1 403 ? 46.595 46.396 52.369 1.00 54.68 411 GLU A O 1
ATOM 3240 N N . GLN A 1 404 ? 46.364 48.563 51.655 1.00 53.72 412 GLN A N 1
ATOM 3241 C CA . GLN A 1 404 ? 47.297 49.219 52.594 1.00 52.19 412 GLN A CA 1
ATOM 3242 C C . GLN A 1 404 ? 47.458 48.603 54.021 1.00 45.25 412 GLN A C 1
ATOM 3243 O O . GLN A 1 404 ? 46.484 48.525 54.774 1.00 43.19 412 GLN A O 1
ATOM 3249 N N . ALA A 1 405 ? 48.677 48.180 54.390 1.00 38.18 413 ALA A N 1
ATOM 3250 C CA . ALA A 1 405 ? 48.936 47.664 55.744 1.00 35.02 413 ALA A CA 1
ATOM 3251 C C . ALA A 1 405 ? 48.864 48.796 56.709 1.00 34.27 413 ALA A C 1
ATOM 3252 O O . ALA A 1 405 ? 49.559 49.779 56.541 1.00 37.11 413 ALA A O 1
ATOM 3254 N N . SER A 1 406 ? 48.038 48.670 57.726 1.00 33.16 414 SER A N 1
ATOM 3255 C CA . SER A 1 406 ? 47.955 49.706 58.714 1.00 35.64 414 SER A CA 1
ATOM 3256 C C . SER A 1 406 ? 47.537 49.111 60.054 1.00 35.67 414 SER A C 1
ATOM 3257 O O . SER A 1 406 ? 46.951 48.034 60.094 1.00 39.51 414 SER A O 1
ATOM 3260 N N . LEU A 1 407 ? 47.832 49.804 61.145 1.00 36.17 415 LEU A N 1
ATOM 3261 C CA . LEU A 1 407 ? 47.259 49.466 62.465 1.00 38.10 415 LEU A CA 1
ATOM 3262 C C . LEU A 1 407 ? 45.703 49.387 62.465 1.00 36.28 415 LEU A C 1
ATOM 3263 O O . LEU A 1 407 ? 45.107 48.497 63.087 1.00 30.28 415 LEU A O 1
ATOM 3268 N N . THR A 1 408 ? 45.071 50.341 61.782 1.00 36.64 416 THR A N 1
ATOM 3269 C CA . THR A 1 408 ? 43.606 50.412 61.717 1.00 35.28 416 THR A CA 1
ATOM 3270 C C . THR A 1 408 ? 42.995 49.236 60.935 1.00 33.87 416 THR A C 1
ATOM 3271 O O . THR A 1 408 ? 42.001 48.674 61.361 1.00 38.74 416 THR A O 1
ATOM 3275 N N . ARG A 1 409 ? 43.602 48.827 59.836 1.00 33.30 417 ARG A N 1
ATOM 3276 C CA . ARG A 1 409 ? 43.214 47.576 59.177 1.00 31.26 417 ARG A CA 1
ATOM 3277 C C . ARG A 1 409 ? 43.328 46.374 60.075 1.00 32.21 417 ARG A C 1
ATOM 3278 O O . ARG A 1 409 ? 42.444 45.534 60.088 1.00 34.16 417 ARG A O 1
ATOM 3286 N N . ASP A 1 410 ? 44.451 46.256 60.776 1.00 33.45 418 ASP A N 1
ATOM 3287 C CA . ASP A 1 410 ? 44.643 45.186 61.762 1.00 32.89 418 ASP A CA 1
ATOM 3288 C C . ASP A 1 410 ? 43.584 45.220 62.830 1.00 28.51 418 ASP A C 1
ATOM 3289 O O . ASP A 1 410 ? 43.216 44.200 63.326 1.00 26.92 418 ASP A O 1
ATOM 3294 N N . LYS A 1 411 ? 43.144 46.414 63.198 1.00 29.97 419 LYS A N 1
ATOM 3295 C CA . LYS A 1 411 ? 42.083 46.612 64.184 1.00 31.94 419 LYS A CA 1
ATOM 3296 C C . LYS A 1 411 ? 40.781 46.084 63.673 1.00 28.69 419 LYS A C 1
ATOM 3297 O O . LYS A 1 411 ? 40.007 45.521 64.433 1.00 28.93 419 LYS A O 1
ATOM 3303 N N . SER A 1 412 ? 40.542 46.302 62.392 1.00 28.34 420 SER A N 1
ATOM 3304 C CA . SER A 1 412 ? 39.354 45.817 61.722 1.00 28.79 420 SER A CA 1
ATOM 3305 C C . SER A 1 412 ? 39.323 44.307 61.591 1.00 27.07 420 SER A C 1
ATOM 3306 O O . SER A 1 412 ? 38.254 43.718 61.612 1.00 27.02 420 SER A O 1
ATOM 3309 N N . ILE A 1 413 ? 40.483 43.681 61.438 1.00 28.27 421 ILE A N 1
ATOM 3310 C CA . ILE A 1 413 ? 40.544 42.221 61.370 1.00 27.98 421 ILE A CA 1
ATOM 3311 C C . ILE A 1 413 ? 40.166 41.643 62.736 1.00 27.02 421 ILE A C 1
ATOM 3312 O O . ILE A 1 413 ? 39.360 40.699 62.843 1.00 22.31 421 ILE A O 1
ATOM 3317 N N . ASN A 1 414 ? 40.756 42.239 63.767 1.00 25.44 422 ASN A N 1
ATOM 3318 C CA . ASN A 1 414 ? 40.510 41.806 65.101 1.00 27.39 422 ASN A CA 1
ATOM 3319 C C . ASN A 1 414 ? 39.070 42.050 65.508 1.00 28.25 422 ASN A C 1
ATOM 3320 O O . ASN A 1 414 ? 38.501 41.253 66.255 1.00 26.77 422 ASN A O 1
ATOM 3325 N N . SER A 1 415 ? 38.483 43.145 65.025 1.00 29.28 423 SER A N 1
ATOM 3326 C CA . SER A 1 415 ? 37.097 43.458 65.375 1.00 30.90 423 SER A CA 1
ATOM 3327 C C . SER A 1 415 ? 36.151 42.475 64.689 1.00 31.02 423 SER A C 1
ATOM 3328 O O . SER A 1 415 ? 35.125 42.101 65.264 1.00 32.07 423 SER A O 1
ATOM 3331 N N . LEU A 1 416 ? 36.478 42.103 63.452 1.00 29.48 424 LEU A N 1
ATOM 3332 C CA . LEU A 1 416 ? 35.729 41.085 62.732 1.00 30.91 424 LEU A CA 1
ATOM 3333 C C . LEU A 1 416 ? 35.815 39.717 63.463 1.00 32.75 424 LEU A C 1
ATOM 3334 O O . LEU A 1 416 ? 34.797 39.054 63.664 1.00 32.53 424 LEU A O 1
ATOM 3339 N N . LYS A 1 417 ? 37.027 39.335 63.871 1.00 34.94 425 LYS A N 1
ATOM 3340 C CA . LYS A 1 417 ? 37.282 38.102 64.612 1.00 36.73 425 LYS A CA 1
ATOM 3341 C C . LYS A 1 417 ? 36.417 38.011 65.856 1.00 36.67 425 LYS A C 1
ATOM 3342 O O . LYS A 1 417 ? 35.697 37.032 66.047 1.00 40.02 425 LYS A O 1
ATOM 3348 N N . LYS A 1 418 ? 36.473 39.043 66.681 1.00 38.04 426 LYS A N 1
ATOM 3349 C CA . LYS A 1 418 ? 35.681 39.085 67.910 1.00 42.68 426 LYS A CA 1
ATOM 3350 C C . LYS A 1 418 ? 34.176 38.921 67.654 1.00 40.57 426 LYS A C 1
ATOM 3351 O O . LYS A 1 418 ? 33.490 38.188 68.369 1.00 42.31 426 LYS A O 1
ATOM 3357 N N . LEU A 1 419 ? 33.669 39.589 66.632 1.00 37.50 427 LEU A N 1
ATOM 3358 C CA . LEU A 1 419 ? 32.249 39.539 66.344 1.00 38.10 427 LEU A CA 1
ATOM 3359 C C . LEU A 1 419 ? 31.842 38.162 65.770 1.00 36.79 427 LEU A C 1
ATOM 3360 O O . LEU A 1 419 ? 30.790 37.624 66.096 1.00 35.04 427 LEU A O 1
ATOM 3365 N N . VAL A 1 420 ? 32.680 37.579 64.932 1.00 33.38 428 VAL A N 1
ATOM 3366 C CA . VAL A 1 420 ? 32.320 36.312 64.349 1.00 32.79 428 VAL A CA 1
ATOM 3367 C C . VAL A 1 420 ? 32.450 35.201 65.407 1.00 31.96 428 VAL A C 1
ATOM 3368 O O . VAL A 1 420 ? 31.627 34.332 65.442 1.00 29.34 428 VAL A O 1
ATOM 3372 N N . LEU A 1 421 ? 33.436 35.255 66.291 1.00 31.28 429 LEU A N 1
ATOM 3373 C CA . LEU A 1 421 ? 33.486 34.287 67.377 1.00 33.83 429 LEU A CA 1
ATOM 3374 C C . LEU A 1 421 ? 32.317 34.451 68.342 1.00 36.19 429 LEU A C 1
ATOM 3375 O O . LEU A 1 421 ? 31.920 33.506 68.988 1.00 38.89 429 LEU A O 1
ATOM 3380 N N . ARG A 1 422 ? 31.772 35.644 68.439 1.00 38.08 430 ARG A N 1
ATOM 3381 C CA . ARG A 1 422 ? 30.567 35.858 69.212 1.00 43.80 430 ARG A CA 1
ATOM 3382 C C . ARG A 1 422 ? 29.374 35.130 68.547 1.00 44.69 430 ARG A C 1
ATOM 3383 O O . ARG A 1 422 ? 28.600 34.423 69.207 1.00 42.20 430 ARG A O 1
ATOM 3391 N N . LYS A 1 423 ? 29.266 35.286 67.231 1.00 43.91 431 LYS A N 1
ATOM 3392 C CA . LYS A 1 423 ? 28.190 34.696 66.454 1.00 42.67 431 LYS A CA 1
ATOM 3393 C C . LYS A 1 423 ? 28.268 33.195 66.373 1.00 43.70 431 LYS A C 1
ATOM 3394 O O . LYS A 1 423 ? 27.251 32.534 66.360 1.00 48.94 431 LYS A O 1
ATOM 3400 N N . LEU A 1 424 ? 29.473 32.657 66.299 1.00 46.14 432 LEU A N 1
ATOM 3401 C CA . LEU A 1 424 ? 29.663 31.215 66.280 1.00 48.38 432 LEU A CA 1
ATOM 3402 C C . LEU A 1 424 ? 29.361 30.552 67.617 1.00 56.51 432 LEU A C 1
ATOM 3403 O O . LEU A 1 424 ? 29.082 29.356 67.634 1.00 66.08 432 LEU A O 1
ATOM 3408 N N . ARG A 1 425 ? 29.440 31.306 68.722 1.0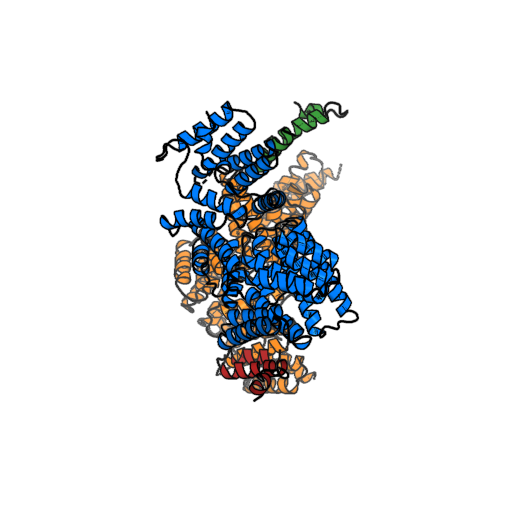0 61.29 433 ARG A N 1
ATOM 3409 C CA . ARG A 1 425 ? 29.139 30.789 70.064 1.00 61.85 433 ARG A CA 1
ATOM 3410 C C . ARG A 1 425 ? 27.640 30.935 70.389 1.00 59.05 433 ARG A C 1
ATOM 3411 O O . ARG A 1 425 ? 27.182 30.436 71.412 1.00 60.17 433 ARG A O 1
ATOM 3419 N N . ARG A 1 426 ? 26.874 31.606 69.541 1.00 51.14 434 ARG A N 1
ATOM 3420 C CA . ARG A 1 426 ? 25.421 31.483 69.593 1.00 52.21 434 ARG A CA 1
ATOM 3421 C C . ARG A 1 426 ? 24.922 30.375 68.670 1.00 53.82 434 ARG A C 1
ATOM 3422 O O . ARG A 1 426 ? 23.914 29.714 68.960 1.00 60.29 434 ARG A O 1
ATOM 3430 N N . LYS A 1 427 ? 25.631 30.185 67.563 1.00 52.63 435 LYS A N 1
ATOM 3431 C CA . LYS A 1 427 ? 25.157 29.410 66.441 1.00 51.10 435 LYS A CA 1
ATOM 3432 C C . LYS A 1 427 ? 26.367 28.971 65.664 1.00 46.94 435 LYS A C 1
ATOM 3433 O O . LYS A 1 427 ? 26.892 29.726 64.861 1.00 43.10 435 LYS A O 1
ATOM 3439 N N . ALA A 1 428 ? 26.806 27.744 65.931 1.00 46.17 436 ALA A N 1
ATOM 3440 C CA . ALA A 1 428 ? 28.060 27.218 65.403 1.00 42.65 436 ALA A CA 1
ATOM 3441 C C . ALA A 1 428 ? 27.940 26.763 63.970 1.00 38.41 436 ALA A C 1
ATOM 3442 O O . ALA A 1 428 ? 28.944 26.615 63.305 1.00 30.46 436 ALA A O 1
ATOM 3444 N N . LEU A 1 429 ? 26.715 26.506 63.513 1.00 43.67 437 LEU A N 1
ATOM 3445 C CA . LEU A 1 429 ? 26.481 25.917 62.181 1.00 45.56 437 LEU A CA 1
ATOM 3446 C C . LEU A 1 429 ? 25.986 27.007 61.270 1.00 42.99 437 LEU A C 1
ATOM 3447 O O . LEU A 1 429 ? 24.788 27.217 61.173 1.00 42.68 437 LEU A O 1
ATOM 3452 N N . ASP A 1 430 ? 26.921 27.738 60.666 1.00 40.87 438 ASP A N 1
ATOM 3453 C CA . ASP A 1 430 ? 26.619 28.938 59.877 1.00 38.45 438 ASP A CA 1
ATOM 3454 C C . ASP A 1 430 ? 27.705 29.037 58.846 1.00 36.79 438 ASP A C 1
ATOM 3455 O O . ASP A 1 430 ? 28.881 29.023 59.172 1.00 38.35 438 ASP A O 1
ATOM 3460 N N . LEU A 1 431 ? 27.317 29.116 57.589 1.00 34.70 439 LEU A N 1
ATOM 3461 C CA . LEU A 1 431 ? 28.261 28.960 56.524 1.00 33.10 439 LEU A CA 1
ATOM 3462 C C . LEU A 1 431 ? 29.133 30.227 56.399 1.00 32.52 439 LEU A C 1
ATOM 3463 O O . LEU A 1 431 ? 30.353 30.143 56.362 1.00 30.29 439 LEU A O 1
ATOM 3468 N N . GLU A 1 432 ? 28.469 31.382 56.353 1.00 31.41 440 GLU A N 1
ATOM 3469 C CA . GLU A 1 432 ? 29.093 32.720 56.420 1.00 33.55 440 GLU A CA 1
ATOM 3470 C C . GLU A 1 432 ? 30.068 32.944 57.595 1.00 31.11 440 GLU A C 1
ATOM 3471 O O . GLU A 1 432 ? 31.201 33.413 57.394 1.00 32.49 440 GLU A O 1
ATOM 3477 N N . SER A 1 433 ? 29.630 32.620 58.805 1.00 28.15 441 SER A N 1
ATOM 3478 C CA . SER A 1 433 ? 30.449 32.806 59.971 1.00 28.27 441 SER A CA 1
ATOM 3479 C C . SER A 1 433 ? 31.700 31.960 59.890 1.00 32.85 441 SER A C 1
ATOM 3480 O O . SER A 1 433 ? 32.778 32.453 60.238 1.00 37.59 441 SER A O 1
ATOM 3483 N N . LEU A 1 434 ? 31.557 30.695 59.455 1.00 34.26 442 LEU A N 1
ATOM 3484 C CA . LEU A 1 434 ? 32.687 29.771 59.342 1.00 33.00 442 LEU A CA 1
ATOM 3485 C C . LEU A 1 434 ? 33.620 30.260 58.237 1.00 34.24 442 LEU A C 1
ATOM 3486 O O . LEU A 1 434 ? 34.843 30.236 58.390 1.00 36.33 442 LEU A O 1
ATOM 3491 N N . SER A 1 435 ? 33.062 30.694 57.119 1.00 31.31 443 SER A N 1
ATOM 3492 C CA . SER A 1 435 ? 33.915 31.250 56.079 1.00 33.50 443 SER A CA 1
ATOM 3493 C C . SER A 1 435 ? 34.589 32.568 56.527 1.00 32.06 443 SER A C 1
ATOM 3494 O O . SER A 1 435 ? 35.714 32.841 56.160 1.00 30.20 443 SER A O 1
ATOM 3497 N N . LEU A 1 436 ? 33.877 33.381 57.296 1.00 31.31 444 LEU A N 1
ATOM 3498 C CA . LEU A 1 436 ? 34.429 34.635 57.777 1.00 31.36 444 LEU A CA 1
ATOM 3499 C C . LEU A 1 436 ? 35.607 34.425 58.703 1.00 29.67 444 LEU A C 1
ATOM 3500 O O . LEU A 1 436 ? 36.598 35.119 58.605 1.00 28.93 444 LEU A O 1
ATOM 3505 N N . LEU A 1 437 ? 35.488 33.455 59.594 1.00 30.87 445 LEU A N 1
ATOM 3506 C CA . LEU A 1 437 ? 36.526 33.162 60.569 1.00 30.96 445 LEU A CA 1
ATOM 3507 C C . LEU A 1 437 ? 37.733 32.544 59.878 1.00 30.37 445 LEU A C 1
ATOM 3508 O O . LEU A 1 437 ? 38.870 32.704 60.324 1.00 32.32 445 LEU A O 1
ATOM 3513 N N . GLY A 1 438 ? 37.466 31.835 58.788 1.00 29.95 446 GLY A N 1
ATOM 3514 C CA . GLY A 1 438 ? 38.498 31.270 57.955 1.00 32.26 446 GLY A CA 1
ATOM 3515 C C . GLY A 1 438 ? 39.294 32.367 57.276 1.00 30.92 446 GLY A C 1
ATOM 3516 O O . GLY A 1 438 ? 40.514 32.251 57.153 1.00 30.13 446 GLY A O 1
ATOM 3517 N N . PHE A 1 439 ? 38.571 33.409 56.861 1.00 30.56 447 PHE A N 1
ATOM 3518 C CA . PHE A 1 439 ? 39.098 34.613 56.201 1.00 31.37 447 PHE A CA 1
ATOM 3519 C C . PHE A 1 439 ? 39.999 35.411 57.087 1.00 30.45 447 PHE A C 1
ATOM 3520 O O . PHE A 1 439 ? 41.089 35.798 56.662 1.00 34.17 447 PHE A O 1
ATOM 3528 N N . VAL A 1 440 ? 39.531 35.656 58.301 1.00 28.99 448 VAL A N 1
ATOM 3529 C CA . VAL A 1 440 ? 40.278 36.379 59.315 1.00 30.30 448 VAL A CA 1
ATOM 3530 C C . VAL A 1 440 ? 41.610 35.690 59.581 1.00 31.45 448 VAL A C 1
ATOM 3531 O O . VAL A 1 440 ? 42.672 36.297 59.491 1.00 31.40 448 VAL A O 1
ATOM 3535 N N . TYR A 1 441 ? 41.542 34.401 59.873 1.00 33.71 449 TYR A N 1
ATOM 3536 C CA . TYR A 1 441 ? 42.750 33.596 60.027 1.00 33.40 449 TYR A CA 1
ATOM 3537 C C . TYR A 1 441 ? 43.657 33.706 58.804 1.00 31.89 449 TYR A C 1
ATOM 3538 O O . TYR A 1 441 ? 44.895 33.820 58.967 1.00 29.22 449 TYR A O 1
ATOM 3547 N N . LYS A 1 442 ? 43.071 33.716 57.598 1.00 28.92 450 LYS A N 1
ATOM 3548 C CA . LYS A 1 442 ? 43.898 33.905 56.420 1.00 31.45 450 LYS A CA 1
ATOM 3549 C C . LYS A 1 442 ? 44.627 35.264 56.467 1.00 34.10 450 LYS A C 1
ATOM 3550 O O . LYS A 1 442 ? 45.825 35.312 56.157 1.00 29.37 450 LYS A O 1
ATOM 3556 N N . LEU A 1 443 ? 43.913 36.332 56.866 1.00 34.03 451 LEU A N 1
ATOM 3557 C CA . LEU A 1 443 ? 44.501 37.683 56.966 1.00 33.27 451 LEU A CA 1
ATOM 3558 C C . LEU A 1 443 ? 45.495 37.817 58.127 1.00 32.32 451 LEU A C 1
ATOM 3559 O O . LEU A 1 443 ? 46.373 38.645 58.071 1.00 29.40 451 LEU A O 1
ATOM 3564 N N . GLU A 1 444 ? 45.338 37.015 59.181 1.00 32.18 452 GLU A N 1
ATOM 3565 C CA . GLU A 1 444 ? 46.373 36.893 60.214 1.00 32.45 452 GLU A CA 1
ATOM 3566 C C . GLU A 1 444 ? 47.642 36.104 59.783 1.00 30.77 452 GLU A C 1
ATOM 3567 O O . GLU A 1 444 ? 48.569 35.996 60.529 1.00 29.26 452 GLU A O 1
ATOM 3573 N N . GLY A 1 445 ? 47.679 35.526 58.598 1.00 31.47 453 GLY A N 1
ATOM 3574 C CA . GLY A 1 445 ? 48.699 34.567 58.293 1.00 33.10 453 GLY A CA 1
ATOM 3575 C C . GLY A 1 445 ? 48.582 33.215 58.988 1.00 36.58 453 GLY A C 1
ATOM 3576 O O . GLY A 1 445 ? 49.503 32.439 58.866 1.00 39.50 453 GLY A O 1
ATOM 3577 N N . ASN A 1 446 ? 47.475 32.904 59.687 1.00 40.36 454 ASN A N 1
ATOM 3578 C CA . ASN A 1 446 ? 47.286 31.588 60.337 1.00 41.68 454 ASN A CA 1
ATOM 3579 C C . ASN A 1 446 ? 46.610 30.619 59.386 1.00 44.24 454 ASN A C 1
ATOM 3580 O O . ASN A 1 446 ? 45.397 30.475 59.388 1.00 46.39 454 ASN A O 1
ATOM 3585 N N . MET A 1 447 ? 47.394 29.940 58.569 1.00 45.61 455 MET A N 1
ATOM 3586 C CA . MET A 1 447 ? 46.820 29.307 57.405 1.00 44.59 455 MET A CA 1
ATOM 3587 C C . MET A 1 447 ? 46.236 27.934 57.689 1.00 44.36 455 MET A C 1
ATOM 3588 O O . MET A 1 447 ? 45.266 27.534 57.054 1.00 53.42 455 MET A O 1
ATOM 3593 N N . ASN A 1 448 ? 46.765 27.228 58.665 1.00 39.57 456 ASN A N 1
ATOM 3594 C CA . ASN A 1 448 ? 46.181 25.943 59.021 1.00 39.20 456 ASN A CA 1
ATOM 3595 C C . ASN A 1 448 ? 44.724 26.131 59.452 1.00 37.99 456 ASN A C 1
ATOM 3596 O O . ASN A 1 448 ? 43.836 25.431 58.975 1.00 33.25 456 ASN A O 1
ATOM 3601 N N . GLU A 1 449 ? 44.494 27.118 60.312 1.00 38.84 457 GLU A N 1
ATOM 3602 C CA . GLU A 1 449 ? 43.164 27.411 60.793 1.00 39.30 457 GLU A CA 1
ATOM 3603 C C . GLU A 1 449 ? 42.293 27.958 59.674 1.00 37.28 457 GLU A C 1
ATOM 3604 O O . GLU A 1 449 ? 41.096 27.645 59.598 1.00 40.99 457 GLU A O 1
ATOM 3610 N N . ALA A 1 450 ? 42.879 28.772 58.810 1.00 33.87 458 ALA A N 1
ATOM 3611 C CA . ALA A 1 450 ? 42.158 29.302 57.659 1.00 34.03 458 ALA A CA 1
ATOM 3612 C C . ALA A 1 450 ? 41.556 28.173 56.851 1.00 32.41 458 ALA A C 1
ATOM 3613 O O . ALA A 1 450 ? 40.390 28.178 56.553 1.00 31.09 458 ALA A O 1
ATOM 3615 N N . LEU A 1 451 ? 42.373 27.184 56.537 1.00 34.40 459 LEU A N 1
ATOM 3616 C CA . LEU A 1 451 ? 41.933 26.062 55.732 1.00 31.82 459 LEU A CA 1
ATOM 3617 C C . LEU A 1 451 ? 40.984 25.157 56.474 1.00 30.98 459 LEU A C 1
ATOM 3618 O O . LEU A 1 451 ? 40.004 24.698 55.899 1.00 29.74 459 LEU A O 1
ATOM 3623 N N . GLU A 1 452 ? 41.258 24.933 57.758 1.00 34.04 460 GLU A N 1
ATOM 3624 C CA . GLU A 1 452 ? 40.368 24.197 58.649 1.00 35.14 460 GLU A CA 1
ATOM 3625 C C . GLU A 1 452 ? 38.957 24.812 58.666 1.00 36.16 460 GLU A C 1
ATOM 3626 O O . GLU A 1 452 ? 37.992 24.068 58.608 1.00 36.00 460 GLU A O 1
ATOM 3632 N N . TYR A 1 453 ? 38.817 26.147 58.739 1.00 35.21 461 TYR A N 1
ATOM 3633 C CA . TYR A 1 453 ? 37.478 26.748 58.802 1.00 34.47 461 TYR A CA 1
ATOM 3634 C C . TYR A 1 453 ? 36.777 26.756 57.440 1.00 33.97 461 TYR A C 1
ATOM 3635 O O . TYR A 1 453 ? 35.564 26.486 57.352 1.00 30.81 461 TYR A O 1
ATOM 3644 N N . TYR A 1 454 ? 37.540 27.005 56.376 1.00 33.31 462 TYR A N 1
ATOM 3645 C CA . TYR A 1 454 ? 37.005 26.892 55.016 1.00 33.28 462 TYR A CA 1
ATOM 3646 C C . TYR A 1 454 ? 36.520 25.438 54.717 1.00 34.06 462 TYR A C 1
ATOM 3647 O O . TYR A 1 454 ? 35.433 25.239 54.176 1.00 33.92 462 TYR A O 1
ATOM 3656 N N . GLU A 1 455 ? 37.316 24.439 55.097 1.00 34.78 463 GLU A N 1
ATOM 3657 C CA . GLU A 1 455 ? 36.933 23.040 54.919 1.00 34.86 463 GLU A CA 1
ATOM 3658 C C . GLU A 1 455 ? 35.651 22.733 55.697 1.00 36.52 463 GLU A C 1
ATOM 3659 O O . GLU A 1 455 ? 34.738 22.147 55.152 1.00 35.55 463 GLU A O 1
ATOM 3665 N N . ARG A 1 456 ? 35.578 23.165 56.953 1.00 38.43 464 ARG A N 1
ATOM 3666 C CA . ARG A 1 456 ? 34.369 22.999 57.754 1.00 39.93 464 ARG A CA 1
ATOM 3667 C C . ARG A 1 456 ? 33.175 23.618 57.101 1.00 39.12 464 ARG A C 1
ATOM 3668 O O . ARG A 1 456 ? 32.092 23.058 57.199 1.00 45.23 464 ARG A O 1
ATOM 3676 N N . ALA A 1 457 ? 33.366 24.762 56.451 1.00 37.41 465 ALA A N 1
ATOM 3677 C CA . ALA A 1 457 ? 32.253 25.471 55.803 1.00 36.81 465 ALA A CA 1
ATOM 3678 C C . ALA A 1 457 ? 31.809 24.710 54.583 1.00 34.21 465 ALA A C 1
ATOM 3679 O O . ALA A 1 457 ? 30.630 24.622 54.326 1.00 33.24 465 ALA A O 1
ATOM 3681 N N . LEU A 1 458 ? 32.757 24.166 53.839 1.00 36.43 466 LEU A N 1
ATOM 3682 C CA . LEU A 1 458 ? 32.442 23.362 52.664 1.00 39.42 466 LEU A CA 1
ATOM 3683 C C . LEU A 1 458 ? 31.746 22.055 53.045 1.00 42.74 466 LEU A C 1
ATOM 3684 O O . LEU A 1 458 ? 30.776 21.637 52.406 1.00 42.79 466 LEU A O 1
ATOM 3689 N N . ARG A 1 459 ? 32.205 21.448 54.131 1.00 48.19 467 ARG A N 1
ATOM 3690 C CA . ARG A 1 459 ? 31.571 20.240 54.654 1.00 50.29 467 ARG A CA 1
ATOM 3691 C C . ARG A 1 459 ? 30.220 20.529 55.282 1.00 48.91 467 ARG A C 1
ATOM 3692 O O . ARG A 1 459 ? 29.331 19.704 55.220 1.00 51.89 467 ARG A O 1
ATOM 3700 N N . LEU A 1 460 ? 30.052 21.700 55.872 1.00 50.34 468 LEU A N 1
ATOM 3701 C CA . LEU A 1 460 ? 28.735 22.102 56.327 1.00 50.62 468 LEU A CA 1
ATOM 3702 C C . LEU A 1 460 ? 27.787 22.252 55.148 1.00 50.50 468 LEU A C 1
ATOM 3703 O O . LEU A 1 460 ? 26.630 21.854 55.272 1.00 56.32 468 LEU A O 1
ATOM 3708 N N . ALA A 1 461 ? 28.248 22.823 54.029 1.00 48.50 469 ALA A N 1
ATOM 3709 C CA . ALA A 1 461 ? 27.384 22.980 52.845 1.00 49.73 469 ALA A CA 1
ATOM 3710 C C . ALA A 1 461 ? 26.851 21.617 52.345 1.00 53.87 469 ALA A C 1
ATOM 3711 O O . ALA A 1 461 ? 25.649 21.472 52.145 1.00 59.94 469 ALA A O 1
ATOM 3713 N N . ALA A 1 462 ? 27.738 20.623 52.202 1.00 59.10 470 ALA A N 1
ATOM 3714 C CA . ALA A 1 462 ? 27.393 19.308 51.614 1.00 58.89 470 ALA A CA 1
ATOM 3715 C C . ALA A 1 462 ? 26.511 18.438 52.507 1.00 60.90 470 ALA A C 1
ATOM 3716 O O . ALA A 1 462 ? 25.658 17.698 52.011 1.00 63.76 470 ALA A O 1
ATOM 3718 N N . ASP A 1 463 ? 26.727 18.521 53.816 1.00 66.94 471 ASP A N 1
ATOM 3719 C CA . ASP A 1 463 ? 25.817 17.930 54.813 1.00 73.02 471 ASP A CA 1
ATOM 3720 C C . ASP A 1 463 ? 24.400 18.545 54.778 1.00 74.24 471 ASP A C 1
ATOM 3721 O O . ASP A 1 463 ? 23.412 17.800 54.838 1.00 68.70 471 ASP A O 1
ATOM 3726 N N . PHE A 1 464 ? 24.306 19.880 54.686 1.00 78.62 472 PHE A N 1
ATOM 3727 C CA . PHE A 1 464 ? 22.997 20.570 54.629 1.00 86.19 472 PHE A CA 1
ATOM 3728 C C . PHE A 1 464 ? 22.203 20.144 53.382 1.00 94.48 472 PHE A C 1
ATOM 3729 O O . PHE A 1 464 ? 20.993 19.917 53.478 1.00 98.18 472 PHE A O 1
ATOM 3737 N N . GLU A 1 465 ? 22.867 20.021 52.230 1.00 89.45 473 GLU A N 1
ATOM 3738 C CA . GLU A 1 465 ? 22.248 19.346 51.090 1.00 92.88 473 GLU A CA 1
ATOM 3739 C C . GLU A 1 465 ? 22.395 17.831 51.320 1.00 94.56 473 GLU A C 1
ATOM 3740 O O . GLU A 1 465 ? 21.806 16.999 50.626 1.00 87.07 473 GLU A O 1
ATOM 3746 N N . ASP B 1 1 ? 64.842 79.009 117.166 1.00 64.26 9 ASP B N 1
ATOM 3747 C CA . ASP B 1 1 ? 65.624 79.555 118.321 1.00 64.47 9 ASP B CA 1
ATOM 3748 C C . ASP B 1 1 ? 66.319 80.899 117.955 1.00 63.16 9 ASP B C 1
ATOM 3749 O O . ASP B 1 1 ? 66.865 81.059 116.857 1.00 62.17 9 ASP B O 1
ATOM 3754 N N . HIS B 1 2 ? 66.281 81.852 118.885 1.00 59.62 10 HIS B N 1
ATOM 3755 C CA . HIS B 1 2 ? 66.838 83.179 118.677 1.00 56.22 10 HIS B CA 1
ATOM 3756 C C . HIS B 1 2 ? 68.367 83.124 118.596 1.00 55.50 10 HIS B C 1
ATOM 3757 O O . HIS B 1 2 ? 68.948 83.914 117.872 1.00 61.18 10 HIS B O 1
ATOM 3764 N N . GLN B 1 3 ? 69.011 82.198 119.314 1.00 57.11 11 GLN B N 1
ATOM 3765 C CA . GLN B 1 3 ? 70.495 82.148 119.408 1.00 56.34 11 GLN B CA 1
ATOM 3766 C C . GLN B 1 3 ? 71.113 81.559 118.182 1.00 55.47 11 GLN B C 1
ATOM 3767 O O . GLN B 1 3 ? 72.193 81.984 117.748 1.00 56.28 11 GLN B O 1
ATOM 3773 N N . VAL B 1 4 ? 70.438 80.528 117.686 1.00 56.94 12 VAL B N 1
ATOM 3774 C CA . VAL B 1 4 ? 70.718 79.927 116.391 1.00 57.81 12 VAL B CA 1
ATOM 3775 C C . VAL B 1 4 ? 70.668 81.047 115.349 1.00 54.79 12 VAL B C 1
ATOM 3776 O O . VAL B 1 4 ? 71.663 81.269 114.665 1.00 53.04 12 VAL B O 1
ATOM 3780 N N . LYS B 1 5 ? 69.555 81.790 115.290 1.00 51.36 13 LYS B N 1
ATOM 3781 C CA . LYS B 1 5 ? 69.401 82.885 114.319 1.00 50.52 13 LYS B CA 1
ATOM 3782 C C . LYS B 1 5 ? 70.454 84.001 114.446 1.00 52.10 13 LYS B C 1
ATOM 3783 O O . LYS B 1 5 ? 70.832 84.594 113.451 1.00 54.90 13 LYS B O 1
ATOM 3789 N N . ASP B 1 6 ? 70.936 84.291 115.644 1.00 55.68 14 ASP B N 1
ATOM 3790 C CA . ASP B 1 6 ? 72.033 85.243 115.789 1.00 56.36 14 ASP B CA 1
ATOM 3791 C C . ASP B 1 6 ? 73.331 84.668 115.292 1.00 53.76 14 ASP B C 1
ATOM 3792 O O . ASP B 1 6 ? 74.239 85.442 114.989 1.00 63.68 14 ASP B O 1
ATOM 3797 N N . SER B 1 7 ? 73.442 83.336 115.228 1.00 51.69 15 SER B N 1
ATOM 3798 C CA . SER B 1 7 ? 74.603 82.672 114.592 1.00 49.50 15 SER B CA 1
ATOM 3799 C C . SER B 1 7 ? 74.541 82.724 113.054 1.00 49.74 15 SER B C 1
ATOM 3800 O O . SER B 1 7 ? 75.550 82.944 112.373 1.00 46.34 15 SER B O 1
ATOM 3803 N N . LEU B 1 8 ? 73.341 82.512 112.519 1.00 48.10 16 LEU B N 1
ATOM 3804 C CA . LEU B 1 8 ? 73.105 82.572 111.083 1.00 47.19 16 LEU B CA 1
ATOM 3805 C C . LEU B 1 8 ? 73.407 83.960 110.482 1.00 51.26 16 LEU B C 1
ATOM 3806 O O . LEU B 1 8 ? 74.010 84.031 109.398 1.00 49.41 16 LEU B O 1
ATOM 3811 N N . GLU B 1 9 ? 73.026 85.038 111.202 1.00 51.56 17 GLU B N 1
ATOM 3812 C CA . GLU B 1 9 ? 73.340 86.419 110.792 1.00 47.37 17 GLU B CA 1
ATOM 3813 C C . GLU B 1 9 ? 74.861 86.708 110.810 1.00 45.60 17 GLU B C 1
ATOM 3814 O O . GLU B 1 9 ? 75.290 87.665 110.183 1.00 51.65 17 GLU B O 1
ATOM 3820 N N . GLN B 1 10 ? 75.668 85.904 111.511 1.00 45.59 18 GLN B N 1
ATOM 3821 C CA . GLN B 1 10 ? 77.146 85.988 111.427 1.00 49.27 18 GLN B CA 1
ATOM 3822 C C . GLN B 1 10 ? 77.672 85.447 110.085 1.00 48.88 18 GLN B C 1
ATOM 3823 O O . GLN B 1 10 ? 78.601 86.016 109.526 1.00 47.76 18 GLN B O 1
ATOM 3829 N N . LEU B 1 11 ? 77.077 84.359 109.579 1.00 44.58 19 LEU B N 1
ATOM 3830 C CA . LEU B 1 11 ? 77.572 83.676 108.371 1.00 41.06 19 LEU B CA 1
ATOM 3831 C C . LEU B 1 11 ? 77.698 84.555 107.120 1.00 41.00 19 LEU B C 1
ATOM 3832 O O . LEU B 1 11 ? 76.781 85.285 106.766 1.00 39.18 19 LEU B O 1
ATOM 3837 N N . ARG B 1 12 ? 78.837 84.435 106.447 1.00 41.32 20 ARG B N 1
ATOM 3838 C CA . ARG B 1 12 ? 79.076 85.093 105.167 1.00 40.06 20 ARG B CA 1
ATOM 3839 C C . ARG B 1 12 ? 78.537 84.204 104.060 1.00 36.26 20 ARG B C 1
ATOM 3840 O O . ARG B 1 12 ? 79.161 83.219 103.683 1.00 35.01 20 ARG B O 1
ATOM 3848 N N . CYS B 1 13 ? 77.341 84.532 103.599 1.00 34.92 21 CYS B N 1
ATOM 3849 C CA . CYS B 1 13 ? 76.635 83.735 102.609 1.00 35.05 21 CYS B CA 1
ATOM 3850 C C . CYS B 1 13 ? 75.533 84.598 101.997 1.00 34.13 21 CYS B C 1
ATOM 3851 O O . CYS B 1 13 ? 75.332 85.742 102.418 1.00 34.98 21 CYS B O 1
ATOM 3854 N N . HIS B 1 14 ? 74.790 84.051 101.039 1.00 33.02 22 HIS B N 1
ATOM 3855 C CA . HIS B 1 14 ? 73.784 84.842 100.284 1.00 32.77 22 HIS B CA 1
ATOM 3856 C C . HIS B 1 14 ? 72.689 85.415 101.128 1.00 32.69 22 HIS B C 1
ATOM 3857 O O . HIS B 1 14 ? 72.112 86.412 100.744 1.00 38.08 22 HIS B O 1
ATOM 3864 N N . PHE B 1 15 ? 72.412 84.792 102.272 1.00 33.24 23 PHE B N 1
ATOM 3865 C CA . PHE B 1 15 ? 71.312 85.222 103.137 1.00 33.94 23 PHE B CA 1
ATOM 3866 C C . PHE B 1 15 ? 71.671 86.492 103.906 1.00 33.25 23 PHE B C 1
ATOM 3867 O O . PHE B 1 15 ? 70.771 87.204 104.325 1.00 31.58 23 PHE B O 1
ATOM 3875 N N . THR B 1 16 ? 72.966 86.788 104.038 1.00 31.97 24 THR B N 1
ATOM 3876 C CA . THR B 1 16 ? 73.434 87.971 104.737 1.00 35.10 24 THR B CA 1
ATOM 3877 C C . THR B 1 16 ? 74.165 88.995 103.858 1.00 38.58 24 THR B C 1
ATOM 3878 O O . THR B 1 16 ? 74.960 89.789 104.381 1.00 43.93 24 THR B O 1
ATOM 3882 N N . TRP B 1 17 ? 73.956 88.956 102.546 1.00 38.27 25 TRP B N 1
ATOM 3883 C CA . TRP B 1 17 ? 74.664 89.843 101.615 1.00 37.42 25 TRP B CA 1
ATOM 3884 C C . TRP B 1 17 ? 73.732 90.916 101.064 1.00 40.29 25 TRP B C 1
ATOM 3885 O O . TRP B 1 17 ? 74.155 91.755 100.273 1.00 38.75 25 TRP B O 1
ATOM 3896 N N . GLU B 1 18 ? 72.478 90.909 101.519 1.00 44.15 26 GLU B N 1
ATOM 3897 C CA . GLU B 1 18 ? 71.474 91.906 101.135 1.00 46.79 26 GLU B CA 1
ATOM 3898 C C . GLU B 1 18 ? 71.563 92.193 99.649 1.00 39.24 26 GLU B C 1
ATOM 3899 O O . GLU B 1 18 ? 71.875 93.282 99.221 1.00 36.79 26 GLU B O 1
ATOM 3905 N N . LEU B 1 19 ? 71.296 91.162 98.874 1.00 39.53 27 LEU B N 1
ATOM 3906 C CA . LEU B 1 19 ? 71.201 91.271 97.419 1.00 40.05 27 LEU B CA 1
ATOM 3907 C C . LEU B 1 19 ? 69.835 91.883 97.096 1.00 43.91 27 LEU B C 1
ATOM 3908 O O . LEU B 1 19 ? 68.803 91.387 97.551 1.00 44.56 27 LEU B O 1
ATOM 3913 N N . SER B 1 20 ? 69.818 92.995 96.368 1.00 48.57 28 SER B N 1
ATOM 3914 C CA . SER B 1 20 ? 68.553 93.676 96.091 1.00 51.41 28 SER B CA 1
ATOM 3915 C C . SER B 1 20 ? 67.947 92.983 94.871 1.00 49.06 28 SER B C 1
ATOM 3916 O O . SER B 1 20 ? 68.466 93.123 93.740 1.00 45.16 28 SER B O 1
ATOM 3919 N N . ILE B 1 21 ? 66.894 92.195 95.118 1.00 43.67 29 ILE B N 1
ATOM 3920 C CA . ILE B 1 21 ? 66.233 91.412 94.081 1.00 40.56 29 ILE B CA 1
ATOM 3921 C C . ILE B 1 21 ? 64.730 91.658 94.159 1.00 42.42 29 ILE B C 1
ATOM 3922 O O . ILE B 1 21 ? 64.011 91.008 94.924 1.00 48.47 29 ILE B O 1
ATOM 3927 N N . ASP B 1 22 ? 64.240 92.573 93.347 1.00 41.03 30 ASP B N 1
ATOM 3928 C CA . ASP B 1 22 ? 62.798 92.743 93.224 1.00 44.18 30 ASP B CA 1
ATOM 3929 C C . ASP B 1 22 ? 62.088 91.464 92.786 1.00 44.27 30 ASP B C 1
ATOM 3930 O O . ASP B 1 22 ? 62.664 90.625 92.070 1.00 47.62 30 ASP B O 1
ATOM 3935 N N . ASP B 1 23 ? 60.825 91.352 93.190 1.00 42.22 31 ASP B N 1
ATOM 3936 C CA . ASP B 1 23 ? 59.992 90.220 92.846 1.00 43.94 31 ASP B CA 1
ATOM 3937 C C . ASP B 1 23 ? 59.809 90.159 91.343 1.00 42.06 31 ASP B C 1
ATOM 3938 O O . ASP B 1 23 ? 59.682 89.079 90.758 1.00 42.19 31 ASP B O 1
ATOM 3943 N N . ASP B 1 24 ? 59.763 91.332 90.735 1.00 41.61 32 ASP B N 1
ATOM 3944 C CA . ASP B 1 24 ? 59.668 91.455 89.305 1.00 44.56 32 ASP B CA 1
ATOM 3945 C C . ASP B 1 24 ? 60.878 90.848 88.598 1.00 41.66 32 ASP B C 1
ATOM 3946 O O . ASP B 1 24 ? 60.722 90.339 87.514 1.00 39.06 32 ASP B O 1
ATOM 3951 N N . GLU B 1 25 ? 62.065 90.916 89.205 1.00 41.64 33 GLU B N 1
ATOM 3952 C CA . GLU B 1 25 ? 63.332 90.485 88.577 1.00 43.88 33 GLU B CA 1
ATOM 3953 C C . GLU B 1 25 ? 63.670 88.975 88.646 1.00 41.84 33 GLU B C 1
ATOM 3954 O O . GLU B 1 25 ? 64.580 88.484 87.944 1.00 34.21 33 GLU B O 1
ATOM 3960 N N . MET B 1 26 ? 62.938 88.274 89.508 1.00 42.81 34 MET B N 1
ATOM 3961 C CA . MET B 1 26 ? 63.170 86.859 89.815 1.00 42.87 34 MET B CA 1
ATOM 3962 C C . MET B 1 26 ? 63.100 85.900 88.638 1.00 35.77 34 MET B C 1
ATOM 3963 O O . MET B 1 26 ? 63.977 85.094 88.484 1.00 32.99 34 MET B O 1
ATOM 3968 N N . PRO B 1 27 ? 62.046 85.965 87.823 1.00 34.42 35 PRO B N 1
ATOM 3969 C CA . PRO B 1 27 ? 62.082 85.035 86.667 1.00 34.58 35 PRO B CA 1
ATOM 3970 C C . PRO B 1 27 ? 63.269 85.287 85.744 1.00 29.72 35 PRO B C 1
ATOM 3971 O O . PRO B 1 27 ? 63.877 84.351 85.267 1.00 30.35 35 PRO B O 1
ATOM 3975 N N . ASP B 1 28 ? 63.592 86.536 85.504 1.00 27.42 36 ASP B N 1
ATOM 3976 C CA . ASP B 1 28 ? 64.757 86.858 84.693 1.00 25.99 36 ASP B CA 1
ATOM 3977 C C . ASP B 1 28 ? 66.063 86.419 85.320 1.00 24.79 36 ASP B C 1
ATOM 3978 O O . ASP B 1 28 ? 66.918 85.837 84.632 1.00 22.42 36 ASP B O 1
ATOM 3983 N N . LEU B 1 29 ? 66.212 86.694 86.608 1.00 24.66 37 LEU B N 1
ATOM 3984 C CA . LEU B 1 29 ? 67.402 86.287 87.348 1.00 24.49 37 LEU B CA 1
ATOM 3985 C C . LEU B 1 29 ? 67.659 84.788 87.245 1.00 25.93 37 LEU B C 1
ATOM 3986 O O . LEU B 1 29 ? 68.819 84.353 87.116 1.00 27.99 37 LEU B O 1
ATOM 3991 N N . GLU B 1 30 ? 66.605 83.998 87.385 1.00 24.74 38 GLU B N 1
ATOM 3992 C CA . GLU B 1 30 ? 66.759 82.555 87.397 1.00 26.77 38 GLU B CA 1
ATOM 3993 C C . GLU B 1 30 ? 67.217 82.040 86.035 1.00 25.49 38 GLU B C 1
ATOM 3994 O O . GLU B 1 30 ? 68.124 81.210 85.950 1.00 26.50 38 GLU B O 1
ATOM 4000 N N . ASN B 1 31 ? 66.541 82.505 84.990 1.00 24.28 39 ASN B N 1
ATOM 4001 C CA . ASN B 1 31 ? 66.915 82.226 83.621 1.00 23.86 39 ASN B CA 1
ATOM 4002 C C . ASN B 1 31 ? 68.425 82.498 83.397 1.00 23.39 39 ASN B C 1
ATOM 4003 O O . ASN B 1 31 ? 69.144 81.633 82.905 1.00 22.09 39 ASN B O 1
ATOM 4008 N N . ARG B 1 32 ? 68.880 83.688 83.799 1.00 23.36 40 ARG B N 1
ATOM 4009 C CA . ARG B 1 32 ? 70.302 84.098 83.743 1.00 23.32 40 ARG B CA 1
ATOM 4010 C C . ARG B 1 32 ? 71.262 83.225 84.571 1.00 22.35 40 ARG B C 1
ATOM 4011 O O . ARG B 1 32 ? 72.372 82.929 84.117 1.00 22.90 40 ARG B O 1
ATOM 4019 N N . VAL B 1 33 ? 70.841 82.821 85.770 1.00 21.46 41 VAL B N 1
ATOM 4020 C CA . VAL B 1 33 ? 71.606 81.865 86.594 1.00 20.75 41 VAL B CA 1
ATOM 4021 C C . VAL B 1 33 ? 71.695 80.513 85.893 1.00 20.67 41 VAL B C 1
ATOM 4022 O O . VAL B 1 33 ? 72.759 79.956 85.839 1.00 18.78 41 VAL B O 1
ATOM 4026 N N . LEU B 1 34 ? 70.591 80.006 85.342 1.00 22.68 42 LEU B N 1
ATOM 4027 C CA . LEU B 1 34 ? 70.618 78.741 84.587 1.00 23.73 42 LEU B CA 1
ATOM 4028 C C . LEU B 1 34 ? 71.448 78.841 83.299 1.00 24.19 42 LEU B C 1
ATOM 4029 O O . LEU B 1 34 ? 72.194 77.931 83.016 1.00 25.79 42 LEU B O 1
ATOM 4034 N N . ASP B 1 35 ? 71.321 79.931 82.539 1.00 24.82 43 ASP B N 1
ATOM 4035 C CA . ASP B 1 35 ? 72.185 80.242 81.361 1.00 24.54 43 ASP B CA 1
ATOM 4036 C C . ASP B 1 35 ? 73.676 80.212 81.684 1.00 23.30 43 ASP B C 1
ATOM 4037 O O . ASP B 1 35 ? 74.477 79.724 80.914 1.00 24.31 43 ASP B O 1
ATOM 4042 N N . GLN B 1 36 ? 74.048 80.774 82.818 1.00 22.54 44 GLN B N 1
ATOM 4043 C CA . GLN B 1 36 ? 75.426 80.773 83.250 1.00 22.40 44 GLN B CA 1
ATOM 4044 C C . GLN B 1 36 ? 75.959 79.403 83.626 1.00 21.49 44 GLN B C 1
ATOM 4045 O O . GLN B 1 36 ? 77.106 79.093 83.398 1.00 21.22 44 GLN B O 1
ATOM 4051 N N . ILE B 1 37 ? 75.115 78.581 84.210 1.00 21.97 45 ILE B N 1
ATOM 4052 C CA . ILE B 1 37 ? 75.507 77.242 84.576 1.00 22.21 45 ILE B CA 1
ATOM 4053 C C . ILE B 1 37 ? 75.834 76.428 83.325 1.00 23.96 45 ILE B C 1
ATOM 4054 O O . ILE B 1 37 ? 76.875 75.818 83.267 1.00 27.55 45 ILE B O 1
ATOM 4059 N N . GLU B 1 38 ? 74.955 76.481 82.331 1.00 24.88 46 GLU B N 1
ATOM 4060 C CA . GLU B 1 38 ? 75.124 75.802 81.071 1.00 26.29 46 GLU B CA 1
ATOM 4061 C C . GLU B 1 38 ? 76.244 76.361 80.181 1.00 26.01 46 GLU B C 1
ATOM 4062 O O . GLU B 1 38 ? 76.831 75.580 79.445 1.00 25.67 46 GLU B O 1
ATOM 4068 N N . PHE B 1 39 ? 76.535 77.674 80.218 1.00 25.15 47 PHE B N 1
ATOM 4069 C CA . PHE B 1 39 ? 77.344 78.317 79.148 1.00 25.02 47 PHE B CA 1
ATOM 4070 C C . PHE B 1 39 ? 78.557 79.169 79.490 1.00 25.64 47 PHE B C 1
ATOM 4071 O O . PHE B 1 39 ? 79.276 79.552 78.568 1.00 23.17 47 PHE B O 1
ATOM 4079 N N . LEU B 1 40 ? 78.769 79.521 80.753 1.00 27.62 48 LEU B N 1
ATOM 4080 C CA . LEU B 1 40 ? 79.883 80.384 81.095 1.00 31.56 48 LEU B CA 1
ATOM 4081 C C . LEU B 1 40 ? 81.097 79.552 81.474 1.00 31.54 48 LEU B C 1
ATOM 4082 O O . LEU B 1 40 ? 81.002 78.714 82.338 1.00 31.30 48 LEU B O 1
ATOM 4087 N N . ASP B 1 41 ? 82.211 79.802 80.793 1.00 34.77 49 ASP B N 1
ATOM 4088 C CA . ASP B 1 41 ? 83.544 79.234 81.090 1.00 38.64 49 ASP B CA 1
ATOM 4089 C C . ASP B 1 41 ? 84.113 79.875 82.334 1.00 37.98 49 ASP B C 1
ATOM 4090 O O . ASP B 1 41 ? 84.696 80.945 82.258 1.00 43.75 49 ASP B O 1
ATOM 4095 N N . THR B 1 42 ? 83.990 79.206 83.464 1.00 38.86 50 THR B N 1
ATOM 4096 C CA . THR B 1 42 ? 84.657 79.629 84.678 1.00 40.06 50 THR B CA 1
ATOM 4097 C C . THR B 1 42 ? 85.374 78.455 85.322 1.00 42.32 50 THR B C 1
ATOM 4098 O O . THR B 1 42 ? 84.975 77.326 85.117 1.00 46.31 50 THR B O 1
ATOM 4102 N N . LYS B 1 43 ? 86.398 78.714 86.128 1.00 46.34 51 LYS B N 1
ATOM 4103 C CA . LYS B 1 43 ? 87.142 77.629 86.787 1.00 51.73 51 LYS B CA 1
ATOM 4104 C C . LYS B 1 43 ? 86.323 76.899 87.886 1.00 49.68 51 LYS B C 1
ATOM 4105 O O . LYS B 1 43 ? 86.352 75.680 87.951 1.00 57.96 51 LYS B O 1
ATOM 4111 N N . TYR B 1 44 ? 85.585 77.635 88.716 1.00 50.88 52 TYR B N 1
ATOM 4112 C CA . TYR B 1 44 ? 84.744 77.063 89.793 1.00 49.27 52 TYR B CA 1
ATOM 4113 C C . TYR B 1 44 ? 83.292 77.441 89.536 1.00 42.62 52 TYR B C 1
ATOM 4114 O O . TYR B 1 44 ? 83.009 78.599 89.333 1.00 37.08 52 TYR B O 1
ATOM 4123 N N . SER B 1 45 ? 82.374 76.486 89.559 1.00 41.18 53 SER B N 1
ATOM 4124 C CA . SER B 1 45 ? 80.949 76.775 89.370 1.00 39.10 53 SER B CA 1
ATOM 4125 C C . SER B 1 45 ? 80.120 76.527 90.626 1.00 35.81 53 SER B C 1
ATOM 4126 O O . SER B 1 45 ? 78.900 76.401 90.566 1.00 37.69 53 SER B O 1
ATOM 4129 N N . VAL B 1 46 ? 80.777 76.520 91.775 1.00 33.27 54 VAL B N 1
ATOM 4130 C CA . VAL B 1 46 ? 80.092 76.393 93.069 1.00 33.64 54 VAL B CA 1
ATOM 4131 C C . VAL B 1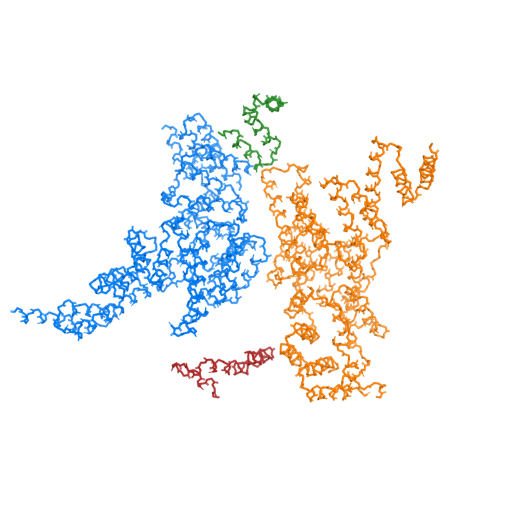 46 ? 79.232 77.629 93.414 1.00 31.45 54 VAL B C 1
ATOM 4132 O O . VAL B 1 46 ? 78.061 77.499 93.808 1.00 28.54 54 VAL B O 1
ATOM 4136 N N . GLY B 1 47 ? 79.844 78.807 93.265 1.00 28.38 55 GLY B N 1
ATOM 4137 C CA . GLY B 1 47 ? 79.189 80.098 93.412 1.00 28.23 55 GLY B CA 1
ATOM 4138 C C . GLY B 1 47 ? 77.867 80.301 92.695 1.00 28.66 55 GLY B C 1
ATOM 4139 O O . GLY B 1 47 ? 76.874 80.698 93.311 1.00 28.03 55 GLY B O 1
ATOM 4140 N N . ILE B 1 48 ? 77.836 80.044 91.391 1.00 28.70 56 ILE B N 1
ATOM 4141 C CA . ILE B 1 48 ? 76.585 80.205 90.643 1.00 27.55 56 ILE B CA 1
ATOM 4142 C C . ILE B 1 48 ? 75.496 79.173 91.067 1.00 29.94 56 ILE B C 1
ATOM 4143 O O . ILE B 1 48 ? 74.291 79.465 91.003 1.00 31.55 56 ILE B O 1
ATOM 4148 N N . HIS B 1 49 ? 75.913 77.989 91.510 1.00 29.04 57 HIS B N 1
ATOM 4149 C CA . HIS B 1 49 ? 74.967 77.026 92.104 1.00 29.83 57 HIS B CA 1
ATOM 4150 C C . HIS B 1 49 ? 74.459 77.481 93.462 1.00 27.93 57 HIS B C 1
ATOM 4151 O O . HIS B 1 49 ? 73.303 77.302 93.767 1.00 27.04 57 HIS B O 1
ATOM 4158 N N . ASN B 1 50 ? 75.322 78.073 94.274 1.00 29.60 58 ASN B N 1
ATOM 4159 C CA . ASN B 1 50 ? 74.854 78.684 95.527 1.00 30.12 58 ASN B CA 1
ATOM 4160 C C . ASN B 1 50 ? 73.798 79.754 95.300 1.00 29.02 58 ASN B C 1
ATOM 4161 O O . ASN B 1 50 ? 72.745 79.741 95.943 1.00 30.53 58 ASN B O 1
ATOM 4166 N N . LEU B 1 51 ? 74.059 80.645 94.355 1.00 29.19 59 LEU B N 1
ATOM 4167 C CA . LEU B 1 51 ? 73.085 81.674 93.984 1.00 28.50 59 LEU B CA 1
ATOM 4168 C C . LEU B 1 51 ? 71.807 81.030 93.510 1.00 25.12 59 LEU B C 1
ATOM 4169 O O . LEU B 1 51 ? 70.747 81.516 93.852 1.00 24.06 59 LEU B O 1
ATOM 4174 N N . LEU B 1 52 ? 71.888 79.941 92.751 1.00 24.79 60 LEU B N 1
ATOM 4175 C CA . LEU B 1 52 ? 70.652 79.290 92.277 1.00 26.74 60 LEU B CA 1
ATOM 4176 C C . LEU B 1 52 ? 69.822 78.851 93.463 1.00 27.69 60 LEU B C 1
ATOM 4177 O O . LEU B 1 52 ? 68.598 79.082 93.476 1.00 25.89 60 LEU B O 1
ATOM 4182 N N . ALA B 1 53 ? 70.501 78.263 94.463 1.00 27.96 61 ALA B N 1
ATOM 4183 C CA . ALA B 1 53 ? 69.834 77.841 95.700 1.00 29.02 61 ALA B CA 1
ATOM 4184 C C . ALA B 1 53 ? 69.039 78.974 96.325 1.00 29.25 61 ALA B C 1
ATOM 4185 O O . ALA B 1 53 ? 67.839 78.868 96.479 1.00 27.71 61 ALA B O 1
ATOM 4187 N N . TYR B 1 54 ? 69.714 80.085 96.600 1.00 31.84 62 TYR B N 1
ATOM 4188 C CA . TYR B 1 54 ? 69.069 81.269 97.196 1.00 33.53 62 TYR B CA 1
ATOM 4189 C C . TYR B 1 54 ? 67.795 81.658 96.450 1.00 34.18 62 TYR B C 1
ATOM 4190 O O . TYR B 1 54 ? 66.750 81.931 97.060 1.00 37.65 62 TYR B O 1
ATOM 4199 N N . VAL B 1 55 ? 67.888 81.653 95.124 1.00 32.79 63 VAL B N 1
ATOM 4200 C CA . VAL B 1 55 ? 66.806 82.109 94.269 1.00 31.49 63 VAL B CA 1
ATOM 4201 C C . VAL B 1 55 ? 65.655 81.131 94.321 1.00 32.43 63 VAL B C 1
ATOM 4202 O O . VAL B 1 55 ? 64.522 81.553 94.305 1.00 30.48 63 VAL B O 1
ATOM 4206 N N . LYS B 1 56 ? 65.950 79.826 94.350 1.00 35.11 64 LYS B N 1
ATOM 4207 C CA . LYS B 1 56 ? 64.924 78.805 94.561 1.00 33.22 64 LYS B CA 1
ATOM 4208 C C . LYS B 1 56 ? 64.242 79.068 95.868 1.00 32.81 64 LYS B C 1
ATOM 4209 O O . LYS B 1 56 ? 63.029 79.041 95.950 1.00 32.83 64 LYS B O 1
ATOM 4215 N N . HIS B 1 57 ? 65.015 79.369 96.891 1.00 34.86 65 HIS B N 1
ATOM 4216 C CA . HIS B 1 57 ? 64.426 79.731 98.168 1.00 36.55 65 HIS B CA 1
ATOM 4217 C C . HIS B 1 57 ? 63.526 80.961 98.087 1.00 37.96 65 HIS B C 1
ATOM 4218 O O . HIS B 1 57 ? 62.404 80.921 98.606 1.00 39.46 65 HIS B O 1
ATOM 4225 N N . LEU B 1 58 ? 63.951 82.037 97.428 1.00 36.82 66 LEU B N 1
ATOM 4226 C CA . LEU B 1 58 ? 63.051 83.210 97.335 1.00 36.32 66 LEU B CA 1
ATOM 4227 C C . LEU B 1 58 ? 61.757 82.936 96.516 1.00 36.15 66 LEU B C 1
ATOM 4228 O O . LEU B 1 58 ? 60.748 83.585 96.711 1.00 37.37 66 LEU B O 1
ATOM 4233 N N . LYS B 1 59 ? 61.770 81.950 95.624 1.00 38.17 67 LYS B N 1
ATOM 4234 C CA . LYS B 1 59 ? 60.534 81.485 94.986 1.00 39.71 67 LYS B CA 1
ATOM 4235 C C . LYS B 1 59 ? 59.670 80.589 95.903 1.00 40.19 67 LYS B C 1
ATOM 4236 O O . LYS B 1 59 ? 58.549 80.218 95.521 1.00 42.07 67 LYS B O 1
ATOM 4242 N N . GLY B 1 60 ? 60.191 80.203 97.068 1.00 36.67 68 GLY B N 1
ATOM 4243 C CA . GLY B 1 60 ? 59.511 79.274 97.948 1.00 36.94 68 GLY B CA 1
ATOM 4244 C C . GLY B 1 60 ? 59.531 77.863 97.392 1.00 38.88 68 GLY B C 1
ATOM 4245 O O . GLY B 1 60 ? 58.505 77.206 97.351 1.00 41.43 68 GLY B O 1
ATOM 4246 N N . GLN B 1 61 ? 60.708 77.423 96.957 1.00 39.40 69 GLN B N 1
ATOM 4247 C CA . GLN B 1 61 ? 60.958 76.065 96.504 1.00 40.53 69 GLN B CA 1
ATOM 4248 C C . GLN B 1 61 ? 62.175 75.528 97.250 1.00 39.05 69 GLN B C 1
ATOM 4249 O O . GLN B 1 61 ? 63.242 75.320 96.672 1.00 35.31 69 GLN B O 1
ATOM 4255 N N . ASN B 1 62 ? 62.008 75.311 98.548 1.00 40.01 70 ASN B N 1
ATOM 4256 C CA . ASN B 1 62 ? 63.124 74.960 99.413 1.00 41.16 70 ASN B CA 1
ATOM 4257 C C . ASN B 1 62 ? 63.761 73.592 99.134 1.00 39.45 70 ASN B C 1
ATOM 4258 O O . ASN B 1 62 ? 64.943 73.421 99.402 1.00 36.91 70 ASN B O 1
ATOM 4263 N N . GLU B 1 63 ? 63.008 72.629 98.601 1.00 40.43 71 GLU B N 1
ATOM 4264 C CA . GLU B 1 63 ? 63.596 71.334 98.219 1.00 43.30 71 GLU B CA 1
ATOM 4265 C C . GLU B 1 63 ? 64.531 71.515 97.019 1.00 39.12 71 GLU B C 1
ATOM 4266 O O . GLU B 1 63 ? 65.598 70.911 96.964 1.00 36.08 71 GLU B O 1
ATOM 4272 N N . GLU B 1 64 ? 64.126 72.356 96.076 1.00 39.57 72 GLU B N 1
ATOM 4273 C CA . GLU B 1 64 ? 64.964 72.714 94.933 1.00 42.57 72 GLU B CA 1
ATOM 4274 C C . GLU B 1 64 ? 66.244 73.432 95.366 1.00 40.04 72 GLU B C 1
ATOM 4275 O O . GLU B 1 64 ? 67.333 73.145 94.857 1.00 39.93 72 GLU B O 1
ATOM 4281 N N . ALA B 1 65 ? 66.121 74.355 96.311 1.00 38.69 73 ALA B N 1
ATOM 4282 C CA . ALA B 1 65 ? 67.302 75.026 96.880 1.00 36.52 73 ALA B CA 1
ATOM 4283 C C . ALA B 1 65 ? 68.283 74.021 97.464 1.00 34.98 73 ALA B C 1
ATOM 4284 O O . ALA B 1 65 ? 69.516 74.124 97.303 1.00 33.28 73 ALA B O 1
ATOM 4286 N N . LEU B 1 66 ? 67.736 73.029 98.145 1.00 35.09 74 LEU B N 1
ATOM 4287 C CA . LEU B 1 66 ? 68.598 72.025 98.739 1.00 35.68 74 LEU B CA 1
ATOM 4288 C C . LEU B 1 66 ? 69.314 71.202 97.694 1.00 33.50 74 LEU B C 1
ATOM 4289 O O . LEU B 1 66 ? 70.476 70.865 97.899 1.00 32.06 74 LEU B O 1
ATOM 4294 N N . LYS B 1 67 ? 68.620 70.905 96.590 1.00 32.02 75 LYS B N 1
ATOM 4295 C CA . LYS B 1 67 ? 69.237 70.238 95.442 1.00 31.40 75 LYS B CA 1
ATOM 4296 C C . LYS B 1 67 ? 70.483 70.979 94.989 1.00 29.90 75 LYS B C 1
ATOM 4297 O O . LYS B 1 67 ? 71.549 70.391 94.923 1.00 25.89 75 LYS B O 1
ATOM 4303 N N . SER B 1 68 ? 70.346 72.282 94.731 1.00 29.47 76 SER B N 1
ATOM 4304 C CA . SER B 1 68 ? 71.441 73.056 94.156 1.00 28.23 76 SER B CA 1
ATOM 4305 C C . SER B 1 68 ? 72.607 73.167 95.136 1.00 28.14 76 SER B C 1
ATOM 4306 O O . SER B 1 68 ? 73.769 73.176 94.716 1.00 29.64 76 SER B O 1
ATOM 4309 N N . LEU B 1 69 ? 72.316 73.199 96.436 1.00 30.95 77 LEU B N 1
ATOM 4310 C CA . LEU B 1 69 ? 73.384 73.208 97.450 1.00 32.42 77 LEU B CA 1
ATOM 4311 C C . LEU B 1 69 ? 74.143 71.875 97.487 1.00 32.95 77 LEU B C 1
ATOM 4312 O O . LEU B 1 69 ? 75.372 71.895 97.646 1.00 31.25 77 LEU B O 1
ATOM 4317 N N . LYS B 1 70 ? 73.437 70.743 97.297 1.00 32.92 78 LYS B N 1
ATOM 4318 C CA . LYS B 1 70 ? 74.100 69.417 97.176 1.00 34.14 78 LYS B CA 1
ATOM 4319 C C . LYS B 1 70 ? 74.898 69.326 95.880 1.00 32.91 78 LYS B C 1
ATOM 4320 O O . LYS B 1 70 ? 75.997 68.784 95.886 1.00 31.52 78 LYS B O 1
ATOM 4326 N N . GLU B 1 71 ? 74.352 69.848 94.778 1.00 32.54 79 GLU B N 1
ATOM 4327 C CA . GLU B 1 71 ? 75.091 69.875 93.524 1.00 34.20 79 GLU B CA 1
ATOM 4328 C C . GLU B 1 71 ? 76.381 70.646 93.725 1.00 36.12 79 GLU B C 1
ATOM 4329 O O . GLU B 1 71 ? 77.434 70.158 93.376 1.00 36.03 79 GLU B O 1
ATOM 4335 N N . ALA B 1 72 ? 76.282 71.834 94.316 1.00 36.58 80 ALA B N 1
ATOM 4336 C CA . ALA B 1 72 ? 77.448 72.644 94.666 1.00 36.38 80 ALA B CA 1
ATOM 4337 C C . ALA B 1 72 ? 78.463 71.907 95.536 1.00 39.36 80 ALA B C 1
ATOM 4338 O O . ALA B 1 72 ? 79.674 71.961 95.284 1.00 37.45 80 ALA B O 1
ATOM 4340 N N . GLU B 1 73 ? 77.958 71.249 96.580 1.00 44.53 81 GLU B N 1
ATOM 4341 C CA . GLU B 1 73 ? 78.783 70.424 97.493 1.00 47.94 81 GLU B CA 1
ATOM 4342 C C . GLU B 1 73 ? 79.597 69.394 96.699 1.00 46.97 81 GLU B C 1
ATOM 4343 O O . GLU B 1 73 ? 80.803 69.290 96.866 1.00 46.86 81 GLU B O 1
ATOM 4349 N N . ASN B 1 74 ? 78.915 68.677 95.805 1.00 45.85 82 ASN B N 1
ATOM 4350 C CA . ASN B 1 74 ? 79.524 67.665 94.951 1.00 47.01 82 ASN B CA 1
ATOM 4351 C C . ASN B 1 74 ? 80.651 68.176 94.084 1.00 47.88 82 ASN B C 1
ATOM 4352 O O . ASN B 1 74 ? 81.598 67.426 93.804 1.00 49.77 82 ASN B O 1
ATOM 4357 N N . LEU B 1 75 ? 80.535 69.435 93.664 1.00 51.80 83 LEU B N 1
ATOM 4358 C CA . LEU B 1 75 ? 81.565 70.122 92.868 1.00 54.02 83 LEU B CA 1
ATOM 4359 C C . LEU B 1 75 ? 82.834 70.541 93.625 1.00 58.83 83 LEU B C 1
ATOM 4360 O O . LEU B 1 75 ? 83.845 70.750 92.989 1.00 60.26 83 LEU B O 1
ATOM 4365 N N . MET B 1 76 ? 82.784 70.706 94.945 1.00 70.85 84 MET B N 1
ATOM 4366 C CA . MET B 1 76 ? 83.995 71.012 95.723 1.00 79.18 84 MET B CA 1
ATOM 4367 C C . MET B 1 76 ? 84.501 69.684 96.323 1.00 86.74 84 MET B C 1
ATOM 4368 O O . MET B 1 76 ? 84.380 69.425 97.526 1.00 87.48 84 MET B O 1
ATOM 4373 N N . GLN B 1 77 ? 85.091 68.863 95.442 1.00 92.09 85 GLN B N 1
ATOM 4374 C CA . GLN B 1 77 ? 85.284 67.384 95.622 1.00 90.97 85 GLN B CA 1
ATOM 4375 C C . GLN B 1 77 ? 84.165 66.653 96.401 1.00 87.44 85 GLN B C 1
ATOM 4376 O O . GLN B 1 77 ? 84.230 66.480 97.615 1.00 87.49 85 GLN B O 1
ATOM 4382 N N . ASN B 1 85 ? 88.959 74.529 100.167 1.00 81.85 93 ASN B N 1
ATOM 4383 C CA . ASN B 1 85 ? 87.719 74.250 100.891 1.00 81.81 93 ASN B CA 1
ATOM 4384 C C . ASN B 1 85 ? 87.024 75.529 101.409 1.00 81.36 93 ASN B C 1
ATOM 4385 O O . ASN B 1 85 ? 85.816 75.517 101.631 1.00 75.46 93 ASN B O 1
ATOM 4390 N N . VAL B 1 86 ? 87.760 76.635 101.560 1.00 75.54 94 VAL B N 1
ATOM 4391 C CA . VAL B 1 86 ? 87.182 77.865 102.119 1.00 71.70 94 VAL B CA 1
ATOM 4392 C C . VAL B 1 86 ? 85.945 78.375 101.372 1.00 71.60 94 VAL B C 1
ATOM 4393 O O . VAL B 1 86 ? 85.123 79.033 101.986 1.00 68.84 94 VAL B O 1
ATOM 4397 N N . ARG B 1 87 ? 85.791 78.074 100.077 1.00 73.53 95 ARG B N 1
ATOM 4398 C CA . ARG B 1 87 ? 84.521 78.413 99.358 1.00 77.40 95 ARG B CA 1
ATOM 4399 C C . ARG B 1 87 ? 83.336 77.527 99.783 1.00 69.63 95 ARG B C 1
ATOM 4400 O O . ARG B 1 87 ? 82.155 77.853 99.518 1.00 67.29 95 ARG B O 1
ATOM 4408 N N . SER B 1 88 ? 83.652 76.403 100.425 1.00 57.94 96 SER B N 1
ATOM 4409 C CA . SER B 1 88 ? 82.628 75.598 101.062 1.00 55.33 96 SER B CA 1
ATOM 4410 C C . SER B 1 88 ? 81.847 76.404 102.085 1.00 46.38 96 SER B C 1
ATOM 4411 O O . SER B 1 88 ? 80.645 76.169 102.221 1.00 42.09 96 SER B O 1
ATOM 4414 N N . LEU B 1 89 ? 82.525 77.330 102.788 1.00 41.54 97 LEU B N 1
ATOM 4415 C CA . LEU B 1 89 ? 81.876 78.213 103.782 1.00 41.85 97 LEU B CA 1
ATOM 4416 C C . LEU B 1 89 ? 80.570 78.800 103.306 1.00 38.17 97 LEU B C 1
ATOM 4417 O O . LEU B 1 89 ? 79.622 78.840 104.071 1.00 38.85 97 LEU B O 1
ATOM 4422 N N . VAL B 1 90 ? 80.508 79.246 102.049 1.00 35.97 98 VAL B N 1
ATOM 4423 C CA . VAL B 1 90 ? 79.293 79.888 101.562 1.00 35.67 98 VAL B CA 1
ATOM 4424 C C . VAL B 1 90 ? 78.188 78.866 101.389 1.00 33.90 98 VAL B C 1
ATOM 4425 O O . VAL B 1 90 ? 77.021 79.117 101.751 1.00 31.20 98 VAL B O 1
ATOM 4429 N N . THR B 1 91 ? 78.560 77.724 100.830 1.00 32.98 99 THR B N 1
ATOM 4430 C CA . THR B 1 91 ? 77.592 76.639 100.659 1.00 33.96 99 THR B CA 1
ATOM 4431 C C . THR B 1 91 ? 77.039 76.218 101.997 1.00 33.58 99 THR B C 1
ATOM 4432 O O . THR B 1 91 ? 75.834 76.070 102.149 1.00 33.68 99 THR B O 1
ATOM 4436 N N . TRP B 1 92 ? 77.929 76.081 102.967 1.00 35.54 100 TRP B N 1
ATOM 4437 C CA . TRP B 1 92 ? 77.548 75.647 104.302 1.00 38.11 100 TRP B CA 1
ATOM 4438 C C . TRP B 1 92 ? 76.647 76.658 104.986 1.00 38.64 100 TRP B C 1
ATOM 4439 O O . TRP B 1 92 ? 75.624 76.293 105.566 1.00 38.81 100 TRP B O 1
ATOM 4450 N N . GLY B 1 93 ? 76.999 77.936 104.883 1.00 38.17 101 GLY B N 1
ATOM 4451 C CA . GLY B 1 93 ? 76.139 78.991 105.397 1.00 38.29 101 GLY B CA 1
ATOM 4452 C C . GLY B 1 93 ? 74.771 78.955 104.752 1.00 38.41 101 GLY B C 1
ATOM 4453 O O . GLY B 1 93 ? 73.743 79.090 105.429 1.00 36.98 101 GLY B O 1
ATOM 4454 N N . ASN B 1 94 ? 74.759 78.752 103.434 1.00 37.55 102 ASN B N 1
ATOM 4455 C CA . ASN B 1 94 ? 73.507 78.559 102.725 1.00 37.22 102 ASN B CA 1
ATOM 4456 C C . ASN B 1 94 ? 72.708 77.333 103.214 1.00 35.34 102 ASN B C 1
ATOM 4457 O O . ASN B 1 94 ? 71.493 77.379 103.242 1.00 32.66 102 ASN B O 1
ATOM 4462 N N . PHE B 1 95 ? 73.387 76.250 103.582 1.00 36.66 103 PHE B N 1
ATOM 4463 C CA . PHE B 1 95 ? 72.717 75.043 104.117 1.00 39.88 103 PHE B CA 1
ATOM 4464 C C . PHE B 1 95 ? 72.105 75.376 105.467 1.00 42.08 103 PHE B C 1
ATOM 4465 O O . PHE B 1 95 ? 70.927 75.103 105.726 1.00 48.55 103 PHE B O 1
ATOM 4473 N N . ALA B 1 96 ? 72.940 75.935 106.333 1.00 37.89 104 ALA B N 1
ATOM 4474 C CA . ALA B 1 96 ? 72.535 76.278 107.663 1.00 34.79 104 ALA B CA 1
ATOM 4475 C C . ALA B 1 96 ? 71.229 77.094 107.619 1.00 34.91 104 ALA B C 1
ATOM 4476 O O . ALA B 1 96 ? 70.225 76.724 108.222 1.00 35.48 104 ALA B O 1
ATOM 4478 N N . TRP B 1 97 ? 71.254 78.193 106.887 1.00 35.34 105 TRP B N 1
ATOM 4479 C CA . TRP B 1 97 ? 70.067 79.012 106.697 1.00 37.95 105 TRP B CA 1
ATOM 4480 C C . TRP B 1 97 ? 68.875 78.235 106.168 1.00 41.81 105 TRP B C 1
ATOM 4481 O O . TRP B 1 97 ? 67.754 78.397 106.655 1.00 46.53 105 TRP B O 1
ATOM 4492 N N . MET B 1 98 ? 69.125 77.404 105.159 1.00 45.54 106 MET B N 1
ATOM 4493 C CA . MET B 1 98 ? 68.073 76.652 104.482 1.00 44.65 106 MET B CA 1
ATOM 4494 C C . MET B 1 98 ? 67.407 75.682 105.434 1.00 44.34 106 MET B C 1
ATOM 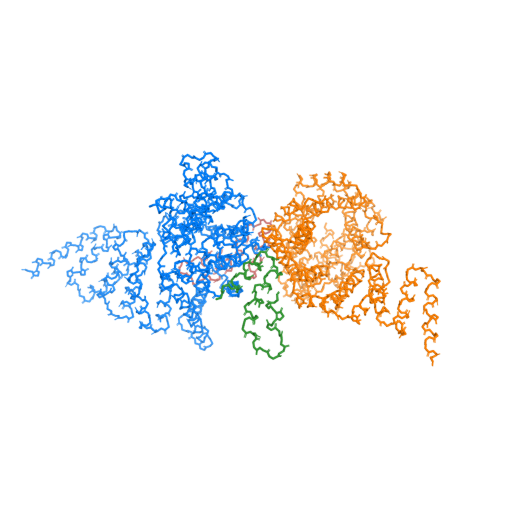4495 O O . MET B 1 98 ? 66.175 75.658 105.541 1.00 42.37 106 MET B O 1
ATOM 4500 N N . TYR B 1 99 ? 68.220 74.904 106.144 1.00 42.76 107 TYR B N 1
ATOM 4501 C CA . TYR B 1 99 ? 67.666 73.952 107.097 1.00 44.31 107 TYR B CA 1
ATOM 4502 C C . TYR B 1 99 ? 66.935 74.656 108.241 1.00 48.34 107 TYR B C 1
ATOM 4503 O O . TYR B 1 99 ? 65.919 74.151 108.715 1.00 45.02 107 TYR B O 1
ATOM 4512 N N . TYR B 1 100 ? 67.439 75.816 108.665 1.00 51.28 108 TYR B N 1
ATOM 4513 C CA . TYR B 1 100 ? 66.740 76.629 109.651 1.00 54.16 108 TYR B CA 1
ATOM 4514 C C . TYR B 1 100 ? 65.366 76.989 109.121 1.00 53.97 108 TYR B C 1
ATOM 4515 O O . TYR B 1 100 ? 64.370 76.855 109.829 1.00 54.33 108 TYR B O 1
ATOM 4524 N N . HIS B 1 101 ? 65.317 77.424 107.870 1.00 53.97 109 HIS B N 1
ATOM 4525 C CA . HIS B 1 101 ? 64.055 77.880 107.271 1.00 55.99 109 HIS B CA 1
ATOM 4526 C C . HIS B 1 101 ? 63.035 76.742 107.082 1.00 51.60 109 HIS B C 1
ATOM 4527 O O . HIS B 1 101 ? 61.828 76.980 107.111 1.00 47.95 109 HIS B O 1
ATOM 4534 N N . MET B 1 102 ? 63.529 75.518 106.911 1.00 54.61 110 MET B N 1
ATOM 4535 C CA . MET B 1 102 ? 62.685 74.319 106.800 1.00 57.51 110 MET B CA 1
ATOM 4536 C C . MET B 1 102 ? 62.417 73.569 108.139 1.00 59.93 110 MET B C 1
ATOM 4537 O O . MET B 1 102 ? 61.989 72.405 108.115 1.00 62.08 110 MET B O 1
ATOM 4542 N N . GLY B 1 103 ? 62.669 74.200 109.291 1.00 58.88 111 GLY B N 1
ATOM 4543 C CA . GLY B 1 103 ? 62.357 73.585 110.599 1.00 60.53 111 GLY B CA 1
ATOM 4544 C C . GLY B 1 103 ? 63.177 72.356 110.988 1.00 58.69 111 GLY B C 1
ATOM 4545 O O . GLY B 1 103 ? 62.689 71.461 111.686 1.00 63.82 111 GLY B O 1
ATOM 4546 N N . ARG B 1 104 ? 64.424 72.329 110.543 1.00 54.49 112 ARG B N 1
ATOM 4547 C CA . ARG B 1 104 ? 65.343 71.237 110.802 1.00 56.69 112 ARG B CA 1
ATOM 4548 C C . ARG B 1 104 ? 66.551 71.840 111.495 1.00 55.85 112 ARG B C 1
ATOM 4549 O O . ARG B 1 104 ? 67.684 71.784 111.014 1.00 54.92 112 ARG B O 1
ATOM 4557 N N . LEU B 1 105 ? 66.274 72.420 112.656 1.00 58.96 113 LEU B N 1
ATOM 4558 C CA . LEU B 1 105 ? 67.286 73.140 113.427 1.00 62.09 113 LEU B CA 1
ATOM 4559 C C . LEU B 1 105 ? 68.535 72.304 113.717 1.00 61.17 113 LEU B C 1
ATOM 4560 O O . LEU B 1 105 ? 69.629 72.862 113.830 1.00 64.67 113 LEU B O 1
ATOM 4565 N N . ALA B 1 106 ? 68.374 70.984 113.831 1.00 63.05 114 ALA B N 1
ATOM 4566 C CA . ALA B 1 106 ? 69.497 70.082 114.112 1.00 64.79 114 ALA B CA 1
ATOM 4567 C C . ALA B 1 106 ? 70.496 70.023 112.959 1.00 60.93 114 ALA B C 1
ATOM 4568 O O . ALA B 1 106 ? 71.700 70.112 113.193 1.00 59.42 114 ALA B O 1
ATOM 4570 N N . GLU B 1 107 ? 70.010 69.883 111.726 1.00 57.83 115 GLU B N 1
ATOM 4571 C CA . GLU B 1 107 ? 70.909 69.913 110.557 1.00 60.82 115 GLU B CA 1
ATOM 4572 C C . GLU B 1 107 ? 71.527 71.307 110.395 1.00 57.90 115 GLU B C 1
ATOM 4573 O O . GLU B 1 107 ? 72.740 71.411 110.232 1.00 58.51 115 GLU B O 1
ATOM 4579 N N . ALA B 1 108 ? 70.717 72.365 110.513 1.00 52.33 116 ALA B N 1
ATOM 4580 C CA . ALA B 1 108 ? 71.230 73.752 110.476 1.00 52.20 116 ALA B CA 1
ATOM 4581 C C . ALA B 1 108 ? 72.389 74.033 111.443 1.00 53.16 116 ALA B C 1
ATOM 4582 O O . ALA B 1 108 ? 73.222 74.902 111.193 1.00 51.84 116 ALA B O 1
ATOM 4584 N N . GLN B 1 109 ? 72.432 73.285 112.543 1.00 58.92 117 GLN B N 1
ATOM 4585 C CA . GLN B 1 109 ? 73.494 73.377 113.562 1.00 57.54 117 GLN B CA 1
ATOM 4586 C C . GLN B 1 109 ? 74.704 72.511 113.230 1.00 54.20 117 GLN B C 1
ATOM 4587 O O . GLN B 1 109 ? 75.817 72.848 113.594 1.00 54.65 117 GLN B O 1
ATOM 4593 N N . THR B 1 110 ? 74.473 71.378 112.579 1.00 55.86 118 THR B N 1
ATOM 4594 C CA . THR B 1 110 ? 75.545 70.539 112.054 1.00 57.72 118 THR B CA 1
ATOM 4595 C C . THR B 1 110 ? 76.425 71.359 111.107 1.00 60.84 118 THR B C 1
ATOM 4596 O O . THR B 1 110 ? 77.659 71.196 111.096 1.00 60.80 118 THR B O 1
ATOM 4600 N N . TYR B 1 111 ? 75.763 72.222 110.313 1.00 60.17 119 TYR B N 1
ATOM 4601 C CA . TYR B 1 111 ? 76.419 73.125 109.334 1.00 55.48 119 TYR B CA 1
ATOM 4602 C C . TYR B 1 111 ? 77.045 74.365 109.973 1.00 50.06 119 TYR B C 1
ATOM 4603 O O . TYR B 1 111 ? 78.133 74.763 109.581 1.00 44.46 119 TYR B O 1
ATOM 4612 N N . LEU B 1 112 ? 76.387 74.943 110.974 1.00 47.80 120 LEU B N 1
ATOM 4613 C CA . LEU B 1 112 ? 77.048 75.952 111.780 1.00 51.14 120 LEU B CA 1
ATOM 4614 C C . LEU B 1 112 ? 78.359 75.405 112.359 1.00 53.60 120 LEU B C 1
ATOM 4615 O O . LEU B 1 112 ? 79.397 76.081 112.291 1.00 49.74 120 LEU B O 1
ATOM 4620 N N . ASP B 1 113 ? 78.312 74.173 112.885 1.00 55.04 121 ASP B N 1
ATOM 4621 C CA . ASP B 1 113 ? 79.490 73.550 113.513 1.00 57.44 121 ASP B CA 1
ATOM 4622 C C . ASP B 1 113 ? 80.586 73.472 112.480 1.00 56.30 121 ASP B C 1
ATOM 4623 O O . ASP B 1 113 ? 81.700 73.911 112.733 1.00 56.29 121 ASP B O 1
ATOM 4628 N N . LYS B 1 114 ? 80.259 72.933 111.310 1.00 55.69 122 LYS B N 1
ATOM 4629 C CA . LYS B 1 114 ? 81.229 72.838 110.213 1.00 55.71 122 LYS B CA 1
ATOM 4630 C C . LYS B 1 114 ? 81.873 74.182 109.881 1.00 53.85 122 LYS B C 1
ATOM 4631 O O . LYS B 1 114 ? 83.072 74.228 109.660 1.00 49.31 122 LYS B O 1
ATOM 4637 N N . VAL B 1 115 ? 81.078 75.262 109.838 1.00 54.07 123 VAL B N 1
ATOM 4638 C CA . VAL B 1 115 ? 81.594 76.611 109.529 1.00 53.76 123 VAL B CA 1
ATOM 4639 C C . VAL B 1 115 ? 82.544 77.072 110.651 1.00 55.41 123 VAL B C 1
ATOM 4640 O O . VAL B 1 115 ? 83.683 77.501 110.380 1.00 46.87 123 VAL B O 1
ATOM 4644 N N . GLU B 1 116 ? 82.069 76.961 111.899 1.00 59.13 124 GLU B N 1
ATOM 4645 C CA . GLU B 1 116 ? 82.865 77.294 113.101 1.00 62.76 124 GLU B CA 1
ATOM 4646 C C . GLU B 1 116 ? 84.168 76.526 113.115 1.00 58.66 124 GLU B C 1
ATOM 4647 O O . GLU B 1 116 ? 85.208 77.084 113.413 1.00 58.22 124 GLU B O 1
ATOM 4653 N N . ASN B 1 117 ? 84.084 75.243 112.774 1.00 62.03 125 ASN B N 1
ATOM 4654 C CA . ASN B 1 117 ? 85.240 74.353 112.669 1.00 66.05 125 ASN B CA 1
ATOM 4655 C C . ASN B 1 117 ? 86.372 74.876 111.786 1.00 65.37 125 ASN B C 1
ATOM 4656 O O . ASN B 1 117 ? 87.523 74.547 112.030 1.00 73.88 125 ASN B O 1
ATOM 4661 N N . ILE B 1 118 ? 86.044 75.658 110.759 1.00 65.99 126 ILE B N 1
ATOM 4662 C CA . ILE B 1 118 ? 87.028 76.154 109.793 1.00 68.88 126 ILE B CA 1
ATOM 4663 C C . ILE B 1 118 ? 87.522 77.586 110.107 1.00 71.71 126 ILE B C 1
ATOM 4664 O O . ILE B 1 118 ? 88.517 78.015 109.520 1.00 68.46 126 ILE B O 1
ATOM 4669 N N . CYS B 1 119 ? 86.862 78.303 111.031 1.00 74.26 127 CYS B N 1
ATOM 4670 C CA . CYS B 1 119 ? 87.273 79.669 111.463 1.00 76.79 127 CYS B CA 1
ATOM 4671 C C . CYS B 1 119 ? 88.177 79.720 112.738 1.00 86.35 127 CYS B C 1
ATOM 4672 O O . CYS B 1 119 ? 87.694 79.974 113.853 1.00 83.59 127 CYS B O 1
ATOM 4675 N N . LYS B 1 120 ? 89.482 79.471 112.562 1.00 94.22 128 LYS B N 1
ATOM 4676 C CA . LYS B 1 120 ? 90.476 79.455 113.659 1.00 88.36 128 LYS B CA 1
ATOM 4677 C C . LYS B 1 120 ? 91.857 79.883 113.164 1.00 82.59 128 LYS B C 1
ATOM 4678 O O . LYS B 1 120 ? 92.111 81.069 112.973 1.00 74.01 128 LYS B O 1
ATOM 4684 N N . SER B 1 123 ? 92.662 82.010 115.466 1.00 91.69 131 SER B N 1
ATOM 4685 C CA . SER B 1 123 ? 92.439 82.964 116.552 1.00 92.27 131 SER B CA 1
ATOM 4686 C C . SER B 1 123 ? 91.854 84.295 116.024 1.00 88.40 131 SER B C 1
ATOM 4687 O O . SER B 1 123 ? 92.501 85.358 116.100 1.00 71.61 131 SER B O 1
ATOM 4690 N N . ASN B 1 124 ? 90.624 84.204 115.497 1.00 81.73 132 ASN B N 1
ATOM 4691 C CA . ASN B 1 124 ? 89.893 85.344 114.925 1.00 75.11 132 ASN B CA 1
ATOM 4692 C C . ASN B 1 124 ? 88.743 85.807 115.863 1.00 75.82 132 ASN B C 1
ATOM 4693 O O . ASN B 1 124 ? 88.150 84.993 116.580 1.00 64.60 132 ASN B O 1
ATOM 4698 N N . PRO B 1 125 ? 88.424 87.121 115.856 1.00 81.57 133 PRO B N 1
ATOM 4699 C CA . PRO B 1 125 ? 87.390 87.657 116.768 1.00 82.41 133 PRO B CA 1
ATOM 4700 C C . PRO B 1 125 ? 85.967 87.049 116.652 1.00 85.02 133 PRO B C 1
ATOM 4701 O O . PRO B 1 125 ? 85.212 87.096 117.628 1.00 81.22 133 PRO B O 1
ATOM 4705 N N . PHE B 1 126 ? 85.607 86.510 115.482 1.00 82.83 134 PHE B N 1
ATOM 4706 C CA . PHE B 1 126 ? 84.272 85.948 115.245 1.00 75.71 134 PHE B CA 1
ATOM 4707 C C . PHE B 1 126 ? 84.258 84.423 115.246 1.00 72.48 134 PHE B C 1
ATOM 4708 O O . PHE B 1 126 ? 85.282 83.758 115.097 1.00 68.27 134 PHE B O 1
ATOM 4716 N N . ARG B 1 127 ? 83.049 83.897 115.365 1.00 75.37 135 ARG B N 1
ATOM 4717 C CA . ARG B 1 127 ? 82.788 82.473 115.533 1.00 79.60 135 ARG B CA 1
ATOM 4718 C C . ARG B 1 127 ? 82.476 81.818 114.189 1.00 72.28 135 ARG B C 1
ATOM 4719 O O . ARG B 1 127 ? 83.063 80.783 113.853 1.00 65.85 135 ARG B O 1
ATOM 4727 N N . TYR B 1 128 ? 81.539 82.432 113.448 1.00 64.06 136 TYR B N 1
ATOM 4728 C CA . TYR B 1 128 ? 81.032 81.903 112.179 1.00 61.59 136 TYR B CA 1
ATOM 4729 C C . TYR B 1 128 ? 81.403 82.699 110.920 1.00 57.78 136 TYR B C 1
ATOM 4730 O O . TYR B 1 128 ? 80.929 82.377 109.828 1.00 58.36 136 TYR B O 1
ATOM 4739 N N . ARG B 1 129 ? 82.228 83.731 111.079 1.00 54.72 137 ARG B N 1
ATOM 4740 C CA . ARG B 1 129 ? 82.785 84.517 109.980 1.00 52.12 137 ARG B CA 1
ATOM 4741 C C . ARG B 1 129 ? 84.279 84.339 109.948 1.00 50.72 137 ARG B C 1
ATOM 4742 O O . ARG B 1 129 ? 84.877 84.044 110.971 1.00 50.17 137 ARG B O 1
ATOM 4750 N N . MET B 1 130 ? 84.895 84.598 108.800 1.00 53.12 138 MET B N 1
ATOM 4751 C CA . MET B 1 130 ? 86.333 84.922 108.751 1.00 58.07 138 MET B CA 1
ATOM 4752 C C . MET B 1 130 ? 86.637 85.740 107.503 1.00 61.59 138 MET B C 1
ATOM 4753 O O . MET B 1 130 ? 85.975 85.575 106.472 1.00 63.41 138 MET B O 1
ATOM 4758 N N . GLU B 1 131 ? 87.628 86.625 107.611 1.00 63.26 139 GLU B N 1
ATOM 4759 C CA . GLU B 1 131 ? 88.075 87.427 106.482 1.00 64.06 139 GLU B CA 1
ATOM 4760 C C . GLU B 1 131 ? 88.883 86.499 105.633 1.00 61.60 139 GLU B C 1
ATOM 4761 O O . GLU B 1 131 ? 89.820 85.887 106.134 1.00 67.10 139 GLU B O 1
ATOM 4767 N N . CYS B 1 132 ? 88.489 86.333 104.374 1.00 58.83 140 CYS B N 1
ATOM 4768 C CA . CYS B 1 132 ? 89.349 85.655 103.396 1.00 56.44 140 CYS B CA 1
ATOM 4769 C C . CYS B 1 132 ? 88.960 86.064 101.988 1.00 49.55 140 CYS B C 1
ATOM 4770 O O . CYS B 1 132 ? 87.788 86.214 101.704 1.00 49.79 140 CYS B O 1
ATOM 4773 N N . PRO B 1 133 ? 89.945 86.251 101.106 1.00 46.56 141 PRO B N 1
ATOM 4774 C CA . PRO B 1 133 ? 89.705 86.886 99.809 1.00 45.51 141 PRO B CA 1
ATOM 4775 C C . PRO B 1 133 ? 88.712 86.156 98.895 1.00 44.00 141 PRO B C 1
ATOM 4776 O O . PRO B 1 133 ? 87.853 86.801 98.285 1.00 44.41 141 PRO B O 1
ATOM 4780 N N . GLU B 1 134 ? 88.814 84.833 98.831 1.00 43.39 142 GLU B N 1
ATOM 4781 C CA . GLU B 1 134 ? 87.877 83.985 98.063 1.00 45.21 142 GLU B CA 1
ATOM 4782 C C . GLU B 1 134 ? 86.408 84.324 98.330 1.00 42.40 142 GLU B C 1
ATOM 4783 O O . GLU B 1 134 ? 85.630 84.459 97.398 1.00 40.79 142 GLU B O 1
ATOM 4789 N N . ILE B 1 135 ? 86.045 84.487 99.600 1.00 42.18 143 ILE B N 1
ATOM 4790 C CA . ILE B 1 135 ? 84.655 84.810 100.001 1.00 41.76 143 ILE B CA 1
ATOM 4791 C C . ILE B 1 135 ? 84.280 86.211 99.533 1.00 39.74 143 ILE B C 1
ATOM 4792 O O . ILE B 1 135 ? 83.125 86.444 99.164 1.00 37.10 143 ILE B O 1
ATOM 4797 N N . ASP B 1 136 ? 85.233 87.147 99.563 1.00 39.64 144 ASP B N 1
ATOM 4798 C CA . ASP B 1 136 ? 84.965 88.493 99.067 1.00 39.51 144 ASP B CA 1
ATOM 4799 C C . ASP B 1 136 ? 84.645 88.449 97.569 1.00 38.03 144 ASP B C 1
ATOM 4800 O O . ASP B 1 136 ? 83.676 89.073 97.179 1.00 40.37 144 ASP B O 1
ATOM 4805 N N . CYS B 1 137 ? 85.412 87.708 96.746 1.00 36.82 145 CYS B N 1
ATOM 4806 C CA . CYS B 1 137 ? 85.028 87.474 95.335 1.00 36.28 145 CYS B CA 1
ATOM 4807 C C . CYS B 1 137 ? 83.653 86.861 95.236 1.00 34.07 145 CYS B C 1
ATOM 4808 O O . CYS B 1 137 ? 82.830 87.326 94.494 1.00 33.17 145 CYS B O 1
ATOM 4811 N N . GLU B 1 138 ? 83.403 85.812 95.994 1.00 37.20 146 GLU B N 1
ATOM 4812 C CA . GLU B 1 138 ? 82.106 85.143 95.950 1.00 42.37 146 GLU B CA 1
ATOM 4813 C C . GLU B 1 138 ? 80.930 86.100 96.189 1.00 38.88 146 GLU B C 1
ATOM 4814 O O . GLU B 1 138 ? 79.844 85.915 95.612 1.00 38.56 146 GLU B O 1
ATOM 4820 N N . GLU B 1 139 ? 81.158 87.123 97.010 1.00 35.92 147 GLU B N 1
ATOM 4821 C CA . GLU B 1 139 ? 80.153 88.158 97.253 1.00 35.73 147 GLU B CA 1
ATOM 4822 C C . GLU B 1 139 ? 80.010 89.043 96.023 1.00 30.53 147 GLU B C 1
ATOM 4823 O O . GLU B 1 139 ? 78.911 89.360 95.570 1.00 29.36 147 GLU B O 1
ATOM 4829 N N . GLY B 1 140 ? 81.142 89.457 95.504 1.00 27.59 148 GLY B N 1
ATOM 4830 C CA . GLY B 1 140 ? 81.172 90.290 94.330 1.00 27.69 148 GLY B CA 1
ATOM 4831 C C . GLY B 1 140 ? 80.498 89.685 93.112 1.00 26.59 148 GLY B C 1
ATOM 4832 O O . GLY B 1 140 ? 79.853 90.397 92.367 1.00 27.53 148 GLY B O 1
ATOM 4833 N N . TRP B 1 141 ? 80.636 88.377 92.898 1.00 25.59 149 TRP B N 1
ATOM 4834 C CA . TRP B 1 141 ? 79.949 87.747 91.768 1.00 23.77 149 TRP B CA 1
ATOM 4835 C C . TRP B 1 141 ? 78.444 87.685 92.055 1.00 21.70 149 TRP B C 1
ATOM 4836 O O . TRP B 1 141 ? 77.631 87.994 91.175 1.00 20.25 149 TRP B O 1
ATOM 4847 N N . ALA B 1 142 ? 78.069 87.371 93.288 1.00 20.71 150 ALA B N 1
ATOM 4848 C CA . ALA B 1 142 ? 76.637 87.314 93.615 1.00 22.27 150 ALA B CA 1
ATOM 4849 C C . ALA B 1 142 ? 75.976 88.670 93.358 1.00 21.69 150 ALA B C 1
ATOM 4850 O O . ALA B 1 142 ? 75.000 88.769 92.624 1.00 20.12 150 ALA B O 1
ATOM 4852 N N . LEU B 1 143 ? 76.571 89.721 93.916 1.00 21.73 151 LEU B N 1
ATOM 4853 C CA . LEU B 1 143 ? 76.061 91.077 93.731 1.00 22.44 151 LEU B CA 1
ATOM 4854 C C . LEU B 1 143 ? 76.070 91.453 92.265 1.00 20.83 151 LEU B C 1
ATOM 4855 O O . LEU B 1 143 ? 75.134 92.061 91.781 1.00 19.89 151 LEU B O 1
ATOM 4860 N N . LEU B 1 144 ? 77.111 91.057 91.548 1.00 19.95 152 LEU B N 1
ATOM 4861 C CA . LEU B 1 144 ? 77.224 91.430 90.131 1.00 20.00 152 LEU B CA 1
ATOM 4862 C C . LEU B 1 144 ? 76.171 90.800 89.231 1.00 19.86 152 LEU B C 1
ATOM 4863 O O . LEU B 1 144 ? 75.848 91.336 88.178 1.00 19.13 152 LEU B O 1
ATOM 4868 N N . LYS B 1 145 ? 75.611 89.684 89.684 1.00 20.67 153 LYS B N 1
ATOM 4869 C CA . LYS B 1 145 ? 74.572 88.948 88.953 1.00 21.52 153 LYS B CA 1
ATOM 4870 C C . LYS B 1 145 ? 73.139 89.415 89.283 1.00 22.65 153 LYS B C 1
ATOM 4871 O O . LYS B 1 145 ? 72.191 89.044 88.585 1.00 23.35 153 LYS B O 1
ATOM 4877 N N . CYS B 1 146 ? 72.984 90.219 90.331 1.00 23.49 154 CYS B N 1
ATOM 4878 C CA . CYS B 1 146 ? 71.684 90.561 90.870 1.00 25.21 154 CYS B CA 1
ATOM 4879 C C . CYS B 1 146 ? 71.224 91.954 90.493 1.00 26.00 154 CYS B C 1
ATOM 4880 O O . CYS B 1 146 ? 70.339 92.520 91.131 1.00 31.17 154 CYS B O 1
ATOM 4883 N N . GLY B 1 147 ? 71.810 92.509 89.447 1.00 24.86 155 GLY B N 1
ATOM 4884 C CA . GLY B 1 147 ? 71.322 93.747 88.857 1.00 22.75 155 GLY B CA 1
ATOM 4885 C C . GLY B 1 147 ? 72.129 95.003 89.228 1.00 22.21 155 GLY B C 1
ATOM 4886 O O . GLY B 1 147 ? 72.837 95.068 90.253 1.00 20.69 155 GLY B O 1
ATOM 4887 N N . GLY B 1 148 ? 71.971 96.006 88.369 1.00 21.48 156 GLY B N 1
ATOM 4888 C CA . GLY B 1 148 ? 72.482 97.335 88.552 1.00 23.32 156 GLY B CA 1
ATOM 4889 C C . GLY B 1 148 ? 72.699 97.908 89.922 1.00 24.58 156 GLY B C 1
ATOM 4890 O O . GLY B 1 148 ? 73.799 98.329 90.246 1.00 26.93 156 GLY B O 1
ATOM 4891 N N . LYS B 1 149 ? 71.674 97.972 90.753 1.00 29.00 157 LYS B N 1
ATOM 4892 C CA . LYS B 1 149 ? 71.872 98.704 91.995 1.00 28.91 157 LYS B CA 1
ATOM 4893 C C . LYS B 1 149 ? 72.888 98.093 92.959 1.00 26.10 157 LYS B C 1
ATOM 4894 O O . LYS B 1 149 ? 73.427 98.804 93.793 1.00 25.82 157 LYS B O 1
ATOM 4900 N N . ASN B 1 150 ? 73.229 96.822 92.760 1.00 24.04 158 ASN B N 1
ATOM 4901 C CA . ASN B 1 150 ? 74.274 96.163 93.523 1.00 23.90 158 ASN B CA 1
ATOM 4902 C C . ASN B 1 150 ? 75.701 96.394 92.985 1.00 23.26 158 ASN B C 1
ATOM 4903 O O . ASN B 1 150 ? 76.615 95.818 93.528 1.00 23.76 158 ASN B O 1
ATOM 4908 N N . TYR B 1 151 ? 75.922 97.222 91.960 1.00 22.16 159 TYR B N 1
ATOM 4909 C CA . TYR B 1 151 ? 77.221 97.217 91.294 1.00 23.93 159 TYR B CA 1
ATOM 4910 C C . TYR B 1 151 ? 78.358 97.917 92.027 1.00 24.09 159 TYR B C 1
ATOM 4911 O O . TYR B 1 151 ? 79.524 97.525 91.868 1.00 23.12 159 TYR B O 1
ATOM 4920 N N . GLU B 1 152 ? 78.036 98.961 92.782 1.00 26.27 160 GLU B N 1
ATOM 4921 C CA . GLU B 1 152 ? 79.067 99.731 93.472 1.00 28.57 160 GLU B CA 1
ATOM 4922 C C . GLU B 1 152 ? 79.628 98.845 94.550 1.00 26.73 160 GLU B C 1
ATOM 4923 O O . GLU B 1 152 ? 80.849 98.782 94.737 1.00 22.67 160 GLU B O 1
ATOM 4929 N N . ARG B 1 153 ? 78.718 98.136 95.222 1.00 26.82 161 ARG B N 1
ATOM 4930 C CA . ARG B 1 153 ? 79.098 97.207 96.256 1.00 28.92 161 ARG B CA 1
ATOM 4931 C C . ARG B 1 153 ? 79.920 96.063 95.682 1.00 28.33 161 ARG B C 1
ATOM 4932 O O . ARG B 1 153 ? 80.937 95.699 96.253 1.00 29.36 161 ARG B O 1
ATOM 4940 N N . ALA B 1 154 ? 79.500 95.501 94.554 1.00 27.93 162 ALA B N 1
ATOM 4941 C CA . ALA B 1 154 ? 80.304 94.433 93.929 1.00 28.99 162 ALA B CA 1
ATOM 4942 C C . ALA B 1 154 ? 81.720 94.941 93.585 1.00 28.84 162 ALA B C 1
ATOM 4943 O O . ALA B 1 154 ? 82.703 94.259 93.870 1.00 25.60 162 ALA B O 1
ATOM 4945 N N . LYS B 1 155 ? 81.825 96.150 93.026 1.00 30.75 163 LYS B N 1
ATOM 4946 C CA . LYS B 1 155 ? 83.170 96.775 92.789 1.00 31.75 163 LYS B CA 1
ATOM 4947 C C . LYS B 1 155 ? 84.024 96.853 94.075 1.00 28.67 163 LYS B C 1
ATOM 4948 O O . LYS B 1 155 ? 85.198 96.466 94.100 1.00 24.50 163 LYS B O 1
ATOM 4954 N N . ALA B 1 156 ? 83.379 97.272 95.160 1.00 28.69 164 ALA B N 1
ATOM 4955 C CA . ALA B 1 156 ? 84.034 97.367 96.456 1.00 27.62 164 ALA B CA 1
ATOM 4956 C C . ALA B 1 156 ? 84.581 96.028 96.937 1.00 27.35 164 ALA B C 1
ATOM 4957 O O . ALA B 1 156 ? 85.729 95.964 97.308 1.00 31.63 164 ALA B O 1
ATOM 4959 N N . CYS B 1 157 ? 83.794 94.955 96.858 1.00 29.11 165 CYS B N 1
ATOM 4960 C CA . CYS B 1 157 ? 84.244 93.578 97.167 1.00 27.92 165 CYS B CA 1
ATOM 4961 C C . CYS B 1 157 ? 85.504 93.152 96.388 1.00 27.55 165 CYS B C 1
ATOM 4962 O O . CYS B 1 157 ? 86.446 92.586 96.952 1.00 28.84 165 CYS B O 1
ATOM 4965 N N . PHE B 1 158 ? 85.532 93.405 95.093 1.00 26.82 166 PHE B N 1
ATOM 4966 C CA . PHE B 1 158 ? 86.714 93.051 94.315 1.00 29.33 166 PHE B CA 1
ATOM 4967 C C . PHE B 1 158 ? 87.913 93.953 94.635 1.00 33.19 166 PHE B C 1
ATOM 4968 O O . PHE B 1 158 ? 89.018 93.452 94.699 1.00 32.28 166 PHE B O 1
ATOM 4976 N N . GLU B 1 159 ? 87.699 95.265 94.829 1.00 41.21 167 GLU B N 1
ATOM 4977 C CA . GLU B 1 159 ? 88.782 96.189 95.263 1.00 43.34 167 GLU B CA 1
ATOM 4978 C C . GLU B 1 159 ? 89.367 95.752 96.599 1.00 41.20 167 GLU B C 1
ATOM 4979 O O . GLU B 1 159 ? 90.571 95.800 96.810 1.00 39.71 167 GLU B O 1
ATOM 4985 N N . LYS B 1 160 ? 88.510 95.288 97.488 1.00 41.29 168 LYS B N 1
ATOM 4986 C CA . LYS B 1 160 ? 88.964 94.795 98.770 1.00 43.85 168 LYS B CA 1
ATOM 4987 C C . LYS B 1 160 ? 90.072 93.753 98.554 1.00 44.62 168 LYS B C 1
ATOM 4988 O O . LYS B 1 160 ? 91.133 93.833 99.173 1.00 48.19 168 LYS B O 1
ATOM 4994 N N . VAL B 1 161 ? 89.862 92.818 97.632 1.00 42.62 169 VAL B N 1
ATOM 4995 C CA . VAL B 1 161 ? 90.869 91.796 97.375 1.00 40.03 169 VAL B CA 1
ATOM 4996 C C . VAL B 1 161 ? 92.073 92.356 96.632 1.00 38.49 169 VAL B C 1
ATOM 4997 O O . VAL B 1 161 ? 93.196 92.019 96.953 1.00 40.62 169 VAL B O 1
ATOM 5001 N N . LEU B 1 162 ? 91.854 93.189 95.633 1.00 40.05 170 LEU B N 1
ATOM 5002 C CA . LEU B 1 162 ? 92.971 93.791 94.880 1.00 45.44 170 LEU B CA 1
ATOM 5003 C C . LEU B 1 162 ? 93.900 94.735 95.688 1.00 51.07 170 LEU B C 1
ATOM 5004 O O . LEU B 1 162 ? 95.067 94.920 95.300 1.00 45.58 170 LEU B O 1
ATOM 5009 N N . GLU B 1 163 ? 93.371 95.323 96.777 1.00 59.60 171 GLU B N 1
ATOM 5010 C CA . GLU B 1 163 ? 94.139 96.182 97.713 1.00 63.44 171 GLU B CA 1
ATOM 5011 C C . GLU B 1 163 ? 95.288 95.433 98.378 1.00 62.05 171 GLU B C 1
ATOM 5012 O O . GLU B 1 163 ? 96.392 95.956 98.485 1.00 61.34 171 GLU B O 1
ATOM 5018 N N . VAL B 1 164 ? 94.997 94.223 98.843 1.00 61.78 172 VAL B N 1
ATOM 5019 C CA . VAL B 1 164 ? 96.017 93.280 99.288 1.00 59.99 172 VAL B CA 1
ATOM 5020 C C . VAL B 1 164 ? 96.790 92.730 98.076 1.00 60.36 172 VAL B C 1
ATOM 5021 O O . VAL B 1 164 ? 97.989 92.971 97.948 1.00 68.49 172 VAL B O 1
ATOM 5025 N N . ASP B 1 165 ? 96.089 92.006 97.199 1.00 54.51 173 ASP B N 1
ATOM 5026 C CA . ASP B 1 165 ? 96.706 91.190 96.148 1.00 53.36 173 ASP B CA 1
ATOM 5027 C C . ASP B 1 165 ? 96.372 91.683 94.707 1.00 48.85 173 ASP B C 1
ATOM 5028 O O . ASP B 1 165 ? 95.568 91.067 94.012 1.00 49.14 173 ASP B O 1
ATOM 5033 N N . PRO B 1 166 ? 97.048 92.747 94.229 1.00 46.62 174 PRO B N 1
ATOM 5034 C CA . PRO B 1 166 ? 96.684 93.373 92.957 1.00 47.28 174 PRO B CA 1
ATOM 5035 C C . PRO B 1 166 ? 96.950 92.589 91.645 1.00 50.58 174 PRO B C 1
ATOM 5036 O O . PRO B 1 166 ? 96.662 93.123 90.574 1.00 56.07 174 PRO B O 1
ATOM 5040 N N . GLU B 1 167 ? 97.487 91.369 91.695 1.00 52.12 175 GLU B N 1
ATOM 5041 C CA . GLU B 1 167 ? 97.589 90.526 90.484 1.00 49.45 175 GLU B CA 1
ATOM 5042 C C . GLU B 1 167 ? 96.779 89.242 90.668 1.00 43.30 175 GLU B C 1
ATOM 5043 O O . GLU B 1 167 ? 97.115 88.169 90.148 1.00 36.63 175 GLU B O 1
ATOM 5049 N N . ASN B 1 168 ? 95.698 89.370 91.422 1.00 40.07 176 ASN B N 1
ATOM 5050 C CA . ASN B 1 168 ? 94.767 88.288 91.593 1.00 39.26 176 ASN B CA 1
ATOM 5051 C C . ASN B 1 168 ? 93.971 88.189 90.307 1.00 35.53 176 ASN B C 1
ATOM 5052 O O . ASN B 1 168 ? 93.336 89.144 89.938 1.00 33.16 176 ASN B O 1
ATOM 5057 N N . PRO B 1 169 ? 94.024 87.042 89.609 1.00 37.59 177 PRO B N 1
ATOM 5058 C CA . PRO B 1 169 ? 93.287 86.994 88.337 1.00 36.64 177 PRO B CA 1
ATOM 5059 C C . PRO B 1 169 ? 91.764 87.113 88.432 1.00 35.62 177 PRO B C 1
ATOM 5060 O O . PRO B 1 169 ? 91.168 87.822 87.627 1.00 31.49 177 PRO B O 1
ATOM 5064 N N . GLU B 1 170 ? 91.157 86.438 89.411 1.00 38.80 178 GLU B N 1
ATOM 5065 C CA . GLU B 1 170 ? 89.690 86.388 89.549 1.00 37.82 178 GLU B CA 1
ATOM 5066 C C . GLU B 1 170 ? 89.066 87.740 89.888 1.00 39.12 178 GLU B C 1
ATOM 5067 O O . GLU B 1 170 ? 88.100 88.156 89.241 1.00 41.64 178 GLU B O 1
ATOM 5073 N N . SER B 1 171 ? 89.602 88.400 90.910 1.00 36.83 179 SER B N 1
ATOM 5074 C CA . SER B 1 171 ? 89.140 89.721 91.335 1.00 36.52 179 SER B CA 1
ATOM 5075 C C . SER B 1 171 ? 89.516 90.819 90.370 1.00 33.24 179 SER B C 1
ATOM 5076 O O . SER B 1 171 ? 88.816 91.821 90.258 1.00 29.11 179 SER B O 1
ATOM 5079 N N . SER B 1 172 ? 90.623 90.645 89.677 1.00 30.76 180 SER B N 1
ATOM 5080 C CA . SER B 1 172 ? 90.972 91.587 88.652 1.00 31.39 180 SER B CA 1
ATOM 5081 C C . SER B 1 172 ? 89.877 91.568 87.549 1.00 28.59 180 SER B C 1
ATOM 5082 O O . SER B 1 172 ? 89.533 92.586 86.972 1.00 25.56 180 SER B O 1
ATOM 5085 N N . ALA B 1 173 ? 89.305 90.397 87.308 1.00 26.85 181 ALA B N 1
ATOM 5086 C CA . ALA B 1 173 ? 88.238 90.240 86.320 1.00 26.22 181 ALA B CA 1
ATOM 5087 C C . ALA B 1 173 ? 86.937 90.817 86.845 1.00 25.42 181 ALA B C 1
ATOM 5088 O O . ALA B 1 173 ? 86.301 91.646 86.187 1.00 25.62 181 ALA B O 1
ATOM 5090 N N . GLY B 1 174 ? 86.560 90.363 88.028 1.00 24.12 182 GLY B N 1
ATOM 5091 C CA . GLY B 1 174 ? 85.409 90.869 88.726 1.00 22.87 182 GLY B CA 1
ATOM 5092 C C . GLY B 1 174 ? 85.422 92.372 88.877 1.00 22.20 182 GLY B C 1
ATOM 5093 O O . GLY B 1 174 ? 84.415 93.036 88.611 1.00 22.69 182 GLY B O 1
ATOM 5094 N N . TYR B 1 175 ? 86.546 92.921 89.312 1.00 23.33 183 TYR B N 1
ATOM 5095 C CA . TYR B 1 175 ? 86.694 94.385 89.397 1.00 23.47 183 TYR B CA 1
ATOM 5096 C C . TYR B 1 175 ? 86.382 95.000 88.051 1.00 22.13 183 TYR B C 1
ATOM 5097 O O . TYR B 1 175 ? 85.564 95.922 87.949 1.00 21.93 183 TYR B O 1
ATOM 5106 N N . ALA B 1 176 ? 86.999 94.433 87.016 1.00 20.80 184 ALA B N 1
ATOM 5107 C CA . ALA B 1 176 ? 86.945 95.014 85.690 1.00 19.38 184 ALA B CA 1
ATOM 5108 C C . ALA B 1 176 ? 85.571 94.920 85.073 1.00 19.31 184 ALA B C 1
ATOM 5109 O O . ALA B 1 176 ? 85.154 95.865 84.459 1.00 21.07 184 ALA B O 1
ATOM 5111 N N . ILE B 1 177 ? 84.854 93.817 85.256 1.00 18.91 185 ILE B N 1
ATOM 5112 C CA . ILE B 1 177 ? 83.498 93.699 84.701 1.00 19.42 185 ILE B CA 1
ATOM 5113 C C . ILE B 1 177 ? 82.545 94.708 85.366 1.00 19.78 185 ILE B C 1
ATOM 5114 O O . ILE B 1 177 ? 81.743 95.370 84.673 1.00 17.61 185 ILE B O 1
ATOM 5119 N N . SER B 1 178 ? 82.653 94.817 86.696 1.00 21.23 186 SER B N 1
ATOM 5120 C CA . SER B 1 178 ? 81.913 95.827 87.485 1.00 22.01 186 SER B CA 1
ATOM 5121 C C . SER B 1 178 ? 82.208 97.254 86.975 1.00 22.55 186 SER B C 1
ATOM 5122 O O . SER B 1 178 ? 81.271 98.042 86.703 1.00 23.81 186 SER B O 1
ATOM 5125 N N . ALA B 1 179 ? 83.488 97.581 86.798 1.00 21.76 187 ALA B N 1
ATOM 5126 C CA . ALA B 1 179 ? 83.847 98.936 86.400 1.00 21.36 187 ALA B CA 1
ATOM 5127 C C . ALA B 1 179 ? 83.291 99.212 85.026 1.00 22.73 187 ALA B C 1
ATOM 5128 O O . ALA B 1 179 ? 82.940 100.376 84.749 1.00 25.35 187 ALA B O 1
ATOM 5130 N N . TYR B 1 180 ? 83.222 98.180 84.158 1.00 21.04 188 TYR B N 1
ATOM 5131 C CA . TYR B 1 180 ? 82.793 98.392 82.761 1.00 20.67 188 TYR B CA 1
ATOM 5132 C C . TYR B 1 180 ? 81.298 98.692 82.735 1.00 21.16 188 TYR B C 1
ATOM 5133 O O . TYR B 1 180 ? 80.833 99.585 82.016 1.00 21.66 188 TYR B O 1
ATOM 5142 N N . ARG B 1 181 ? 80.551 97.983 83.559 1.00 21.55 189 ARG B N 1
ATOM 5143 C CA . ARG B 1 181 ? 79.133 98.181 83.600 1.00 22.05 189 ARG B CA 1
ATOM 5144 C C . ARG B 1 181 ? 78.801 99.504 84.231 1.00 25.65 189 ARG B C 1
ATOM 5145 O O . ARG B 1 181 ? 77.895 100.198 83.748 1.00 28.87 189 ARG B O 1
ATOM 5153 N N . LEU B 1 182 ? 79.530 99.886 85.274 1.00 26.51 190 LEU B N 1
ATOM 5154 C CA . LEU B 1 182 ? 79.387 101.256 85.822 1.00 26.24 190 LEU B CA 1
ATOM 5155 C C . LEU B 1 182 ? 79.760 102.334 84.844 1.00 26.51 190 LEU B C 1
ATOM 5156 O O . LEU B 1 182 ? 79.124 103.372 84.843 1.00 29.69 190 LEU B O 1
ATOM 5161 N N . ASP B 1 183 ? 80.787 102.118 84.027 1.00 29.17 191 ASP B N 1
ATOM 5162 C CA . ASP B 1 183 ? 81.063 103.054 82.914 1.00 30.97 191 ASP B CA 1
ATOM 5163 C C . ASP B 1 183 ? 79.857 103.165 82.014 1.00 28.46 191 ASP B C 1
ATOM 5164 O O . ASP B 1 183 ? 79.544 104.245 81.558 1.00 27.98 191 ASP B O 1
ATOM 5169 N N . GLY B 1 184 ? 79.190 102.043 81.764 1.00 27.45 192 GLY B N 1
ATOM 5170 C CA . GLY B 1 184 ? 78.054 101.998 80.847 1.00 26.79 192 GLY B CA 1
ATOM 5171 C C . GLY B 1 184 ? 76.956 102.941 81.238 1.00 26.97 192 GLY B C 1
ATOM 5172 O O . GLY B 1 184 ? 76.315 103.559 80.391 1.00 26.05 192 GLY B O 1
ATOM 5173 N N . PHE B 1 185 ? 76.767 103.057 82.543 1.00 27.85 193 PHE B N 1
ATOM 5174 C CA . PHE B 1 185 ? 75.760 103.905 83.112 1.00 29.53 193 PHE B CA 1
ATOM 5175 C C . PHE B 1 185 ? 76.022 105.392 82.786 1.00 33.36 193 PHE B C 1
ATOM 5176 O O . PHE B 1 185 ? 75.070 106.157 82.550 1.00 35.58 193 PHE B O 1
ATOM 5184 N N . LYS B 1 186 ? 77.307 105.781 82.787 1.00 35.83 194 LYS B N 1
ATOM 5185 C CA . LYS B 1 186 ? 77.753 107.157 82.484 1.00 36.44 194 LYS B CA 1
ATOM 5186 C C . LYS B 1 186 ? 77.952 107.497 80.995 1.00 36.31 194 LYS B C 1
ATOM 5187 O O . LYS B 1 186 ? 78.251 108.643 80.680 1.00 35.38 194 LYS B O 1
ATOM 5193 N N . LEU B 1 187 ? 77.775 106.554 80.070 1.00 38.15 195 LEU B N 1
ATOM 5194 C CA . LEU B 1 187 ? 78.025 106.857 78.636 1.00 39.42 195 LEU B CA 1
ATOM 5195 C C . LEU B 1 187 ? 77.165 107.967 78.018 1.00 42.93 195 LEU B C 1
ATOM 5196 O O . LEU B 1 187 ? 77.566 108.579 77.049 1.00 51.06 195 LEU B O 1
ATOM 5201 N N . ALA B 1 188 ? 75.978 108.196 78.561 1.00 49.95 196 ALA B N 1
ATOM 5202 C CA . ALA B 1 188 ? 75.109 109.291 78.131 1.00 48.69 196 ALA B CA 1
ATOM 5203 C C . ALA B 1 188 ? 75.564 110.659 78.674 1.00 51.48 196 ALA B C 1
ATOM 5204 O O . ALA B 1 188 ? 75.403 111.695 78.004 1.00 53.61 196 ALA B O 1
ATOM 5206 N N . THR B 1 189 ? 76.133 110.651 79.883 1.00 52.18 197 THR B N 1
ATOM 5207 C CA . THR B 1 189 ? 76.701 111.841 80.530 1.00 53.90 197 THR B CA 1
ATOM 5208 C C . THR B 1 189 ? 77.841 112.480 79.732 1.00 52.93 197 THR B C 1
ATOM 5209 O O . THR B 1 189 ? 78.535 111.807 78.983 1.00 63.30 197 THR B O 1
ATOM 5213 N N . LYS B 1 190 ? 78.005 113.789 79.876 1.00 51.39 198 LYS B N 1
ATOM 5214 C CA . LYS B 1 190 ? 79.174 114.483 79.355 1.00 52.68 198 LYS B CA 1
ATOM 5215 C C . LYS B 1 190 ? 80.354 114.243 80.285 1.00 59.10 198 LYS B C 1
ATOM 5216 O O . LYS B 1 190 ? 80.171 114.021 81.491 1.00 57.65 198 LYS B O 1
ATOM 5222 N N . ASN B 1 191 ? 81.558 114.319 79.709 1.00 66.19 199 ASN B N 1
ATOM 5223 C CA . ASN B 1 191 ? 82.838 114.118 80.410 1.00 66.94 199 ASN B CA 1
ATOM 5224 C C . ASN B 1 191 ? 82.991 112.755 81.081 1.00 64.00 199 ASN B C 1
ATOM 5225 O O . ASN B 1 191 ? 83.747 112.627 82.041 1.00 65.94 199 ASN B O 1
ATOM 5230 N N . HIS B 1 192 ? 82.289 111.739 80.587 1.00 63.19 200 HIS B N 1
ATOM 5231 C CA . HIS B 1 192 ? 82.540 110.365 81.032 1.00 59.39 200 HIS B CA 1
ATOM 5232 C C . HIS B 1 192 ? 83.959 109.911 80.612 1.00 62.83 200 HIS B C 1
ATOM 5233 O O . HIS B 1 192 ? 84.450 110.274 79.522 1.00 57.35 200 HIS B O 1
ATOM 5240 N N . LYS B 1 193 ? 84.600 109.134 81.494 1.00 64.65 201 LYS B N 1
ATOM 5241 C CA . LYS B 1 193 ? 85.963 108.622 81.290 1.00 59.87 201 LYS B CA 1
ATOM 5242 C C . LYS B 1 193 ? 85.981 107.093 81.143 1.00 56.00 201 LYS B C 1
ATOM 5243 O O . LYS B 1 193 ? 85.116 106.392 81.677 1.00 46.93 201 LYS B O 1
ATOM 5249 N N . PRO B 1 194 ? 86.982 106.564 80.421 1.00 54.14 202 PRO B N 1
ATOM 5250 C CA . PRO B 1 194 ? 87.145 105.119 80.313 1.00 51.67 202 PRO B CA 1
ATOM 5251 C C . PRO B 1 194 ? 87.872 104.506 81.531 1.00 50.35 202 PRO B C 1
ATOM 5252 O O . PRO B 1 194 ? 88.938 103.897 81.350 1.00 50.91 202 PRO B O 1
ATOM 5256 N N . PHE B 1 195 ? 87.290 104.644 82.740 1.00 47.78 203 PHE B N 1
ATOM 5257 C CA . PHE B 1 195 ? 87.883 104.134 83.991 1.00 47.56 203 PHE B CA 1
ATOM 5258 C C . PHE B 1 195 ? 88.143 102.650 83.919 1.00 45.05 203 PHE B C 1
ATOM 5259 O O . PHE B 1 195 ? 89.087 102.175 84.520 1.00 54.24 203 PHE B O 1
ATOM 5267 N N . SER B 1 196 ? 87.285 101.915 83.220 1.00 38.06 204 SER B N 1
ATOM 5268 C CA . SER B 1 196 ? 87.426 100.465 83.053 1.00 32.99 204 SER B CA 1
ATOM 5269 C C . SER B 1 196 ? 88.429 99.976 82.028 1.00 31.08 204 SER B C 1
ATOM 5270 O O . SER B 1 196 ? 88.812 98.811 82.107 1.00 31.38 204 SER B O 1
ATOM 5273 N N . LEU B 1 197 ? 88.835 100.808 81.063 1.00 31.27 205 LEU B N 1
ATOM 5274 C CA . LEU B 1 197 ? 89.837 100.392 80.044 1.00 34.64 205 LEU B CA 1
ATOM 5275 C C . LEU B 1 197 ? 91.198 99.846 80.615 1.00 34.27 205 LEU B C 1
ATOM 5276 O O . LEU B 1 197 ? 91.658 98.807 80.166 1.00 35.21 205 LEU B O 1
ATOM 5281 N N . LEU B 1 198 ? 91.820 100.476 81.611 1.00 33.44 206 LEU B N 1
ATOM 5282 C CA . LEU B 1 198 ? 93.018 99.826 82.218 1.00 36.35 206 LEU B CA 1
ATOM 5283 C C . LEU B 1 198 ? 92.756 98.497 82.990 1.00 33.60 206 LEU B C 1
ATOM 5284 O O . LEU B 1 198 ? 93.519 97.533 82.836 1.00 34.97 206 LEU B O 1
ATOM 5289 N N . PRO B 1 199 ? 91.691 98.441 83.822 1.00 30.12 207 PRO B N 1
ATOM 5290 C CA . PRO B 1 199 ? 91.278 97.185 84.470 1.00 26.36 207 PRO B CA 1
ATOM 5291 C C . PRO B 1 199 ? 90.967 96.045 83.499 1.00 25.17 207 PRO B C 1
ATOM 5292 O O . PRO B 1 199 ? 91.291 94.897 83.780 1.00 22.89 207 PRO B O 1
ATOM 5296 N N . LEU B 1 200 ? 90.324 96.363 82.382 1.00 23.37 208 LEU B N 1
ATOM 5297 C CA . LEU B 1 200 ? 90.036 95.371 81.375 1.00 22.42 208 LEU B CA 1
ATOM 5298 C C . LEU B 1 200 ? 91.349 94.810 80.795 1.00 23.29 208 LEU B C 1
ATOM 5299 O O . LEU B 1 200 ? 91.558 93.583 80.793 1.00 21.83 208 LEU B O 1
ATOM 5304 N N . ARG B 1 201 ? 92.243 95.693 80.343 1.00 25.03 209 ARG B N 1
ATOM 5305 C CA . ARG B 1 201 ? 93.598 95.263 79.891 1.00 25.09 209 ARG B CA 1
ATOM 5306 C C . ARG B 1 201 ? 94.306 94.414 80.948 1.00 25.38 209 ARG B C 1
ATOM 5307 O O . ARG B 1 201 ? 94.817 93.330 80.654 1.00 25.36 209 ARG B O 1
ATOM 5315 N N . GLN B 1 202 ? 94.245 94.832 82.202 1.00 26.97 210 GLN B N 1
ATOM 5316 C CA . GLN B 1 202 ? 94.791 93.991 83.246 1.00 29.31 210 GLN B CA 1
ATOM 5317 C C . GLN B 1 202 ? 94.092 92.627 83.361 1.00 30.40 210 GLN B C 1
ATOM 5318 O O . GLN B 1 202 ? 94.768 91.586 83.501 1.00 33.47 210 GLN B O 1
ATOM 5324 N N . ALA B 1 203 ? 92.755 92.630 83.297 1.00 29.04 211 ALA B N 1
ATOM 5325 C CA . ALA B 1 203 ? 91.947 91.397 83.403 1.00 26.59 211 ALA B CA 1
ATOM 5326 C C . ALA B 1 203 ? 92.299 90.400 82.334 1.00 25.41 211 ALA B C 1
ATOM 5327 O O . ALA B 1 203 ? 92.497 89.234 82.634 1.00 28.45 211 ALA B O 1
ATOM 5329 N N . VAL B 1 204 ? 92.345 90.861 81.090 1.00 22.94 212 VAL B N 1
ATOM 5330 C CA . VAL B 1 204 ? 92.739 90.031 79.989 1.00 22.94 212 VAL B CA 1
ATOM 5331 C C . VAL B 1 204 ? 94.182 89.530 80.177 1.00 24.73 212 VAL B C 1
ATOM 5332 O O . VAL B 1 204 ? 94.441 88.346 80.091 1.00 23.29 212 VAL B O 1
ATOM 5336 N N . ARG B 1 205 ? 95.124 90.430 80.455 1.00 27.88 213 ARG B N 1
ATOM 5337 C CA . ARG B 1 205 ? 96.487 90.004 80.731 1.00 28.48 213 ARG B CA 1
ATOM 5338 C C . ARG B 1 205 ? 96.509 88.866 81.699 1.00 26.66 213 ARG B C 1
ATOM 5339 O O . ARG B 1 205 ? 97.227 87.931 81.466 1.00 27.65 213 ARG B O 1
ATOM 5347 N N . LEU B 1 206 ? 95.719 88.929 82.775 1.00 27.25 214 LEU B N 1
ATOM 5348 C CA . LEU B 1 206 ? 95.761 87.899 83.830 1.00 26.78 214 LEU B CA 1
ATOM 5349 C C . LEU B 1 206 ? 94.831 86.715 83.646 1.00 29.20 214 LEU B C 1
ATOM 5350 O O . LEU B 1 206 ? 95.005 85.701 84.320 1.00 30.80 214 LEU B O 1
ATOM 5355 N N . ASN B 1 207 ? 93.807 86.855 82.800 1.00 33.06 215 ASN B N 1
ATOM 5356 C CA . ASN B 1 207 ? 92.890 85.750 82.443 1.00 33.54 215 ASN B CA 1
ATOM 5357 C C . ASN B 1 207 ? 92.900 85.627 80.919 1.00 36.76 215 ASN B C 1
ATOM 5358 O O . ASN B 1 207 ? 91.920 86.004 80.233 1.00 38.88 215 ASN B O 1
ATOM 5363 N N . PRO B 1 208 ? 94.028 85.112 80.377 1.00 36.80 216 PRO B N 1
ATOM 5364 C CA . PRO B 1 208 ? 94.295 85.133 78.957 1.00 34.89 216 PRO B CA 1
ATOM 5365 C C . PRO B 1 208 ? 93.349 84.256 78.171 1.00 33.03 216 PRO B C 1
ATOM 5366 O O . PRO B 1 208 ? 93.212 84.469 76.965 1.00 32.76 216 PRO B O 1
ATOM 5370 N N . ASP B 1 209 ? 92.741 83.265 78.820 1.00 33.06 217 ASP B N 1
ATOM 5371 C CA . ASP B 1 209 ? 91.787 82.388 78.144 1.00 36.72 217 ASP B CA 1
ATOM 5372 C C . ASP B 1 209 ? 90.306 82.835 78.264 1.00 30.66 217 ASP B C 1
ATOM 5373 O O . ASP B 1 209 ? 89.410 82.129 77.801 1.00 27.72 217 ASP B O 1
ATOM 5378 N N . ASN B 1 210 ? 90.055 84.014 78.824 1.00 28.35 218 ASN B N 1
ATOM 5379 C CA . ASN B 1 210 ? 88.698 84.412 79.185 1.00 30.69 218 ASN B CA 1
ATOM 5380 C C . ASN B 1 210 ? 88.035 85.237 78.096 1.00 28.91 218 ASN B C 1
ATOM 5381 O O . ASN B 1 210 ? 88.211 86.461 78.043 1.00 25.12 218 ASN B O 1
ATOM 5386 N N . GLY B 1 211 ? 87.256 84.565 77.246 1.00 27.80 219 GLY B N 1
ATOM 5387 C CA . GLY B 1 211 ? 86.600 85.241 76.114 1.00 28.17 219 GLY B CA 1
ATOM 5388 C C . GLY B 1 211 ? 85.656 86.371 76.509 1.00 26.37 219 GLY B C 1
ATOM 5389 O O . GLY B 1 211 ? 85.543 87.368 75.785 1.00 24.67 219 GLY B O 1
ATOM 5390 N N . TYR B 1 212 ? 84.988 86.203 77.652 1.00 25.35 220 TYR B N 1
ATOM 5391 C CA . TYR B 1 212 ? 84.038 87.179 78.149 1.00 26.93 220 TYR B CA 1
ATOM 5392 C C . TYR B 1 212 ? 84.691 88.527 78.263 1.00 24.50 220 TYR B C 1
ATOM 5393 O O . TYR B 1 212 ? 84.189 89.515 77.764 1.00 22.06 220 TYR B O 1
ATOM 5402 N N . ILE B 1 213 ? 85.841 88.537 78.914 1.00 26.17 221 ILE B N 1
ATOM 5403 C CA . ILE B 1 213 ? 86.591 89.768 79.152 1.00 28.32 221 ILE B CA 1
ATOM 5404 C C . ILE B 1 213 ? 87.176 90.371 77.875 1.00 25.04 221 ILE B C 1
ATOM 5405 O O . ILE B 1 213 ? 87.220 91.590 77.705 1.00 27.56 221 ILE B O 1
ATOM 5410 N N . LYS B 1 214 ? 87.593 89.524 76.966 1.00 22.70 222 LYS B N 1
ATOM 5411 C CA . LYS B 1 214 ? 88.104 89.988 75.696 1.00 23.46 222 LYS B CA 1
ATOM 5412 C C . LYS B 1 214 ? 87.126 90.837 74.958 1.00 21.88 222 LYS B C 1
ATOM 5413 O O . LYS B 1 214 ? 87.498 91.897 74.490 1.00 21.12 222 LYS B O 1
ATOM 5419 N N . VAL B 1 215 ? 85.879 90.383 74.872 1.00 20.74 223 VAL B N 1
ATOM 5420 C CA . VAL B 1 215 ? 84.887 91.102 74.098 1.00 18.87 223 VAL B CA 1
ATOM 5421 C C . VAL B 1 215 ? 84.497 92.383 74.769 1.00 18.92 223 VAL B C 1
ATOM 5422 O O . VAL B 1 215 ? 84.196 93.367 74.055 1.00 18.84 223 VAL B O 1
ATOM 5426 N N . LEU B 1 216 ? 84.487 92.415 76.108 1.00 18.27 224 LEU B N 1
ATOM 5427 C CA . LEU B 1 216 ? 84.149 93.686 76.789 1.00 18.94 224 LEU B CA 1
ATOM 5428 C C . LEU B 1 216 ? 85.239 94.702 76.545 1.00 22.20 224 LEU B C 1
ATOM 5429 O O . LEU B 1 216 ? 84.949 95.867 76.228 1.00 24.56 224 LEU B O 1
ATOM 5434 N N . LEU B 1 217 ? 86.496 94.268 76.709 1.00 24.18 225 LEU B N 1
ATOM 5435 C CA . LEU B 1 217 ? 87.650 95.096 76.324 1.00 25.36 225 LEU B CA 1
ATOM 5436 C C . LEU B 1 217 ? 87.503 95.643 74.894 1.00 23.62 225 LEU B C 1
ATOM 5437 O O . LEU B 1 217 ? 87.699 96.848 74.677 1.00 22.77 225 LEU B O 1
ATOM 5442 N N . ALA B 1 218 ? 87.125 94.774 73.948 1.00 22.65 226 ALA B N 1
ATOM 5443 C CA . ALA B 1 218 ? 86.802 95.205 72.563 1.00 23.43 226 ALA B CA 1
ATOM 5444 C C . ALA B 1 218 ? 85.774 96.330 72.569 1.00 24.50 226 ALA B C 1
ATOM 5445 O O . ALA B 1 218 ? 85.971 97.360 71.918 1.00 26.24 226 ALA B O 1
ATOM 5447 N N . LEU B 1 219 ? 84.685 96.151 73.316 1.00 22.28 227 LEU B N 1
ATOM 5448 C CA . LEU B 1 219 ? 83.660 97.159 73.308 1.00 22.96 227 LEU B CA 1
ATOM 5449 C C . LEU B 1 219 ? 84.107 98.494 73.886 1.00 24.19 227 LEU B C 1
ATOM 5450 O O . LEU B 1 219 ? 83.603 99.541 73.450 1.00 24.02 227 LEU B O 1
ATOM 5455 N N . LYS B 1 220 ? 84.998 98.466 74.876 1.00 25.38 228 LYS B N 1
ATOM 5456 C CA . LYS B 1 220 ? 85.452 99.702 75.534 1.00 26.41 228 LYS B CA 1
ATOM 5457 C C . LYS B 1 220 ? 86.455 100.349 74.616 1.00 25.30 228 LYS B C 1
ATOM 5458 O O . LYS B 1 220 ? 86.487 101.557 74.523 1.00 26.82 228 LYS B O 1
ATOM 5464 N N . LEU B 1 221 ? 87.236 99.545 73.903 1.00 25.25 229 LEU B N 1
ATOM 5465 C CA . LEU B 1 221 ? 88.149 100.058 72.878 1.00 23.82 229 LEU B CA 1
ATOM 5466 C C . LEU B 1 221 ? 87.382 100.825 71.799 1.00 24.58 229 LEU B C 1
ATOM 5467 O O . LEU B 1 221 ? 87.699 102.017 71.515 1.00 23.64 229 LEU B O 1
ATOM 5472 N N . GLN B 1 222 ? 86.345 100.176 71.256 1.00 25.54 230 GLN B N 1
ATOM 5473 C CA . GLN B 1 222 ? 85.429 100.808 70.271 1.00 26.36 230 GLN B CA 1
ATOM 5474 C C . GLN B 1 222 ? 84.795 102.130 70.771 1.00 27.57 230 GLN B C 1
ATOM 5475 O O . GLN B 1 222 ? 84.661 103.080 70.013 1.00 25.81 230 GLN B O 1
ATOM 5481 N N . ASP B 1 223 ? 84.446 102.196 72.053 1.00 31.73 231 ASP B N 1
ATOM 5482 C CA . ASP B 1 223 ? 83.915 103.426 72.658 1.00 35.99 231 ASP B CA 1
ATOM 5483 C C . ASP B 1 223 ? 84.902 104.556 72.499 1.00 34.61 231 ASP B C 1
ATOM 5484 O O . ASP B 1 223 ? 84.523 105.645 72.176 1.00 35.54 231 ASP B O 1
ATOM 5489 N N . GLU B 1 224 ? 86.174 104.251 72.735 1.00 36.66 232 GLU B N 1
ATOM 5490 C CA . GLU B 1 224 ? 87.281 105.198 72.673 1.00 34.83 232 GLU B CA 1
ATOM 5491 C C . GLU B 1 224 ? 87.944 105.258 71.282 1.00 30.97 232 GLU B C 1
ATOM 5492 O O . GLU B 1 224 ? 89.146 105.445 71.175 1.00 29.17 232 GLU B O 1
ATOM 5498 N N . GLY B 1 225 ? 87.172 105.081 70.213 1.00 30.39 233 GLY B N 1
ATOM 5499 C CA . GLY B 1 225 ? 87.685 105.207 68.840 1.00 30.53 233 GLY B CA 1
ATOM 5500 C C . GLY B 1 225 ? 88.627 104.120 68.308 1.00 31.60 233 GLY B C 1
ATOM 5501 O O . GLY B 1 225 ? 88.890 104.092 67.100 1.00 30.79 233 GLY B O 1
ATOM 5502 N N . GLN B 1 226 ? 89.079 103.193 69.166 1.00 31.54 234 GLN B N 1
ATOM 5503 C CA . GLN B 1 226 ? 90.080 102.206 68.800 1.00 32.17 234 GLN B CA 1
ATOM 5504 C C . GLN B 1 226 ? 89.504 100.947 68.169 1.00 31.19 234 GLN B C 1
ATOM 5505 O O . GLN B 1 226 ? 89.744 99.839 68.617 1.00 31.09 234 GLN B O 1
ATOM 5511 N N . GLU B 1 227 ? 88.775 101.127 67.077 1.00 33.24 235 GLU B N 1
ATOM 5512 C CA . GLU B 1 227 ? 88.028 100.039 66.447 1.00 35.16 235 GLU B CA 1
ATOM 5513 C C . GLU B 1 227 ? 88.960 98.877 66.137 1.00 36.39 235 GLU B C 1
ATOM 5514 O O . GLU B 1 227 ? 88.650 97.729 66.484 1.00 38.44 235 GLU B O 1
ATOM 5520 N N . ALA B 1 228 ? 90.089 99.174 65.488 1.00 34.17 236 ALA B N 1
ATOM 5521 C CA . ALA B 1 228 ? 90.976 98.112 64.952 1.00 33.33 236 ALA B CA 1
ATOM 5522 C C . ALA B 1 228 ? 91.536 97.178 66.022 1.00 29.29 236 ALA B C 1
ATOM 5523 O O . ALA B 1 228 ? 91.649 95.970 65.797 1.00 28.77 236 ALA B O 1
ATOM 5525 N N . GLU B 1 229 ? 91.854 97.721 67.186 1.00 27.39 237 GLU B N 1
ATOM 5526 C CA . GLU B 1 229 ? 92.363 96.888 68.245 1.00 28.28 237 GLU B CA 1
ATOM 5527 C C . GLU B 1 229 ? 91.257 96.026 68.795 1.00 26.93 237 GLU B C 1
ATOM 5528 O O . GLU B 1 229 ? 91.465 94.838 69.038 1.00 29.71 237 GLU B O 1
ATOM 5534 N N . GLY B 1 230 ? 90.084 96.626 68.970 1.00 26.74 238 GLY B N 1
ATOM 5535 C CA . GLY B 1 230 ? 88.919 95.949 69.506 1.00 25.61 238 GLY B CA 1
ATOM 5536 C C . GLY B 1 230 ? 88.521 94.779 68.664 1.00 25.30 238 GLY B C 1
ATOM 5537 O O . GLY B 1 230 ? 88.240 93.681 69.188 1.00 24.31 238 GLY B O 1
ATOM 5538 N N . GLU B 1 231 ? 88.543 94.988 67.350 1.00 26.27 239 GLU B N 1
ATOM 5539 C CA . GLU B 1 231 ? 88.119 93.939 66.433 1.00 28.54 239 GLU B CA 1
ATOM 5540 C C . GLU B 1 231 ? 89.014 92.703 66.452 1.00 29.50 239 GLU B C 1
ATOM 5541 O O . GLU B 1 231 ? 88.527 91.620 66.193 1.00 30.12 239 GLU B O 1
ATOM 5547 N N . LYS B 1 232 ? 90.299 92.862 66.793 1.00 33.39 240 LYS B N 1
ATOM 5548 C CA . LYS B 1 232 ? 91.216 91.717 66.998 1.00 34.54 240 LYS B CA 1
ATOM 5549 C C . LYS B 1 232 ? 90.765 90.855 68.133 1.00 28.29 240 LYS B C 1
ATOM 5550 O O . LYS B 1 232 ? 90.768 89.646 68.007 1.00 26.99 240 LYS B O 1
ATOM 5556 N N . TYR B 1 233 ? 90.406 91.478 69.250 1.00 26.18 241 TYR B N 1
ATOM 5557 C CA . TYR B 1 233 ? 89.865 90.743 70.393 1.00 25.45 241 TYR B CA 1
ATOM 5558 C C . TYR B 1 233 ? 88.524 90.059 70.052 1.00 25.07 241 TYR B C 1
ATOM 5559 O O . TYR B 1 233 ? 88.311 88.921 70.450 1.00 27.39 241 TYR B O 1
ATOM 5568 N N . ILE B 1 234 ? 87.645 90.715 69.280 1.00 23.39 242 ILE B N 1
ATOM 5569 C CA . ILE B 1 234 ? 86.374 90.087 68.874 1.00 21.85 242 ILE B CA 1
ATOM 5570 C C . ILE B 1 234 ? 86.693 88.842 68.115 1.00 22.38 242 ILE B C 1
ATOM 5571 O O . ILE B 1 234 ? 86.167 87.768 68.455 1.00 22.10 242 ILE B O 1
ATOM 5576 N N . GLU B 1 235 ? 87.578 88.986 67.123 1.00 23.73 243 GLU B N 1
ATOM 5577 C CA . GLU B 1 235 ? 88.036 87.854 66.302 1.00 27.43 243 GLU B CA 1
ATOM 5578 C C . GLU B 1 235 ? 88.786 86.764 67.091 1.00 26.54 243 GLU B C 1
ATOM 5579 O O . GLU B 1 235 ? 88.484 85.577 66.928 1.00 25.95 243 GLU B O 1
ATOM 5585 N N . GLU B 1 236 ? 89.708 87.136 67.963 1.00 24.25 244 GLU B N 1
ATOM 5586 C CA . GLU B 1 236 ? 90.253 86.141 68.860 1.00 26.56 244 GLU B CA 1
ATOM 5587 C C . GLU B 1 236 ? 89.148 85.398 69.669 1.00 23.73 244 GLU B C 1
ATOM 5588 O O . GLU B 1 236 ? 89.091 84.164 69.645 1.00 23.14 244 GLU B O 1
ATOM 5594 N N . ALA B 1 237 ? 88.315 86.151 70.383 1.00 21.82 245 ALA B N 1
ATOM 5595 C CA . ALA B 1 237 ? 87.280 85.586 71.280 1.00 22.33 245 ALA B CA 1
ATOM 5596 C C . ALA B 1 237 ? 86.310 84.627 70.552 1.00 20.90 245 ALA B C 1
ATOM 5597 O O . ALA B 1 237 ? 85.978 83.565 71.088 1.00 19.12 245 ALA B O 1
ATOM 5599 N N . LEU B 1 238 ? 85.908 85.010 69.330 1.00 19.88 246 LEU B N 1
ATOM 5600 C CA . LEU B 1 238 ? 85.076 84.180 68.472 1.00 20.51 246 LEU B CA 1
ATOM 5601 C C . LEU B 1 238 ? 85.742 82.897 67.994 1.00 21.52 246 LEU B C 1
ATOM 5602 O O . LEU B 1 238 ? 85.039 82.018 67.512 1.00 19.15 246 LEU B O 1
ATOM 5607 N N . ALA B 1 239 ? 87.067 82.792 68.117 1.00 24.11 247 ALA B N 1
ATOM 5608 C CA . ALA B 1 239 ? 87.796 81.606 67.670 1.00 26.50 247 ALA B CA 1
ATOM 5609 C C . ALA B 1 239 ? 88.026 80.599 68.782 1.00 27.55 247 ALA B C 1
ATOM 5610 O O . ALA B 1 239 ? 88.566 79.525 68.506 1.00 31.49 247 ALA B O 1
ATOM 5612 N N . ASN B 1 240 ? 87.620 80.931 70.010 1.00 27.91 248 ASN B N 1
ATOM 5613 C CA . ASN B 1 240 ? 87.799 80.066 71.190 1.00 28.59 248 ASN B CA 1
ATOM 5614 C C . ASN B 1 240 ? 86.474 79.580 71.789 1.00 29.65 248 ASN B C 1
ATOM 5615 O O . ASN B 1 240 ? 85.487 80.291 71.717 1.00 32.00 248 ASN B O 1
ATOM 5620 N N . MET B 1 241 ? 86.459 78.376 72.372 1.00 31.91 249 MET B N 1
ATOM 5621 C CA A MET B 1 241 ? 85.233 77.875 73.006 0.50 32.11 249 MET B CA 1
ATOM 5622 C CA B MET B 1 241 ? 85.295 77.800 73.108 0.50 31.86 249 MET B CA 1
ATOM 5623 C C . MET B 1 241 ? 84.753 78.774 74.143 1.00 30.44 249 MET B C 1
ATOM 5624 O O . MET B 1 241 ? 83.568 78.963 74.274 1.00 30.90 249 MET B O 1
ATOM 5633 N N . SER B 1 242 ? 85.672 79.331 74.925 1.00 29.68 250 SER B N 1
ATOM 5634 C CA . SER B 1 242 ? 85.360 80.152 76.109 1.00 31.16 250 SER B CA 1
ATOM 5635 C C . SER B 1 242 ? 84.113 81.108 76.020 1.00 28.36 250 SER B C 1
ATOM 5636 O O . SER B 1 242 ? 84.150 82.161 75.382 1.00 26.88 250 SER B O 1
ATOM 5639 N N . SER B 1 243 ? 83.046 80.702 76.703 1.00 25.53 251 SER B N 1
ATOM 5640 C CA . SER B 1 243 ? 81.846 81.512 76.919 1.00 27.01 251 SER B CA 1
ATOM 5641 C C . SER B 1 243 ? 81.310 81.997 75.603 1.00 26.58 251 SER B C 1
ATOM 5642 O O . SER B 1 243 ? 80.943 83.162 75.433 1.00 26.69 251 SER B O 1
ATOM 5645 N N . GLN B 1 244 ? 81.340 81.091 74.651 1.00 26.40 252 GLN B N 1
ATOM 5646 C CA . GLN B 1 244 ? 81.009 81.380 73.269 1.00 27.89 252 GLN B CA 1
ATOM 5647 C C . GLN B 1 244 ? 79.696 82.192 73.123 1.00 26.71 252 GLN B C 1
ATOM 5648 O O . GLN B 1 244 ? 79.678 83.205 72.414 1.00 26.21 252 GLN B O 1
ATOM 5654 N N . THR B 1 245 ? 78.636 81.764 73.812 1.00 24.33 253 THR B N 1
ATOM 5655 C CA . THR B 1 245 ? 77.320 82.406 73.708 1.00 23.71 253 THR B CA 1
ATOM 5656 C C . THR B 1 245 ? 77.349 83.839 74.184 1.00 22.61 253 THR B C 1
ATOM 5657 O O . THR B 1 245 ? 76.589 84.653 73.717 1.00 23.03 253 THR B O 1
ATOM 5661 N N . TYR B 1 246 ? 78.207 84.127 75.148 1.00 23.54 254 TYR B N 1
ATOM 5662 C CA . TYR B 1 246 ? 78.368 85.480 75.661 1.00 22.67 254 TYR B CA 1
ATOM 5663 C C . TYR B 1 246 ? 79.221 86.313 74.706 1.00 22.90 254 TYR B C 1
ATOM 5664 O O . TYR B 1 246 ? 78.893 87.468 74.446 1.00 25.73 254 TYR B O 1
ATOM 5673 N N . VAL B 1 247 ? 80.256 85.704 74.127 1.00 21.78 255 VAL B N 1
ATOM 5674 C CA . VAL B 1 247 ? 81.086 86.329 73.093 1.00 20.73 255 VAL B CA 1
ATOM 5675 C C . VAL B 1 247 ? 80.218 86.763 71.916 1.00 21.29 255 VAL B C 1
ATOM 5676 O O . VAL B 1 247 ? 80.356 87.879 71.382 1.00 21.10 255 VAL B O 1
ATOM 5680 N N . PHE B 1 248 ? 79.266 85.920 71.565 1.00 22.20 256 PHE B N 1
ATOM 5681 C CA . PHE B 1 248 ? 78.309 86.268 70.518 1.00 23.60 256 PHE B CA 1
ATOM 5682 C C . PHE B 1 248 ? 77.506 87.519 70.786 1.00 22.68 256 PHE B C 1
ATOM 5683 O O . PHE B 1 248 ? 77.186 88.246 69.849 1.00 21.35 256 PHE B O 1
ATOM 5691 N N . ARG B 1 249 ? 77.155 87.748 72.050 1.00 22.53 257 ARG B N 1
ATOM 5692 C CA . ARG B 1 249 ? 76.321 88.893 72.412 1.00 22.42 257 ARG B CA 1
ATOM 5693 C C . ARG B 1 249 ? 77.102 90.203 72.221 1.00 22.64 257 ARG B C 1
ATOM 5694 O O . ARG B 1 249 ? 76.582 91.158 71.651 1.00 23.71 257 ARG B O 1
ATOM 5702 N N . TYR B 1 250 ? 78.339 90.243 72.734 1.00 21.53 258 TYR B N 1
ATOM 5703 C CA . TYR B 1 250 ? 79.153 91.476 72.705 1.00 19.33 258 TYR B CA 1
ATOM 5704 C C . TYR B 1 250 ? 79.837 91.649 71.338 1.00 18.26 258 TYR B C 1
ATOM 5705 O O . TYR B 1 250 ? 79.951 92.734 70.861 1.00 17.39 258 TYR B O 1
ATOM 5714 N N . ALA B 1 251 ? 80.204 90.581 70.665 1.00 19.44 259 ALA B N 1
ATOM 5715 C CA . ALA B 1 251 ? 80.650 90.712 69.259 1.00 20.98 259 ALA B CA 1
ATOM 5716 C C . ALA B 1 251 ? 79.555 91.345 68.459 1.00 21.08 259 ALA B C 1
ATOM 5717 O O . ALA B 1 251 ? 79.808 92.305 67.753 1.00 22.84 259 ALA B O 1
ATOM 5719 N N . ALA B 1 252 ? 78.331 90.846 68.620 1.00 21.21 260 ALA B N 1
ATOM 5720 C CA . ALA B 1 252 ? 77.171 91.382 67.883 1.00 20.47 260 ALA B CA 1
ATOM 5721 C C . ALA B 1 252 ? 77.016 92.833 68.142 1.00 18.70 260 ALA B C 1
ATOM 5722 O O . ALA B 1 252 ? 76.766 93.589 67.230 1.00 20.50 260 ALA B O 1
ATOM 5724 N N . LYS B 1 253 ? 77.169 93.235 69.387 1.00 17.93 261 LYS B N 1
ATOM 5725 C CA . LYS B 1 253 ? 77.062 94.660 69.714 1.00 18.08 261 LYS B CA 1
ATOM 5726 C C . LYS B 1 253 ? 78.187 95.459 69.009 1.00 20.17 261 LYS B C 1
ATOM 5727 O O . LYS B 1 253 ? 77.917 96.542 68.498 1.00 22.51 261 LYS B O 1
ATOM 5733 N N . PHE B 1 254 ? 79.411 94.918 68.973 1.00 19.29 262 PHE B N 1
ATOM 5734 C CA . PHE B 1 254 ? 80.521 95.523 68.297 1.00 20.09 262 PHE B CA 1
ATOM 5735 C C . PHE B 1 254 ? 80.198 95.725 66.834 1.00 20.83 262 PHE B C 1
ATOM 5736 O O . PHE B 1 254 ? 80.376 96.819 66.292 1.00 19.96 262 PHE B O 1
ATOM 5744 N N . TYR B 1 255 ? 79.765 94.669 66.165 1.00 23.13 263 TYR B N 1
ATOM 5745 C CA . TYR B 1 255 ? 79.517 94.784 64.733 1.00 24.51 263 TYR B CA 1
ATOM 5746 C C . TYR B 1 255 ? 78.321 95.718 64.456 1.00 25.31 263 TYR B C 1
ATOM 5747 O O . TYR B 1 255 ? 78.294 96.365 63.442 1.00 29.54 263 TYR B O 1
ATOM 5756 N N . ARG B 1 256 ? 77.340 95.823 65.343 1.00 23.93 264 ARG B N 1
ATOM 5757 C CA . ARG B 1 256 ? 76.226 96.733 65.075 1.00 23.10 264 ARG B CA 1
ATOM 5758 C C . ARG B 1 256 ? 76.707 98.155 65.083 1.00 22.65 264 ARG B C 1
ATOM 5759 O O . ARG B 1 256 ? 76.529 98.858 64.093 1.00 23.30 264 ARG B O 1
ATOM 5767 N N . ARG B 1 257 ? 77.326 98.564 66.187 1.00 21.90 265 ARG B N 1
ATOM 5768 C CA . ARG B 1 257 ? 77.912 99.877 66.307 1.00 23.69 265 ARG B CA 1
ATOM 5769 C C . ARG B 1 257 ? 78.951 100.295 65.274 1.00 24.12 265 ARG B C 1
ATOM 5770 O O . ARG B 1 257 ? 79.291 101.448 65.179 1.00 25.62 265 ARG B O 1
ATOM 5778 N N . LYS B 1 258 ? 79.506 99.344 64.559 1.00 27.37 266 LYS B N 1
ATOM 5779 C CA . LYS B 1 258 ? 80.489 99.573 63.490 1.00 30.36 266 LYS B CA 1
ATOM 5780 C C . LYS B 1 258 ? 79.764 99.641 62.126 1.00 30.67 266 LYS B C 1
ATOM 5781 O O . LYS B 1 258 ? 80.360 100.016 61.134 1.00 28.88 266 LYS B O 1
ATOM 5787 N N . GLY B 1 259 ? 78.457 99.318 62.107 1.00 33.49 267 GLY B N 1
ATOM 5788 C CA . GLY B 1 259 ? 77.582 99.386 60.910 1.00 31.44 267 GLY B CA 1
ATOM 5789 C C . GLY B 1 259 ? 77.334 98.052 60.212 1.00 31.03 267 GLY B C 1
ATOM 5790 O O . GLY B 1 259 ? 76.737 98.033 59.161 1.00 33.76 267 GLY B O 1
ATOM 5791 N N . SER B 1 260 ? 77.811 96.948 60.785 1.00 28.65 268 SER B N 1
ATOM 5792 C CA . SER B 1 260 ? 77.639 95.626 60.238 1.00 28.52 268 SER B CA 1
ATOM 5793 C C . SER B 1 260 ? 76.415 94.949 60.887 1.00 28.75 268 SER B C 1
ATOM 5794 O O . SER B 1 260 ? 76.557 93.994 61.657 1.00 25.06 268 SER B O 1
ATOM 5797 N N . VAL B 1 261 ? 75.227 95.459 60.578 1.00 26.32 269 VAL B N 1
ATOM 5798 C CA . VAL B 1 261 ? 74.021 95.041 61.268 1.00 29.32 269 VAL B CA 1
ATOM 5799 C C . VAL B 1 261 ? 73.578 93.605 60.907 1.00 32.90 269 VAL B C 1
ATOM 5800 O O . VAL B 1 261 ? 73.119 92.872 61.791 1.00 33.20 269 VAL B O 1
ATOM 5804 N N . ASP B 1 262 ? 73.720 93.213 59.638 1.00 34.46 270 ASP B N 1
ATOM 5805 C CA . ASP B 1 262 ? 73.395 91.865 59.210 1.00 34.92 270 ASP B CA 1
ATOM 5806 C C . ASP B 1 262 ? 74.226 90.822 59.927 1.00 34.42 270 ASP B C 1
ATOM 5807 O O . ASP B 1 262 ? 73.678 89.803 60.335 1.00 38.75 270 ASP B O 1
ATOM 5812 N N . LYS B 1 263 ? 75.535 91.064 60.048 1.00 30.10 271 LYS B N 1
ATOM 5813 C CA . LYS B 1 263 ? 76.482 90.199 60.804 1.00 29.24 271 LYS B CA 1
ATOM 5814 C C . LYS B 1 263 ? 76.127 90.097 62.288 1.00 26.88 271 LYS B C 1
ATOM 5815 O O . LYS B 1 263 ? 76.190 89.035 62.914 1.00 26.26 271 LYS B O 1
ATOM 5821 N N . ALA B 1 264 ? 75.745 91.222 62.855 1.00 25.17 272 ALA B N 1
ATOM 5822 C CA . ALA B 1 264 ? 75.312 91.259 64.218 1.00 23.32 272 ALA B CA 1
ATOM 5823 C C . ALA B 1 264 ? 74.133 90.319 64.364 1.00 24.08 272 ALA B C 1
ATOM 5824 O O . ALA B 1 264 ? 74.109 89.461 65.266 1.00 26.95 272 ALA B O 1
ATOM 5826 N N . LEU B 1 265 ? 73.180 90.443 63.454 1.00 23.32 273 LEU B N 1
ATOM 5827 C CA . LEU B 1 265 ? 71.949 89.710 63.545 1.00 22.52 273 LEU B CA 1
ATOM 5828 C C . LEU B 1 265 ? 72.210 88.215 63.522 1.00 23.61 273 LEU B C 1
ATOM 5829 O O . LEU B 1 265 ? 71.689 87.550 64.367 1.00 25.01 273 LEU B O 1
ATOM 5834 N N . GLU B 1 266 ? 73.033 87.706 62.602 1.00 24.32 274 GLU B N 1
ATOM 5835 C CA . GLU B 1 266 ? 73.389 86.292 62.581 1.00 27.11 274 GLU B CA 1
ATOM 5836 C C . GLU B 1 266 ? 73.966 85.885 63.933 1.00 24.25 274 GLU B C 1
ATOM 5837 O O . GLU B 1 266 ? 73.610 84.845 64.460 1.00 27.74 274 GLU B O 1
ATOM 5843 N N . LEU B 1 267 ? 74.879 86.666 64.486 1.00 20.44 275 LEU B N 1
ATOM 5844 C CA . LEU B 1 267 ? 75.432 86.294 65.759 1.00 19.90 275 LEU B CA 1
ATOM 5845 C C . LEU B 1 267 ? 74.347 86.213 66.853 1.00 18.55 275 LEU B C 1
ATOM 5846 O O . LEU B 1 267 ? 74.303 85.255 67.630 1.00 16.02 275 LEU B O 1
ATOM 5851 N N . LEU B 1 268 ? 73.469 87.217 66.881 1.00 18.43 276 LEU B N 1
ATOM 5852 C CA . LEU B 1 268 ? 72.398 87.245 67.839 1.00 17.64 276 LEU B CA 1
ATOM 5853 C C . LEU B 1 268 ? 71.447 86.074 67.708 1.00 17.63 276 LEU B C 1
ATOM 5854 O O . LEU B 1 268 ? 71.007 85.537 68.726 1.00 16.96 276 LEU B O 1
ATOM 5859 N N . LYS B 1 269 ? 71.186 85.624 66.496 1.00 18.91 277 LYS B N 1
ATOM 5860 C CA . LYS B 1 269 ? 70.202 84.554 66.298 1.00 22.38 277 LYS B CA 1
ATOM 5861 C C . LYS B 1 269 ? 70.778 83.202 66.678 1.00 24.98 277 LYS B C 1
ATOM 5862 O O . LYS B 1 269 ? 70.115 82.400 67.397 1.00 25.76 277 LYS B O 1
ATOM 5868 N N . LYS B 1 270 ? 72.012 82.949 66.236 1.00 26.28 278 LYS B N 1
ATOM 5869 C CA . LYS B 1 270 ? 72.769 81.833 66.776 1.00 27.61 278 LYS B CA 1
ATOM 5870 C C . LYS B 1 270 ? 72.775 81.831 68.325 1.00 24.67 278 LYS B C 1
ATOM 5871 O O . LYS B 1 270 ? 72.533 80.812 68.936 1.00 23.73 278 LYS B O 1
ATOM 5877 N N . ALA B 1 271 ? 73.038 82.959 68.966 1.00 24.24 279 ALA B N 1
ATOM 5878 C CA . ALA B 1 271 ? 73.025 83.018 70.446 1.00 25.08 279 ALA B CA 1
ATOM 5879 C C . ALA B 1 271 ? 71.649 82.696 71.070 1.00 26.28 279 ALA B C 1
ATOM 5880 O O . ALA B 1 271 ? 71.559 82.102 72.162 1.00 25.82 279 ALA B O 1
ATOM 5882 N N . LEU B 1 272 ? 70.589 83.087 70.357 1.00 27.17 280 LEU B N 1
ATOM 5883 C CA . LEU B 1 272 ? 69.220 82.862 70.778 1.00 26.92 280 LEU B CA 1
ATOM 5884 C C . LEU B 1 272 ? 68.841 81.384 70.795 1.00 30.29 280 LEU B C 1
ATOM 5885 O O . LEU B 1 272 ? 67.977 80.993 71.560 1.00 31.17 280 LEU B O 1
ATOM 5890 N N . GLN B 1 273 ? 69.471 80.550 69.961 1.00 34.31 281 GLN B N 1
ATOM 5891 C CA . GLN B 1 273 ? 69.287 79.091 70.071 1.00 34.63 281 GLN B CA 1
ATOM 5892 C C . GLN B 1 273 ? 69.695 78.579 71.447 1.00 32.76 281 GLN B C 1
ATOM 5893 O O . GLN B 1 273 ? 69.092 77.680 72.000 1.00 34.72 281 GLN B O 1
ATOM 5899 N N . GLU B 1 274 ? 70.731 79.165 71.998 1.00 31.30 282 GLU B N 1
ATOM 5900 C CA . GLU B 1 274 ? 71.296 78.691 73.252 1.00 30.96 282 GLU B CA 1
ATOM 5901 C C . GLU B 1 274 ? 70.532 79.304 74.458 1.00 24.95 282 GLU B C 1
ATOM 5902 O O . GLU B 1 274 ? 70.241 78.602 75.391 1.00 21.65 282 GLU B O 1
ATOM 5908 N N . THR B 1 275 ? 70.222 80.606 74.410 1.00 21.39 283 THR B N 1
ATOM 5909 C CA . THR B 1 275 ? 69.594 81.326 75.507 1.00 19.72 283 THR B CA 1
ATOM 5910 C C . THR B 1 275 ? 68.372 82.082 74.981 1.00 18.61 283 THR B C 1
ATOM 5911 O O . THR B 1 275 ? 68.369 83.313 74.920 1.00 16.94 283 THR B O 1
ATOM 5915 N N . PRO B 1 276 ? 67.328 81.350 74.567 1.00 17.40 284 PRO B N 1
ATOM 5916 C CA . PRO B 1 276 ? 66.128 82.012 74.019 1.00 17.45 284 PRO B CA 1
ATOM 5917 C C . PRO B 1 276 ? 65.445 83.017 74.945 1.00 17.41 284 PRO B C 1
ATOM 5918 O O . PRO B 1 276 ? 64.727 83.885 74.449 1.00 16.60 284 PRO B O 1
ATOM 5922 N N . THR B 1 277 ? 65.654 82.863 76.261 1.00 17.29 285 THR B N 1
ATOM 5923 C CA . THR B 1 277 ? 65.088 83.723 77.286 1.00 17.68 285 THR B CA 1
ATOM 5924 C C . THR B 1 277 ? 65.894 85.005 77.613 1.00 17.53 285 THR B C 1
ATOM 5925 O O . THR B 1 277 ? 65.535 85.706 78.578 1.00 17.12 285 THR B O 1
ATOM 5929 N N . SER B 1 278 ? 66.981 85.293 76.881 1.00 16.76 286 SER B N 1
ATOM 5930 C CA . SER B 1 278 ? 67.905 86.369 77.273 1.00 16.73 286 SER B CA 1
ATOM 5931 C C . SER B 1 278 ? 67.326 87.735 76.899 1.00 16.16 286 SER B C 1
ATOM 5932 O O . SER B 1 278 ? 67.117 88.003 75.706 1.00 15.99 286 SER B O 1
ATOM 5935 N N . VAL B 1 279 ? 67.048 88.582 77.900 1.00 15.64 287 VAL B N 1
ATOM 5936 C CA . VAL B 1 279 ? 66.501 89.913 77.588 1.00 16.83 287 VAL B CA 1
ATOM 5937 C C . VAL B 1 279 ? 67.533 90.786 76.891 1.00 17.50 287 VAL B C 1
ATOM 5938 O O . VAL B 1 279 ? 67.147 91.596 76.086 1.00 18.69 287 VAL B O 1
ATOM 5942 N N . LEU B 1 280 ? 68.833 90.605 77.188 1.00 18.45 288 LEU B N 1
ATOM 5943 C CA . LEU B 1 280 ? 69.913 91.261 76.436 1.00 17.25 288 LEU B CA 1
ATOM 5944 C C . LEU B 1 280 ? 69.826 90.929 74.971 1.00 18.30 288 LEU B C 1
ATOM 5945 O O . LEU B 1 280 ? 69.756 91.827 74.122 1.00 19.17 288 LEU B O 1
ATOM 5950 N N . LEU B 1 281 ? 69.774 89.642 74.659 1.00 19.38 289 LEU B N 1
ATOM 5951 C CA . LEU B 1 281 ? 69.592 89.234 73.273 1.00 19.35 289 LEU B CA 1
ATOM 5952 C C . LEU B 1 281 ? 68.336 89.862 72.684 1.00 19.67 289 LEU B C 1
ATOM 5953 O O . LEU B 1 281 ? 68.409 90.443 71.607 1.00 23.35 289 LEU B O 1
ATOM 5958 N N . HIS B 1 282 ? 67.201 89.795 73.361 1.00 17.41 290 HIS B N 1
ATOM 5959 C CA . HIS B 1 282 ? 66.002 90.363 72.736 1.00 17.27 290 HIS B CA 1
ATOM 5960 C C . HIS B 1 282 ? 66.140 91.830 72.409 1.00 16.45 290 HIS B C 1
ATOM 5961 O O . HIS B 1 282 ? 65.885 92.249 71.257 1.00 15.44 290 HIS B O 1
ATOM 5968 N N . HIS B 1 283 ? 66.608 92.591 73.397 1.00 17.39 291 HIS B N 1
ATOM 5969 C CA . HIS B 1 283 ? 66.852 94.044 73.221 1.00 17.63 291 HIS B CA 1
ATOM 5970 C C . HIS B 1 283 ? 67.847 94.276 72.095 1.00 18.02 291 HIS B C 1
ATOM 5971 O O . HIS B 1 283 ? 67.562 95.073 71.227 1.00 17.44 291 HIS B O 1
ATOM 5978 N N . GLN B 1 284 ? 68.982 93.556 72.084 1.00 18.57 292 GLN B N 1
ATOM 5979 C CA . GLN B 1 284 ? 70.003 93.791 71.060 1.00 19.50 292 GLN B CA 1
ATOM 5980 C C . GLN B 1 284 ? 69.464 93.485 69.669 1.00 19.86 292 GLN B C 1
ATOM 5981 O O . GLN B 1 284 ? 69.737 94.225 68.716 1.00 19.94 292 GLN B O 1
ATOM 5987 N N . ILE B 1 285 ? 68.713 92.392 69.550 1.00 19.33 293 ILE B N 1
ATOM 5988 C CA . ILE B 1 285 ? 68.054 92.063 68.304 1.00 18.77 293 ILE B CA 1
ATOM 5989 C C . ILE B 1 285 ? 67.058 93.159 67.948 1.00 17.66 293 ILE B C 1
ATOM 5990 O O . ILE B 1 285 ? 67.053 93.638 66.834 1.00 16.44 293 ILE B O 1
ATOM 5995 N N . GLY B 1 286 ? 66.235 93.595 68.885 1.00 18.46 294 GLY B N 1
ATOM 5996 C CA . GLY B 1 286 ? 65.410 94.803 68.627 1.00 18.16 294 GLY B CA 1
ATOM 5997 C C . GLY B 1 286 ? 66.224 95.946 68.039 1.00 18.43 294 GLY B C 1
ATOM 5998 O O . GLY B 1 286 ? 65.785 96.573 67.074 1.00 19.33 294 GLY B O 1
ATOM 5999 N N . LEU B 1 287 ? 67.414 96.220 68.589 1.00 19.54 295 LEU B N 1
ATOM 6000 C CA . LEU B 1 287 ? 68.271 97.372 68.109 1.00 19.90 295 LEU B CA 1
ATOM 6001 C C . LEU B 1 287 ? 68.803 97.226 66.713 1.00 19.15 295 LEU B C 1
ATOM 6002 O O . LEU B 1 287 ? 69.011 98.223 66.023 1.00 19.23 295 LEU B O 1
ATOM 6007 N N . CYS B 1 288 ? 69.019 95.987 66.304 1.00 19.89 296 CYS B N 1
ATOM 6008 C CA . CYS B 1 288 ? 69.393 95.675 64.928 1.00 20.28 296 CYS B CA 1
ATOM 6009 C C . CYS B 1 288 ? 68.253 96.004 63.970 1.00 20.58 296 CYS B C 1
ATOM 6010 O O . CYS B 1 288 ? 68.491 96.609 62.928 1.00 20.63 296 CYS B O 1
ATOM 6013 N N . TYR B 1 289 ? 67.029 95.596 64.301 1.00 20.88 297 TYR B N 1
ATOM 6014 C CA . TYR B 1 289 ? 65.862 95.879 63.433 1.00 21.33 297 TYR B CA 1
ATOM 6015 C C . TYR B 1 289 ? 65.599 97.397 63.352 1.00 21.39 297 TYR B C 1
ATOM 6016 O O . TYR B 1 289 ? 65.395 97.980 62.265 1.00 18.58 297 TYR B O 1
ATOM 6025 N N . LYS B 1 290 ? 65.648 98.040 64.505 1.00 23.36 298 LYS B N 1
ATOM 6026 C CA . LYS B 1 290 ? 65.622 99.484 64.540 1.00 24.45 298 LYS B CA 1
ATOM 6027 C C . LYS B 1 290 ? 66.701 100.046 63.584 1.00 26.75 298 LYS B C 1
ATOM 6028 O O . LYS B 1 290 ? 66.369 100.878 62.715 1.00 30.16 298 LYS B O 1
ATOM 6034 N N . ALA B 1 291 ? 67.957 99.589 63.705 1.00 24.70 299 ALA B N 1
ATOM 6035 C CA . ALA B 1 291 ? 69.033 100.103 62.850 1.00 27.15 299 ALA B CA 1
ATOM 6036 C C . ALA B 1 291 ? 68.725 99.934 61.366 1.00 28.09 299 ALA B C 1
ATOM 6037 O O . ALA B 1 291 ? 68.988 100.825 60.566 1.00 28.24 299 ALA B O 1
ATOM 6039 N N . GLN B 1 292 ? 68.149 98.796 61.016 1.00 31.52 300 GLN B N 1
ATOM 6040 C CA . GLN B 1 292 ? 67.730 98.517 59.651 1.00 36.40 300 GLN B CA 1
ATOM 6041 C C . GLN B 1 292 ? 66.562 99.421 59.203 1.00 38.53 300 GLN B C 1
ATOM 6042 O O . GLN B 1 292 ? 66.518 99.859 58.048 1.00 40.14 300 GLN B O 1
ATOM 6048 N N . MET B 1 293 ? 65.647 99.724 60.123 1.00 41.39 301 MET B N 1
ATOM 6049 C CA . MET B 1 293 ? 64.499 100.641 59.854 1.00 42.54 301 MET B CA 1
ATOM 6050 C C . MET B 1 293 ? 64.996 102.023 59.445 1.00 42.84 301 MET B C 1
ATOM 6051 O O . MET B 1 293 ? 64.519 102.604 58.465 1.00 46.70 301 MET B O 1
ATOM 6056 N N . ILE B 1 294 ? 65.962 102.529 60.200 1.00 39.15 302 ILE B N 1
ATOM 6057 C CA . ILE B 1 294 ? 66.602 103.796 59.900 1.00 34.60 302 ILE B CA 1
ATOM 6058 C C . ILE B 1 294 ? 67.332 103.742 58.572 1.00 36.55 302 ILE B C 1
ATOM 6059 O O . ILE B 1 294 ? 67.267 104.702 57.833 1.00 37.66 302 ILE B O 1
ATOM 6064 N N . GLN B 1 295 ? 68.018 102.638 58.248 1.00 41.45 303 GLN B N 1
ATOM 6065 C CA . GLN B 1 295 ? 68.684 102.537 56.939 1.00 44.65 303 GLN B CA 1
ATOM 6066 C C . GLN B 1 295 ? 67.670 102.815 55.832 1.00 46.56 303 GLN B C 1
ATOM 6067 O O . GLN B 1 295 ? 67.915 103.695 55.017 1.00 46.36 303 GLN B O 1
ATOM 6073 N N . ILE B 1 296 ? 66.504 102.148 55.865 1.00 45.53 304 ILE B N 1
ATOM 6074 C CA . ILE B 1 296 ? 65.506 102.299 54.796 1.00 43.28 304 ILE B CA 1
ATOM 6075 C C . ILE B 1 296 ? 64.824 103.662 54.822 1.00 43.85 304 ILE B C 1
ATOM 6076 O O . ILE B 1 296 ? 64.537 104.218 53.771 1.00 44.47 304 ILE B O 1
ATOM 6081 N N . LYS B 1 297 ? 64.535 104.188 56.000 1.00 44.47 305 LYS B N 1
ATOM 6082 C CA . LYS B 1 297 ? 64.040 105.560 56.089 1.00 49.26 305 LYS B CA 1
ATOM 6083 C C . LYS B 1 297 ? 65.031 106.547 55.430 1.00 51.50 305 LYS B C 1
ATOM 6084 O O . LYS B 1 297 ? 64.664 107.198 54.440 1.00 53.76 305 LYS B O 1
ATOM 6090 N N . GLU B 1 298 ? 66.274 106.615 55.919 1.00 48.70 306 GLU B N 1
ATOM 6091 C CA . GLU B 1 298 ? 67.304 107.447 55.271 1.00 47.67 306 GLU B CA 1
ATOM 6092 C C . GLU B 1 298 ? 67.413 107.211 53.753 1.00 48.84 306 GLU B C 1
ATOM 6093 O O . GLU B 1 298 ? 67.450 108.166 52.997 1.00 54.28 306 GLU B O 1
ATOM 6099 N N . ALA B 1 299 ? 67.383 105.962 53.301 1.00 47.92 307 ALA B N 1
ATOM 6100 C CA . ALA B 1 299 ? 67.512 105.650 51.869 1.00 47.04 307 ALA B CA 1
ATOM 6101 C C . ALA B 1 299 ? 66.268 105.945 50.997 1.00 49.57 307 ALA B C 1
ATOM 6102 O O . ALA B 1 299 ? 66.339 105.793 49.782 1.00 47.02 307 ALA B O 1
ATOM 6104 N N . THR B 1 300 ? 65.143 106.343 51.593 1.00 53.10 308 THR B N 1
ATOM 6105 C CA . THR B 1 300 ? 63.896 106.568 50.840 1.00 54.80 308 THR B CA 1
ATOM 6106 C C . THR B 1 300 ? 63.286 107.950 51.140 1.00 61.83 308 THR B C 1
ATOM 6107 O O . THR B 1 300 ? 62.080 108.151 50.963 1.00 68.66 308 THR B O 1
ATOM 6111 N N . LYS B 1 301 ? 64.112 108.898 51.589 1.00 64.36 309 LYS B N 1
ATOM 6112 C CA . LYS B 1 301 ? 63.654 110.205 52.098 1.00 69.26 309 LYS B CA 1
ATOM 6113 C C . LYS B 1 301 ? 62.469 110.107 53.084 1.00 64.96 309 LYS B C 1
ATOM 6114 O O . LYS B 1 301 ? 61.711 111.066 53.257 1.00 64.36 309 LYS B O 1
ATOM 6120 N N . GLY B 1 302 ? 62.346 108.966 53.764 1.00 58.30 310 GLY B N 1
ATOM 6121 C CA . GLY B 1 302 ? 61.184 108.686 54.604 1.00 58.14 310 GLY B CA 1
ATOM 6122 C C . GLY B 1 302 ? 59.886 108.404 53.858 1.00 55.92 310 GLY B C 1
ATOM 6123 O O . GLY B 1 302 ? 58.827 108.416 54.478 1.00 53.56 310 GLY B O 1
ATOM 6124 N N . GLN B 1 303 ? 59.968 108.092 52.558 1.00 55.64 311 GLN B N 1
ATOM 6125 C CA . GLN B 1 303 ? 58.796 107.893 51.686 1.00 60.10 311 GLN B CA 1
ATOM 6126 C C . GLN B 1 303 ? 58.807 106.497 51.079 1.00 54.46 311 GLN B C 1
ATOM 6127 O O . GLN B 1 303 ? 58.725 106.360 49.856 1.00 54.67 311 GLN B O 1
ATOM 6133 N N . PRO B 1 304 ? 58.890 105.446 51.917 1.00 50.72 312 PRO B N 1
ATOM 6134 C CA . PRO B 1 304 ? 59.119 104.134 51.325 1.00 47.27 312 PRO B CA 1
ATOM 6135 C C . PRO B 1 304 ? 57.858 103.624 50.659 1.00 43.65 312 PRO B C 1
ATOM 6136 O O . PRO B 1 304 ? 56.769 103.888 51.165 1.00 46.72 312 PRO B O 1
ATOM 6140 N N . ARG B 1 305 ? 58.008 102.938 49.527 1.00 40.99 313 ARG B N 1
ATOM 6141 C CA . ARG B 1 305 ? 56.883 102.312 48.807 1.00 39.66 313 ARG B CA 1
ATOM 6142 C C . ARG B 1 305 ? 57.173 100.848 48.511 1.00 37.37 313 ARG B C 1
ATOM 6143 O O . ARG B 1 305 ? 58.320 100.369 48.709 1.00 33.97 313 ARG B O 1
ATOM 6151 N N . GLY B 1 306 ? 56.135 100.137 48.068 1.00 36.27 314 GLY B N 1
ATOM 6152 C CA . GLY B 1 306 ? 56.267 98.745 47.622 1.00 37.48 314 GLY B CA 1
ATOM 6153 C C . GLY B 1 306 ? 57.152 97.914 48.533 1.00 41.75 314 GLY B C 1
ATOM 6154 O O . GLY B 1 306 ? 56.966 97.950 49.753 1.00 42.22 314 GLY B O 1
ATOM 6155 N N . GLN B 1 307 ? 58.131 97.202 47.943 1.00 45.94 315 GLN B N 1
ATOM 6156 C CA . GLN B 1 307 ? 59.142 96.392 48.684 1.00 47.73 315 GLN B CA 1
ATOM 6157 C C . GLN B 1 307 ? 59.745 97.076 49.902 1.00 44.94 315 GLN B C 1
ATOM 6158 O O . GLN B 1 307 ? 59.920 96.422 50.934 1.00 44.38 315 GLN B O 1
ATOM 6164 N N . ASN B 1 308 ? 60.087 98.358 49.781 1.00 38.81 316 ASN B N 1
ATOM 6165 C CA . ASN B 1 308 ? 60.780 99.020 50.866 1.00 39.55 316 ASN B CA 1
ATOM 6166 C C . ASN B 1 308 ? 59.862 99.264 52.066 1.00 35.71 316 ASN B C 1
ATOM 6167 O O . ASN B 1 308 ? 60.269 99.070 53.194 1.00 31.58 316 ASN B O 1
ATOM 6172 N N . ARG B 1 309 ? 58.619 99.640 51.812 1.00 36.61 317 ARG B N 1
ATOM 6173 C CA . ARG B 1 309 ? 57.608 99.766 52.869 1.00 38.69 317 ARG B CA 1
ATOM 6174 C C . ARG B 1 309 ? 57.312 98.400 53.485 1.00 34.20 317 ARG B C 1
ATOM 6175 O O . ARG B 1 309 ? 57.294 98.270 54.708 1.00 32.92 317 ARG B O 1
ATOM 6183 N N . GLU B 1 310 ? 57.084 97.394 52.640 1.00 34.73 318 GLU B N 1
ATOM 6184 C CA . GLU B 1 310 ? 56.977 95.972 53.083 1.00 37.95 318 GLU B CA 1
ATOM 6185 C C . GLU B 1 310 ? 58.112 95.600 54.053 1.00 33.95 318 GLU B C 1
ATOM 6186 O O . GLU B 1 310 ? 57.835 95.111 55.142 1.00 28.70 318 GLU B O 1
ATOM 6192 N N . LYS B 1 311 ? 59.373 95.877 53.699 1.00 34.00 319 LYS B N 1
ATOM 6193 C CA . LYS B 1 311 ? 60.482 95.522 54.598 1.00 35.66 319 LYS B CA 1
ATOM 6194 C C . LYS B 1 311 ? 60.531 96.403 55.822 1.00 33.20 319 LYS B C 1
ATOM 6195 O O . LYS B 1 311 ? 60.712 95.903 56.918 1.00 30.66 319 LYS B O 1
ATOM 6201 N N . LEU B 1 312 ? 60.324 97.709 55.649 1.00 33.61 320 LEU B N 1
ATOM 6202 C CA . LEU B 1 312 ? 60.217 98.648 56.784 1.00 31.20 320 LEU B CA 1
ATOM 6203 C C . LEU B 1 312 ? 59.207 98.170 57.815 1.00 31.96 320 LEU B C 1
ATOM 6204 O O . LEU B 1 312 ? 59.514 98.131 59.000 1.00 33.04 320 LEU B O 1
ATOM 6209 N N . ASP B 1 313 ? 58.004 97.806 57.380 1.00 32.82 321 ASP B N 1
ATOM 6210 C CA . ASP B 1 313 ? 56.996 97.263 58.315 1.00 36.16 321 ASP B CA 1
ATOM 6211 C C . ASP B 1 313 ? 57.485 95.972 59.005 1.00 36.08 321 ASP B C 1
ATOM 6212 O O . ASP B 1 313 ? 57.442 95.880 60.239 1.00 32.90 321 ASP B O 1
ATOM 6217 N N . LYS B 1 314 ? 57.974 95.000 58.218 1.00 36.56 322 LYS B N 1
ATOM 6218 C CA . LYS B 1 314 ? 58.628 93.794 58.768 1.00 38.54 322 LYS B CA 1
ATOM 6219 C C . LYS B 1 314 ? 59.563 94.133 59.917 1.00 35.56 322 LYS B C 1
ATOM 6220 O O . LYS B 1 314 ? 59.566 93.465 60.944 1.00 42.40 322 LYS B O 1
ATOM 6226 N N . MET B 1 315 ? 60.343 95.184 59.752 1.00 32.28 323 MET B N 1
ATOM 6227 C CA . MET B 1 315 ? 61.332 95.540 60.759 1.00 33.47 323 MET B CA 1
ATOM 6228 C C . MET B 1 315 ? 60.791 96.284 61.947 1.00 32.76 323 MET B C 1
ATOM 6229 O O . MET B 1 315 ? 61.291 96.097 63.063 1.00 32.21 323 MET B O 1
ATOM 6234 N N . ILE B 1 316 ? 59.729 97.058 61.725 1.00 31.62 324 ILE B N 1
ATOM 6235 C CA . ILE B 1 316 ? 58.972 97.632 62.815 1.00 30.29 324 ILE B CA 1
ATOM 6236 C C . ILE B 1 316 ? 58.280 96.551 63.658 1.00 31.33 324 ILE B C 1
ATOM 6237 O O . ILE B 1 316 ? 58.418 96.569 64.899 1.00 31.97 324 ILE B O 1
ATOM 6242 N N . ARG B 1 317 ? 57.568 95.608 63.031 1.00 32.77 325 ARG B N 1
ATOM 6243 C CA . ARG B 1 317 ? 56.941 94.503 63.797 1.00 33.82 325 ARG B CA 1
ATOM 6244 C C . ARG B 1 317 ? 58.031 93.672 64.490 1.00 29.92 325 ARG B C 1
ATOM 6245 O O . ARG B 1 317 ? 57.907 93.311 65.657 1.00 26.08 325 ARG B O 1
ATOM 6253 N N . SER B 1 318 ? 59.111 93.368 63.780 1.00 28.35 326 SER B N 1
ATOM 6254 C CA . SER B 1 318 ? 60.192 92.599 64.406 1.00 26.62 326 SER B CA 1
ATOM 6255 C C . SER B 1 318 ? 60.788 93.291 65.618 1.00 24.57 326 SER B C 1
ATOM 6256 O O . SER B 1 318 ? 60.959 92.628 66.660 1.00 23.99 326 SER B O 1
ATOM 6259 N N . ALA B 1 319 ? 61.082 94.589 65.517 1.00 21.26 327 ALA B N 1
ATOM 6260 C CA . ALA B 1 319 ? 61.653 95.268 66.678 1.00 23.16 327 ALA B CA 1
ATOM 6261 C C . ALA B 1 319 ? 60.699 95.301 67.853 1.00 22.53 327 ALA B C 1
ATOM 6262 O O . ALA B 1 319 ? 61.137 95.106 68.990 1.00 21.53 327 ALA B O 1
ATOM 6264 N N . ILE B 1 320 ? 59.401 95.503 67.558 1.00 24.70 328 ILE B N 1
ATOM 6265 C CA . ILE B 1 320 ? 58.318 95.496 68.560 1.00 24.15 328 ILE B CA 1
ATOM 6266 C C . ILE B 1 320 ? 58.237 94.122 69.219 1.00 22.13 328 ILE B C 1
ATOM 6267 O O . ILE B 1 320 ? 58.130 94.010 70.443 1.00 21.52 328 ILE B O 1
ATOM 6272 N N . PHE B 1 321 ? 58.266 93.079 68.409 1.00 22.33 329 PHE B N 1
ATOM 6273 C CA . PHE B 1 321 ? 58.266 91.693 68.944 1.00 23.22 329 PHE B CA 1
ATOM 6274 C C . PHE B 1 321 ? 59.345 91.511 69.954 1.00 21.94 329 PHE B C 1
ATOM 6275 O O . PHE B 1 321 ? 59.077 91.062 71.059 1.00 22.26 329 PHE B O 1
ATOM 6283 N N . HIS B 1 322 ? 60.570 91.877 69.577 1.00 22.06 330 HIS B N 1
ATOM 6284 C CA . HIS B 1 322 ? 61.729 91.642 70.451 1.00 20.15 330 HIS B CA 1
ATOM 6285 C C . HIS B 1 322 ? 61.821 92.545 71.627 1.00 19.60 330 HIS B C 1
ATOM 6286 O O . HIS B 1 322 ? 62.262 92.071 72.662 1.00 18.47 330 HIS B O 1
ATOM 6293 N N . PHE B 1 323 ? 61.426 93.819 71.492 1.00 19.96 331 PHE B N 1
ATOM 6294 C CA . PHE B 1 323 ? 61.326 94.685 72.696 1.00 22.24 331 PHE B CA 1
ATOM 6295 C C . PHE B 1 323 ? 60.207 94.225 73.704 1.00 24.25 331 PHE B C 1
ATOM 6296 O O . PHE B 1 323 ? 60.450 94.164 74.950 1.00 24.36 331 PHE B O 1
ATOM 6304 N N . GLU B 1 324 ? 59.000 93.918 73.190 1.00 24.34 332 GLU B N 1
ATOM 6305 C CA . GLU B 1 324 ? 57.910 93.288 74.023 1.00 23.50 332 GLU B CA 1
ATOM 6306 C C . GLU B 1 324 ? 58.430 92.049 74.727 1.00 21.41 332 GLU B C 1
ATOM 6307 O O . GLU B 1 324 ? 58.227 91.853 75.913 1.00 19.83 332 GLU B O 1
ATOM 6313 N N . SER B 1 325 ? 59.111 91.205 73.973 1.00 22.80 333 SER B N 1
ATOM 6314 C CA . SER B 1 325 ? 59.718 89.993 74.551 1.00 23.83 333 SER B CA 1
ATOM 6315 C C . SER B 1 325 ? 60.698 90.330 75.720 1.00 24.51 333 SER B C 1
ATOM 6316 O O . SER B 1 325 ? 60.620 89.739 76.790 1.00 26.45 333 SER B O 1
ATOM 6319 N N . ALA B 1 326 ? 61.569 91.314 75.530 1.00 24.50 334 ALA B N 1
ATOM 6320 C CA . ALA B 1 326 ? 62.403 91.791 76.619 1.00 26.01 334 ALA B CA 1
ATOM 6321 C C . ALA B 1 326 ? 61.629 92.295 77.869 1.00 27.31 334 ALA B C 1
ATOM 6322 O O . ALA B 1 326 ? 61.927 91.847 78.971 1.00 23.84 334 ALA B O 1
ATOM 6324 N N . VAL B 1 327 ? 60.668 93.228 77.701 1.00 29.65 335 VAL B N 1
ATOM 6325 C CA . VAL B 1 327 ? 59.937 93.786 78.868 1.00 31.16 335 VAL B CA 1
ATOM 6326 C C . VAL B 1 327 ? 59.076 92.769 79.607 1.00 31.37 335 VAL B C 1
ATOM 6327 O O . VAL B 1 327 ? 58.943 92.873 80.831 1.00 35.05 335 VAL B O 1
ATOM 6331 N N . GLU B 1 328 ? 58.505 91.790 78.896 1.00 32.00 336 GLU B N 1
ATOM 6332 C CA . GLU B 1 328 ? 57.784 90.706 79.554 1.00 32.84 336 GLU B CA 1
ATOM 6333 C C . GLU B 1 328 ? 58.715 89.868 80.414 1.00 29.33 336 GLU B C 1
ATOM 6334 O O . GLU B 1 328 ? 58.372 89.514 81.515 1.00 31.94 336 GLU B O 1
ATOM 6340 N N . LYS B 1 329 ? 59.886 89.541 79.922 1.00 28.39 337 LYS B N 1
ATOM 6341 C CA . LYS B 1 329 ? 60.848 88.783 80.719 1.00 29.12 337 LYS B CA 1
ATOM 6342 C C . LYS B 1 329 ? 61.433 89.607 81.882 1.00 24.77 337 LYS B C 1
ATOM 6343 O O . LYS B 1 329 ? 61.608 89.121 82.979 1.00 21.57 337 LYS B O 1
ATOM 6349 N N . LYS B 1 330 ? 61.690 90.881 81.649 1.00 25.23 338 LYS B N 1
ATOM 6350 C CA . LYS B 1 330 ? 62.202 91.778 82.704 1.00 25.86 338 LYS B CA 1
ATOM 6351 C C . LYS B 1 330 ? 61.406 93.056 82.667 1.00 25.55 338 LYS B C 1
ATOM 6352 O O . LYS B 1 330 ? 61.708 93.920 81.857 1.00 24.47 338 LYS B O 1
ATOM 6358 N N . PRO B 1 331 ? 60.329 93.148 83.488 1.00 27.29 339 PRO B N 1
ATOM 6359 C CA . PRO B 1 331 ? 59.480 94.347 83.577 1.00 24.96 339 PRO B CA 1
ATOM 6360 C C . PRO B 1 331 ? 60.196 95.623 84.041 1.00 24.74 339 PRO B C 1
ATOM 6361 O O . PRO B 1 331 ? 59.742 96.692 83.696 1.00 25.35 339 PRO B O 1
ATOM 6365 N N . THR B 1 332 ? 61.316 95.527 84.765 1.00 26.49 340 THR B N 1
ATOM 6366 C CA . THR B 1 332 ? 62.125 96.708 85.163 1.00 27.44 340 THR B CA 1
ATOM 6367 C C . THR B 1 332 ? 63.188 97.231 84.166 1.00 28.51 340 THR B C 1
ATOM 6368 O O . THR B 1 332 ? 64.034 98.091 84.529 1.00 25.77 340 THR B O 1
ATOM 6372 N N . PHE B 1 333 ? 63.144 96.704 82.938 1.00 28.38 341 PHE B N 1
ATOM 6373 C CA . PHE B 1 333 ? 64.175 96.900 81.943 1.00 29.74 341 PHE B CA 1
ATOM 6374 C C . PHE B 1 333 ? 63.725 98.169 81.237 1.00 30.08 341 PHE B C 1
ATOM 6375 O O . PHE B 1 333 ? 63.024 98.137 80.238 1.00 34.40 341 PHE B O 1
ATOM 6383 N N . GLU B 1 334 ? 64.167 99.292 81.783 1.00 29.93 342 GLU B N 1
ATOM 6384 C CA . GLU B 1 334 ? 63.666 100.608 81.402 1.00 30.43 342 GLU B CA 1
ATOM 6385 C C . GLU B 1 334 ? 63.971 100.938 79.948 1.00 28.23 342 GLU B C 1
ATOM 6386 O O . GLU B 1 334 ? 63.105 101.322 79.164 1.00 29.44 342 GLU B O 1
ATOM 6392 N N . VAL B 1 335 ? 65.224 100.813 79.594 1.00 25.44 343 VAL B N 1
ATOM 6393 C CA . VAL B 1 335 ? 65.673 101.198 78.290 1.00 24.94 343 VAL B CA 1
ATOM 6394 C C . VAL B 1 335 ? 64.889 100.451 77.255 1.00 25.09 343 VAL B C 1
ATOM 6395 O O . VAL B 1 335 ? 64.538 101.032 76.224 1.00 25.96 343 VAL B O 1
ATOM 6399 N N . ALA B 1 336 ? 64.606 99.168 77.528 1.00 25.39 344 ALA B N 1
ATOM 6400 C CA . ALA B 1 336 ? 63.810 98.316 76.620 1.00 24.16 344 ALA B CA 1
ATOM 6401 C C . ALA B 1 336 ? 62.358 98.829 76.557 1.00 23.40 344 ALA B C 1
ATOM 6402 O O . ALA B 1 336 ? 61.821 99.033 75.490 1.00 23.48 344 ALA B O 1
ATOM 6404 N N . HIS B 1 337 ? 61.761 99.116 77.699 1.00 25.50 345 HIS B N 1
ATOM 6405 C CA . HIS B 1 337 ? 60.466 99.830 77.709 1.00 28.76 345 HIS B CA 1
ATOM 6406 C C . HIS B 1 337 ? 60.428 101.110 76.891 1.00 28.75 345 HIS B C 1
ATOM 6407 O O . HIS B 1 337 ? 59.415 101.426 76.289 1.00 28.03 345 HIS B O 1
ATOM 6414 N N . LEU B 1 338 ? 61.526 101.861 76.931 1.00 29.21 346 LEU B N 1
ATOM 6415 C CA . LEU B 1 338 ? 61.616 103.128 76.226 1.00 29.26 346 LEU B CA 1
ATOM 6416 C C . LEU B 1 338 ? 61.792 102.931 74.739 1.00 28.35 346 LEU B C 1
ATOM 6417 O O . LEU B 1 338 ? 61.180 103.628 73.950 1.00 30.37 346 LEU B O 1
ATOM 6422 N N . ASP B 1 339 ? 62.603 101.970 74.354 1.00 29.05 347 ASP B N 1
ATOM 6423 C CA . ASP B 1 339 ? 62.764 101.639 72.945 1.00 32.21 347 ASP B CA 1
ATOM 6424 C C .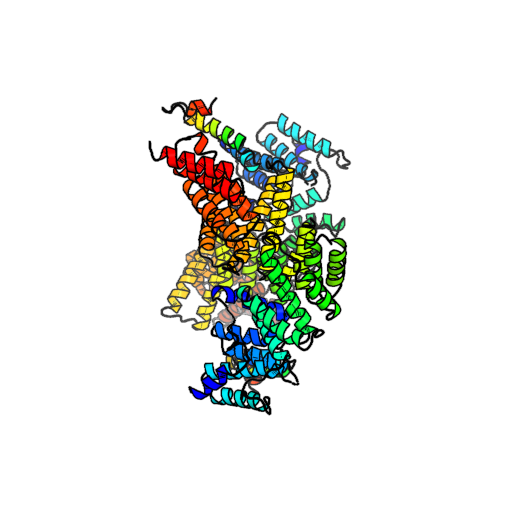 ASP B 1 339 ? 61.470 101.050 72.368 1.00 30.67 347 ASP B C 1
ATOM 6425 O O . ASP B 1 339 ? 61.132 101.306 71.212 1.00 31.52 347 ASP B O 1
ATOM 6430 N N . LEU B 1 340 ? 60.738 100.304 73.187 1.00 28.89 348 LEU B N 1
ATOM 6431 C CA . LEU B 1 340 ? 59.412 99.812 72.825 1.00 28.28 348 LEU B CA 1
ATOM 6432 C C . LEU B 1 340 ? 58.430 100.956 72.583 1.00 27.44 348 LEU B C 1
ATOM 6433 O O . LEU B 1 340 ? 57.727 100.990 71.571 1.00 24.80 348 LEU B O 1
ATOM 6438 N N . ALA B 1 341 ? 58.403 101.903 73.513 1.00 29.42 349 ALA B N 1
ATOM 6439 C CA . ALA B 1 341 ? 57.528 103.072 73.398 1.00 29.89 349 ALA B CA 1
ATOM 6440 C C . ALA B 1 341 ? 57.772 103.776 72.100 1.00 29.42 349 ALA B C 1
ATOM 6441 O O . ALA B 1 341 ? 56.837 104.065 71.385 1.00 31.63 349 ALA B O 1
ATOM 6443 N N . ARG B 1 342 ? 59.026 104.026 71.771 1.00 29.08 350 ARG B N 1
ATOM 6444 C CA . ARG B 1 342 ? 59.341 104.804 70.577 1.00 30.94 350 ARG B CA 1
ATOM 6445 C C . ARG B 1 342 ? 59.104 104.059 69.300 1.00 28.75 350 ARG B C 1
ATOM 6446 O O . ARG B 1 342 ? 58.841 104.672 68.268 1.00 28.68 350 ARG B O 1
ATOM 6454 N N . MET B 1 343 ? 59.224 102.741 69.347 1.00 27.29 351 MET B N 1
ATOM 6455 C CA . MET B 1 343 ? 58.923 101.929 68.183 1.00 27.63 351 MET B CA 1
ATOM 6456 C C . MET B 1 343 ? 57.398 101.887 67.918 1.00 26.22 351 MET B C 1
ATOM 6457 O O . MET B 1 343 ? 56.957 101.890 66.771 1.00 22.67 351 MET B O 1
ATOM 6462 N N . TYR B 1 344 ? 56.601 101.880 68.983 1.00 27.38 352 TYR B N 1
ATOM 6463 C CA . TYR B 1 344 ? 55.139 102.046 68.858 1.00 29.15 352 TYR B CA 1
ATOM 6464 C C . TYR B 1 344 ? 54.766 103.379 68.176 1.00 30.55 352 TYR B C 1
ATOM 6465 O O . TYR B 1 344 ? 53.924 103.377 67.278 1.00 28.35 352 TYR B O 1
ATOM 6474 N N . ILE B 1 345 ? 55.468 104.475 68.529 1.00 31.59 353 ILE B N 1
ATOM 6475 C CA . ILE B 1 345 ? 55.261 105.791 67.892 1.00 30.60 353 ILE B CA 1
ATOM 6476 C C . ILE B 1 345 ? 55.486 105.666 66.395 1.00 33.70 353 ILE B C 1
ATOM 6477 O O . ILE B 1 345 ? 54.654 106.125 65.586 1.00 35.82 353 ILE B O 1
ATOM 6482 N N . GLU B 1 346 ? 56.596 105.028 66.023 1.00 35.83 354 GLU B N 1
ATOM 6483 C CA . GLU B 1 346 ? 56.919 104.816 64.599 1.00 37.61 354 GLU B CA 1
ATOM 6484 C C . GLU B 1 346 ? 55.865 103.943 63.927 1.00 37.24 354 GLU B C 1
ATOM 6485 O O . GLU B 1 346 ? 55.629 104.088 62.744 1.00 38.64 354 GLU B O 1
ATOM 6491 N N . ALA B 1 347 ? 55.241 103.041 64.696 1.00 36.55 355 ALA B N 1
ATOM 6492 C CA . ALA B 1 347 ? 54.203 102.138 64.204 1.00 34.42 355 ALA B CA 1
ATOM 6493 C C . ALA B 1 347 ? 52.763 102.729 64.222 1.00 38.37 355 ALA B C 1
ATOM 6494 O O . ALA B 1 347 ? 51.772 102.013 63.937 1.00 38.66 355 ALA B O 1
ATOM 6496 N N . GLY B 1 348 ? 52.626 104.004 64.578 1.00 39.13 356 GLY B N 1
ATOM 6497 C CA . GLY B 1 348 ? 51.323 104.652 64.555 1.00 40.13 356 GLY B CA 1
ATOM 6498 C C . GLY B 1 348 ? 50.437 104.341 65.735 1.00 41.30 356 GLY B C 1
ATOM 6499 O O . GLY B 1 348 ? 49.318 104.849 65.808 1.00 48.52 356 GLY B O 1
ATOM 6500 N N . ASN B 1 349 ? 50.940 103.557 66.680 1.00 41.26 357 ASN B N 1
ATOM 6501 C CA . ASN B 1 349 ? 50.154 103.084 67.790 1.00 42.00 357 ASN B CA 1
ATOM 6502 C C . ASN B 1 349 ? 50.447 103.898 69.031 1.00 39.79 357 ASN B C 1
ATOM 6503 O O . ASN B 1 349 ? 51.325 103.541 69.787 1.00 41.04 357 ASN B O 1
ATOM 6508 N N . HIS B 1 350 ? 49.679 104.965 69.267 1.00 40.88 358 HIS B N 1
ATOM 6509 C CA . HIS B 1 350 ? 49.968 105.902 70.363 1.00 37.21 358 HIS B CA 1
ATOM 6510 C C . HIS B 1 350 ? 49.511 105.440 71.741 1.00 37.92 358 HIS B C 1
ATOM 6511 O O . HIS B 1 350 ? 50.037 105.915 72.764 1.00 35.87 358 HIS B O 1
ATOM 6518 N N . ARG B 1 351 ? 48.535 104.533 71.803 1.00 40.61 359 ARG B N 1
ATOM 6519 C CA . ARG B 1 351 ? 48.059 104.060 73.096 1.00 40.48 359 ARG B CA 1
ATOM 6520 C C . ARG B 1 351 ? 49.088 103.103 73.622 1.00 40.80 359 ARG B C 1
ATOM 6521 O O . ARG B 1 351 ? 49.388 103.120 74.813 1.00 42.52 359 ARG B O 1
ATOM 6529 N N . LYS B 1 352 ? 49.622 102.257 72.749 1.00 39.49 360 LYS B N 1
ATOM 6530 C CA . LYS B 1 352 ? 50.704 101.363 73.168 1.00 42.23 360 LYS B CA 1
ATOM 6531 C C . LYS B 1 352 ? 51.956 102.178 73.601 1.00 39.06 360 LYS B C 1
ATOM 6532 O O . LYS B 1 352 ? 52.595 101.874 74.630 1.00 36.38 360 LYS B O 1
ATOM 6538 N N . ALA B 1 353 ? 52.255 103.243 72.866 1.00 34.84 361 ALA B N 1
ATOM 6539 C CA . ALA B 1 353 ? 53.302 104.153 73.292 1.00 35.83 361 ALA B CA 1
ATOM 6540 C C . ALA B 1 353 ? 53.024 104.638 74.711 1.00 38.24 361 ALA B C 1
ATOM 6541 O O . ALA B 1 353 ? 53.846 104.447 75.595 1.00 36.99 361 ALA B O 1
ATOM 6543 N N . GLU B 1 354 ? 51.831 105.205 74.916 1.00 43.98 362 GLU B N 1
ATOM 6544 C CA . GLU B 1 354 ? 51.419 105.851 76.178 1.00 46.08 362 GLU B CA 1
ATOM 6545 C C . GLU B 1 354 ? 51.555 104.916 77.372 1.00 43.68 362 GLU B C 1
ATOM 6546 O O . GLU B 1 354 ? 52.052 105.298 78.454 1.00 42.32 362 GLU B O 1
ATOM 6552 N N . GLU B 1 355 ? 51.083 103.699 77.143 1.00 41.76 363 GLU B N 1
ATOM 6553 C CA . GLU B 1 355 ? 51.008 102.663 78.160 1.00 43.58 363 GLU B CA 1
ATOM 6554 C C . GLU B 1 355 ? 52.410 102.359 78.683 1.00 40.71 363 GLU B C 1
ATOM 6555 O O . GLU B 1 355 ? 52.643 102.329 79.885 1.00 49.86 363 GLU B O 1
ATOM 6561 N N . ASN B 1 356 ? 53.342 102.166 77.765 1.00 36.91 364 ASN B N 1
ATOM 6562 C CA . ASN B 1 356 ? 54.735 101.958 78.103 1.00 35.25 364 ASN B CA 1
ATOM 6563 C C . ASN B 1 356 ? 55.366 103.171 78.758 1.00 31.62 364 ASN B C 1
ATOM 6564 O O . ASN B 1 356 ? 56.110 103.007 79.732 1.00 30.52 364 ASN B O 1
ATOM 6569 N N . PHE B 1 357 ? 55.073 104.377 78.253 1.00 30.01 365 PHE B N 1
ATOM 6570 C CA . PHE B 1 357 ? 55.527 105.632 78.936 1.00 29.15 365 PHE B CA 1
ATOM 6571 C C . PHE B 1 357 ? 54.982 105.777 80.330 1.00 30.13 365 PHE B C 1
ATOM 6572 O O . PHE B 1 357 ? 55.688 106.293 81.163 1.00 35.72 365 PHE B O 1
ATOM 6580 N N . GLN B 1 358 ? 53.753 105.330 80.592 1.00 32.65 366 GLN B N 1
ATOM 6581 C CA . GLN B 1 358 ? 53.194 105.371 81.967 1.00 34.79 366 GLN B CA 1
ATOM 6582 C C . GLN B 1 358 ? 53.859 104.407 82.939 1.00 33.03 366 GLN B C 1
ATOM 6583 O O . GLN B 1 358 ? 54.034 104.750 84.095 1.00 32.14 366 GLN B O 1
ATOM 6589 N N . LYS B 1 359 ? 54.209 103.200 82.482 1.00 35.35 367 LYS B N 1
ATOM 6590 C CA . LYS B 1 359 ? 55.032 102.258 83.297 1.00 35.74 367 LYS B CA 1
ATOM 6591 C C . LYS B 1 359 ? 56.431 102.801 83.578 1.00 34.53 367 LYS B C 1
ATOM 6592 O O . LYS B 1 359 ? 56.962 102.572 84.665 1.00 36.50 367 LYS B O 1
ATOM 6598 N N . LEU B 1 360 ? 57.011 103.505 82.594 1.00 31.65 368 LEU B N 1
ATOM 6599 C CA . LEU B 1 360 ? 58.314 104.173 82.738 1.00 30.21 368 LEU B CA 1
ATOM 6600 C C . LEU B 1 360 ? 58.360 105.273 83.800 1.00 31.65 368 LEU B C 1
ATOM 6601 O O . LEU B 1 360 ? 59.336 105.370 84.587 1.00 29.20 368 LEU B O 1
ATOM 6606 N N . LEU B 1 361 ? 57.319 106.103 83.825 1.00 33.59 369 LEU B N 1
ATOM 6607 C CA . LEU B 1 361 ? 57.280 107.226 84.768 1.00 36.09 369 LEU B CA 1
ATOM 6608 C C . LEU B 1 361 ? 57.218 106.824 86.230 1.00 37.32 369 LEU B C 1
ATOM 6609 O O . LEU B 1 361 ? 57.550 107.625 87.061 1.00 39.53 369 LEU B O 1
ATOM 6614 N N . CYS B 1 362 ? 56.829 105.587 86.530 1.00 41.15 370 CYS B N 1
ATOM 6615 C CA . CYS B 1 362 ? 56.810 105.047 87.907 1.00 44.13 370 CYS B CA 1
ATOM 6616 C C . CYS B 1 362 ? 58.088 104.312 88.330 1.00 42.93 370 CYS B C 1
ATOM 6617 O O . CYS B 1 362 ? 58.105 103.705 89.395 1.00 43.84 370 CYS B O 1
ATOM 6620 N N . MET B 1 363 ? 59.154 104.340 87.535 1.00 42.89 371 MET B N 1
ATOM 6621 C CA . MET B 1 363 ? 60.319 103.512 87.859 1.00 43.03 371 MET B CA 1
ATOM 6622 C C . MET B 1 363 ? 61.297 104.324 88.637 1.00 40.81 371 MET B C 1
ATOM 6623 O O . MET B 1 363 ? 61.248 105.533 88.616 1.00 42.38 371 MET B O 1
ATOM 6628 N N . LYS B 1 364 ? 62.207 103.638 89.297 1.00 41.65 372 LYS B N 1
ATOM 6629 C CA . LYS B 1 364 ? 63.289 104.260 90.009 1.00 43.48 372 LYS B CA 1
ATOM 6630 C C . LYS B 1 364 ? 64.628 103.771 89.404 1.00 38.43 372 LYS B C 1
ATOM 6631 O O . LYS B 1 364 ? 65.328 103.001 90.033 1.00 33.85 372 LYS B O 1
ATOM 6637 N N . PRO B 1 365 ? 64.975 104.221 88.176 1.00 34.30 373 PRO B N 1
ATOM 6638 C CA . PRO B 1 365 ? 66.145 103.674 87.473 1.00 36.58 373 PRO B CA 1
ATOM 6639 C C . PRO B 1 365 ? 67.434 103.877 88.225 1.00 37.01 373 PRO B C 1
ATOM 6640 O O . PRO B 1 365 ? 67.583 104.885 88.869 1.00 43.26 373 PRO B O 1
ATOM 6644 N N . VAL B 1 366 ? 68.358 102.932 88.141 1.00 38.52 374 VAL B N 1
ATOM 6645 C CA . VAL B 1 366 ? 69.679 103.125 88.723 1.00 39.50 374 VAL B CA 1
ATOM 6646 C C . VAL B 1 366 ? 70.373 104.264 87.999 1.00 40.07 374 VAL B C 1
ATOM 6647 O O . VAL B 1 366 ? 71.021 105.109 88.616 1.00 37.28 374 VAL B O 1
ATOM 6651 N N . VAL B 1 367 ? 70.210 104.267 86.679 1.00 41.75 375 VAL B N 1
ATOM 6652 C CA . VAL B 1 367 ? 70.844 105.234 85.807 1.00 44.29 375 VAL B CA 1
ATOM 6653 C C . VAL B 1 367 ? 69.947 106.469 85.726 1.00 48.51 375 VAL B C 1
ATOM 6654 O O . VAL B 1 367 ? 69.027 106.515 84.884 1.00 47.64 375 VAL B O 1
ATOM 6658 N N . GLU B 1 368 ? 70.194 107.460 86.591 1.00 49.56 376 GLU B N 1
ATOM 6659 C CA . GLU B 1 368 ? 69.344 108.688 86.638 1.00 51.57 376 GLU B CA 1
ATOM 6660 C C . GLU B 1 368 ? 69.076 109.375 85.265 1.00 44.59 376 GLU B C 1
ATOM 6661 O O . GLU B 1 368 ? 67.950 109.756 84.928 1.00 38.64 376 GLU B O 1
ATOM 6667 N N . GLU B 1 369 ? 70.111 109.479 84.456 1.00 41.70 377 GLU B N 1
ATOM 6668 C CA . GLU B 1 369 ? 69.966 110.038 83.126 1.00 40.37 377 GLU B CA 1
ATOM 6669 C C . GLU B 1 369 ? 68.826 109.342 82.382 1.00 35.70 377 GLU B C 1
ATOM 6670 O O . GLU B 1 369 ? 68.261 109.914 81.475 1.00 36.35 377 GLU B O 1
ATOM 6676 N N . THR B 1 370 ? 68.536 108.089 82.717 1.00 35.43 378 THR B N 1
ATOM 6677 C CA . THR B 1 370 ? 67.429 107.359 82.087 1.00 33.78 378 THR B CA 1
ATOM 6678 C C . THR B 1 370 ? 66.072 107.997 82.385 1.00 29.59 378 THR B C 1
ATOM 6679 O O . THR B 1 370 ? 65.251 107.994 81.510 1.00 27.33 378 THR B O 1
ATOM 6683 N N . MET B 1 371 ? 65.860 108.562 83.579 1.00 30.40 379 MET B N 1
ATOM 6684 C CA . MET B 1 371 ? 64.696 109.456 83.809 1.00 32.42 379 MET B CA 1
ATOM 6685 C C . MET B 1 371 ? 64.651 110.720 82.929 1.00 30.97 379 MET B C 1
ATOM 6686 O O . MET B 1 371 ? 63.580 111.065 82.428 1.00 29.94 379 MET B O 1
ATOM 6691 N N . GLN B 1 372 ? 65.795 111.380 82.714 1.00 29.48 380 GLN B N 1
ATOM 6692 C CA . GLN B 1 372 ? 65.866 112.489 81.764 1.00 30.33 380 GLN B CA 1
ATOM 6693 C C . GLN B 1 372 ? 65.357 112.055 80.399 1.00 31.92 380 GLN B C 1
ATOM 6694 O O . GLN B 1 372 ? 64.521 112.736 79.819 1.00 33.67 380 GLN B O 1
ATOM 6700 N N . ASP B 1 373 ? 65.854 110.916 79.909 1.00 32.94 381 ASP B N 1
ATOM 6701 C CA . ASP B 1 373 ? 65.405 110.302 78.644 1.00 34.22 381 ASP B CA 1
ATOM 6702 C C . ASP B 1 373 ? 63.925 109.950 78.648 1.00 29.92 381 ASP B C 1
ATOM 6703 O O . ASP B 1 373 ? 63.247 110.178 77.661 1.00 28.04 381 ASP B O 1
ATOM 6708 N N . ILE B 1 374 ? 63.451 109.350 79.737 1.00 28.75 382 ILE B N 1
ATOM 6709 C CA . ILE B 1 374 ? 62.022 109.039 79.913 1.00 28.34 382 ILE B CA 1
ATOM 6710 C C . ILE B 1 374 ? 61.182 110.333 79.777 1.00 28.36 382 ILE B C 1
ATOM 6711 O O . ILE B 1 374 ? 60.241 110.383 78.990 1.00 28.19 382 ILE B O 1
ATOM 6716 N N . HIS B 1 375 ? 61.551 111.395 80.481 1.00 27.68 383 HIS B N 1
ATOM 6717 C CA . HIS B 1 375 ? 60.768 112.645 80.378 1.00 27.41 383 HIS B CA 1
ATOM 6718 C C . HIS B 1 375 ? 60.969 113.318 79.027 1.00 24.95 383 HIS B C 1
ATOM 6719 O O . HIS B 1 375 ? 60.042 113.809 78.433 1.00 25.22 383 HIS B O 1
ATOM 6726 N N . PHE B 1 376 ? 62.175 113.303 78.521 1.00 24.55 384 PHE B N 1
ATOM 6727 C CA . PHE B 1 376 ? 62.436 113.979 77.292 1.00 24.11 384 PHE B CA 1
ATOM 6728 C C . PHE B 1 376 ? 61.561 113.411 76.193 1.00 24.94 384 PHE B C 1
ATOM 6729 O O . PHE B 1 376 ? 60.891 114.147 75.465 1.00 25.50 384 PHE B O 1
ATOM 6737 N N . HIS B 1 377 ? 61.568 112.093 76.078 1.00 27.80 385 HIS B N 1
ATOM 6738 C CA . HIS B 1 377 ? 60.779 111.414 75.039 1.00 28.51 385 HIS B CA 1
ATOM 6739 C C . HIS B 1 377 ? 59.292 111.445 75.323 1.00 27.65 385 HIS B C 1
ATOM 6740 O O . HIS B 1 377 ? 58.528 111.528 74.408 1.00 24.79 385 HIS B O 1
ATOM 6747 N N . TYR B 1 378 ? 58.883 111.380 76.583 1.00 30.09 386 TYR B N 1
ATOM 6748 C CA . TYR B 1 378 ? 57.482 111.555 76.863 1.00 34.51 386 TYR B CA 1
ATOM 6749 C C . TYR B 1 378 ? 57.052 112.942 76.420 1.00 35.80 386 TYR B C 1
ATOM 6750 O O . TYR B 1 378 ? 56.006 113.114 75.799 1.00 35.25 386 TYR B O 1
ATOM 6759 N N . GLY B 1 379 ? 57.893 113.919 76.726 1.00 35.48 387 GLY B N 1
ATOM 6760 C CA . GLY B 1 379 ? 57.690 115.274 76.293 1.00 35.35 387 GLY B CA 1
ATOM 6761 C C . GLY B 1 379 ? 57.547 115.408 74.806 1.00 34.21 387 GLY B C 1
ATOM 6762 O O . GLY B 1 379 ? 56.629 116.064 74.358 1.00 36.15 387 GLY B O 1
ATOM 6763 N N . ARG B 1 380 ? 58.456 114.810 74.043 1.00 36.04 388 ARG B N 1
ATOM 6764 C CA . ARG B 1 380 ? 58.356 114.829 72.583 1.00 39.04 388 ARG B CA 1
ATOM 6765 C C . ARG B 1 380 ? 57.015 114.261 72.184 1.00 38.33 388 ARG B C 1
ATOM 6766 O O . ARG B 1 380 ? 56.316 114.869 71.406 1.00 46.23 388 ARG B O 1
ATOM 6774 N N . PHE B 1 381 ? 56.675 113.100 72.732 1.00 35.41 389 PHE B N 1
ATOM 6775 C CA . PHE B 1 381 ? 55.438 112.381 72.413 1.00 37.46 389 PHE B CA 1
ATOM 6776 C C . PHE B 1 381 ? 54.167 113.225 72.696 1.00 40.53 389 PHE B C 1
ATOM 6777 O O . PHE B 1 381 ? 53.250 113.276 71.857 1.00 40.72 389 PHE B O 1
ATOM 6785 N N . GLN B 1 382 ? 54.144 113.889 73.857 1.00 39.35 390 GLN B N 1
ATOM 6786 C CA . GLN B 1 382 ? 53.137 114.884 74.163 1.00 40.23 390 GLN B CA 1
ATOM 6787 C C . GLN B 1 382 ? 53.085 116.060 73.180 1.00 43.33 390 GLN B C 1
ATOM 6788 O O . GLN B 1 382 ? 51.997 116.495 72.833 1.00 48.02 390 GLN B O 1
ATOM 6794 N N . GLU B 1 383 ? 54.226 116.581 72.739 1.00 44.89 391 GLU B N 1
ATOM 6795 C CA . GLU B 1 383 ? 54.204 117.693 71.789 1.00 47.64 391 GLU B CA 1
ATOM 6796 C C . GLU B 1 383 ? 53.697 117.216 70.417 1.00 48.21 391 GLU B C 1
ATOM 6797 O O . GLU B 1 383 ? 52.699 117.715 69.912 1.00 53.39 391 GLU B O 1
ATOM 6803 N N . PHE B 1 384 ? 54.345 116.222 69.836 1.00 47.90 392 PHE B N 1
ATOM 6804 C CA . PHE B 1 384 ? 54.117 115.904 68.429 1.00 48.75 392 PHE B CA 1
ATOM 6805 C C . PHE B 1 384 ? 53.050 114.865 68.111 1.00 53.41 392 PHE B C 1
ATOM 6806 O O . PHE B 1 384 ? 52.498 114.891 67.008 1.00 56.05 392 PHE B O 1
ATOM 6814 N N . GLN B 1 385 ? 52.736 113.982 69.056 1.00 50.02 393 GLN B N 1
ATOM 6815 C CA . GLN B 1 385 ? 51.687 112.994 68.838 1.00 51.56 393 GLN B CA 1
ATOM 6816 C C . GLN B 1 385 ? 50.392 113.420 69.535 1.00 50.38 393 GLN B C 1
ATOM 6817 O O . GLN B 1 385 ? 49.406 113.648 68.850 1.00 50.64 393 GLN B O 1
ATOM 6823 N N . LYS B 1 386 ? 50.406 113.536 70.866 1.00 44.77 394 LYS B N 1
ATOM 6824 C CA . LYS B 1 386 ? 49.254 114.030 71.613 1.00 48.66 394 LYS B CA 1
ATOM 6825 C C . LYS B 1 386 ? 48.898 115.547 71.451 1.00 50.91 394 LYS B C 1
ATOM 6826 O O . LYS B 1 386 ? 47.791 115.948 71.801 1.00 50.40 394 LYS B O 1
ATOM 6832 N N . LYS B 1 387 ? 49.811 116.379 70.949 1.00 53.38 395 LYS B N 1
ATOM 6833 C CA . LYS B 1 387 ? 49.552 117.824 70.730 1.00 55.59 395 LYS B CA 1
ATOM 6834 C C . LYS B 1 387 ? 49.130 118.616 72.004 1.00 52.11 395 LYS B C 1
ATOM 6835 O O . LYS B 1 387 ? 48.240 119.472 71.954 1.00 57.35 395 LYS B O 1
ATOM 6841 N N . SER B 1 388 ? 49.779 118.303 73.125 1.00 43.75 396 SER B N 1
ATOM 6842 C CA . SER B 1 388 ? 49.567 118.935 74.407 1.00 42.68 396 SER B CA 1
ATOM 6843 C C . SER B 1 388 ? 50.850 119.703 74.823 1.00 49.57 396 SER B C 1
ATOM 6844 O O . SER B 1 388 ? 51.741 119.167 75.518 1.00 47.04 396 SER B O 1
ATOM 6847 N N . ASP B 1 389 ? 50.930 120.960 74.372 1.00 51.91 397 ASP B N 1
ATOM 6848 C CA . ASP B 1 389 ? 51.976 121.920 74.783 1.00 50.54 397 ASP B CA 1
ATOM 6849 C C . ASP B 1 389 ? 52.257 121.933 76.275 1.00 45.20 397 ASP B C 1
ATOM 6850 O O . ASP B 1 389 ? 53.405 121.871 76.703 1.00 41.61 397 ASP B O 1
ATOM 6855 N N . VAL B 1 390 ? 51.203 122.048 77.069 1.00 42.89 398 VAL B N 1
ATOM 6856 C CA . VAL B 1 390 ? 51.374 122.076 78.511 1.00 40.31 398 VAL B CA 1
ATOM 6857 C C . VAL B 1 390 ? 52.146 120.822 78.977 1.00 39.93 398 VAL B C 1
ATOM 6858 O O . VAL B 1 390 ? 53.149 120.967 79.692 1.00 36.96 398 VAL B O 1
ATOM 6862 N N . ASN B 1 391 ? 51.742 119.615 78.535 1.00 39.34 399 ASN B N 1
ATOM 6863 C CA . ASN B 1 391 ? 52.410 118.373 79.019 1.00 37.78 399 ASN B CA 1
ATOM 6864 C C . ASN B 1 391 ? 53.857 118.183 78.493 1.00 33.43 399 ASN B C 1
ATOM 6865 O O . ASN B 1 391 ? 54.737 117.769 79.249 1.00 31.85 399 ASN B O 1
ATOM 6870 N N . ALA B 1 392 ? 54.098 118.527 77.235 1.00 28.41 400 ALA B N 1
ATOM 6871 C CA . ALA B 1 392 ? 55.457 118.609 76.716 1.00 28.80 400 ALA B CA 1
ATOM 6872 C C . ALA B 1 392 ? 56.386 119.389 77.688 1.00 31.33 400 ALA B C 1
ATOM 6873 O O . ALA B 1 392 ? 57.414 118.857 78.208 1.00 28.46 400 ALA B O 1
ATOM 6875 N N . ILE B 1 393 ? 55.956 120.617 77.973 1.00 30.15 401 ILE B N 1
ATOM 6876 C CA . ILE B 1 393 ? 56.710 121.536 78.773 1.00 29.25 401 ILE B CA 1
ATOM 6877 C C . ILE B 1 393 ? 56.886 120.911 80.132 1.00 28.73 401 ILE B C 1
ATOM 6878 O O . ILE B 1 393 ? 57.991 120.882 80.653 1.00 28.42 401 ILE B O 1
ATOM 6883 N N . ILE B 1 394 ? 55.827 120.344 80.687 1.00 29.51 402 ILE B N 1
ATOM 6884 C CA . ILE B 1 394 ? 55.950 119.786 82.027 1.00 32.96 402 ILE B CA 1
ATOM 6885 C C . ILE B 1 394 ? 57.149 118.827 82.081 1.00 35.14 402 ILE B C 1
ATOM 6886 O O . ILE B 1 394 ? 57.967 118.867 83.029 1.00 32.83 402 ILE B O 1
ATOM 6891 N N . HIS B 1 395 ? 57.249 117.997 81.040 1.00 33.09 403 HIS B N 1
ATOM 6892 C CA . HIS B 1 395 ? 58.167 116.886 81.039 1.00 34.44 403 HIS B CA 1
ATOM 6893 C C . HIS B 1 395 ? 59.595 117.291 80.615 1.00 32.20 403 HIS B C 1
ATOM 6894 O O . HIS B 1 395 ? 60.565 116.952 81.301 1.00 29.83 403 HIS B O 1
ATOM 6901 N N . TYR B 1 396 ? 59.696 118.069 79.549 1.00 28.82 404 TYR B N 1
ATOM 6902 C CA . TYR B 1 396 ? 60.923 118.779 79.259 1.00 28.86 404 TYR B CA 1
ATOM 6903 C C . TYR B 1 396 ? 61.489 119.428 80.510 1.00 28.48 404 TYR B C 1
ATOM 6904 O O . TYR B 1 396 ? 62.668 119.356 80.732 1.00 31.93 404 TYR B O 1
ATOM 6913 N N . LEU B 1 397 ? 60.656 120.037 81.336 1.00 29.53 405 LEU B N 1
ATOM 6914 C CA . LEU B 1 397 ? 61.121 120.615 82.593 1.00 28.65 405 LEU B CA 1
ATOM 6915 C C . LEU B 1 397 ? 61.535 119.556 83.587 1.00 30.74 405 LEU B C 1
ATOM 6916 O O . LEU B 1 397 ? 62.542 119.728 84.249 1.00 33.14 405 LEU B O 1
ATOM 6921 N N . LYS B 1 398 ? 60.789 118.456 83.705 1.00 34.04 406 LYS B N 1
ATOM 6922 C CA . LYS B 1 398 ? 61.176 117.372 84.630 1.00 34.88 406 LYS B CA 1
ATOM 6923 C C . LYS B 1 398 ? 62.548 116.724 84.289 1.00 34.82 406 LYS B C 1
ATOM 6924 O O . LYS B 1 398 ? 63.306 116.315 85.202 1.00 33.76 406 LYS B O 1
ATOM 6930 N N . ALA B 1 399 ? 62.848 116.632 82.989 1.00 30.65 407 ALA B N 1
ATOM 6931 C CA . ALA B 1 399 ? 64.152 116.182 82.526 1.00 30.93 407 ALA B CA 1
ATOM 6932 C C . ALA B 1 399 ? 65.256 117.171 82.942 1.00 34.26 407 ALA B C 1
ATOM 6933 O O . ALA B 1 399 ? 66.304 116.784 83.518 1.00 30.70 407 ALA B O 1
ATOM 6935 N N . ILE B 1 400 ? 64.992 118.444 82.628 1.00 35.23 408 ILE B N 1
ATOM 6936 C CA . ILE B 1 400 ? 65.880 119.546 82.949 1.00 36.48 408 ILE B CA 1
ATOM 6937 C C . ILE B 1 400 ? 66.094 119.614 84.458 1.00 35.78 408 ILE B C 1
ATOM 6938 O O . ILE B 1 400 ? 67.213 119.780 84.893 1.00 38.04 408 ILE B O 1
ATOM 6943 N N . LYS B 1 401 ? 65.026 119.479 85.229 1.00 38.11 409 LYS B N 1
ATOM 6944 C CA . LYS B 1 401 ? 65.103 119.384 86.698 1.00 41.38 409 LYS B CA 1
ATOM 6945 C C . LYS B 1 401 ? 66.211 118.452 87.184 1.00 40.02 409 LYS B C 1
ATOM 6946 O O . LYS B 1 401 ? 67.093 118.884 87.891 1.00 38.77 409 LYS B O 1
ATOM 6952 N N . ILE B 1 402 ? 66.162 117.192 86.767 1.00 39.93 410 ILE B N 1
ATOM 6953 C CA . ILE B 1 402 ? 67.181 116.197 87.129 1.00 42.37 410 ILE B CA 1
ATOM 6954 C C . ILE B 1 402 ? 68.620 116.692 86.894 1.00 44.19 410 ILE B C 1
ATOM 6955 O O . ILE B 1 402 ? 69.019 116.955 85.758 1.00 39.10 410 ILE B O 1
ATOM 6960 N N . GLU B 1 403 ? 69.393 116.769 87.978 1.00 50.02 411 GLU B N 1
ATOM 6961 C CA . GLU B 1 403 ? 70.737 117.342 87.930 1.00 55.89 411 GLU B CA 1
ATOM 6962 C C . GLU B 1 403 ? 71.729 116.325 87.349 1.00 56.51 411 GLU B C 1
ATOM 6963 O O . GLU B 1 403 ? 72.199 115.423 88.053 1.00 55.68 411 GLU B O 1
ATOM 6969 N N . GLN B 1 404 ? 72.037 116.476 86.059 1.00 52.89 412 GLN B N 1
ATOM 6970 C CA . GLN B 1 404 ? 73.033 115.645 85.390 1.00 48.25 412 GLN B CA 1
ATOM 6971 C C . GLN B 1 404 ? 73.319 116.217 83.988 1.00 46.71 412 GLN B C 1
ATOM 6972 O O . GLN B 1 404 ? 72.405 116.310 83.154 1.00 48.06 412 GLN B O 1
ATOM 6978 N N . ALA B 1 405 ? 74.572 116.592 83.713 1.00 40.21 413 ALA B N 1
ATOM 6979 C CA . ALA B 1 405 ? 74.921 117.122 82.393 1.00 36.32 413 ALA B CA 1
ATOM 6980 C C . ALA B 1 405 ? 74.842 115.998 81.352 1.00 36.45 413 ALA B C 1
ATOM 6981 O O . ALA B 1 405 ? 75.433 114.934 81.519 1.00 37.07 413 ALA B O 1
ATOM 6983 N N . SER B 1 406 ? 74.084 116.214 80.295 1.00 36.47 414 SER B N 1
ATOM 6984 C CA . SER B 1 406 ? 73.872 115.174 79.313 1.00 37.62 414 SER B CA 1
ATOM 6985 C C . SER B 1 406 ? 73.389 115.759 77.996 1.00 38.69 414 SER B C 1
ATOM 6986 O O . SER B 1 406 ? 72.879 116.875 77.965 1.00 42.75 414 SER B O 1
ATOM 6989 N N . LEU B 1 407 ? 73.583 115.006 76.913 1.00 38.44 415 LEU B N 1
ATOM 6990 C CA . LEU B 1 407 ? 73.043 115.340 75.591 1.00 37.37 415 LEU B CA 1
ATOM 6991 C C . LEU B 1 407 ? 71.490 115.449 75.633 1.00 37.73 415 LEU B C 1
ATOM 6992 O O . LEU B 1 407 ? 70.902 116.363 75.032 1.00 32.38 415 LEU B O 1
ATOM 6997 N N . THR B 1 408 ? 70.861 114.512 76.353 1.00 36.79 416 THR B N 1
ATOM 6998 C CA . THR B 1 408 ? 69.415 114.469 76.522 1.00 36.78 416 THR B CA 1
ATOM 6999 C C . THR B 1 408 ? 68.850 115.686 77.297 1.00 35.61 416 THR B C 1
ATOM 7000 O O . THR B 1 408 ? 67.756 116.140 77.021 1.00 41.04 416 THR B O 1
ATOM 7004 N N . ARG B 1 409 ? 69.584 116.205 78.261 1.00 33.40 417 ARG B N 1
ATOM 7005 C CA . ARG B 1 409 ? 69.176 117.423 78.963 1.00 32.16 417 ARG B CA 1
ATOM 7006 C C . ARG B 1 409 ? 69.322 118.661 78.093 1.00 32.15 417 ARG B C 1
ATOM 7007 O O . ARG B 1 409 ? 68.514 119.570 78.176 1.00 32.96 417 ARG B O 1
ATOM 7015 N N . ASP B 1 410 ? 70.388 118.716 77.301 1.00 31.96 418 ASP B N 1
ATOM 7016 C CA . ASP B 1 410 ? 70.583 119.789 76.354 1.00 32.22 418 ASP B CA 1
ATOM 7017 C C . ASP B 1 410 ? 69.507 119.670 75.299 1.00 31.90 418 ASP B C 1
ATOM 7018 O O . ASP B 1 410 ? 69.080 120.663 74.767 1.00 32.17 418 ASP B O 1
ATOM 7023 N N . LYS B 1 411 ? 69.087 118.443 74.989 1.00 33.35 419 LYS B N 1
ATOM 7024 C CA . LYS B 1 411 ? 67.987 118.205 74.028 1.00 34.21 419 LYS B CA 1
ATOM 7025 C C . LYS B 1 411 ? 66.631 118.689 74.561 1.00 28.62 419 LYS B C 1
ATOM 7026 O O . LYS B 1 411 ? 65.854 119.256 73.845 1.00 24.94 419 LYS B O 1
ATOM 7032 N N . SER B 1 412 ? 66.381 118.450 75.824 1.00 27.25 420 SER B N 1
ATOM 7033 C CA . SER B 1 412 ? 65.230 118.967 76.481 1.00 29.32 420 SER B CA 1
ATOM 7034 C C . SER B 1 412 ? 65.149 120.501 76.472 1.00 29.45 420 SER B C 1
ATOM 7035 O O . SER B 1 412 ? 64.078 121.077 76.229 1.00 28.08 420 SER B O 1
ATOM 7038 N N . ILE B 1 413 ? 66.286 121.143 76.728 1.00 31.50 421 ILE B N 1
ATOM 7039 C CA . ILE B 1 413 ? 66.380 122.611 76.808 1.00 28.57 421 ILE B CA 1
ATOM 7040 C C . ILE B 1 413 ? 66.045 123.179 75.463 1.00 26.20 421 ILE B C 1
ATOM 7041 O O . ILE B 1 413 ? 65.274 124.118 75.338 1.00 23.54 421 ILE B O 1
ATOM 7046 N N . ASN B 1 414 ? 66.674 122.592 74.465 1.00 26.43 422 ASN B N 1
ATOM 7047 C CA . ASN B 1 414 ? 66.423 122.945 73.101 1.00 29.21 422 ASN B CA 1
ATOM 7048 C C . ASN B 1 414 ? 64.970 122.667 72.669 1.00 31.90 422 ASN B C 1
ATOM 7049 O O . ASN B 1 414 ? 64.370 123.470 71.956 1.00 34.28 422 ASN B O 1
ATOM 7054 N N . SER B 1 415 ? 64.401 121.557 73.099 1.00 28.97 423 SER B N 1
ATOM 7055 C CA . SER B 1 415 ? 63.023 121.318 72.787 1.00 31.01 423 SER B CA 1
ATOM 7056 C C . SER B 1 415 ? 62.095 122.261 73.546 1.00 31.06 423 SER B C 1
ATOM 7057 O O . SER B 1 415 ? 61.010 122.592 73.024 1.00 33.69 423 SER B O 1
ATOM 7060 N N . LEU B 1 416 ? 62.479 122.669 74.760 1.00 27.95 424 LEU B N 1
ATOM 7061 C CA . LEU B 1 416 ? 61.657 123.616 75.523 1.00 28.16 424 LEU B CA 1
ATOM 7062 C C . LEU B 1 416 ? 61.597 124.966 74.796 1.00 30.15 424 LEU B C 1
ATOM 7063 O O . LEU B 1 416 ? 60.513 125.522 74.583 1.00 28.00 424 LEU B O 1
ATOM 7068 N N . LYS B 1 417 ? 62.771 125.417 74.357 1.00 33.00 425 LYS B N 1
ATOM 7069 C CA . LYS B 1 417 ? 62.956 126.654 73.589 1.00 35.99 425 LYS B CA 1
ATOM 7070 C C . LYS B 1 417 ? 62.120 126.768 72.319 1.00 35.27 425 LYS B C 1
ATOM 7071 O O . LYS B 1 417 ? 61.483 127.800 72.071 1.00 36.19 425 LYS B O 1
ATOM 7077 N N . LYS B 1 418 ? 62.131 125.718 71.516 1.00 39.37 426 LYS B N 1
ATOM 7078 C CA . LYS B 1 418 ? 61.364 125.699 70.260 1.00 45.44 426 LYS B CA 1
ATOM 7079 C C . LYS B 1 418 ? 59.877 125.843 70.564 1.00 43.28 426 LYS B C 1
ATOM 7080 O O . LYS B 1 418 ? 59.143 126.565 69.874 1.00 41.78 426 LYS B O 1
ATOM 7086 N N . LEU B 1 419 ? 59.444 125.150 71.607 1.00 41.41 427 LEU B N 1
ATOM 7087 C CA . LEU B 1 419 ? 58.055 125.140 71.942 1.00 41.89 427 LEU B CA 1
ATOM 7088 C C . LEU B 1 419 ? 57.661 126.514 72.476 1.00 39.17 427 LEU B C 1
ATOM 7089 O O . LEU B 1 419 ? 56.620 127.036 72.122 1.00 37.68 427 LEU B O 1
ATOM 7094 N N . VAL B 1 420 ? 58.519 127.114 73.285 1.00 39.30 428 VAL B N 1
ATOM 7095 C CA . VAL B 1 420 ? 58.197 128.374 73.933 1.00 39.76 428 VAL B CA 1
ATOM 7096 C C . VAL B 1 420 ? 58.310 129.524 72.936 1.00 39.62 428 VAL B C 1
ATOM 7097 O O . VAL B 1 420 ? 57.479 130.428 72.942 1.00 38.40 428 VAL B O 1
ATOM 7101 N N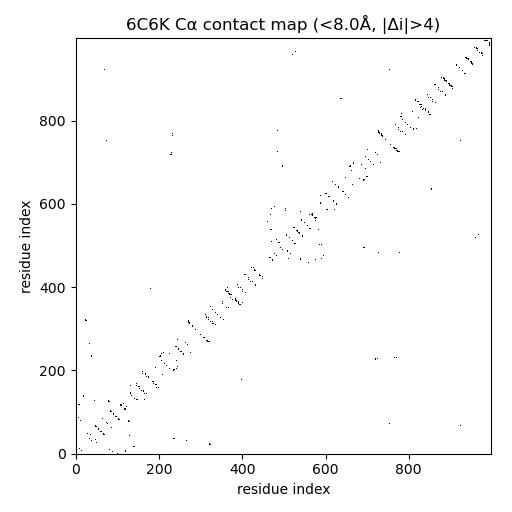 . LEU B 1 421 ? 59.324 129.496 72.078 1.00 38.66 429 LEU B N 1
ATOM 7102 C CA . LEU B 1 421 ? 59.422 130.507 71.017 1.00 37.30 429 LEU B CA 1
ATOM 7103 C C . LEU B 1 421 ? 58.224 130.490 70.081 1.00 38.30 429 LEU B C 1
ATOM 7104 O O . LEU B 1 421 ? 57.881 131.551 69.526 1.00 37.84 429 LEU B O 1
ATOM 7109 N N . ARG B 1 422 ? 57.633 129.303 69.876 1.00 37.00 430 ARG B N 1
ATOM 7110 C CA A ARG B 1 422 ? 56.443 129.187 69.027 0.50 39.46 430 ARG B CA 1
ATOM 7111 C CA B ARG B 1 422 ? 56.445 129.153 69.032 0.50 39.09 430 ARG B CA 1
ATOM 7112 C C . ARG B 1 422 ? 55.253 129.836 69.715 1.00 40.09 430 ARG B C 1
ATOM 7113 O O . ARG B 1 422 ? 54.631 130.724 69.147 1.00 42.75 430 ARG B O 1
ATOM 7128 N N . LYS B 1 423 ? 54.952 129.394 70.937 1.00 40.82 431 LYS B N 1
ATOM 7129 C CA . LYS B 1 423 ? 53.935 130.003 71.790 1.00 40.70 431 LYS B CA 1
ATOM 7130 C C . LYS B 1 423 ? 54.028 131.520 71.751 1.00 42.05 431 LYS B C 1
ATOM 7131 O O . LYS B 1 423 ? 53.024 132.186 71.588 1.00 44.48 431 LYS B O 1
ATOM 7137 N N . LEU B 1 424 ? 55.236 132.060 71.876 1.00 41.94 432 LEU B N 1
ATOM 7138 C CA . LEU B 1 424 ? 55.414 133.507 71.804 1.00 42.23 432 LEU B CA 1
ATOM 7139 C C . LEU B 1 424 ? 54.981 134.117 70.485 1.00 48.03 432 LEU B C 1
ATOM 7140 O O . LEU B 1 424 ? 54.438 135.206 70.492 1.00 52.91 432 LEU B O 1
ATOM 7145 N N . ARG B 1 425 ? 55.212 133.434 69.365 1.00 58.60 433 ARG B N 1
ATOM 7146 C CA . ARG B 1 425 ? 54.798 133.955 68.053 1.00 61.91 433 ARG B CA 1
ATOM 7147 C C . ARG B 1 425 ? 53.280 134.096 67.944 1.00 56.25 433 ARG B C 1
ATOM 7148 O O . ARG B 1 425 ? 52.799 135.007 67.294 1.00 61.41 433 ARG B O 1
ATOM 7156 N N . ARG B 1 426 ? 52.541 133.227 68.610 1.00 50.73 434 ARG B N 1
ATOM 7157 C CA . ARG B 1 426 ? 51.098 133.385 68.748 1.00 51.52 434 ARG B CA 1
ATOM 7158 C C . ARG B 1 426 ? 50.706 134.475 69.752 1.00 49.13 434 ARG B C 1
ATOM 7159 O O . ARG B 1 426 ? 49.684 135.138 69.577 1.00 54.22 434 ARG B O 1
ATOM 7167 N N . LYS B 1 427 ? 51.486 134.632 70.815 1.00 47.83 435 LYS B N 1
ATOM 7168 C CA . LYS B 1 427 ? 51.111 135.457 71.952 1.00 47.89 435 LYS B CA 1
ATOM 7169 C C . LYS B 1 427 ? 52.382 135.878 72.684 1.00 48.99 435 LYS B C 1
ATOM 7170 O O . LYS B 1 427 ? 52.929 135.132 73.483 1.00 49.35 435 LYS B O 1
ATOM 7176 N N . ALA B 1 428 ? 52.838 137.089 72.375 1.00 50.14 436 ALA B N 1
ATOM 7177 C CA . ALA B 1 428 ? 54.067 137.671 72.905 1.00 47.85 436 ALA B CA 1
ATOM 7178 C C . ALA B 1 428 ? 53.971 138.096 74.377 1.00 45.76 436 ALA B C 1
ATOM 7179 O O . ALA B 1 428 ? 54.962 138.052 75.114 1.00 41.43 436 ALA B O 1
ATOM 7181 N N . LEU B 1 429 ? 52.781 138.540 74.775 1.00 48.11 437 LEU B N 1
ATOM 7182 C CA . LEU B 1 429 ? 52.511 139.036 76.134 1.00 47.03 437 LEU B CA 1
ATOM 7183 C C . LEU B 1 429 ? 51.971 137.896 76.995 1.00 44.90 437 LEU B C 1
ATOM 7184 O O . LEU B 1 429 ? 50.765 137.734 77.142 1.00 40.65 437 LEU B O 1
ATOM 7189 N N . ASP B 1 430 ? 52.879 137.091 77.533 1.00 43.22 438 ASP B N 1
ATOM 7190 C CA . ASP B 1 430 ? 52.517 135.916 78.318 1.00 41.07 438 ASP B CA 1
ATOM 7191 C C . ASP B 1 430 ? 53.584 135.738 79.360 1.00 36.89 438 ASP B C 1
ATOM 7192 O O . ASP B 1 430 ? 54.760 135.616 79.030 1.00 40.70 438 ASP B O 1
ATOM 7197 N N . LEU B 1 431 ? 53.194 135.735 80.618 1.00 35.62 439 LEU B N 1
ATOM 7198 C CA . LEU B 1 431 ? 54.166 135.851 81.681 1.00 36.17 439 LEU B CA 1
ATOM 7199 C C . LEU B 1 431 ? 55.003 134.554 81.766 1.00 33.03 439 LEU B C 1
ATOM 7200 O O . LEU B 1 431 ? 56.234 134.600 81.835 1.00 26.79 439 LEU B O 1
ATOM 7205 N N . GLU B 1 432 ? 54.299 133.421 81.717 1.00 32.18 440 GLU B N 1
ATOM 7206 C CA . GLU B 1 432 ? 54.884 132.093 81.763 1.00 32.41 440 GLU B CA 1
ATOM 7207 C C . GLU B 1 432 ? 55.890 131.949 80.629 1.00 30.45 440 GLU B C 1
ATOM 7208 O O . GLU B 1 432 ? 57.072 131.695 80.876 1.00 29.33 440 GLU B O 1
ATOM 7214 N N . SER B 1 433 ? 55.430 132.179 79.402 1.00 29.65 441 SER B N 1
ATOM 7215 C CA . SER B 1 433 ? 56.236 131.946 78.226 1.00 29.79 441 SER B CA 1
ATOM 7216 C C . SER B 1 433 ? 57.437 132.847 78.184 1.00 33.91 441 SER B C 1
ATOM 7217 O O . SER B 1 433 ? 58.465 132.418 77.697 1.00 41.41 441 SER B O 1
ATOM 7220 N N . LEU B 1 434 ? 57.334 134.093 78.667 1.00 34.64 442 LEU B N 1
ATOM 7221 C CA . LEU B 1 434 ? 58.513 134.954 78.735 1.00 32.77 442 LEU B CA 1
ATOM 7222 C C . LEU B 1 434 ? 59.417 134.456 79.835 1.00 31.26 442 LEU B C 1
ATOM 7223 O O . LEU B 1 434 ? 60.654 134.470 79.679 1.00 29.72 442 LEU B O 1
ATOM 7228 N N . SER B 1 435 ? 58.819 134.034 80.944 1.00 27.07 443 SER B N 1
ATOM 7229 C CA . SER B 1 435 ? 59.631 133.537 82.029 1.00 27.70 443 SER B CA 1
ATOM 7230 C C . SER B 1 435 ? 60.379 132.276 81.601 1.00 26.99 443 SER B C 1
ATOM 7231 O O . SER B 1 435 ? 61.526 132.078 81.976 1.00 24.93 443 SER B O 1
ATOM 7234 N N . LEU B 1 436 ? 59.718 131.438 80.811 1.00 26.85 444 LEU B N 1
ATOM 7235 C CA . LEU B 1 436 ? 60.314 130.197 80.337 1.00 27.31 444 LEU B CA 1
ATOM 7236 C C . LEU B 1 436 ? 61.470 130.458 79.358 1.00 27.87 444 LEU B C 1
ATOM 7237 O O . LEU B 1 436 ? 62.533 129.835 79.459 1.00 25.05 444 LEU B O 1
ATOM 7242 N N . LEU B 1 437 ? 61.263 131.372 78.414 1.00 27.33 445 LEU B N 1
ATOM 7243 C CA . LEU B 1 437 ? 62.345 131.750 77.514 1.00 28.96 445 LEU B CA 1
ATOM 7244 C C . LEU B 1 437 ? 63.577 132.285 78.299 1.00 29.67 445 LEU B C 1
ATOM 7245 O O . LEU B 1 437 ? 64.721 132.017 77.934 1.00 29.52 445 LEU B O 1
ATOM 7250 N N . GLY B 1 438 ? 63.326 132.985 79.401 1.00 29.12 446 GLY B N 1
ATOM 7251 C CA . GLY B 1 438 ? 64.379 133.536 80.234 1.00 29.13 446 GLY B CA 1
ATOM 7252 C C . GLY B 1 438 ? 65.160 132.430 80.876 1.00 27.50 446 GLY B C 1
ATOM 7253 O O . GLY B 1 438 ? 66.370 132.450 80.853 1.00 26.74 446 GLY B O 1
ATOM 7254 N N . PHE B 1 439 ? 64.428 131.459 81.400 1.00 28.53 447 PHE B N 1
ATOM 7255 C CA . PHE B 1 439 ? 64.963 130.217 81.977 1.00 29.93 447 PHE B CA 1
ATOM 7256 C C . PHE B 1 439 ? 65.824 129.428 81.009 1.00 30.25 447 PHE B C 1
ATOM 7257 O O . PHE B 1 439 ? 66.912 129.013 81.364 1.00 35.20 447 PHE B O 1
ATOM 7265 N N . VAL B 1 440 ? 65.349 129.241 79.790 1.00 30.08 448 VAL B N 1
ATOM 7266 C CA . VAL B 1 440 ? 66.091 128.510 78.773 1.00 29.30 448 VAL B CA 1
ATOM 7267 C C . VAL B 1 440 ? 67.401 129.214 78.505 1.00 30.45 448 VAL B C 1
ATOM 7268 O O . VAL B 1 440 ? 68.431 128.576 78.464 1.00 29.91 448 VAL B O 1
ATOM 7272 N N . TYR B 1 441 ? 67.365 130.533 78.327 1.00 33.16 449 TYR B N 1
ATOM 7273 C CA . TYR B 1 441 ? 68.609 131.288 78.050 1.00 33.05 449 TYR B CA 1
ATOM 7274 C C . TYR B 1 441 ? 69.591 131.129 79.201 1.00 31.03 449 TYR B C 1
ATOM 7275 O O . TYR B 1 441 ? 70.795 130.976 78.963 1.00 25.89 449 TYR B O 1
ATOM 7284 N N . LYS B 1 442 ? 69.051 131.116 80.426 1.00 30.46 450 LYS B N 1
ATOM 7285 C CA . LYS B 1 442 ? 69.855 130.907 81.618 1.00 33.03 450 LYS B CA 1
ATOM 7286 C C . LYS B 1 442 ? 70.562 129.562 81.593 1.00 33.06 450 LYS B C 1
ATOM 7287 O O . LYS B 1 442 ? 71.743 129.493 81.917 1.00 31.71 450 LYS B O 1
ATOM 7293 N N . LEU B 1 443 ? 69.849 128.507 81.200 1.00 33.51 451 LEU B N 1
ATOM 7294 C CA . LEU B 1 443 ? 70.434 127.155 81.172 1.00 34.05 451 LEU B CA 1
ATOM 7295 C C . LEU B 1 443 ? 71.425 126.955 80.038 1.00 33.05 451 LEU B C 1
ATOM 7296 O O . LEU B 1 443 ? 72.339 126.109 80.138 1.00 31.52 451 LEU B O 1
ATOM 7301 N N . GLU B 1 444 ? 71.229 127.732 78.971 1.00 31.69 452 GLU B N 1
ATOM 7302 C CA . GLU B 1 444 ? 72.203 127.859 77.907 1.00 32.99 452 GLU B CA 1
ATOM 7303 C C . GLU B 1 444 ? 73.436 128.706 78.270 1.00 33.96 452 GLU B C 1
ATOM 7304 O O . GLU B 1 444 ? 74.269 128.914 77.421 1.00 35.89 452 GLU B O 1
ATOM 7310 N N . GLY B 1 445 ? 73.553 129.242 79.480 1.00 35.59 453 GLY B N 1
ATOM 7311 C CA . GLY B 1 445 ? 74.630 130.193 79.785 1.00 37.30 453 GLY B CA 1
ATOM 7312 C C . GLY B 1 445 ? 74.504 131.616 79.235 1.00 37.86 453 GLY B C 1
ATOM 7313 O O . GLY B 1 445 ? 75.366 132.434 79.491 1.00 38.24 453 GLY B O 1
ATOM 7314 N N . ASN B 1 446 ? 73.426 131.929 78.517 1.00 40.11 454 ASN B N 1
ATOM 7315 C CA . ASN B 1 446 ? 73.238 133.232 77.885 1.00 40.34 454 ASN B CA 1
ATOM 7316 C C . ASN B 1 446 ? 72.582 134.206 78.842 1.00 41.26 454 ASN B C 1
ATOM 7317 O O . ASN B 1 446 ? 71.375 134.428 78.773 1.00 41.52 454 ASN B O 1
ATOM 7322 N N . MET B 1 447 ? 73.356 134.818 79.726 1.00 39.76 455 MET B N 1
ATOM 7323 C CA . MET B 1 447 ? 72.724 135.486 80.845 1.00 39.02 455 MET B CA 1
ATOM 7324 C C . MET B 1 447 ? 72.159 136.855 80.509 1.00 38.06 455 MET B C 1
ATOM 7325 O O . MET B 1 447 ? 71.233 137.298 81.172 1.00 41.32 455 MET B O 1
ATOM 7330 N N . ASN B 1 448 ? 72.670 137.527 79.491 1.00 36.34 456 ASN B N 1
ATOM 7331 C CA . ASN B 1 448 ? 72.128 138.842 79.156 1.00 38.45 456 ASN B CA 1
ATOM 7332 C C . ASN B 1 448 ? 70.682 138.710 78.717 1.00 39.32 456 ASN B C 1
ATOM 7333 O O . ASN B 1 448 ? 69.830 139.470 79.144 1.00 40.13 456 ASN B O 1
ATOM 7338 N N . GLU B 1 449 ? 70.412 137.701 77.899 1.00 40.84 457 GLU B N 1
ATOM 7339 C CA . GLU B 1 449 ? 69.099 137.495 77.318 1.00 39.87 457 GLU B CA 1
ATOM 7340 C C . GLU B 1 449 ? 68.175 136.899 78.391 1.00 36.14 457 GLU B C 1
ATOM 7341 O O . GLU B 1 449 ? 66.961 137.208 78.441 1.00 28.84 457 GLU B O 1
ATOM 7347 N N . ALA B 1 450 ? 68.743 136.099 79.288 1.00 32.39 458 ALA B N 1
ATOM 7348 C CA . ALA B 1 450 ? 67.946 135.563 80.393 1.00 32.27 458 ALA B CA 1
ATOM 7349 C C . ALA B 1 450 ? 67.423 136.698 81.248 1.00 31.53 458 ALA B C 1
ATOM 7350 O O . ALA B 1 450 ? 66.237 136.815 81.464 1.00 28.29 458 ALA B O 1
ATOM 7352 N N . LEU B 1 451 ? 68.334 137.545 81.712 1.00 32.97 459 LEU B N 1
ATOM 7353 C CA . LEU B 1 451 ? 67.962 138.713 82.517 1.00 31.79 459 LEU B CA 1
ATOM 7354 C C . LEU B 1 451 ? 67.034 139.655 81.781 1.00 31.55 459 LEU B C 1
ATOM 7355 O O . LEU B 1 451 ? 66.106 140.172 82.381 1.00 32.60 459 LEU B O 1
ATOM 7360 N N . GLU B 1 452 ? 67.264 139.850 80.485 1.00 33.19 460 GLU B N 1
ATOM 7361 C CA . GLU B 1 452 ? 66.348 140.636 79.627 1.00 34.20 460 GLU B CA 1
ATOM 7362 C C . GLU B 1 452 ? 64.907 140.109 79.678 1.00 30.81 460 GLU B C 1
ATOM 7363 O O . GLU B 1 452 ? 64.010 140.880 79.830 1.00 26.70 460 GLU B O 1
ATOM 7369 N N . TYR B 1 453 ? 64.713 138.788 79.560 1.00 32.14 461 TYR B N 1
ATOM 7370 C CA . TYR B 1 453 ? 63.377 138.187 79.438 1.00 30.87 461 TYR B CA 1
ATOM 7371 C C . TYR B 1 453 ? 62.684 138.105 80.772 1.00 29.72 461 TYR B C 1
ATOM 7372 O O . TYR B 1 453 ? 61.478 138.313 80.837 1.00 30.06 461 TYR B O 1
ATOM 7381 N N . TYR B 1 454 ? 63.427 137.826 81.838 1.00 27.29 462 TYR B N 1
ATOM 7382 C CA . TYR B 1 454 ? 62.849 137.915 83.177 1.00 26.35 462 TYR B CA 1
ATOM 7383 C C . TYR B 1 454 ? 62.336 139.352 83.446 1.00 26.32 462 TYR B C 1
ATOM 7384 O O . TYR B 1 454 ? 61.210 139.535 83.909 1.00 25.48 462 TYR B O 1
ATOM 7393 N N . GLU B 1 455 ? 63.157 140.348 83.111 1.00 26.72 463 GLU B N 1
ATOM 7394 C CA . GLU B 1 455 ? 62.792 141.766 83.186 1.00 26.49 463 GLU B CA 1
ATOM 7395 C C . GLU B 1 455 ? 61.525 142.042 82.351 1.00 28.94 463 GLU B C 1
ATOM 7396 O O . GLU B 1 455 ? 60.582 142.628 82.852 1.00 28.96 463 GLU B O 1
ATOM 7402 N N . ARG B 1 456 ? 61.461 141.578 81.107 1.00 31.01 464 ARG B N 1
ATOM 7403 C CA . ARG B 1 456 ? 60.220 141.730 80.354 1.00 34.99 464 ARG B CA 1
ATOM 7404 C C . ARG B 1 456 ? 59.057 141.069 81.112 1.00 35.99 464 ARG B C 1
ATOM 7405 O O . ARG B 1 456 ? 57.995 141.642 81.186 1.00 37.36 464 ARG B O 1
ATOM 7413 N N . ALA B 1 457 ? 59.278 139.895 81.704 1.00 34.25 465 ALA B N 1
ATOM 7414 C CA . ALA B 1 457 ? 58.214 139.220 82.442 1.00 34.45 465 ALA B CA 1
ATOM 7415 C C . ALA B 1 457 ? 57.803 140.013 83.661 1.00 33.57 465 ALA B C 1
ATOM 7416 O O . ALA B 1 457 ? 56.629 140.132 83.926 1.00 32.83 465 ALA B O 1
ATOM 7418 N N . LEU B 1 458 ? 58.769 140.530 84.410 1.00 36.11 466 LEU B N 1
ATOM 7419 C CA . LEU B 1 458 ? 58.473 141.339 85.601 1.00 36.99 466 LEU B CA 1
ATOM 7420 C C . LEU B 1 458 ? 57.742 142.635 85.224 1.00 40.85 466 LEU B C 1
ATOM 7421 O O . LEU B 1 458 ? 56.756 143.010 85.868 1.00 39.52 466 LEU B O 1
ATOM 7426 N N . ARG B 1 459 ? 58.184 143.274 84.144 1.00 44.06 467 ARG B N 1
ATOM 7427 C CA . ARG B 1 459 ? 57.482 144.434 83.613 1.00 45.48 467 ARG B CA 1
ATOM 7428 C C . ARG B 1 459 ? 56.085 144.091 83.162 1.00 42.90 467 ARG B C 1
ATOM 7429 O O . ARG B 1 459 ? 55.184 144.855 83.404 1.00 48.27 467 ARG B O 1
ATOM 7437 N N . LEU B 1 460 ? 55.881 142.955 82.521 1.00 45.52 468 LEU B N 1
ATOM 7438 C CA . LEU B 1 460 ? 54.538 142.623 82.060 1.00 46.65 468 LEU B CA 1
ATOM 7439 C C . LEU B 1 460 ? 53.626 142.495 83.252 1.00 48.03 468 LEU B C 1
ATOM 7440 O O . LEU B 1 460 ? 52.507 142.974 83.197 1.00 56.15 468 LEU B O 1
ATOM 7445 N N . ALA B 1 461 ? 54.106 141.895 84.339 1.00 50.40 469 ALA B N 1
ATOM 7446 C CA . ALA B 1 461 ? 53.296 141.744 85.558 1.00 52.29 469 ALA B CA 1
ATOM 7447 C C . ALA B 1 461 ? 52.691 143.095 86.031 1.00 58.13 469 ALA B C 1
ATOM 7448 O O . ALA B 1 461 ? 51.512 143.134 86.380 1.00 59.03 469 ALA B O 1
ATOM 7450 N N . ALA B 1 462 ? 53.479 144.183 85.989 1.00 62.35 470 ALA B N 1
ATOM 7451 C CA . ALA B 1 462 ? 53.013 145.543 86.383 1.00 66.36 470 ALA B CA 1
ATOM 7452 C C . ALA B 1 462 ? 52.315 146.273 85.220 1.00 63.43 470 ALA B C 1
ATOM 7453 O O . ALA B 1 462 ? 52.766 147.306 84.738 1.00 57.88 470 ALA B O 1
ATOM 7455 N N . ASP B 1 463 ? 51.171 145.728 84.825 1.00 72.55 471 ASP B N 1
ATOM 7456 C CA . ASP B 1 463 ? 50.501 146.061 83.550 1.00 74.16 471 ASP B CA 1
ATOM 7457 C C . ASP B 1 463 ? 49.577 147.286 83.654 1.00 76.45 471 ASP B C 1
ATOM 7458 O O . ASP B 1 463 ? 48.642 147.321 84.458 1.00 77.48 471 ASP B O 1
ATOM 7463 N N . ASN C 2 1 ? 32.019 99.953 43.487 1.00 62.94 417 ASN C N 1
ATOM 7464 C CA . ASN C 2 1 ? 33.133 100.262 44.456 1.00 58.39 417 ASN C CA 1
ATOM 7465 C C . ASN C 2 1 ? 34.517 100.337 43.784 1.00 54.97 417 ASN C C 1
ATOM 7466 O O . ASN C 2 1 ? 35.532 100.014 44.401 1.00 52.01 417 ASN C O 1
ATOM 7471 N N . TYR C 2 2 ? 34.557 100.789 42.529 1.00 52.43 418 TYR C N 1
ATOM 7472 C CA . TYR C 2 2 ? 35.825 100.938 41.820 1.00 52.03 418 TYR C CA 1
ATOM 7473 C C . TYR C 2 2 ? 36.808 101.848 42.576 1.00 53.45 418 TYR C C 1
ATOM 7474 O O . TYR C 2 2 ? 38.001 101.544 42.636 1.00 57.85 418 TYR C O 1
ATOM 7483 N N . TRP C 2 3 ? 36.319 102.946 43.153 1.00 50.71 419 TRP C N 1
ATOM 7484 C CA . TRP C 2 3 ? 37.212 103.935 43.779 1.00 48.13 419 TRP C CA 1
ATOM 7485 C C . TRP C 2 3 ? 37.740 103.536 45.158 1.00 42.31 419 TRP C C 1
ATOM 7486 O O . TRP C 2 3 ? 38.878 103.882 45.534 1.00 35.75 419 TRP C O 1
ATOM 7497 N N . TYR C 2 4 ? 36.905 102.825 45.905 1.00 38.55 420 TYR C N 1
ATOM 7498 C CA . TYR C 2 4 ? 37.356 102.119 47.090 1.00 40.45 420 TYR C CA 1
ATOM 7499 C C . TYR C 2 4 ? 38.565 101.214 46.773 1.00 40.46 420 TYR C C 1
ATOM 7500 O O . TYR C 2 4 ? 39.595 101.306 47.448 1.00 36.95 420 TYR C O 1
ATOM 7509 N N . LEU C 2 5 ? 38.451 100.391 45.724 1.00 41.03 421 LEU C N 1
ATOM 7510 C CA . LEU C 2 5 ? 39.503 99.419 45.389 1.00 42.52 421 LEU C CA 1
ATOM 7511 C C . LEU C 2 5 ? 40.749 100.115 44.909 1.00 44.52 421 LEU C C 1
ATOM 7512 O O . LEU C 2 5 ? 41.860 99.693 45.243 1.00 50.23 421 LEU C O 1
ATOM 7517 N N . GLN C 2 6 ? 40.582 101.186 44.143 1.00 43.62 422 GLN C N 1
ATOM 7518 C CA . GLN C 2 6 ? 41.732 102.004 43.759 1.00 42.63 422 GLN C CA 1
ATOM 7519 C C . GLN C 2 6 ? 42.445 102.587 44.959 1.00 38.68 422 GLN C C 1
ATOM 7520 O O . GLN C 2 6 ? 43.664 102.694 44.951 1.00 36.03 422 GLN C O 1
ATOM 7526 N N . GLY C 2 7 ? 41.670 102.950 45.982 1.00 36.64 423 GLY C N 1
ATOM 7527 C CA . GLY C 2 7 ? 42.217 103.461 47.230 1.00 35.82 423 GLY C CA 1
ATOM 7528 C C . GLY C 2 7 ? 43.064 102.453 47.971 1.00 34.76 423 GLY C C 1
ATOM 7529 O O . GLY C 2 7 ? 44.179 102.764 48.425 1.00 33.14 423 GLY C O 1
ATOM 7530 N N . LEU C 2 8 ? 42.533 101.237 48.083 1.00 35.75 424 LEU C N 1
ATOM 7531 C CA . LEU C 2 8 ? 43.210 100.163 48.818 1.00 35.91 424 LEU C CA 1
ATOM 7532 C C . LEU C 2 8 ? 44.552 99.846 48.165 1.00 35.82 424 LEU C C 1
ATOM 7533 O O . LEU C 2 8 ? 45.559 99.748 48.863 1.00 36.05 424 LEU C O 1
ATOM 7538 N N . ILE C 2 9 ? 44.571 99.782 46.831 1.00 35.77 425 ILE C N 1
ATOM 7539 C CA . ILE C 2 9 ? 45.809 99.555 46.085 1.00 36.17 425 ILE C CA 1
ATOM 7540 C C . ILE C 2 9 ? 46.862 100.622 46.446 1.00 37.43 425 ILE C C 1
ATOM 7541 O O . ILE C 2 9 ? 47.987 100.263 46.762 1.00 38.37 425 ILE C O 1
ATOM 7546 N N . HIS C 2 10 ? 46.500 101.916 46.408 1.00 36.28 426 HIS C N 1
ATOM 7547 C CA . HIS C 2 10 ? 47.437 102.977 46.810 1.00 34.17 426 HIS C CA 1
ATOM 7548 C C . HIS C 2 10 ? 47.817 102.827 48.245 1.00 32.38 426 HIS C C 1
ATOM 7549 O O . HIS C 2 10 ? 48.997 102.900 48.554 1.00 32.95 426 HIS C O 1
ATOM 7556 N N . LYS C 2 11 ? 46.838 102.562 49.114 1.00 33.56 427 LYS C N 1
ATOM 7557 C CA . LYS C 2 11 ? 47.140 102.393 50.536 1.00 33.84 427 LYS C CA 1
ATOM 7558 C C . LYS C 2 11 ? 48.153 101.289 50.738 1.00 34.16 427 LYS C C 1
ATOM 7559 O O . LYS C 2 11 ? 49.036 101.443 51.609 1.00 30.64 427 LYS C O 1
ATOM 7565 N N . GLN C 2 12 ? 48.033 100.194 49.958 1.00 36.02 428 GLN C N 1
ATOM 7566 C CA . GLN C 2 12 ? 48.883 99.016 50.184 1.00 38.45 428 GLN C CA 1
ATOM 7567 C C . GLN C 2 12 ? 50.258 99.208 49.643 1.00 36.91 428 GLN C C 1
ATOM 7568 O O . GLN C 2 12 ? 51.175 98.489 50.047 1.00 37.48 428 GLN C O 1
ATOM 7574 N N . ASN C 2 13 ? 50.405 100.201 48.771 1.00 35.96 429 ASN C N 1
ATOM 7575 C CA . ASN C 2 13 ? 51.705 100.617 48.292 1.00 35.19 429 ASN C CA 1
ATOM 7576 C C . ASN C 2 13 ? 52.384 101.699 49.128 1.00 33.93 429 ASN C C 1
ATOM 7577 O O . ASN C 2 13 ? 53.620 101.897 49.032 1.00 32.38 429 ASN C O 1
ATOM 7582 N N . GLY C 2 14 ? 51.595 102.390 49.937 1.00 33.54 430 GLY C N 1
ATOM 7583 C CA . GLY C 2 14 ? 52.105 103.476 50.787 1.00 37.31 430 GLY C CA 1
ATOM 7584 C C . GLY C 2 14 ? 51.752 104.890 50.318 1.00 39.50 430 GLY C C 1
ATOM 7585 O O . GLY C 2 14 ? 52.144 105.853 50.968 1.00 41.40 430 GLY C O 1
ATOM 7586 N N . ASP C 2 15 ? 51.000 105.012 49.215 1.00 43.49 431 ASP C N 1
ATOM 7587 C CA . ASP C 2 15 ? 50.526 106.302 48.683 1.00 48.02 431 ASP C CA 1
ATOM 7588 C C . ASP C 2 15 ? 49.286 106.659 49.460 1.00 44.75 431 ASP C C 1
ATOM 7589 O O . ASP C 2 15 ? 48.156 106.573 48.944 1.00 41.76 431 ASP C O 1
ATOM 7594 N N . LEU C 2 16 ? 49.488 107.059 50.704 1.00 39.27 432 LEU C N 1
ATOM 7595 C CA . LEU C 2 16 ? 48.375 107.420 51.530 1.00 38.93 432 LEU C CA 1
ATOM 7596 C C . LEU C 2 16 ? 47.593 108.572 50.904 1.00 38.50 432 LEU C C 1
ATOM 7597 O O . LEU C 2 16 ? 46.367 108.567 50.946 1.00 43.31 432 LEU C O 1
ATOM 7602 N N . LEU C 2 17 ? 48.285 109.514 50.269 1.00 40.89 433 LEU C N 1
ATOM 7603 C CA . LEU C 2 17 ? 47.631 110.697 49.686 1.00 42.62 433 LEU C CA 1
ATOM 7604 C C . LEU C 2 17 ? 46.805 110.410 48.447 1.00 41.04 433 LEU C C 1
ATOM 7605 O O . LEU C 2 17 ? 45.704 110.945 48.319 1.00 46.26 433 LEU C O 1
ATOM 7610 N N . GLN C 2 18 ? 47.302 109.571 47.544 1.00 40.10 434 GLN C N 1
ATOM 7611 C CA . GLN C 2 18 ? 46.440 109.062 46.456 1.00 41.72 434 GLN C CA 1
ATOM 7612 C C . GLN C 2 18 ? 45.291 108.183 46.988 1.00 38.74 434 GLN C C 1
ATOM 7613 O O . GLN C 2 18 ? 44.202 108.170 46.421 1.00 38.91 434 GLN C O 1
ATOM 7619 N N . ALA C 2 19 ? 45.532 107.464 48.079 1.00 36.85 435 ALA C N 1
ATOM 7620 C CA . ALA C 2 19 ? 44.496 106.635 48.712 1.00 36.94 435 ALA C CA 1
ATOM 7621 C C . ALA C 2 19 ? 43.342 107.498 49.167 1.00 35.87 435 ALA C C 1
ATOM 7622 O O . ALA C 2 19 ? 42.191 107.188 48.869 1.00 31.79 435 ALA C O 1
ATOM 7624 N N . ALA C 2 20 ? 43.662 108.590 49.861 1.00 36.94 436 ALA C N 1
ATOM 7625 C CA . ALA C 2 20 ? 42.651 109.568 50.269 1.00 38.45 436 ALA C CA 1
ATOM 7626 C C . ALA C 2 20 ? 41.884 110.121 49.085 1.00 41.64 436 ALA C C 1
ATOM 7627 O O . ALA C 2 20 ? 40.646 110.248 49.164 1.00 43.01 436 ALA C O 1
ATOM 7629 N N . LYS C 2 21 ? 42.608 110.431 47.998 1.00 44.19 437 LYS C N 1
ATOM 7630 C CA . LYS C 2 21 ? 42.003 111.031 46.777 1.00 47.04 437 LYS C CA 1
ATOM 7631 C C . LYS C 2 21 ? 40.970 110.134 46.135 1.00 44.51 437 LYS C C 1
ATOM 7632 O O . LYS C 2 21 ? 39.895 110.594 45.744 1.00 41.59 437 LYS C O 1
ATOM 7638 N N . CYS C 2 22 ? 41.305 108.851 46.037 1.00 43.38 438 CYS C N 1
ATOM 7639 C CA . CYS C 2 22 ? 40.407 107.870 45.476 1.00 39.58 438 CYS C CA 1
ATOM 7640 C C . CYS C 2 22 ? 39.171 107.822 46.330 1.00 36.27 438 CYS C C 1
ATOM 7641 O O . CYS C 2 22 ? 38.098 108.014 45.815 1.00 37.90 438 CYS C O 1
ATOM 7644 N N . TYR C 2 23 ? 39.306 107.604 47.640 1.00 35.84 439 TYR C N 1
ATOM 7645 C CA . TYR C 2 23 ? 38.121 107.530 48.520 1.00 36.41 439 TYR C CA 1
ATOM 7646 C C . TYR C 2 23 ? 37.291 108.840 48.479 1.00 39.11 439 TYR C C 1
ATOM 7647 O O . TYR C 2 23 ? 36.041 108.818 48.590 1.00 37.46 439 TYR C O 1
ATOM 7656 N N . GLU C 2 24 ? 37.988 109.973 48.366 1.00 39.22 440 GLU C N 1
ATOM 7657 C CA . GLU C 2 24 ? 37.313 111.261 48.308 1.00 44.87 440 GLU C CA 1
ATOM 7658 C C . GLU C 2 24 ? 36.378 111.308 47.111 1.00 48.87 440 GLU C C 1
ATOM 7659 O O . GLU C 2 24 ? 35.208 111.660 47.272 1.00 49.91 440 GLU C O 1
ATOM 7665 N N . LYS C 2 25 ? 36.872 110.870 45.952 1.00 52.86 441 LYS C N 1
ATOM 7666 C CA . LYS C 2 25 ? 36.093 110.854 44.711 1.00 56.35 441 LYS C CA 1
ATOM 7667 C C . LYS C 2 25 ? 34.769 110.121 44.857 1.00 55.31 441 LYS C C 1
ATOM 7668 O O . LYS C 2 25 ? 33.756 110.582 44.345 1.00 58.07 441 LYS C O 1
ATOM 7674 N N . GLU C 2 26 ? 34.766 109.003 45.569 1.00 51.04 442 GLU C N 1
ATOM 7675 C CA . GLU C 2 26 ? 33.536 108.274 45.799 1.00 48.70 442 GLU C CA 1
ATOM 7676 C C . GLU C 2 26 ? 32.697 108.875 46.903 1.00 49.42 442 GLU C C 1
ATOM 7677 O O . GLU C 2 26 ? 31.473 108.935 46.770 1.00 50.01 442 GLU C O 1
ATOM 7683 N N . LEU C 2 27 ? 33.326 109.284 48.007 1.00 48.88 443 LEU C N 1
ATOM 7684 C CA . LEU C 2 27 ? 32.561 109.924 49.108 1.00 48.08 443 LEU C CA 1
ATOM 7685 C C . LEU C 2 27 ? 32.020 111.297 48.693 1.00 50.25 443 LEU C C 1
ATOM 7686 O O . LEU C 2 27 ? 30.996 111.735 49.208 1.00 45.66 443 LEU C O 1
ATOM 7691 N N . GLY C 2 28 ? 32.724 111.973 47.780 1.00 50.18 444 GLY C N 1
ATOM 7692 C CA . GLY C 2 28 ? 32.223 113.198 47.188 1.00 51.94 444 GLY C CA 1
ATOM 7693 C C . GLY C 2 28 ? 30.880 112.925 46.549 1.00 54.71 444 GLY C C 1
ATOM 7694 O O . GLY C 2 28 ? 29.857 113.497 46.940 1.00 50.07 444 GLY C O 1
ATOM 7695 N N . ARG C 2 29 ? 30.887 111.981 45.621 1.00 57.15 445 ARG C N 1
ATOM 7696 C CA . ARG C 2 29 ? 29.702 111.644 44.868 1.00 61.03 445 ARG C CA 1
ATOM 7697 C C . ARG C 2 29 ? 28.535 111.346 45.793 1.00 60.66 445 ARG C C 1
ATOM 7698 O O . ARG C 2 29 ? 27.444 111.833 45.562 1.00 60.95 445 ARG C O 1
ATOM 7706 N N . LEU C 2 30 ? 28.765 110.546 46.830 1.00 60.41 446 LEU C N 1
ATOM 7707 C CA . LEU C 2 30 ? 27.722 110.241 47.821 1.00 59.57 446 LEU C CA 1
ATOM 7708 C C . LEU C 2 30 ? 27.201 111.476 48.549 1.00 58.56 446 LEU C C 1
ATOM 7709 O O . LEU C 2 30 ? 26.028 111.535 48.915 1.00 54.22 446 LEU C O 1
ATOM 7714 N N . LEU C 2 31 ? 28.086 112.445 48.767 1.00 62.51 447 LEU C N 1
ATOM 7715 C CA . LEU C 2 31 ? 27.796 113.629 49.565 1.00 59.93 447 LEU C CA 1
ATOM 7716 C C . LEU C 2 31 ? 27.695 114.899 48.729 1.00 59.89 447 LEU C C 1
ATOM 7717 O O . LEU C 2 31 ? 27.787 115.993 49.269 1.00 61.97 447 LEU C O 1
ATOM 7722 N N . ARG C 2 32 ? 27.475 114.768 47.427 1.00 66.00 448 ARG C N 1
ATOM 7723 C CA . ARG C 2 32 ? 27.371 115.937 46.537 1.00 72.30 448 ARG C CA 1
ATOM 7724 C C . ARG C 2 32 ? 26.221 116.888 46.942 1.00 74.31 448 ARG C C 1
ATOM 7725 O O . ARG C 2 32 ? 26.387 118.099 46.894 1.00 66.49 448 ARG C O 1
ATOM 7733 N N . ASP C 2 33 ? 25.081 116.321 47.362 1.00 79.97 449 ASP C N 1
ATOM 7734 C CA . ASP C 2 33 ? 23.924 117.080 47.885 1.00 81.01 449 ASP C CA 1
ATOM 7735 C C . ASP C 2 33 ? 23.920 117.226 49.421 1.00 81.27 449 ASP C C 1
ATOM 7736 O O . ASP C 2 33 ? 22.854 117.398 50.018 1.00 81.19 449 ASP C O 1
ATOM 7741 N N . ALA C 2 34 ? 25.089 117.177 50.064 1.00 77.96 450 ALA C N 1
ATOM 7742 C CA . ALA C 2 34 ? 25.177 117.398 51.515 1.00 77.71 450 ALA C CA 1
ATOM 7743 C C . ALA C 2 34 ? 25.205 118.907 51.795 1.00 73.91 450 ALA C C 1
ATOM 7744 O O . ALA C 2 34 ? 25.827 119.656 51.036 1.00 72.71 450 ALA C O 1
ATOM 7746 N N . PRO C 2 35 ? 24.554 119.359 52.890 1.00 70.36 451 PRO C N 1
ATOM 7747 C CA . PRO C 2 35 ? 24.399 120.807 53.081 1.00 66.55 451 PRO C CA 1
ATOM 7748 C C . PRO C 2 35 ? 25.712 121.574 53.413 1.00 57.54 451 PRO C C 1
ATOM 7749 O O . PRO C 2 35 ? 25.845 122.742 53.023 1.00 52.96 451 PRO C O 1
ATOM 7753 N N . SER C 2 36 ? 26.665 120.910 54.079 1.00 49.05 452 SER C N 1
ATOM 7754 C CA . SER C 2 36 ? 27.980 121.506 54.445 1.00 45.55 452 SER C CA 1
ATOM 7755 C C . SER C 2 36 ? 28.881 121.978 53.295 1.00 42.93 452 SER C C 1
ATOM 7756 O O . SER C 2 36 ? 29.680 122.900 53.470 1.00 41.13 452 SER C O 1
ATOM 7759 N N . GLY C 2 37 ? 28.804 121.311 52.152 1.00 41.68 453 GLY C N 1
ATOM 7760 C CA . GLY C 2 37 ? 29.680 121.620 51.025 1.00 40.51 453 GLY C CA 1
ATOM 7761 C C . GLY C 2 37 ? 30.895 120.709 50.937 1.00 42.71 453 GLY C C 1
ATOM 7762 O O . GLY C 2 37 ? 31.804 120.966 50.104 1.00 43.28 453 GLY C O 1
ATOM 7763 N N . ILE C 2 38 ? 30.921 119.642 51.755 1.00 42.32 454 ILE C N 1
ATOM 7764 C CA . ILE C 2 38 ? 32.086 118.718 51.786 1.00 44.28 454 ILE C CA 1
ATOM 7765 C C . ILE C 2 38 ? 32.195 117.896 50.497 1.00 45.16 454 ILE C C 1
ATOM 7766 O O . ILE C 2 38 ? 33.313 117.631 50.031 1.00 41.49 454 ILE C O 1
ATOM 7771 N N . GLY C 2 39 ? 31.041 117.512 49.932 1.00 47.53 455 GLY C N 1
ATOM 7772 C CA . GLY C 2 39 ? 30.9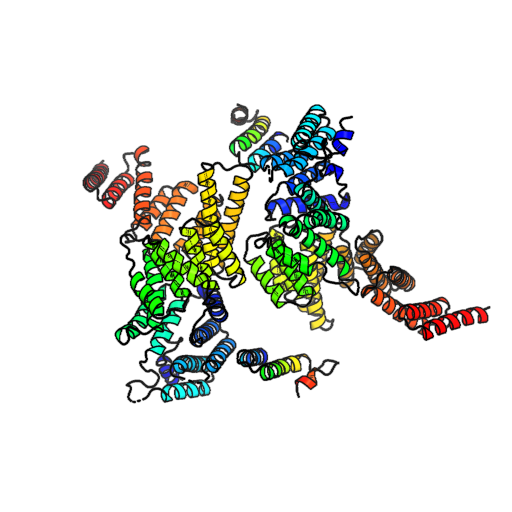65 116.781 48.658 1.00 49.45 455 GLY C CA 1
ATOM 7773 C C . GLY C 2 39 ? 31.644 117.486 47.502 1.00 50.95 455 GLY C C 1
ATOM 7774 O O . GLY C 2 39 ? 32.317 116.859 46.692 1.00 52.84 455 GLY C O 1
ATOM 7775 N N . SER C 2 40 ? 31.479 118.798 47.439 1.00 51.19 456 SER C N 1
ATOM 7776 C CA . SER C 2 40 ? 32.113 119.590 46.407 1.00 50.53 456 SER C CA 1
ATOM 7777 C C . SER C 2 40 ? 33.619 119.732 46.649 1.00 51.45 456 SER C C 1
ATOM 7778 O O . SER C 2 40 ? 34.413 119.673 45.714 1.00 60.05 456 SER C O 1
ATOM 7781 N N . ILE C 2 41 ? 34.023 119.947 47.889 1.00 47.48 457 ILE C N 1
ATOM 7782 C CA . ILE C 2 41 ? 35.449 120.041 48.202 1.00 45.66 457 ILE C CA 1
ATOM 7783 C C . ILE C 2 41 ? 36.200 118.758 47.764 1.00 47.56 457 ILE C C 1
ATOM 7784 O O . ILE C 2 41 ? 37.328 118.853 47.283 1.00 46.12 457 ILE C O 1
ATOM 7789 N N . PHE C 2 42 ? 35.550 117.588 47.918 1.00 48.14 458 PHE C N 1
ATOM 7790 C CA . PHE C 2 42 ? 36.095 116.281 47.530 1.00 45.54 458 PHE C CA 1
ATOM 7791 C C . PHE C 2 42 ? 36.220 116.093 45.999 1.00 52.79 458 PHE C C 1
ATOM 7792 O O . PHE C 2 42 ? 37.240 115.587 45.516 1.00 54.67 458 PHE C O 1
ATOM 7800 N N . LEU C 2 43 ? 35.202 116.521 45.242 1.00 60.95 459 LEU C N 1
ATOM 7801 C CA . LEU C 2 43 ? 35.203 116.440 43.765 1.00 61.86 459 LEU C CA 1
ATOM 7802 C C . LEU C 2 43 ? 36.007 117.529 43.017 1.00 66.47 459 LEU C C 1
ATOM 7803 O O . LEU C 2 43 ? 35.929 117.583 41.792 1.00 72.64 459 LEU C O 1
ATOM 7808 N N . SER C 2 44 ? 36.753 118.398 43.713 1.00 73.01 460 SER C N 1
ATOM 7809 C CA . SER C 2 44 ? 37.559 119.463 43.053 1.00 77.64 460 SER C CA 1
ATOM 7810 C C . SER C 2 44 ? 38.778 118.916 42.271 1.00 78.28 460 SER C C 1
ATOM 7811 O O . SER C 2 44 ? 39.824 118.595 42.854 1.00 73.79 460 SER C O 1
ATOM 7814 N N . ASN D 2 1 ? 58.678 63.411 92.900 1.00 60.50 417 ASN D N 1
ATOM 7815 C CA . ASN D 2 1 ? 59.344 64.703 93.265 1.00 57.32 417 ASN D CA 1
ATOM 7816 C C . ASN D 2 1 ? 60.612 64.458 94.110 1.00 53.10 417 ASN D C 1
ATOM 7817 O O . ASN D 2 1 ? 61.714 64.597 93.600 1.00 47.00 417 ASN D O 1
ATOM 7822 N N . TYR D 2 2 ? 60.486 64.066 95.376 1.00 46.60 418 TYR D N 1
ATOM 7823 C CA . TYR D 2 2 ? 61.688 63.848 96.182 1.00 44.53 418 TYR D CA 1
ATOM 7824 C C . TYR D 2 2 ? 62.763 62.988 95.430 1.00 45.65 418 TYR D C 1
ATOM 7825 O O . TYR D 2 2 ? 63.933 63.394 95.304 1.00 44.66 418 TYR D O 1
ATOM 7834 N N . TRP D 2 3 ? 62.344 61.825 94.928 1.00 41.25 419 TRP D N 1
ATOM 7835 C CA . TRP D 2 3 ? 63.250 60.861 94.306 1.00 39.89 419 TRP D CA 1
ATOM 7836 C C . TRP D 2 3 ? 63.782 61.297 92.931 1.00 37.58 419 TRP D C 1
ATOM 7837 O O . TRP D 2 3 ? 64.901 60.902 92.539 1.00 33.91 419 TRP D O 1
ATOM 7848 N N . TYR D 2 4 ? 62.949 62.049 92.211 1.00 35.42 420 TYR D N 1
ATOM 7849 C CA . TYR D 2 4 ? 63.340 62.772 91.013 1.00 37.02 420 TYR D CA 1
ATOM 7850 C C . TYR D 2 4 ? 64.529 63.690 91.285 1.00 38.44 420 TYR D C 1
ATOM 7851 O O . TYR D 2 4 ? 65.503 63.673 90.526 1.00 39.44 420 TYR D O 1
ATOM 7860 N N . LEU D 2 5 ? 64.448 64.455 92.371 1.00 38.32 421 LEU D N 1
ATOM 7861 C CA . LEU D 2 5 ? 65.472 65.433 92.730 1.00 43.57 421 LEU D CA 1
ATOM 7862 C C . LEU D 2 5 ? 66.750 64.763 93.250 1.00 45.84 421 LEU D C 1
ATOM 7863 O O . LEU D 2 5 ? 67.860 65.199 92.936 1.00 48.19 421 LEU D O 1
ATOM 7868 N N . GLN D 2 6 ? 66.593 63.706 94.036 1.00 45.82 422 GLN D N 1
ATOM 7869 C CA . GLN D 2 6 ? 67.731 62.891 94.460 1.00 44.36 422 GLN D CA 1
ATOM 7870 C C . GLN D 2 6 ? 68.447 62.334 93.251 1.00 39.75 422 GLN D C 1
ATOM 7871 O O . GLN D 2 6 ? 69.672 62.354 93.185 1.00 38.88 422 GLN D O 1
ATOM 7877 N N . GLY D 2 7 ? 67.666 61.866 92.290 1.00 35.94 423 GLY D N 1
ATOM 7878 C CA . GLY D 2 7 ? 68.211 61.329 91.067 1.00 36.92 423 GLY D CA 1
ATOM 7879 C C . GLY D 2 7 ? 69.040 62.317 90.246 1.00 34.39 423 GLY D C 1
ATOM 7880 O O . GLY D 2 7 ? 70.103 61.965 89.740 1.00 32.90 423 GLY D O 1
ATOM 7881 N N . LEU D 2 8 ? 68.543 63.545 90.119 1.00 33.51 424 LEU D N 1
ATOM 7882 C CA . LEU D 2 8 ? 69.217 64.584 89.331 1.00 32.65 424 LEU D CA 1
ATOM 7883 C C . LEU D 2 8 ? 70.577 64.898 89.918 1.00 31.71 424 LEU D C 1
ATOM 7884 O O . LEU D 2 8 ? 71.553 65.014 89.171 1.00 34.30 424 LEU D O 1
ATOM 7889 N N . ILE D 2 9 ? 70.631 64.952 91.249 1.00 30.95 425 ILE D N 1
ATOM 7890 C CA . ILE D 2 9 ? 71.858 65.210 92.008 1.00 31.52 425 ILE D CA 1
ATOM 7891 C C . ILE D 2 9 ? 72.924 64.196 91.703 1.00 31.38 425 ILE D C 1
ATOM 7892 O O . ILE D 2 9 ? 74.057 64.571 91.437 1.00 33.32 425 ILE D O 1
ATOM 7897 N N . HIS D 2 10 ? 72.572 62.915 91.787 1.00 33.91 426 HIS D N 1
ATOM 7898 C CA . HIS D 2 10 ? 73.513 61.832 91.414 1.00 33.67 426 HIS D CA 1
ATOM 7899 C C . HIS D 2 10 ? 73.921 61.952 89.970 1.00 31.28 426 HIS D C 1
ATOM 7900 O O . HIS D 2 10 ? 75.111 61.884 89.666 1.00 29.45 426 HIS D O 1
ATOM 7907 N N . LYS D 2 11 ? 72.937 62.189 89.104 1.00 31.19 427 LYS D N 1
ATOM 7908 C CA . LYS D 2 11 ? 73.190 62.326 87.679 1.00 32.37 427 LYS D CA 1
ATOM 7909 C C . LYS D 2 11 ? 74.159 63.444 87.404 1.00 32.32 427 LYS D C 1
ATOM 7910 O O . LYS D 2 11 ? 75.100 63.213 86.641 1.00 30.43 427 LYS D O 1
ATOM 7916 N N . GLN D 2 12 ? 73.941 64.626 88.030 1.00 32.55 428 GLN D N 1
ATOM 7917 C CA A GLN D 2 12 ? 74.795 65.785 87.787 0.50 32.99 428 GLN D CA 1
ATOM 7918 C CA B GLN D 2 12 ? 74.807 65.793 87.802 0.50 32.65 428 GLN D CA 1
ATOM 7919 C C . GLN D 2 12 ? 76.209 65.570 88.333 1.00 31.95 428 GLN D C 1
ATOM 7920 O O . GLN D 2 12 ? 77.133 66.262 87.916 1.00 34.90 428 GLN D O 1
ATOM 7931 N N . ASN D 2 13 ? 76.358 64.614 89.244 1.00 30.74 429 ASN D N 1
ATOM 7932 C CA . ASN D 2 13 ? 77.662 64.215 89.773 1.00 30.99 429 ASN D CA 1
ATOM 7933 C C . ASN D 2 13 ? 78.401 63.084 89.005 1.00 30.20 429 ASN D C 1
ATOM 7934 O O . ASN D 2 13 ? 79.587 62.815 89.261 1.00 25.93 429 ASN D O 1
ATOM 7939 N N . GLY D 2 14 ? 77.702 62.419 88.093 1.00 31.18 430 GLY D N 1
ATOM 7940 C CA . GLY D 2 14 ? 78.250 61.265 87.377 1.00 35.55 430 GLY D CA 1
ATOM 7941 C C . GLY D 2 14 ? 77.857 59.861 87.852 1.00 39.56 430 GLY D C 1
ATOM 7942 O O . GLY D 2 14 ? 78.246 58.889 87.195 1.00 46.22 430 GLY D O 1
ATOM 7943 N N . ASP D 2 15 ? 77.104 59.728 88.960 1.00 40.35 431 ASP D N 1
ATOM 7944 C CA . ASP D 2 15 ? 76.635 58.415 89.442 1.00 44.18 431 ASP D CA 1
ATOM 7945 C C . ASP D 2 15 ? 75.350 58.059 88.735 1.00 42.70 431 ASP D C 1
ATOM 7946 O O . ASP D 2 15 ? 74.249 58.116 89.310 1.00 43.26 431 ASP D O 1
ATOM 7951 N N . LEU D 2 16 ? 75.488 57.673 87.477 1.00 38.51 432 LEU D N 1
ATOM 7952 C CA . LEU D 2 16 ? 74.318 57.437 86.665 1.00 37.76 432 LEU D CA 1
ATOM 7953 C C . LEU D 2 16 ? 73.497 56.239 87.173 1.00 36.62 432 LEU D C 1
ATOM 7954 O O . LEU D 2 16 ? 72.278 56.241 87.053 1.00 34.31 432 LEU D O 1
ATOM 7959 N N . LEU D 2 17 ? 74.159 55.263 87.785 1.00 35.93 433 LEU D N 1
ATOM 7960 C CA . LEU D 2 17 ? 73.478 54.119 88.366 1.00 39.16 433 LEU D CA 1
ATOM 7961 C C . LEU D 2 17 ? 72.655 54.459 89.581 1.00 39.38 433 LEU D C 1
ATOM 7962 O O . LEU D 2 17 ? 71.505 54.026 89.676 1.00 41.35 433 LEU D O 1
ATOM 7967 N N . GLN D 2 18 ? 73.222 55.236 90.505 1.00 41.70 434 GLN D N 1
ATOM 7968 C CA . GLN D 2 18 ? 72.430 55.778 91.611 1.00 43.70 434 GLN D CA 1
ATOM 7969 C C . GLN D 2 18 ? 71.264 56.655 91.132 1.00 41.34 434 GLN D C 1
ATOM 7970 O O . GLN D 2 18 ? 70.175 56.643 91.731 1.00 43.56 434 GLN D O 1
ATOM 7976 N N . ALA D 2 19 ? 71.480 57.420 90.071 1.00 38.86 435 ALA D N 1
ATOM 7977 C CA . ALA D 2 19 ? 70.408 58.229 89.497 1.00 36.89 435 ALA D CA 1
ATOM 7978 C C . ALA D 2 19 ? 69.259 57.329 89.129 1.00 36.11 435 ALA D C 1
ATOM 7979 O O . ALA D 2 19 ? 68.139 57.525 89.569 1.00 39.31 435 ALA D O 1
ATOM 7981 N N . ALA D 2 20 ? 69.563 56.300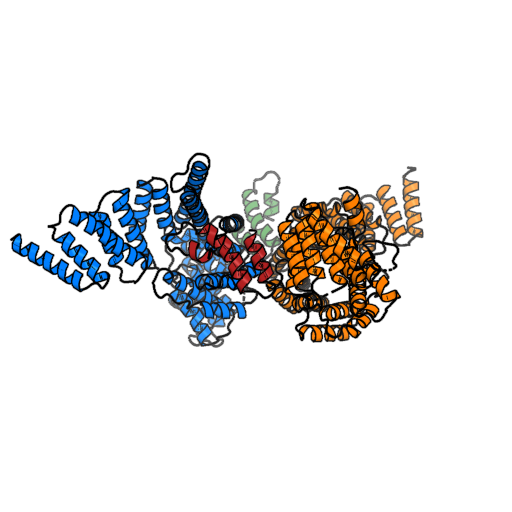 88.360 1.00 37.58 436 ALA D N 1
ATOM 7982 C CA . ALA D 2 20 ? 68.571 55.328 87.939 1.00 37.32 436 ALA D CA 1
ATOM 7983 C C . ALA D 2 20 ? 67.840 54.693 89.124 1.00 37.34 436 ALA D C 1
ATOM 7984 O O . ALA D 2 20 ? 66.635 54.555 89.065 1.00 34.62 436 ALA D O 1
ATOM 7986 N N . LYS D 2 21 ? 68.543 54.331 90.196 1.00 39.30 437 LYS D N 1
ATOM 7987 C CA . LYS D 2 21 ? 67.866 53.717 91.361 1.00 42.22 437 LYS D CA 1
ATOM 7988 C C . LYS D 2 21 ? 66.850 54.627 91.967 1.00 41.78 437 LYS D C 1
ATOM 7989 O O . LYS D 2 21 ? 65.716 54.220 92.226 1.00 41.34 437 LYS D O 1
ATOM 7995 N N . CYS D 2 22 ? 67.271 55.870 92.186 1.00 41.21 438 CYS D N 1
ATOM 7996 C CA . CYS D 2 22 ? 66.389 56.900 92.696 1.00 37.72 438 CYS D CA 1
ATOM 7997 C C . CYS D 2 22 ? 65.196 57.039 91.807 1.00 36.84 438 CYS D C 1
ATOM 7998 O O . CYS D 2 22 ? 64.102 57.018 92.298 1.00 44.80 438 CYS D O 1
ATOM 8001 N N . TYR D 2 23 ? 65.369 57.171 90.498 1.00 34.94 439 TYR D N 1
ATOM 8002 C CA . TYR D 2 23 ? 64.186 57.284 89.613 1.00 34.85 439 TYR D CA 1
ATOM 8003 C C . TYR D 2 23 ? 63.293 56.046 89.703 1.00 35.55 439 TYR D C 1
ATOM 8004 O O . TYR D 2 23 ? 62.062 56.142 89.723 1.00 34.26 439 TYR D O 1
ATOM 8013 N N . GLU D 2 24 ? 63.935 54.883 89.765 1.00 38.13 440 GLU D N 1
ATOM 8014 C CA . GLU D 2 24 ? 63.223 53.617 89.849 1.00 43.96 440 GLU D CA 1
ATOM 8015 C C . GLU D 2 24 ? 62.311 53.570 91.058 1.00 44.82 440 GLU D C 1
ATOM 8016 O O . GLU D 2 24 ? 61.244 53.010 90.954 1.00 46.81 440 GLU D O 1
ATOM 8022 N N . LYS D 2 25 ? 62.705 54.196 92.168 1.00 48.12 441 LYS D N 1
ATOM 8023 C CA . LYS D 2 25 ? 61.868 54.228 93.371 1.00 51.34 441 LYS D CA 1
ATOM 8024 C C . LYS D 2 25 ? 60.521 54.913 93.140 1.00 51.63 441 LYS D C 1
ATOM 8025 O O . LYS D 2 25 ? 59.474 54.364 93.491 1.00 50.73 441 LYS D O 1
ATOM 8031 N N . GLU D 2 26 ? 60.537 56.086 92.528 1.00 48.99 442 GLU D N 1
ATOM 8032 C CA . GLU D 2 26 ? 59.287 56.745 92.219 1.00 50.36 442 GLU D CA 1
ATOM 8033 C C . GLU D 2 26 ? 58.520 56.043 91.102 1.00 47.35 442 GLU D C 1
ATOM 8034 O O . GLU D 2 26 ? 57.292 55.939 91.163 1.00 41.88 442 GLU D O 1
ATOM 8040 N N . LEU D 2 27 ? 59.233 55.578 90.080 1.00 48.57 443 LEU D N 1
ATOM 8041 C CA . LEU D 2 27 ? 58.589 54.804 88.986 1.00 46.71 443 LEU D CA 1
ATOM 8042 C C . LEU D 2 27 ? 58.042 53.439 89.464 1.00 46.50 443 LEU D C 1
ATOM 8043 O O . LEU D 2 27 ? 57.004 52.958 88.981 1.00 43.68 443 LEU D O 1
ATOM 8048 N N . GLY D 2 28 ? 58.746 52.846 90.427 1.00 47.15 444 GLY D N 1
ATOM 8049 C CA . GLY D 2 28 ? 58.273 51.697 91.187 1.00 52.09 444 GLY D CA 1
ATOM 8050 C C . GLY D 2 28 ? 56.942 51.928 91.890 1.00 54.42 444 GLY D C 1
ATOM 8051 O O . GLY D 2 28 ? 56.035 51.099 91.788 1.00 54.88 444 GLY D O 1
ATOM 8052 N N . ARG D 2 29 ? 56.824 53.058 92.582 1.00 54.33 445 ARG D N 1
ATOM 8053 C CA . ARG D 2 29 ? 55.587 53.404 93.277 1.00 57.11 445 ARG D CA 1
ATOM 8054 C C . ARG D 2 29 ? 54.484 53.576 92.250 1.00 51.91 445 ARG D C 1
ATOM 8055 O O . ARG D 2 29 ? 53.509 52.856 92.269 1.00 51.40 445 ARG D O 1
ATOM 8063 N N . LEU D 2 30 ? 54.675 54.477 91.308 1.00 51.99 446 LEU D N 1
ATOM 8064 C CA . LEU D 2 30 ? 53.691 54.689 90.240 1.00 55.23 446 LEU D CA 1
ATOM 8065 C C . LEU D 2 30 ? 53.182 53.424 89.525 1.00 52.70 446 LEU D C 1
ATOM 8066 O O . LEU D 2 30 ? 52.065 53.438 89.037 1.00 56.00 446 LEU D O 1
ATOM 8071 N N . LEU D 2 31 ? 53.997 52.367 89.444 1.00 56.21 447 LEU D N 1
ATOM 8072 C CA . LEU D 2 31 ? 53.701 51.145 88.657 1.00 52.70 447 LEU D CA 1
ATOM 8073 C C . LEU D 2 31 ? 53.565 49.872 89.511 1.00 54.28 447 LEU D C 1
ATOM 8074 O O . LEU D 2 31 ? 53.648 48.744 88.994 1.00 49.68 447 LEU D O 1
ATOM 8079 N N . ARG D 2 32 ? 53.355 50.036 90.813 1.00 57.84 448 ARG D N 1
ATOM 8080 C CA . ARG D 2 32 ? 53.339 48.889 91.721 1.00 64.12 448 ARG D CA 1
ATOM 8081 C C . ARG D 2 32 ? 52.186 47.949 91.375 1.00 63.79 448 ARG D C 1
ATOM 8082 O O . ARG D 2 32 ? 52.345 46.746 91.459 1.00 55.25 448 ARG D O 1
ATOM 8090 N N . ASP D 2 33 ? 51.040 48.515 90.985 1.00 69.69 449 ASP D N 1
ATOM 8091 C CA . ASP D 2 33 ? 49.916 47.752 90.425 1.00 74.02 449 ASP D CA 1
ATOM 8092 C C . ASP D 2 33 ? 49.885 47.955 88.922 1.00 74.41 449 ASP D C 1
ATOM 8093 O O . ASP D 2 33 ? 49.066 48.715 88.389 1.00 79.57 449 ASP D O 1
ATOM 8098 N N . ALA D 2 34 ? 50.824 47.282 88.264 1.00 69.13 450 ALA D N 1
ATOM 8099 C CA . ALA D 2 34 ? 50.941 47.248 86.810 1.00 65.02 450 ALA D CA 1
ATOM 8100 C C . ALA D 2 34 ? 51.135 45.779 86.390 1.00 67.09 450 ALA D C 1
ATOM 8101 O O . ALA D 2 34 ? 51.880 45.032 87.056 1.00 58.01 450 ALA D O 1
ATOM 8103 N N . PRO D 2 35 ? 50.489 45.363 85.274 1.00 67.83 451 PRO D N 1
ATOM 8104 C CA . PRO D 2 35 ? 50.405 43.930 84.986 1.00 65.77 451 PRO D CA 1
ATOM 8105 C C . PRO D 2 35 ? 51.782 43.262 84.727 1.00 61.89 451 PRO D C 1
ATOM 8106 O O . PRO D 2 35 ? 52.012 42.169 85.245 1.00 62.75 451 PRO D O 1
ATOM 8110 N N . SER D 2 36 ? 52.682 43.937 84.000 1.00 51.75 452 SER D N 1
ATOM 8111 C CA . SER D 2 36 ? 54.084 43.476 83.773 1.00 48.84 452 SER D CA 1
ATOM 8112 C C . SER D 2 36 ? 54.904 43.057 85.019 1.00 45.18 452 SER D C 1
ATOM 8113 O O . SER D 2 36 ? 55.746 42.147 84.957 1.00 44.43 452 SER D O 1
ATOM 8116 N N . GLY D 2 37 ? 54.693 43.725 86.139 1.00 42.48 453 GLY D N 1
ATOM 8117 C CA . GLY D 2 37 ? 55.545 43.471 87.293 1.00 45.07 453 GLY D CA 1
ATOM 8118 C C . GLY D 2 37 ? 56.853 44.260 87.268 1.00 43.38 453 GLY D C 1
ATOM 8119 O O . GLY D 2 37 ? 57.768 43.982 88.063 1.00 46.89 453 GLY D O 1
ATOM 8120 N N . ILE D 2 38 ? 56.963 45.243 86.379 1.00 39.52 454 ILE D N 1
ATOM 8121 C CA . ILE D 2 38 ? 58.132 46.123 86.396 1.00 41.00 454 ILE D CA 1
ATOM 8122 C C . ILE D 2 38 ? 58.185 46.913 87.711 1.00 41.16 454 ILE D C 1
ATOM 8123 O O . ILE D 2 38 ? 59.273 47.156 88.202 1.00 43.70 454 ILE D O 1
ATOM 8128 N N . GLY D 2 39 ? 57.014 47.255 88.280 1.00 44.99 455 GLY D N 1
ATOM 8129 C CA . GLY D 2 39 ? 56.857 47.813 89.636 1.00 43.73 455 GLY D CA 1
ATOM 8130 C C . GLY D 2 39 ? 57.721 47.121 90.676 1.00 51.93 455 GLY D C 1
ATOM 8131 O O . GLY D 2 39 ? 58.522 47.774 91.341 1.00 58.41 455 GLY D O 1
ATOM 8132 N N . SER D 2 40 ? 57.598 45.796 90.778 1.00 53.69 456 SER D N 1
ATOM 8133 C CA . SER D 2 40 ? 58.324 44.995 91.787 1.00 53.77 456 SER D CA 1
ATOM 8134 C C . SER D 2 40 ? 59.821 44.877 91.515 1.00 55.06 456 SER D C 1
ATOM 8135 O O . SER D 2 40 ? 60.639 44.895 92.452 1.00 60.38 456 SER D O 1
ATOM 8138 N N . ILE D 2 41 ? 60.180 44.722 90.242 1.00 50.01 457 ILE D N 1
ATOM 8139 C CA . ILE D 2 41 ? 61.591 44.750 89.840 1.00 45.60 457 ILE D CA 1
ATOM 8140 C C . ILE D 2 41 ? 62.260 46.071 90.275 1.00 41.73 457 ILE D C 1
ATOM 8141 O O . ILE D 2 41 ? 63.379 46.057 90.771 1.00 38.25 457 ILE D O 1
ATOM 8146 N N . PHE D 2 42 ? 61.542 47.189 90.127 1.00 40.08 458 PHE D N 1
ATOM 8147 C CA . PHE D 2 42 ? 62.065 48.503 90.498 1.00 43.60 458 PHE D CA 1
ATOM 8148 C C . PHE D 2 42 ? 62.251 48.635 92.012 1.00 51.40 458 PHE D C 1
ATOM 8149 O O . PHE D 2 42 ? 63.230 49.236 92.446 1.00 55.66 458 PHE D O 1
ATOM 8157 N N . LEU D 2 43 ? 61.353 48.038 92.807 1.00 59.71 459 LEU D N 1
ATOM 8158 C CA . LEU D 2 43 ? 61.471 48.042 94.287 1.00 59.74 459 LEU D CA 1
ATOM 8159 C C . LEU D 2 43 ? 62.426 46.994 94.899 1.00 65.20 459 LEU D C 1
ATOM 8160 O O . LEU D 2 43 ? 62.506 46.906 96.110 1.00 67.82 459 LEU D O 1
ATOM 8165 N N . SER D 2 44 ? 63.154 46.222 94.083 1.00 75.34 460 SER D N 1
ATOM 8166 C CA . SER D 2 44 ? 64.234 45.332 94.583 1.00 83.35 460 SER D CA 1
ATOM 8167 C C . SER D 2 44 ? 65.399 46.112 95.216 1.00 81.25 460 SER D C 1
ATOM 8168 O O . SER D 2 44 ? 66.517 46.122 94.694 1.00 79.48 460 SER D O 1
#

Organism: Homo sapiens (NCBI:txid9606)

Sequence (998 aa):
QVKDSLEQLRCHFTWELSIDDDEMPDLENRVLDQIEFLDDTKYSVGIHNLLAYVKHLKGQNEEALKSLKEAENLMANVRSLVTWGNFAWMYYHMGRLAEAQTYLDKVENICKKLSNPFRYRMECPEIDCEEGWALLKCGGKNYERAKACFEKVLEVDPENPESSAGYAISAYRLDGFKLATKNHKPFSLLPLRQAVRLNPDNGYIKVLLALKLQDEGQEAEGEKYIEEALANMMSSQQTYVFRYAAKFYRRKGSVDKALELLKKALQETTPTSVLLHHQIGLCYKAQMIQIKEATKGQPRGQNREKLDKMIRSAIFHFESAVEKKPTFEVAHLDLARMYIEAGNHRKAEENFQKLLCMKKPVVEETMQDIHFHYGRFQEFQKKSDVNAIIHYLKAIKIEQASLTRDKSINSLKKLVLRKLRRKALDLESLSLLGFVYKLEGNMNEALEYYERALRLAADFEDHQVKDSLEQLRCHFTWELSIDDDEMPDLENRVLDQIEFLDTKYSVGIHNLLAYVKHLKGQNEEALKSLKEAENLMQNVRSLVTWGNFAWMYYHMGRLAEAQTYLDKVENICKSNPFRYRMECPEIDCEEGWALLKCGGKNYERAKACFEKVLEVDPENPESSAGYAISAYRLDGFKLATKNHKPFSLLPLRQAVRLNPDNGYIKVLLALKLQDEGQEAEGEKYIEEALANMMSSQTYVFRYAAKFYRRKGSVDKALELLKKALQETPTSVLLHHQIGLCYKAQMIQIKEATKGQPRGQNREKLDKMIRSAIFHFESAVEKKPTFEVAHLDLARMYIEAGNHRKAEENFQKLLCMKPVVEETMQDIHFHYGRFQEFQKKSDVNAIIHYLKAIKIEQASLTRDKSINSLKKLVLRRKLRRKALDLESLSLLGFVYKLEGNMNEALEYYERALRLAADNYWYLQGLIHKQNGDLLQAAKCYEKELGRLLRDAPSGIGSIFLSNYWYLQGLIHKQQNGDLLQAAKCYEKELGRLLRDAPSGIGSIFLS

Secondary structure (DSSP, 8-state):
--HHHHTT--SGGGS-----STTHHHHHHHHHHHHHH---S--HHHHHHHHHHHHHHT-HHHHHHHHHHHHHH--GGGHHHHHHHHHHHHHHHT-HHHHHHHHHHHHHHT-SS-SS-SS----HHHHHHHHHHHHHS-GGGHHHHHHHHHHHHHH-TT-HHHHHHHHHHHHHHHHHTSSBTT---TTHHHHHHHHHHSTT-HHHHHHHHHHHHHTT-HHHHHHHHHHHHHS-TTHHHHHHHHHHHHHHHT-HHHHHHHHHHHHHH-TT-HHHHHHHHHHHHHHHHHHHHHTTT---HHHHHHHHHHHHHHHHHHHHHHHH-TT-HHHHHHHHHHHHHHT-HHHHHHHHHHHTT---SSHHHHHHHHHHHHHIIIIIT--HHHHHHHHHHHHHS-S-BHHHHHHHHHHHHHHHHHHTT-S--HHHHHHHHHHHHHTT-HHHHHHHHHHHHHHHHHH-/-HHHHHHHTTS-SGGGS-----GGGHHHHHHHHHHHHHH---S--HHHHHHHHHHHHHTT-HHHHHHHHHHHHHH---TTHHHHHHHHHHHHHHTT-HHHHHHHHHHHHHH----S-SS----HHHHHHHHHHHHHS-GGGHHHHHHHHHHHHHH-TT-HHHHHHHHHHHHHHHHHHTTBTT---TTHHHHHHHHHHSTT-HHHHHHHHHHHHHTT-HHHHHHHHHHHHTS-TTHHHHHHHHHHHHHHHT-HHHHHHHHHHHHHH-TT-HHHHHHHHHHHHHHHHHHHHHTTT---HHHHHHHHHHHHHHHHHHHHHHHH-TT-HHHHHHHHHHHHHTT-HHHHHHHHHHHHT---SSTHHHHHHHHHHHHHHHHTS--HHHHHHHHHHHHHS---BHHHHHHHHHHHHHHHHHHHH-S--HHHHHHHHHHHHHTT-HHHHHHHHHHHHHHH--/-HHHHHHHHHHHHT-HHHHHHHHHHHHHHHTTT-TTSHHHHHT-/-HHHHHHHHHHHHT-HHHHHHHHHHHHHHHTTT-TT-HHHHHT-

Solvent-accessible surface area: 48580 Å² total; per-residue (Å²): 191,33,82,91,17,0,85,86,3,22,0,2,33,40,12,149,14,44,35,65,132,75,20,19,77,1,3,19,41,59,0,80,18,34,57,118,46,46,26,58,159,79,17,5,15,17,15,1,4,10,2,25,0,26,33,82,91,59,61,45,98,51,0,2,32,1,0,55,17,0,60,54,21,67,54,103,28,17,6,9,0,1,37,0,1,1,0,17,1,13,68,88,59,49,92,104,82,63,0,63,76,35,0,58,89,2,20,77,56,0,106,133,168,20,136,67,108,104,9,101,32,77,15,64,42,3,11,2,15,26,0,77,5,0,8,34,6,13,21,84,5,20,112,98,0,29,55,15,0,64,94,4,28,150,126,70,77,88,25,60,46,0,2,6,0,29,0,11,0,1,21,63,26,13,35,48,93,64,43,20,93,129,82,153,49,115,0,24,139,25,0,77,57,0,16,135,34,26,88,73,40,1,25,0,6,0,2,0,0,0,2,0,24,47,66,66,75,79,79,62,0,35,119,44,0,61,8,0,44,10,5,40,11,2,46,1,15,1,18,18,25,0,1,44,0,18,42,83,78,53,37,7,97,87,0,20,104,6,1,82,114,0,38,142,52,0,82,33,5,14,51,0,11,17,20,0,0,32,0,24,50,27,29,6,67,94,23,75,134,88,24,184,40,114,14,160,62,119,58,137,95,88,17,55,111,15,14,154,26,0,26,128,13,0,54,15,0,13,135,53,45,47,30,38,38,66,0,6,9,12,0,0,76,5,18,40,72,54,50,54,65,166,45,0,30,61,4,0,87,97,0,47,97,32,189,22,75,32,104,8,8,28,0,30,0,20,4,23,13,0,82,0,12,17,92,52,100,162,28,28,98,51,0,12,64,20,0,52,81,0,4,144,26,148,50,49,0,127,11,35,53,94,0,11,69,13,0,44,131,0,0,72,129,56,21,230,224,114,65,129,33,84,113,1,11,40,19,0,0,60,0,33,90,47,64,52,60,95,125,69,1,99,76,39,68,90,97,4,126,145,33,42,61,126,190,172,103,140,140,20,74,70,17,0,95,56,2,19,0,5,30,38,9,149,14,40,28,69,135,79,30,19,77,2,2,20,41,58,0,86,17,34,57,132,51,46,62,69,180,125,38,7,16,17,15,0,3,10,1,26,0,27,28,77,97,63,54,41,63,50,0,1,31,2,0,48,19,0,54,50,89,38,207,129,42,35,4,8,0,0,28,0,1,1,0,14,0,12,50,81,51,60,94,73,82,65,0,64,72,31,0,72,82,2,64,103,58,9,180,142,48,134,101,147,19,57,46,108,13,71,62,0,9,3,16,25,0,74,5,0,10,37,5,14,22,123,4,20,110,98,0,51,56,14,0,74,98,6,25,155,130,67,75,89,34,60,54,0,2,5,0,45,0,12,0,6,20,65,20,12,33,39,103,66,43,19,99,145,80,128,50,143,0,25,139,20,0,76,50,0,19,136,36,27,93,94,35,1,24,1,6,0,4,0,0,0,5,0,26,47,73,69,80,75,81,63,0,37,134,41,0,87,74,0,45,90,53,168,9,4,51,2,14,0,19,21,25,0,0,45,0,17,38,84,79,55,35,8,104,78,0,22,95,5,1,27,107,0,0,83,61,0,23,46,6,14,52,0,0,17,20,0,0,32,0,24,47,26,28,8,65,96,16,68,141,87,25,172,41,89,16,90,8,78,56,56,44,79,17,44,55,17,15,98,6,0,28,28,0,0,56,12,0,13,142,57,44,48,31,34,38,67,0,6,9,15,0,0,74,6,17,36,74,45,58,55,69,170,41,0,30,66,5,0,83,101,0,46,114,30,183,20,69,36,97,13,8,26,0,31,0,19,7,26,12,0,87,0,13,14,94,52,100,158,28,37,96,53,0,14,66,19,0,48,93,0,6,158,27,156,59,55,0,120,7,39,58,86,0,10,65,6,0,42,114,1,0,64,125,56,8,204,226,116,59,128,33,89,117,1,10,39,20,1,0,52,0,33,83,48,66,56,58,89,128,64,0,95,72,37,66,87,108,4,129,154,44,61,94,160,129,126,96,117,9,26,0,33,11,46,94,84,23,10,17,119,141,84,5,41,117,7,58,51,75,51,82,0,124,118,68,138,140,26,146,95,31,64,1,72,120,41,69,121,128,117,78,125,7,25,0,30,12,47,98,107,75,51,52,120,143,86,5,40,118,9,60,57,84,36,79,0,144,113,65,136,129,26,151,91,24,60,0,73,116,45,82,132

Radius of gyration: 36.06 Å; Cα contacts (8 Å, |Δi|>4): 1454; chains: 4; bounding box: 76×128×101 Å

Foldseek 3Di:
DCVVLLCQALADVNLPQPADPLCLLVLLLVLVLCLVFADDDANLLSLSVNLVSCVVVVNLVVSVVSLVVSVVRQVNLLCSRSLSSQLVSCVVVPVNVRSVVSQVVQLVVLVPPADPSRHDGDDLNSLLSSLVSNVSRDDVSLVVSLVSLVVSCVVVVLPQSSLQSNLVSLLVVLVLCPQFPPRDLPSQVSLVSNCVNVVQALLSLLSNLVSCVSVVNNVVSVVSLVVSCVHSRSNLNSLLSSLVSCVVVPNLVVSLVSLVVSCVSRVLNLSSLQSNLVSLVVVLVVLCVVCVNDDDDVSVVSNVVSLVSSLVSLVSNCVSRVLPLVSLQSNLVSCVVVVNNVSNVVSLVSNQPHDDPSLLSLLVSLQVVLVCCVPVVVHNVSVLVSLVVSCPSPGHGPSVVVSLVVQLVSLVVVCVVPVLDLVSLQSNLVSCVVVVNNVSNVVSNVVSVVSVVVVD/DVVLVVLLCQALAPVNLPQDADPLCLLVLLLVLVLCVPFADDPACLLSLSLNLVSCVVVVNLVVSVVSLVVSVVRVCPVVVSHSLSSQLVSCVVVVNNVRSVVSQVVQQVVDDPDPDRNDDDDLVSLLSSLVSNVSRDDVSLVVSLVSLVVNCVPPVLDQSSLQSNLVSVLVVLVLCLQFPPRDLPNLVSLVSNCVNVVQALLSLLSNLVSCVSVVNNPVSVVSLVVSCVHSHSNLNSLLSNLVSCVVVPNLVSSLVSLVVSCVSSVLNLSSLQSNLVSLVSVLVVLCVVCVNDDDDPSVVSNVVSLVSSLVSLVSNCSSRVLPQVSLQSNLVSCVVVVNNVSNVVSLVSNVPHDDSSLLSLLVSLQVVLVCCVPPVVNLVSSLVSLVVSCVRDGHGPSVLSSLVVNLVSLVVVCVVPVLDLVSLQSNLVSCVVVVNNVSNVVSNVVSVVSVVD/DVLQVVLVVCVVVPVNVVSLLSVLQVVLVVCVVPPVCSSVVSND/DVLQVVLVVCVVVPVNVSSLLSVLVVVLVVCVPPPVCSSVVSVD

InterPro domains:
  IPR011990 Tetratricopeptide-like helical domain superfamily [G3DSA:1.25.40.10] (3-132)
  IPR011990 Tetratricopeptide-like helical domain superfamily [G3DSA:1.25.40.10] (135-193)
  IPR011990 Tetratricopeptide-like helical domain superfamily [G3DSA:1.25.40.10] (205-450)
  IPR011990 Tetratricopeptide-like helical domain superfamily [SSF48452] (53-196)
  IPR011990 Tetratricopeptide-like helical domain superfamily [SSF48452] (207-371)
  IPR011990 Tetratricopeptide-like helical domain superfamily [SSF48452] (323-470)
  IPR013105 Tetratricopeptide repeat 2 [PF07719] (438-467)
  IPR019734 Tetratricopeptide repeat [PF13181] (155-174)
  IPR019734 Tetratricopeptide repeat [PS50005] (251-284)
  IPR019734 Tetratricopeptide repeat [PS50005] (340-373)
  IPR019734 Tetratricopeptide repeat [PS50005] (437-470)
  IPR019734 Tetratricopeptide repeat [SM00028] (52-85)
  IPR019734 Tetratricopeptide repeat [SM00028] (95-128)
  IPR019734 Tetratricopeptide repeat [SM00028] (141-174)
  IPR019734 Tetratricopeptide repeat [SM00028] (251-284)
  IPR019734 Tetratricopeptide repeat [SM00028] (340-373)
  IPR019734 Tetratricopeptide repeat [SM00028] (437-470)

Nearest PDB structures (foldseek):
  6c6k-assembly2_D-3  TM=1.023E+00  e=5.443E-06  Homo sapiens
  6c6k-assembly1_A  TM=1.002E+00  e=6.749E-55  Homo sapiens
  6c6k-assembly2_B  TM=9.984E-01  e=2.871E-51  Homo sapiens
  5udl-assembly1_A  TM=9.876E-01  e=6.884E-49  Homo sapiens
  5udj-assembly1_A  TM=9.871E-01  e=1.683E-48  Homo sapiens